Protein AF-0000000083367632 (afdb_homodimer)

Sequence (984 aa):
MDAAAAARRLRAFKRWMRAHGVVCSDALRLDATDPLGVHVRAVTPLREGDLVATIPRGACLTPRTTGAAGAIEAAELGGCLALAVAVMYERARGANSPWDAYLQLLPDRESVPLVWPADEAERLLAGTELDKIVKQDREFLCEDWKECIEPLISSGGLDVHPDDFSLDKYFAAKTLVSSRSFQIDNYHGFGMVPLADLFNHKTDGEHVHFTSASDDSDSDGEDHDEQSDASADEQSTIENPSNSPSGSRVDDEDLEMIVVRDANEGEEVYNTYGTMGNAALLHRYGFTELDNQYDIVNIDLAMVNKWCTSIFSSRHARARVLLWRNLGYSGCTSQDAEYFEISYDGEPQLELLILLYIISLKPDVYDKLICVARDLVGDEEHDSIRNVVKFVEVTSSTQNSELNGLDELHDVKKFLHSEDICSALLSLADARESLYGSNTLEEDEEKLQACCIVSERKLYHSLVLRVSERKILYRLRKYASSRSKTKKRKHPMDAAAAARRLRAFKRWMRAHGVVCSDALRLDATDPLGVHVRAVTPLREGDLVATIPRGACLTPRTTGAAGAIEAAELGGCLALAVAVMYERARGANSPWDAYLQLLPDRESVPLVWPADEAERLLAGTELDKIVKQDREFLCEDWKECIEPLISSGGLDVHPDDFSLDKYFAAKTLVSSRSFQIDNYHGFGMVPLADLFNHKTDGEHVHFTSASDDSDSDGEDHDEQSDASADEQSTIENPSNSPSGSRVDDEDLEMIVVRDANEGEEVYNTYGTMGNAALLHRYGFTELDNQYDIVNIDLAMVNKWCTSIFSSRHARARVLLWRNLGYSGCTSQDAEYFEISYDGEPQLELLILLYIISLKPDVYDKLICVARDLVGDEEHDSIRNVVKFVEVTSSTQNSELNGLDELHDVKKFLHSEDICSALLSLADARESLYGSNTLEEDEEKLQACCIVSERKLYHSLVLRVSERKILYRLRKYASSRSKTKKRKHP

Solvent-accessible surface area (backbone atoms only — not comparable to full-atom values): 54681 Å² total; per-residue (Å²): 122,56,51,67,57,36,49,52,35,50,52,45,26,54,53,46,30,58,75,52,58,37,44,68,38,83,45,47,41,82,39,47,71,48,86,89,41,62,42,33,24,22,67,40,69,43,45,61,69,39,75,46,33,38,35,38,68,85,58,28,51,18,39,74,66,33,94,52,23,68,52,36,56,74,67,60,50,41,69,70,62,27,32,23,50,31,50,32,52,42,58,65,45,36,84,76,24,96,52,29,45,57,57,64,60,45,72,80,49,51,74,19,59,73,75,42,58,68,70,56,39,53,64,57,28,45,54,41,87,49,40,64,52,44,57,52,49,47,52,50,50,52,52,40,39,62,68,58,48,50,53,45,57,73,67,55,68,70,81,66,62,64,76,53,66,28,73,67,45,46,54,23,28,42,33,42,44,62,51,35,45,39,80,66,47,75,86,60,34,50,27,40,39,75,72,66,54,46,38,45,71,31,78,98,55,40,21,36,45,82,42,53,67,80,72,66,69,77,75,72,74,73,85,76,74,76,77,81,73,79,83,82,73,82,79,75,77,78,71,77,71,80,76,65,77,77,62,83,64,76,70,85,61,43,32,35,34,32,25,71,34,66,40,54,60,66,36,71,46,20,21,61,88,61,92,60,20,38,62,54,35,25,60,43,59,36,42,60,60,85,87,50,75,54,26,62,42,76,47,42,48,67,56,52,50,52,54,39,44,73,76,42,50,65,60,55,43,52,53,35,53,48,51,42,42,61,69,70,51,72,64,49,76,52,97,91,43,48,26,35,50,23,35,49,76,15,46,66,35,65,64,52,48,50,46,45,48,54,62,66,46,52,46,69,50,44,51,41,47,54,58,50,42,63,64,46,63,73,48,84,77,81,47,67,64,58,52,47,52,55,48,49,58,72,59,45,83,71,83,75,72,69,69,87,77,55,68,65,63,64,55,48,52,57,64,52,56,38,69,69,38,22,51,49,49,42,52,50,40,51,59,58,52,54,47,62,50,88,73,50,72,67,56,48,50,50,50,48,72,70,46,48,61,85,86,35,43,71,60,36,42,33,38,52,46,46,48,53,42,53,50,20,44,50,33,27,43,48,56,38,53,53,56,71,56,63,61,61,66,65,62,121,120,56,52,68,56,36,50,52,34,50,53,45,25,55,54,47,29,57,75,51,59,38,44,69,39,83,45,48,42,82,40,47,72,47,84,89,42,61,42,32,25,22,68,38,70,44,49,59,70,40,74,45,32,38,34,37,67,83,60,27,50,18,40,74,67,32,93,52,22,67,53,36,56,74,67,62,49,41,68,70,62,26,33,23,50,29,49,32,52,39,58,64,46,35,85,76,24,95,50,30,45,58,57,66,60,45,71,80,49,49,74,18,58,71,74,42,59,66,70,57,40,53,65,56,29,43,52,41,88,50,39,63,51,43,58,52,49,48,52,50,50,53,50,40,39,63,70,58,48,49,52,46,58,73,68,54,67,69,80,67,61,65,76,52,67,28,70,67,45,45,52,23,27,41,34,41,45,61,52,36,45,41,80,65,48,74,85,59,34,51,24,40,41,76,73,66,55,46,37,45,69,30,78,98,56,40,21,36,44,82,43,52,66,81,72,66,67,75,74,72,74,74,82,78,72,76,77,80,74,71,83,84,74,83,77,74,77,78,71,76,69,80,77,66,78,76,63,83,64,76,67,83,59,43,33,35,34,31,24,71,32,66,40,52,60,67,37,72,46,19,20,62,87,60,93,62,22,37,61,53,35,25,59,43,59,37,43,61,61,86,87,50,73,54,26,62,41,74,47,42,48,66,55,52,49,51,53,39,44,74,76,41,50,64,58,54,41,53,54,34,52,48,50,42,42,62,69,70,50,70,65,48,76,53,98,92,42,48,26,37,50,24,36,49,77,14,48,67,35,65,62,54,47,51,47,46,48,55,62,67,46,52,46,69,51,44,53,40,47,54,60,50,42,65,64,45,64,73,49,85,76,82,46,69,64,59,53,47,52,54,46,48,56,71,60,44,83,70,82,76,70,68,69,86,77,57,69,66,62,64,54,49,52,56,63,53,57,37,70,68,38,22,52,49,49,42,51,50,41,52,58,58,53,54,49,61,49,86,74,50,71,67,58,48,49,50,50,46,71,69,46,48,60,84,87,36,44,68,61,36,42,34,37,51,43,47,49,54,43,53,50,20,44,51,32,28,43,49,55,40,52,54,56,70,56,62,65,61,66,66,59,118

Nearest PDB structures (foldseek):
  3rc0-assembly1_A  TM=8.011E-01  e=8.180E-23  Homo sapiens
  1ozv-assembly2_B  TM=7.680E-01  e=2.210E-17  Pisum sativum
  2h21-assembly1_A  TM=7.784E-01  e=7.207E-16  Pisum sativum
  2h2j-assembly1_A  TM=7.807E-01  e=1.702E-15  Pisum sativum
  1ozv-assembly4_A  TM=7.695E-01  e=3.653E-15  Pisum sativum

Organism: Setaria viridis (NCBI:txid4556)

Structure (mmCIF, N/CA/C/O backbone):
data_AF-0000000083367632-model_v1
#
loop_
_entity.id
_entity.type
_entity.pdbx_description
1 polymer 'N-lysine methyltransferase'
#
loop_
_atom_site.group_PDB
_atom_site.id
_atom_site.type_symbol
_atom_site.label_atom_id
_atom_site.label_alt_id
_atom_site.label_comp_id
_atom_site.label_asym_id
_atom_site.label_entity_id
_atom_site.label_seq_id
_atom_site.pdbx_PDB_ins_code
_atom_site.Cartn_x
_atom_site.Cartn_y
_atom_site.Cartn_z
_atom_site.occupancy
_atom_site.B_iso_or_equiv
_atom_site.auth_seq_id
_atom_site.auth_comp_id
_atom_site.auth_asym_id
_atom_site.auth_atom_id
_atom_site.pdbx_PDB_model_num
ATOM 1 N N . MET A 1 1 ? -9.906 -35.844 -28.109 1 54.31 1 MET A N 1
ATOM 2 C CA . MET A 1 1 ? -8.984 -36.938 -28.422 1 54.31 1 MET A CA 1
ATOM 3 C C . MET A 1 1 ? -9.719 -38.281 -28.531 1 54.31 1 MET A C 1
ATOM 5 O O . MET A 1 1 ? -10.648 -38.531 -27.766 1 54.31 1 MET A O 1
ATOM 9 N N . ASP A 1 2 ? -9.523 -38.875 -29.625 1 70.31 2 ASP A N 1
ATOM 10 C CA . ASP A 1 2 ? -10.047 -40.188 -29.906 1 70.31 2 ASP A CA 1
ATOM 11 C C . ASP A 1 2 ? -9.641 -41.188 -28.812 1 70.31 2 ASP A C 1
ATOM 13 O O . ASP A 1 2 ? -8.508 -41.156 -28.328 1 70.31 2 ASP A O 1
ATOM 17 N N . ALA A 1 3 ? -10.688 -41.781 -28.172 1 76.44 3 ALA A N 1
ATOM 18 C CA . ALA A 1 3 ? -10.516 -42.75 -27.094 1 76.44 3 ALA A CA 1
ATOM 19 C C . ALA A 1 3 ? -9.391 -43.75 -27.406 1 76.44 3 ALA A C 1
ATOM 21 O O . ALA A 1 3 ? -8.609 -44.094 -26.531 1 76.44 3 ALA A O 1
ATOM 22 N N . ALA A 1 4 ? -9.328 -44.125 -28.656 1 80 4 ALA A N 1
ATOM 23 C CA . ALA A 1 4 ? -8.297 -45.062 -29.047 1 80 4 ALA A CA 1
ATOM 24 C C . ALA A 1 4 ? -6.906 -44.438 -28.969 1 80 4 ALA A C 1
ATOM 26 O O . ALA A 1 4 ? -5.953 -45.094 -28.531 1 80 4 ALA A O 1
ATOM 27 N N . ALA A 1 5 ? -6.867 -43.281 -29.375 1 84.88 5 ALA A N 1
ATOM 28 C CA . ALA A 1 5 ? -5.594 -42.594 -29.312 1 84.88 5 ALA A CA 1
ATOM 29 C C . ALA A 1 5 ? -5.164 -42.344 -27.875 1 84.88 5 ALA A C 1
ATOM 31 O O . ALA A 1 5 ? -3.984 -42.469 -27.547 1 84.88 5 ALA A O 1
ATOM 32 N N . ALA A 1 6 ? -6.145 -42.031 -27.078 1 86.56 6 ALA A N 1
ATOM 33 C CA . ALA A 1 6 ? -5.855 -41.812 -25.672 1 86.56 6 ALA A CA 1
ATOM 34 C C . ALA A 1 6 ? -5.348 -43.094 -25 1 86.56 6 ALA A C 1
ATOM 36 O O . ALA A 1 6 ? -4.426 -43.031 -24.188 1 86.56 6 ALA A O 1
ATOM 37 N N . ALA A 1 7 ? -5.91 -44.156 -25.406 1 87.19 7 ALA A N 1
ATOM 38 C CA . ALA A 1 7 ? -5.5 -45.438 -24.844 1 87.19 7 ALA A CA 1
ATOM 39 C C . ALA A 1 7 ? -4.078 -45.781 -25.281 1 87.19 7 ALA A C 1
ATOM 41 O O . ALA A 1 7 ? -3.305 -46.344 -24.484 1 87.19 7 ALA A O 1
ATOM 42 N N . ARG A 1 8 ? -3.807 -45.5 -26.5 1 90.75 8 ARG A N 1
ATOM 43 C CA . ARG A 1 8 ? -2.465 -45.781 -27 1 90.75 8 ARG A CA 1
ATOM 44 C C . ARG A 1 8 ? -1.428 -44.906 -26.281 1 90.75 8 ARG A C 1
ATOM 46 O O . ARG A 1 8 ? -0.348 -45.406 -25.938 1 90.75 8 ARG A O 1
ATOM 53 N N . ARG A 1 9 ? -1.776 -43.719 -26.094 1 92.19 9 ARG A N 1
ATOM 54 C CA . ARG A 1 9 ? -0.869 -42.812 -25.406 1 92.19 9 ARG A CA 1
ATOM 55 C C . ARG A 1 9 ? -0.657 -43.25 -23.953 1 92.19 9 ARG A C 1
ATOM 57 O O . ARG A 1 9 ? 0.452 -43.125 -23.422 1 92.19 9 ARG A O 1
ATOM 64 N N . LEU A 1 10 ? -1.727 -43.688 -23.375 1 94.25 10 LEU A N 1
ATOM 65 C CA . LEU A 1 10 ? -1.637 -44.125 -21.984 1 94.25 10 LEU A CA 1
ATOM 66 C C . LEU A 1 10 ? -0.737 -45.375 -21.875 1 94.25 10 LEU A C 1
ATOM 68 O O . LEU A 1 10 ? 0.037 -45.469 -20.922 1 94.25 10 LEU A O 1
ATOM 72 N N . ARG A 1 11 ? -0.805 -46.25 -22.797 1 94.25 11 ARG A N 1
ATOM 73 C CA . ARG A 1 11 ? 0.054 -47.438 -22.812 1 94.25 11 ARG A CA 1
ATOM 74 C C . ARG A 1 11 ? 1.52 -47.031 -22.969 1 94.25 11 ARG A C 1
ATOM 76 O O . ARG A 1 11 ? 2.393 -47.594 -22.297 1 94.25 11 ARG A O 1
ATOM 83 N N . ALA A 1 12 ? 1.689 -46.156 -23.875 1 95.25 12 ALA A N 1
ATOM 84 C CA . ALA A 1 12 ? 3.049 -45.656 -24.078 1 95.25 12 ALA A CA 1
ATOM 85 C C . ALA A 1 12 ? 3.596 -45 -22.812 1 95.25 12 ALA A C 1
ATOM 87 O O . ALA A 1 12 ? 4.773 -45.188 -22.484 1 95.25 12 ALA A O 1
ATOM 88 N N . PHE A 1 13 ? 2.826 -44.344 -22.156 1 96.75 13 PHE A N 1
ATOM 89 C CA . PHE A 1 13 ? 3.221 -43.688 -20.922 1 96.75 13 PHE A CA 1
ATOM 90 C C . PHE A 1 13 ? 3.535 -44.719 -19.844 1 96.75 13 PHE A C 1
ATOM 92 O O . PHE A 1 13 ? 4.5 -44.531 -19.094 1 96.75 13 PHE A O 1
ATOM 99 N N . LYS A 1 14 ? 2.756 -45.688 -19.719 1 96 14 LYS A N 1
ATOM 100 C CA . LYS A 1 14 ? 3.004 -46.75 -18.734 1 96 14 LYS A CA 1
ATOM 101 C C . LYS A 1 14 ? 4.355 -47.406 -18.969 1 96 14 LYS A C 1
ATOM 103 O O . LYS A 1 14 ? 5.086 -47.688 -18.031 1 96 14 LYS A O 1
ATOM 108 N N . ARG A 1 15 ? 4.668 -47.625 -20.234 1 96.75 15 ARG A N 1
ATOM 109 C CA . ARG A 1 15 ? 5.977 -48.188 -20.562 1 96.75 15 ARG A CA 1
ATOM 110 C C . ARG A 1 15 ? 7.094 -47.219 -20.188 1 96.75 15 ARG A C 1
ATOM 112 O O . ARG A 1 15 ? 8.133 -47.656 -19.672 1 96.75 15 ARG A O 1
ATOM 119 N N . TRP A 1 16 ? 6.828 -46.031 -20.484 1 97.56 16 TRP A N 1
ATOM 120 C CA . TRP A 1 16 ? 7.781 -44.969 -20.125 1 97.56 16 TRP A CA 1
ATOM 121 C C . TRP A 1 16 ? 8.023 -44.938 -18.625 1 97.56 16 TRP A C 1
ATOM 123 O O . TRP A 1 16 ? 9.156 -44.812 -18.172 1 97.56 16 TRP A O 1
ATOM 133 N N . MET A 1 17 ? 6.973 -45.031 -17.828 1 97.81 17 MET A N 1
ATOM 134 C CA . MET A 1 17 ? 7.078 -45.031 -16.375 1 97.81 17 MET A CA 1
ATOM 135 C C . MET A 1 17 ? 7.984 -46.156 -15.891 1 97.81 17 MET A C 1
ATOM 137 O O . MET A 1 17 ? 8.875 -45.906 -15.07 1 97.81 17 MET A O 1
ATOM 141 N N . ARG A 1 18 ? 7.809 -47.281 -16.438 1 96.31 18 ARG A N 1
ATOM 142 C CA . ARG A 1 18 ? 8.617 -48.438 -16.062 1 96.31 18 ARG A CA 1
ATOM 143 C C . ARG A 1 18 ? 10.086 -48.219 -16.406 1 96.31 18 ARG A C 1
ATOM 145 O O . ARG A 1 18 ? 10.977 -48.531 -15.617 1 96.31 18 ARG A O 1
ATOM 152 N N . ALA A 1 19 ? 10.281 -47.656 -17.516 1 96.69 19 ALA A N 1
ATOM 153 C CA . ALA A 1 19 ? 11.641 -47.438 -17.984 1 96.69 19 ALA A CA 1
ATOM 154 C C . ALA A 1 19 ? 12.352 -46.375 -17.141 1 96.69 19 ALA A C 1
ATOM 156 O O . ALA A 1 19 ? 13.578 -46.375 -17.047 1 96.69 19 ALA A O 1
ATOM 157 N N . HIS A 1 20 ? 11.617 -45.531 -16.531 1 96.44 20 HIS A N 1
ATOM 158 C CA . HIS A 1 20 ? 12.227 -44.406 -15.805 1 96.44 20 HIS A CA 1
ATOM 159 C C . HIS A 1 20 ? 12.07 -44.594 -14.297 1 96.44 20 HIS A C 1
ATOM 161 O O . HIS A 1 20 ? 12.281 -43.656 -13.531 1 96.44 20 HIS A O 1
ATOM 167 N N . GLY A 1 21 ? 11.578 -45.688 -13.867 1 95.56 21 GLY A N 1
ATOM 168 C CA . GLY A 1 21 ? 11.555 -46.031 -12.453 1 95.56 21 GLY A CA 1
ATOM 169 C C . GLY A 1 21 ? 10.344 -45.5 -11.727 1 95.56 21 GLY A C 1
ATOM 170 O O . GLY A 1 21 ? 10.32 -45.438 -10.492 1 95.56 21 GLY A O 1
ATOM 171 N N . VAL A 1 22 ? 9.352 -45 -12.414 1 97 22 VAL A N 1
ATOM 172 C CA . VAL A 1 22 ? 8.117 -44.531 -11.805 1 97 22 VAL A CA 1
ATOM 173 C C . VAL A 1 22 ? 7.223 -45.719 -11.461 1 97 22 VAL A C 1
ATOM 175 O O . VAL A 1 22 ? 6.91 -46.531 -12.32 1 97 22 VAL A O 1
ATOM 178 N N . VAL A 1 23 ? 6.891 -45.781 -10.203 1 96.62 23 VAL A N 1
ATOM 179 C CA . VAL A 1 23 ? 6.082 -46.906 -9.75 1 96.62 23 VAL A CA 1
ATOM 180 C C . VAL A 1 23 ? 4.676 -46.438 -9.406 1 96.62 23 VAL A C 1
ATOM 182 O O . VAL A 1 23 ? 4.504 -45.531 -8.586 1 96.62 23 VAL A O 1
ATOM 185 N N . CYS A 1 24 ? 3.727 -47.031 -10.016 1 96.62 24 CYS A N 1
ATOM 186 C CA . CYS A 1 24 ? 2.312 -46.812 -9.75 1 96.62 24 CYS A CA 1
ATOM 187 C C . CYS A 1 24 ? 1.662 -48.062 -9.172 1 96.62 24 CYS A C 1
ATOM 189 O O . CYS A 1 24 ? 1.742 -49.125 -9.758 1 96.62 24 CYS A O 1
ATOM 191 N N . SER A 1 25 ? 1.057 -47.844 -8.062 1 96.5 25 SER A N 1
ATOM 192 C CA . SER A 1 25 ? 0.424 -49 -7.395 1 96.5 25 SER A CA 1
ATOM 193 C C . SER A 1 25 ? -0.621 -49.656 -8.289 1 96.5 25 SER A C 1
ATOM 195 O O . SER A 1 25 ? -1.354 -48.969 -9 1 96.5 25 SER A O 1
ATOM 197 N N . ASP A 1 26 ? -0.738 -50.969 -8.172 1 95.06 26 ASP A N 1
ATOM 198 C CA . ASP A 1 26 ? -1.753 -51.719 -8.906 1 95.06 26 ASP A CA 1
ATOM 199 C C . ASP A 1 26 ? -3.152 -51.406 -8.375 1 95.06 26 ASP A C 1
ATOM 201 O O . ASP A 1 26 ? -4.152 -51.75 -9.016 1 95.06 26 ASP A O 1
ATOM 205 N N . ALA A 1 27 ? -3.152 -50.75 -7.27 1 96.56 27 ALA A N 1
ATOM 206 C CA . ALA A 1 27 ? -4.426 -50.375 -6.664 1 96.56 27 ALA A CA 1
ATOM 207 C C . ALA A 1 27 ? -5.062 -49.219 -7.41 1 96.56 27 ALA A C 1
ATOM 209 O O . ALA A 1 27 ? -6.227 -48.875 -7.18 1 96.56 27 ALA A O 1
ATOM 210 N N . LEU A 1 28 ? -4.371 -48.656 -8.336 1 97.25 28 LEU A N 1
ATOM 211 C CA . LEU A 1 28 ? -4.859 -47.5 -9.102 1 97.25 28 LEU A CA 1
ATOM 212 C C . LEU A 1 28 ? -5.02 -47.875 -10.57 1 97.25 28 LEU A C 1
ATOM 214 O O . LEU A 1 28 ? -4.301 -48.719 -11.086 1 97.25 28 LEU A O 1
ATOM 218 N N . ARG A 1 29 ? -5.945 -47.281 -11.148 1 95.62 29 ARG A N 1
ATOM 219 C CA . ARG A 1 29 ? -6.137 -47.375 -12.594 1 95.62 29 ARG A CA 1
ATOM 220 C C . ARG A 1 29 ? -6.203 -46 -13.234 1 95.62 29 ARG A C 1
ATOM 222 O O . ARG A 1 29 ? -6.945 -45.125 -12.773 1 95.62 29 ARG A O 1
ATOM 229 N N . LEU A 1 30 ? -5.391 -45.781 -14.227 1 94.81 30 LEU A N 1
ATOM 230 C CA . LEU A 1 30 ? -5.453 -44.562 -15.031 1 94.81 30 LEU A CA 1
ATOM 231 C C . LEU A 1 30 ? -6.488 -44.688 -16.141 1 94.81 30 LEU A C 1
ATOM 233 O O . LEU A 1 30 ? -6.391 -45.594 -16.984 1 94.81 30 LEU A O 1
ATOM 237 N N . ASP A 1 31 ? -7.461 -43.844 -16.078 1 91.5 31 ASP A N 1
ATOM 238 C CA . ASP A 1 31 ? -8.57 -43.875 -17.031 1 91.5 31 ASP A CA 1
ATOM 239 C C . ASP A 1 31 ? -8.539 -42.688 -17.969 1 91.5 31 ASP A C 1
ATOM 241 O O . ASP A 1 31 ? -8.773 -41.562 -17.547 1 91.5 31 ASP A O 1
ATOM 245 N N . ALA A 1 32 ? -8.328 -42.906 -19.266 1 86.5 32 ALA A N 1
ATOM 246 C CA . ALA A 1 32 ? -8.242 -41.812 -20.25 1 86.5 32 ALA A CA 1
ATOM 247 C C . ALA A 1 32 ? -9.438 -41.844 -21.188 1 86.5 32 ALA A C 1
ATOM 249 O O . ALA A 1 32 ? -9.375 -41.312 -22.312 1 86.5 32 ALA A O 1
ATOM 250 N N . THR A 1 33 ? -10.523 -42.406 -20.797 1 82.38 33 THR A N 1
ATOM 251 C CA . THR A 1 33 ? -11.703 -42.562 -21.641 1 82.38 33 THR A CA 1
ATOM 252 C C . THR A 1 33 ? -12.547 -41.281 -21.641 1 82.38 33 THR A C 1
ATOM 254 O O . THR A 1 33 ? -13.297 -41.031 -22.578 1 82.38 33 THR A O 1
ATOM 257 N N . ASP A 1 34 ? -12.445 -40.594 -20.609 1 83.81 34 ASP A N 1
ATOM 258 C CA . ASP A 1 34 ? -13.219 -39.375 -20.469 1 83.81 34 ASP A CA 1
ATOM 259 C C . ASP A 1 34 ? -12.672 -38.281 -21.375 1 83.81 34 ASP A C 1
ATOM 261 O O . ASP A 1 34 ? -11.461 -38.031 -21.406 1 83.81 34 ASP A O 1
ATOM 265 N N . PRO A 1 35 ? -13.547 -37.656 -22.125 1 75.44 35 PRO A N 1
ATOM 266 C CA . PRO A 1 35 ? -13.109 -36.562 -23 1 75.44 35 PRO A CA 1
ATOM 267 C C . PRO A 1 35 ? -12.539 -35.406 -22.219 1 75.44 35 PRO A C 1
ATOM 269 O O . PRO A 1 35 ? -11.812 -34.562 -22.781 1 75.44 35 PRO A O 1
ATOM 272 N N . LEU A 1 36 ? -12.789 -35.344 -21 1 77.31 36 LEU A N 1
ATOM 273 C CA . LEU A 1 36 ? -12.352 -34.188 -20.203 1 77.31 36 LEU A CA 1
ATOM 274 C C . LEU A 1 36 ? -10.922 -34.406 -19.703 1 77.31 36 LEU A C 1
ATOM 276 O O . LEU A 1 36 ? -10.305 -33.469 -19.188 1 77.31 36 LEU A O 1
ATOM 280 N N . GLY A 1 37 ? -10.453 -35.625 -19.875 1 82.38 37 GLY A N 1
ATOM 281 C CA . GLY A 1 37 ? -9.07 -35.844 -19.484 1 82.38 37 GLY A CA 1
ATOM 282 C C . GLY A 1 37 ? -8.852 -37.188 -18.797 1 82.38 37 GLY A C 1
ATOM 283 O O . GLY A 1 37 ? -9.695 -38.062 -18.875 1 82.38 37 GLY A O 1
ATOM 284 N N . VAL A 1 38 ? -7.727 -37.25 -18.188 1 90 38 VAL A N 1
ATOM 285 C CA . VAL A 1 38 ? -7.336 -38.5 -17.531 1 90 38 VAL A CA 1
ATOM 286 C C . VAL A 1 38 ? -7.82 -38.5 -16.078 1 90 38 VAL A C 1
ATOM 288 O O . VAL A 1 38 ? -7.738 -37.469 -15.398 1 90 38 VAL A O 1
ATOM 291 N N . HIS A 1 39 ? -8.359 -39.562 -15.633 1 94.62 39 HIS A N 1
ATOM 292 C CA . HIS A 1 39 ? -8.812 -39.75 -14.258 1 94.62 39 HIS A CA 1
ATOM 293 C C . HIS A 1 39 ? -8.094 -40.906 -13.594 1 94.62 39 HIS A C 1
ATOM 295 O O . HIS A 1 39 ? -7.863 -41.938 -14.227 1 94.62 39 HIS A O 1
ATOM 301 N N . VAL A 1 40 ? -7.723 -40.75 -12.383 1 96.81 40 VAL A N 1
ATOM 302 C CA . VAL A 1 40 ? -7.117 -41.812 -11.586 1 96.81 40 VAL A CA 1
ATOM 303 C C . VAL A 1 40 ? -8.156 -42.406 -10.648 1 96.81 40 VAL A C 1
ATOM 305 O O . VAL A 1 40 ? -8.75 -41.688 -9.828 1 96.81 40 VAL A O 1
ATOM 308 N N . ARG A 1 41 ? -8.383 -43.656 -10.742 1 97.12 41 ARG A N 1
ATOM 309 C CA . ARG A 1 41 ? -9.43 -44.281 -9.961 1 97.12 41 ARG A CA 1
ATOM 310 C C . ARG A 1 41 ? -8.852 -45.438 -9.109 1 97.12 41 ARG A C 1
ATOM 312 O O . ARG A 1 41 ? -7.887 -46.094 -9.508 1 97.12 41 ARG A O 1
ATOM 319 N N . ALA A 1 42 ? -9.484 -45.656 -8.016 1 97.62 42 ALA A N 1
ATOM 320 C CA . ALA A 1 42 ? -9.102 -46.781 -7.152 1 97.62 42 ALA A CA 1
ATOM 321 C C . ALA A 1 42 ? -9.719 -48.094 -7.645 1 97.62 42 ALA A C 1
ATOM 323 O O . ALA A 1 42 ? -10.938 -48.188 -7.82 1 97.62 42 ALA A O 1
ATOM 324 N N . VAL A 1 43 ? -8.883 -49.094 -7.816 1 97.19 43 VAL A N 1
ATOM 325 C CA . VAL A 1 43 ? -9.352 -50.438 -8.203 1 97.19 43 VAL A CA 1
ATOM 326 C C . VAL A 1 43 ? -9.656 -51.25 -6.953 1 97.19 43 VAL A C 1
ATOM 328 O O . VAL A 1 43 ? -10.539 -52.094 -6.969 1 97.19 43 VAL A O 1
ATOM 331 N N . THR A 1 44 ? -8.875 -51.062 -5.914 1 96.62 44 THR A N 1
ATOM 332 C CA . THR A 1 44 ? -9.086 -51.594 -4.578 1 96.62 44 THR A CA 1
ATOM 333 C C . THR A 1 44 ? -9.18 -50.5 -3.545 1 96.62 44 THR A C 1
ATOM 335 O O . THR A 1 44 ? -8.727 -49.375 -3.795 1 96.62 44 THR A O 1
ATOM 338 N N . PRO A 1 45 ? -9.852 -50.812 -2.443 1 97.19 45 PRO A N 1
ATOM 339 C CA . PRO A 1 45 ? -9.906 -49.781 -1.42 1 97.19 45 PRO A CA 1
ATOM 340 C C . PRO A 1 45 ? -8.516 -49.312 -0.989 1 97.19 45 PRO A C 1
ATOM 342 O O . PRO A 1 45 ? -7.594 -50.094 -0.865 1 97.19 45 PRO A O 1
ATOM 345 N N . LEU A 1 46 ? -8.461 -48.031 -0.924 1 97.94 46 LEU A N 1
ATOM 346 C CA . LEU A 1 46 ? -7.234 -47.406 -0.432 1 97.94 46 LEU A CA 1
ATOM 347 C C . LEU A 1 46 ? -7.406 -46.938 1.006 1 97.94 46 LEU A C 1
ATOM 349 O O . LEU A 1 46 ? -8.469 -46.438 1.374 1 97.94 46 LEU A O 1
ATOM 353 N N . ARG A 1 47 ? -6.363 -47.062 1.769 1 97.44 47 ARG A N 1
ATOM 354 C CA . ARG A 1 47 ? -6.391 -46.656 3.17 1 97.44 47 ARG A CA 1
ATOM 355 C C . ARG A 1 47 ? -5.355 -45.594 3.443 1 97.44 47 ARG A C 1
ATOM 357 O O . ARG A 1 47 ? -4.316 -45.531 2.785 1 97.44 47 ARG A O 1
ATOM 364 N N . GLU A 1 48 ? -5.711 -44.781 4.441 1 96.56 48 GLU A N 1
ATOM 365 C CA . GLU A 1 48 ? -4.789 -43.719 4.859 1 96.56 48 GLU A CA 1
ATOM 366 C C . GLU A 1 48 ? -3.404 -44.281 5.16 1 96.56 48 GLU A C 1
ATOM 368 O O . GLU A 1 48 ? -3.281 -45.312 5.824 1 96.56 48 GLU A O 1
ATOM 373 N N . GLY A 1 49 ? -2.375 -43.625 4.594 1 94.88 49 GLY A N 1
ATOM 374 C CA . GLY A 1 49 ? -1.001 -44.062 4.812 1 94.88 49 GLY A CA 1
ATOM 375 C C . GLY A 1 49 ? -0.453 -44.906 3.68 1 94.88 49 GLY A C 1
ATOM 376 O O . GLY A 1 49 ? 0.76 -45.094 3.564 1 94.88 49 GLY A O 1
ATOM 377 N N . ASP A 1 50 ? -1.314 -45.438 2.812 1 96.12 50 ASP A N 1
ATOM 378 C CA . ASP A 1 50 ? -0.878 -46.25 1.687 1 96.12 50 ASP A CA 1
ATOM 379 C C . ASP A 1 50 ? 0.018 -45.469 0.741 1 96.12 50 ASP A C 1
ATOM 381 O O . ASP A 1 50 ? -0.26 -44.312 0.448 1 96.12 50 ASP A O 1
ATOM 385 N N . LEU A 1 51 ? 1.112 -46.031 0.418 1 96.06 51 LEU A N 1
ATOM 386 C CA . LEU A 1 51 ? 1.949 -45.469 -0.646 1 96.06 51 LEU A CA 1
ATOM 387 C C . LEU A 1 51 ? 1.442 -45.906 -2.016 1 96.06 51 LEU A C 1
ATOM 389 O O . LEU A 1 51 ? 1.476 -47.094 -2.342 1 96.06 51 LEU A O 1
ATOM 393 N N . VAL A 1 52 ? 1.063 -44.969 -2.854 1 96.88 52 VAL A N 1
ATOM 394 C CA . VAL A 1 52 ? 0.388 -45.375 -4.078 1 96.88 52 VAL A CA 1
ATOM 395 C C . VAL A 1 52 ? 1.269 -45.094 -5.285 1 96.88 52 VAL A C 1
ATOM 397 O O . VAL A 1 52 ? 1.023 -45.594 -6.383 1 96.88 52 VAL A O 1
ATOM 400 N N . ALA A 1 53 ? 2.27 -44.25 -5.105 1 96.62 53 ALA A N 1
ATOM 401 C CA . ALA A 1 53 ? 3.182 -43.969 -6.207 1 96.62 53 ALA A CA 1
ATOM 402 C C . ALA A 1 53 ? 4.539 -43.5 -5.688 1 96.62 53 ALA A C 1
ATOM 404 O O . ALA A 1 53 ? 4.621 -42.844 -4.641 1 96.62 53 ALA A O 1
ATOM 405 N N . THR A 1 54 ? 5.559 -43.812 -6.344 1 96.56 54 THR A N 1
ATOM 406 C CA . THR A 1 54 ? 6.91 -43.312 -6.129 1 96.56 54 THR A CA 1
ATOM 407 C C . THR A 1 54 ? 7.512 -42.812 -7.438 1 96.56 54 THR A C 1
ATOM 409 O O . THR A 1 54 ? 7.465 -43.5 -8.461 1 96.56 54 THR A O 1
ATOM 412 N N . ILE A 1 55 ? 8.062 -41.688 -7.445 1 97.19 55 ILE A N 1
ATOM 413 C CA . ILE A 1 55 ? 8.586 -41.031 -8.641 1 97.19 55 ILE A CA 1
ATOM 414 C C . ILE A 1 55 ? 10.008 -40.562 -8.391 1 97.19 55 ILE A C 1
ATOM 416 O O . ILE A 1 55 ? 10.234 -39.656 -7.57 1 97.19 55 ILE A O 1
ATOM 420 N N . PRO A 1 56 ? 10.953 -41.156 -9.117 1 95.75 56 PRO A N 1
ATOM 421 C CA . PRO A 1 56 ? 12.32 -40.656 -8.969 1 95.75 56 PRO A CA 1
ATOM 422 C C . PRO A 1 56 ? 12.469 -39.188 -9.43 1 95.75 56 PRO A C 1
ATOM 424 O O . PRO A 1 56 ? 11.844 -38.781 -10.406 1 95.75 56 PRO A O 1
ATOM 427 N N . ARG A 1 57 ? 13.281 -38.438 -8.82 1 93.75 57 ARG A N 1
ATOM 428 C CA . ARG A 1 57 ? 13.5 -37.031 -9.164 1 93.75 57 ARG A CA 1
ATOM 429 C C . ARG A 1 57 ? 14.031 -36.906 -10.586 1 93.75 57 ARG A C 1
ATOM 431 O O . ARG A 1 57 ? 13.727 -35.938 -11.273 1 93.75 57 ARG A O 1
ATOM 438 N N . GLY A 1 58 ? 14.789 -37.875 -10.969 1 93.06 58 GLY A N 1
ATOM 439 C CA . GLY A 1 58 ? 15.336 -37.844 -12.312 1 93.06 58 GLY A CA 1
ATOM 440 C C . GLY A 1 58 ? 14.273 -37.969 -13.391 1 93.06 58 GLY A C 1
ATOM 441 O O . GLY A 1 58 ? 14.516 -37.625 -14.547 1 93.06 58 GLY A O 1
ATOM 442 N N . ALA A 1 59 ? 13.125 -38.531 -13.039 1 96.56 59 ALA A N 1
ATOM 443 C CA . ALA A 1 59 ? 12.031 -38.688 -13.992 1 96.56 59 ALA A CA 1
ATOM 444 C C . ALA A 1 59 ? 11.25 -37.406 -14.164 1 96.56 59 ALA A C 1
ATOM 446 O O . ALA A 1 59 ? 10.453 -37.25 -15.102 1 96.56 59 ALA A O 1
ATOM 447 N N . CYS A 1 60 ? 11.461 -36.406 -13.328 1 97.62 60 CYS A N 1
ATOM 448 C CA . CYS A 1 60 ? 10.75 -35.156 -13.383 1 97.62 60 CYS A CA 1
ATOM 449 C C . CYS A 1 60 ? 11.352 -34.219 -14.438 1 97.62 60 CYS A C 1
ATOM 451 O O . CYS A 1 60 ? 12.562 -34.219 -14.648 1 97.62 60 CYS A O 1
ATOM 453 N N . LEU A 1 61 ? 10.531 -33.562 -15.125 1 98.19 61 LEU A N 1
ATOM 454 C CA . LEU A 1 61 ? 10.992 -32.531 -16.047 1 98.19 61 LEU A CA 1
ATOM 455 C C . LEU A 1 61 ? 11.172 -31.188 -15.328 1 98.19 61 LEU A C 1
ATOM 457 O O . LEU A 1 61 ? 10.195 -30.578 -14.891 1 98.19 61 LEU A O 1
ATOM 461 N N . THR A 1 62 ? 12.367 -30.734 -15.125 1 96.19 62 THR A N 1
ATOM 462 C CA . THR A 1 62 ? 12.727 -29.5 -14.438 1 96.19 62 THR A CA 1
ATOM 463 C C . THR A 1 62 ? 13.711 -28.688 -15.273 1 96.19 62 THR A C 1
ATOM 465 O O . THR A 1 62 ? 14.258 -29.188 -16.266 1 96.19 62 THR A O 1
ATOM 468 N N . PRO A 1 63 ? 13.898 -27.422 -14.953 1 94.19 63 PRO A N 1
ATOM 469 C CA . PRO A 1 63 ? 14.906 -26.641 -15.656 1 94.19 63 PRO A CA 1
ATOM 470 C C . PRO A 1 63 ? 16.312 -27.219 -15.531 1 94.19 63 PRO A C 1
ATOM 472 O O . PRO A 1 63 ? 17.203 -26.875 -16.312 1 94.19 63 PRO A O 1
ATOM 475 N N . ARG A 1 64 ? 16.484 -28.172 -14.602 1 92.62 64 ARG A N 1
ATOM 476 C CA . ARG A 1 64 ? 17.797 -28.766 -14.367 1 92.62 64 ARG A CA 1
ATOM 477 C C . ARG A 1 64 ? 17.953 -30.078 -15.133 1 92.62 64 ARG A C 1
ATOM 479 O O . ARG A 1 64 ? 19.062 -30.438 -15.531 1 92.62 64 ARG A O 1
ATOM 486 N N . THR A 1 65 ? 16.875 -30.766 -15.336 1 95.94 65 THR A N 1
ATOM 487 C CA . THR A 1 65 ? 16.953 -32.094 -15.938 1 95.94 65 THR A CA 1
ATOM 488 C C . THR A 1 65 ? 16.75 -32.031 -17.453 1 95.94 65 THR A C 1
ATOM 490 O O . THR A 1 65 ? 17.141 -32.938 -18.172 1 95.94 65 THR A O 1
ATOM 493 N N . THR A 1 66 ? 16.172 -30.984 -17.984 1 97.19 66 THR A N 1
ATOM 494 C CA . THR A 1 66 ? 15.883 -30.812 -19.391 1 97.19 66 THR A CA 1
ATOM 495 C C . THR A 1 66 ? 17.172 -30.703 -20.203 1 97.19 66 THR A C 1
ATOM 497 O O . THR A 1 66 ? 18.234 -30.375 -19.656 1 97.19 66 THR A O 1
ATOM 500 N N . GLY A 1 67 ? 17.109 -31.016 -21.438 1 95 67 GLY A N 1
ATOM 501 C CA . GLY A 1 67 ? 18.234 -30.828 -22.344 1 95 67 GLY A CA 1
ATOM 502 C C . GLY A 1 67 ? 18.594 -29.375 -22.547 1 95 67 GLY A C 1
ATOM 503 O O . GLY A 1 67 ? 19.703 -29.062 -23 1 95 67 GLY A O 1
ATOM 504 N N . ALA A 1 68 ? 17.719 -28.469 -22.188 1 94.5 68 ALA A N 1
ATOM 505 C CA . ALA A 1 68 ? 17.938 -27.047 -22.359 1 94.5 68 ALA A CA 1
ATOM 506 C C . ALA A 1 68 ? 18.531 -26.422 -21.109 1 94.5 68 ALA A C 1
ATOM 508 O O . ALA A 1 68 ? 18.594 -25.188 -20.984 1 94.5 68 ALA A O 1
ATOM 509 N N . ALA A 1 69 ? 18.906 -27.188 -20.141 1 93.88 69 ALA A N 1
ATOM 510 C CA . ALA A 1 69 ? 19.359 -26.719 -18.828 1 93.88 69 ALA A CA 1
ATOM 511 C C . ALA A 1 69 ? 20.469 -25.688 -18.984 1 93.88 69 ALA A C 1
ATOM 513 O O . ALA A 1 69 ? 20.453 -24.641 -18.312 1 93.88 69 ALA A O 1
ATOM 514 N N . GLY A 1 70 ? 21.484 -25.953 -19.812 1 91.5 70 GLY A N 1
ATOM 515 C CA . GLY A 1 70 ? 22.594 -25.047 -20.031 1 91.5 70 GLY A CA 1
ATOM 516 C C . GLY A 1 70 ? 22.172 -23.672 -20.531 1 91.5 70 GLY A C 1
ATOM 517 O O . GLY A 1 70 ? 22.641 -22.656 -20.047 1 91.5 70 GLY A O 1
ATOM 518 N N . ALA A 1 71 ? 21.297 -23.688 -21.531 1 91.38 71 ALA A N 1
ATOM 519 C CA . ALA A 1 71 ? 20.812 -22.438 -22.109 1 91.38 71 ALA A CA 1
ATOM 520 C C . ALA A 1 71 ? 20 -21.641 -21.094 1 91.38 71 ALA A C 1
ATOM 522 O O . ALA A 1 71 ? 20.078 -20.406 -21.047 1 91.38 71 ALA A O 1
ATOM 523 N N . ILE A 1 72 ? 19.172 -22.328 -20.297 1 91.81 72 ILE A N 1
ATOM 524 C CA . ILE A 1 72 ? 18.344 -21.703 -19.281 1 91.81 72 ILE A CA 1
ATOM 525 C C . ILE A 1 72 ? 19.234 -21.047 -18.219 1 91.81 72 ILE A C 1
ATOM 527 O O . ILE A 1 72 ? 18.969 -19.922 -17.797 1 91.81 72 ILE A O 1
ATOM 531 N N . GLU A 1 73 ? 20.219 -21.734 -17.875 1 87.81 73 GLU A N 1
ATOM 532 C CA . GLU A 1 73 ? 21.172 -21.203 -16.891 1 87.81 73 GLU A CA 1
ATOM 533 C C . GLU A 1 73 ? 21.922 -20 -17.438 1 87.81 73 GLU A C 1
ATOM 535 O O . GLU A 1 73 ? 22.109 -19 -16.734 1 87.81 73 GLU A O 1
ATOM 540 N N . ALA A 1 74 ? 22.391 -20.141 -18.656 1 87.19 74 ALA A N 1
ATOM 541 C CA . ALA A 1 74 ? 23.125 -19.062 -19.297 1 87.19 74 ALA A CA 1
ATOM 542 C C . ALA A 1 74 ? 22.281 -17.797 -19.391 1 87.19 74 ALA A C 1
ATOM 544 O O . ALA A 1 74 ? 22.797 -16.672 -19.281 1 87.19 74 ALA A O 1
ATOM 545 N N . ALA A 1 75 ? 21.016 -17.984 -19.625 1 86.69 75 ALA A N 1
ATOM 546 C CA . ALA A 1 75 ? 20.094 -16.859 -19.75 1 86.69 75 ALA A CA 1
ATOM 547 C C . ALA A 1 75 ? 19.609 -16.391 -18.375 1 86.69 75 ALA A C 1
ATOM 549 O O . ALA A 1 75 ? 18.812 -15.453 -18.297 1 86.69 75 ALA A O 1
ATOM 550 N N . GLU A 1 76 ? 19.953 -17.094 -17.312 1 83.44 76 GLU A N 1
ATOM 551 C CA . GLU A 1 76 ? 19.594 -16.766 -15.938 1 83.44 76 GLU A CA 1
ATOM 552 C C . GLU A 1 76 ? 18.094 -16.734 -15.742 1 83.44 76 GLU A C 1
ATOM 554 O O . GLU A 1 76 ? 17.547 -15.812 -15.125 1 83.44 76 GLU A O 1
ATOM 559 N N . LEU A 1 77 ? 17.438 -17.719 -16.422 1 87.38 77 LEU A N 1
ATOM 560 C CA . LEU A 1 77 ? 16 -17.844 -16.234 1 87.38 77 LEU A CA 1
ATOM 561 C C . LEU A 1 77 ? 15.688 -18.703 -15.008 1 87.38 77 LEU A C 1
ATOM 563 O O . LEU A 1 77 ? 16.406 -19.641 -14.703 1 87.38 77 LEU A O 1
ATOM 567 N N . GLY A 1 78 ? 14.656 -18.344 -14.273 1 83.06 78 GLY A N 1
ATOM 568 C CA . GLY A 1 78 ? 14.242 -19.109 -13.109 1 83.06 78 GLY A CA 1
ATOM 569 C C . GLY A 1 78 ? 12.734 -19.234 -12.977 1 83.06 78 GLY A C 1
ATOM 570 O O . GLY A 1 78 ? 11.992 -18.703 -13.805 1 83.06 78 GLY A O 1
ATOM 571 N N . GLY A 1 79 ? 12.391 -20.109 -12.07 1 84.44 79 GLY A N 1
ATOM 572 C CA . GLY A 1 79 ? 10.984 -20.219 -11.711 1 84.44 79 GLY A CA 1
ATOM 573 C C . GLY A 1 79 ? 10.141 -20.844 -12.805 1 84.44 79 GLY A C 1
ATOM 574 O O . GLY A 1 79 ? 10.594 -21.734 -13.523 1 84.44 79 GLY A O 1
ATOM 575 N N . CYS A 1 80 ? 8.93 -20.344 -12.938 1 89.06 80 CYS A N 1
ATOM 576 C CA . CYS A 1 80 ? 7.949 -20.906 -13.859 1 89.06 80 CYS A CA 1
ATOM 577 C C . CYS A 1 80 ? 8.328 -20.625 -15.305 1 89.06 80 CYS A C 1
ATOM 579 O O . CYS A 1 80 ? 8.039 -21.422 -16.203 1 89.06 80 CYS A O 1
ATOM 581 N N . LEU A 1 81 ? 9.016 -19.531 -15.508 1 92.12 81 LEU A N 1
ATOM 582 C CA . LEU A 1 81 ? 9.445 -19.188 -16.859 1 92.12 81 LEU A CA 1
ATOM 583 C C . LEU A 1 81 ? 10.477 -20.203 -17.359 1 92.12 81 LEU A C 1
ATOM 585 O O . LEU A 1 81 ? 10.398 -20.656 -18.516 1 92.12 81 LEU A O 1
ATOM 589 N N . ALA A 1 82 ? 11.43 -20.516 -16.531 1 93.06 82 ALA A N 1
ATOM 590 C CA . ALA A 1 82 ? 12.438 -21.516 -16.875 1 93.06 82 ALA A CA 1
ATOM 591 C C . ALA A 1 82 ? 11.789 -22.875 -17.188 1 93.06 82 ALA A C 1
ATOM 593 O O . ALA A 1 82 ? 12.172 -23.547 -18.141 1 93.06 82 ALA A O 1
ATOM 594 N N . LEU A 1 83 ? 10.844 -23.203 -16.375 1 96.12 83 LEU A N 1
ATOM 595 C CA . LEU A 1 83 ? 10.156 -24.469 -16.578 1 96.12 83 LEU A CA 1
ATOM 596 C C . LEU A 1 83 ? 9.359 -24.469 -17.875 1 96.12 83 LEU A C 1
ATOM 598 O O . LEU A 1 83 ? 9.281 -25.469 -18.562 1 96.12 83 LEU A O 1
ATOM 602 N N . ALA A 1 84 ? 8.727 -23.344 -18.156 1 97.19 84 ALA A N 1
ATOM 603 C CA . ALA A 1 84 ? 7.996 -23.234 -19.422 1 97.19 84 ALA A CA 1
ATOM 604 C C . ALA A 1 84 ? 8.93 -23.438 -20.609 1 97.19 84 ALA A C 1
ATOM 606 O O . ALA A 1 84 ? 8.57 -24.125 -21.578 1 97.19 84 ALA A O 1
ATOM 607 N N . VAL A 1 85 ? 10.086 -22.875 -20.562 1 96.06 85 VAL A N 1
ATOM 608 C CA . VAL A 1 85 ? 11.078 -23.047 -21.609 1 96.06 85 VAL A CA 1
ATOM 609 C C . VAL A 1 85 ? 11.477 -24.516 -21.719 1 96.06 85 VAL A C 1
ATOM 611 O O . VAL A 1 85 ? 11.609 -25.047 -22.812 1 96.06 85 VAL A O 1
ATOM 614 N N . ALA A 1 86 ? 11.672 -25.141 -20.562 1 97.5 86 ALA A N 1
ATOM 615 C CA . ALA A 1 86 ? 12.016 -26.562 -20.547 1 97.5 86 ALA A CA 1
ATOM 616 C C . ALA A 1 86 ? 10.938 -27.391 -21.234 1 97.5 86 ALA A C 1
ATOM 618 O O . ALA A 1 86 ? 11.25 -28.281 -22.031 1 97.5 86 ALA A O 1
ATOM 619 N N . VAL A 1 87 ? 9.703 -27.125 -20.891 1 98.19 87 VAL A N 1
ATOM 620 C CA . VAL A 1 87 ? 8.586 -27.859 -21.469 1 98.19 87 VAL A CA 1
ATOM 621 C C . VAL A 1 87 ? 8.531 -27.609 -22.984 1 98.19 87 VAL A C 1
ATOM 623 O O . VAL A 1 87 ? 8.367 -28.547 -23.766 1 98.19 87 VAL A O 1
ATOM 626 N N . MET A 1 88 ? 8.68 -26.359 -23.391 1 97.56 88 MET A N 1
ATOM 627 C CA . MET A 1 88 ? 8.68 -26.016 -24.812 1 97.56 88 MET A CA 1
ATOM 628 C C . MET A 1 88 ? 9.789 -26.75 -25.562 1 97.56 88 MET A C 1
ATOM 630 O O . MET A 1 88 ? 9.562 -27.312 -26.641 1 97.56 88 MET A O 1
ATOM 634 N N . TYR A 1 89 ? 10.969 -26.781 -24.984 1 97.19 89 TYR A N 1
ATOM 635 C CA . TYR A 1 89 ? 12.133 -27.406 -25.609 1 97.19 89 TYR A CA 1
ATOM 636 C C . TYR A 1 89 ? 11.93 -28.891 -25.797 1 97.19 89 TYR A C 1
ATOM 638 O O . TYR A 1 89 ? 12.156 -29.438 -26.875 1 97.19 89 TYR A O 1
ATOM 646 N N . GLU A 1 90 ? 11.484 -29.609 -24.734 1 97.75 90 GLU A N 1
ATOM 647 C CA . GLU A 1 90 ? 11.32 -31.062 -24.797 1 97.75 90 GLU A CA 1
ATOM 648 C C . GLU A 1 90 ? 10.172 -31.438 -25.719 1 97.75 90 GLU A C 1
ATOM 650 O O . GLU A 1 90 ? 10.219 -32.5 -26.375 1 97.75 90 GLU A O 1
ATOM 655 N N . ARG A 1 91 ? 9.117 -30.609 -25.75 1 96.88 91 ARG A N 1
ATOM 656 C CA . ARG A 1 91 ? 8.047 -30.844 -26.703 1 96.88 91 ARG A CA 1
ATOM 657 C C . ARG A 1 91 ? 8.547 -30.688 -28.141 1 96.88 91 ARG A C 1
ATOM 659 O O . ARG A 1 91 ? 8.156 -31.453 -29.016 1 96.88 91 ARG A O 1
ATOM 666 N N . ALA A 1 92 ? 9.32 -29.703 -28.359 1 95 92 ALA A N 1
ATOM 667 C CA . ALA A 1 92 ? 9.859 -29.438 -29.688 1 95 92 ALA A CA 1
ATOM 668 C C . ALA A 1 92 ? 10.75 -30.594 -30.156 1 95 92 ALA A C 1
ATOM 670 O O . ALA A 1 92 ? 10.82 -30.875 -31.359 1 95 92 ALA A O 1
ATOM 671 N N . ARG A 1 93 ? 11.391 -31.312 -29.266 1 95 93 ARG A N 1
ATOM 672 C CA . ARG A 1 93 ? 12.297 -32.406 -29.594 1 95 93 ARG A CA 1
ATOM 673 C C . ARG A 1 93 ? 11.523 -33.656 -30 1 95 93 ARG A C 1
ATOM 675 O O . ARG A 1 93 ? 12.086 -34.562 -30.594 1 95 93 ARG A O 1
ATOM 682 N N . GLY A 1 94 ? 10.266 -33.719 -29.641 1 93 94 GLY A N 1
ATOM 683 C CA . GLY A 1 94 ? 9.422 -34.844 -30.016 1 93 94 GLY A CA 1
ATOM 684 C C . GLY A 1 94 ? 9.961 -36.188 -29.531 1 93 94 GLY A C 1
ATOM 685 O O . GLY A 1 94 ? 10.266 -36.344 -28.359 1 93 94 GLY A O 1
ATOM 686 N N . ALA A 1 95 ? 10.211 -37.062 -30.438 1 93.62 95 ALA A N 1
ATOM 687 C CA . ALA A 1 95 ? 10.617 -38.406 -30.125 1 93.62 95 ALA A CA 1
ATOM 688 C C . ALA A 1 95 ? 12.023 -38.469 -29.531 1 93.62 95 ALA A C 1
ATOM 690 O O . ALA A 1 95 ? 12.391 -39.438 -28.859 1 93.62 95 ALA A O 1
ATOM 691 N N . ASN A 1 96 ? 12.766 -37.438 -29.719 1 94.38 96 ASN A N 1
ATOM 692 C CA . ASN A 1 96 ? 14.125 -37.375 -29.203 1 94.38 96 ASN A CA 1
ATOM 693 C C . ASN A 1 96 ? 14.148 -36.938 -27.734 1 94.38 96 ASN A C 1
ATOM 695 O O . ASN A 1 96 ? 15.195 -37.031 -27.078 1 94.38 96 ASN A O 1
ATOM 699 N N . SER A 1 97 ? 13.062 -36.562 -27.219 1 96.44 97 SER A N 1
ATOM 700 C CA . SER A 1 97 ? 12.984 -36.156 -25.812 1 96.44 97 SER A CA 1
ATOM 701 C C . SER A 1 97 ? 12.797 -37.375 -24.906 1 96.44 97 SER A C 1
ATOM 703 O O . SER A 1 97 ? 12 -38.281 -25.219 1 96.44 97 SER A O 1
ATOM 705 N N . PRO A 1 98 ? 13.531 -37.438 -23.812 1 96.81 98 PRO A N 1
ATOM 706 C CA . PRO A 1 98 ? 13.281 -38.5 -22.828 1 96.81 98 PRO A CA 1
ATOM 707 C C . PRO A 1 98 ? 11.875 -38.469 -22.25 1 96.81 98 PRO A C 1
ATOM 709 O O . PRO A 1 98 ? 11.422 -39.406 -21.625 1 96.81 98 PRO A O 1
ATOM 712 N N . TRP A 1 99 ? 11.172 -37.375 -22.469 1 98.12 99 TRP A N 1
ATOM 713 C CA . TRP A 1 99 ? 9.852 -37.219 -21.891 1 98.12 99 TRP A CA 1
ATOM 714 C C . TRP A 1 99 ? 8.766 -37.281 -22.953 1 98.12 99 TRP A C 1
ATOM 716 O O . TRP A 1 99 ? 7.633 -36.844 -22.719 1 98.12 99 TRP A O 1
ATOM 726 N N . ASP A 1 100 ? 9.023 -37.719 -24.094 1 97 100 ASP A N 1
ATOM 727 C CA . ASP A 1 100 ? 8.094 -37.656 -25.219 1 97 100 ASP A CA 1
ATOM 728 C C . ASP A 1 100 ? 6.773 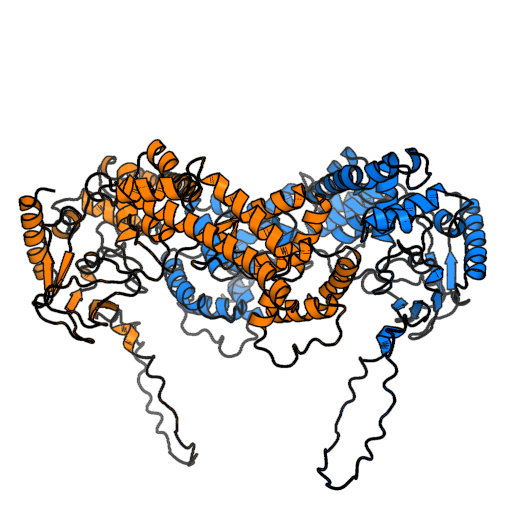-38.344 -24.875 1 97 100 ASP A C 1
ATOM 730 O O . ASP A 1 100 ? 5.699 -37.75 -25.047 1 97 100 ASP A O 1
ATOM 734 N N . ALA A 1 101 ? 6.836 -39.562 -24.344 1 96.44 101 ALA A N 1
ATOM 735 C CA . ALA A 1 101 ? 5.629 -40.312 -24.016 1 96.44 101 ALA A CA 1
ATOM 736 C C . ALA A 1 101 ? 4.805 -39.594 -22.953 1 96.44 101 ALA A C 1
ATOM 738 O O . ALA A 1 101 ? 3.572 -39.625 -23 1 96.44 101 ALA A O 1
ATOM 739 N N . TYR A 1 102 ? 5.453 -39 -22.031 1 97.25 102 TYR A N 1
ATOM 740 C CA . TYR A 1 102 ? 4.797 -38.25 -20.984 1 97.25 102 TYR A CA 1
ATOM 741 C C . TYR A 1 102 ? 4.125 -37 -21.547 1 97.25 102 TYR A C 1
ATOM 743 O O . TYR A 1 102 ? 2.943 -36.75 -21.297 1 97.25 102 TYR A O 1
ATOM 751 N N . LEU A 1 103 ? 4.855 -36.219 -22.344 1 97.06 103 LEU A N 1
ATOM 752 C CA . LEU A 1 103 ? 4.363 -34.969 -22.875 1 97.06 103 LEU A CA 1
ATOM 753 C C . LEU A 1 103 ? 3.234 -35.188 -23.875 1 97.06 103 LEU A C 1
ATOM 755 O O . LEU A 1 103 ? 2.342 -34.375 -24.016 1 97.06 103 LEU A O 1
ATOM 759 N N . GLN A 1 104 ? 3.225 -36.375 -24.516 1 93.88 104 GLN A N 1
ATOM 760 C CA . GLN A 1 104 ? 2.17 -36.688 -25.469 1 93.88 104 GLN A CA 1
ATOM 761 C C . GLN A 1 104 ? 0.865 -37.031 -24.75 1 93.88 104 GLN A C 1
ATOM 763 O O . GLN A 1 104 ? -0.213 -36.938 -25.344 1 93.88 104 GLN A O 1
ATOM 768 N N . LEU A 1 105 ? 1.014 -37.438 -23.531 1 93.31 105 LEU A N 1
ATOM 769 C CA . LEU A 1 105 ? -0.182 -37.75 -22.75 1 93.31 105 LEU A CA 1
ATOM 770 C C . LEU A 1 105 ? -0.884 -36.438 -22.328 1 93.31 105 LEU A C 1
ATOM 772 O O . LEU A 1 105 ? -2.102 -36.438 -22.141 1 93.31 105 LEU A O 1
ATOM 776 N N . LEU A 1 106 ? -0.129 -35.375 -22.172 1 93.56 106 LEU A N 1
ATOM 777 C CA . LEU A 1 106 ? -0.674 -34.094 -21.734 1 93.56 106 LEU A CA 1
ATOM 778 C C . LEU A 1 106 ? -1.354 -33.344 -22.875 1 93.56 106 LEU A C 1
ATOM 780 O O . LEU A 1 106 ? -0.989 -33.531 -24.047 1 93.56 106 LEU A O 1
ATOM 784 N N . PRO A 1 107 ? -2.352 -32.594 -22.547 1 92.19 107 PRO A N 1
ATOM 785 C CA . PRO A 1 107 ? -2.939 -31.766 -23.609 1 92.19 107 PRO A CA 1
ATOM 786 C C . PRO A 1 107 ? -1.969 -30.719 -24.141 1 92.19 107 PRO A C 1
ATOM 788 O O . PRO A 1 107 ? -0.952 -30.422 -23.516 1 92.19 107 PRO A O 1
ATOM 791 N N . ASP A 1 108 ? -2.234 -30.219 -25.281 1 92.56 108 ASP A N 1
ATOM 792 C CA . ASP A 1 108 ? -1.398 -29.172 -25.844 1 92.56 108 ASP A CA 1
ATOM 793 C C . ASP A 1 108 ? -1.379 -27.938 -24.938 1 92.56 108 ASP A C 1
ATOM 795 O O . ASP A 1 108 ? -0.333 -27.312 -24.766 1 92.56 108 ASP A O 1
ATOM 799 N N . ARG A 1 109 ? -2.506 -27.531 -24.5 1 94.69 109 ARG A N 1
ATOM 800 C CA . ARG A 1 109 ? -2.686 -26.438 -23.547 1 94.69 109 ARG A CA 1
ATOM 801 C C . ARG A 1 109 ? -3.891 -26.688 -22.641 1 94.69 109 ARG A C 1
ATOM 803 O O . ARG A 1 109 ? -4.812 -27.406 -23.016 1 94.69 109 ARG A O 1
ATOM 810 N N . GLU A 1 110 ? -3.797 -26.156 -21.469 1 94.69 110 GLU A N 1
ATOM 811 C CA . GLU A 1 110 ? -4.973 -26.156 -20.609 1 94.69 110 GLU A CA 1
ATOM 812 C C . GLU A 1 110 ? -5.945 -25.047 -21 1 94.69 110 GLU A C 1
ATOM 814 O O . GLU A 1 110 ? -5.527 -23.953 -21.391 1 94.69 110 GLU A O 1
ATOM 819 N N . SER A 1 111 ? -7.195 -25.312 -20.891 1 93.56 111 SER A N 1
ATOM 820 C CA . SER A 1 111 ? -8.203 -24.344 -21.297 1 93.56 111 SER A CA 1
ATOM 821 C C . SER A 1 111 ? -8.445 -23.312 -20.188 1 93.56 111 SER A C 1
ATOM 823 O O . SER A 1 111 ? -9.547 -23.219 -19.641 1 93.56 111 SER A O 1
ATOM 825 N N . VAL A 1 112 ? -7.488 -22.516 -19.938 1 96.69 112 VAL A N 1
ATOM 826 C CA . VAL A 1 112 ? -7.605 -21.422 -18.984 1 96.69 112 VAL A CA 1
ATOM 827 C C . VAL A 1 112 ? -7.91 -20.125 -19.719 1 96.69 112 VAL A C 1
ATOM 829 O O . VAL A 1 112 ? -7.605 -20 -20.906 1 96.69 112 VAL A O 1
ATOM 832 N N . PRO A 1 113 ? -8.445 -19.156 -19.078 1 96.88 113 PRO A N 1
ATOM 833 C CA . PRO A 1 113 ? -8.867 -17.922 -19.734 1 96.88 113 PRO A CA 1
ATOM 834 C C . PRO A 1 113 ? -7.715 -17.219 -20.438 1 96.88 113 PRO A C 1
ATOM 836 O O . PRO A 1 113 ? -7.938 -16.484 -21.406 1 96.88 113 PRO A O 1
ATOM 839 N N . LEU A 1 114 ? -6.578 -17.406 -20.016 1 94.75 114 LEU A N 1
ATOM 840 C CA . LEU A 1 114 ? -5.395 -16.781 -20.609 1 94.75 114 LEU A CA 1
ATOM 841 C C . LEU A 1 114 ? -5.285 -17.109 -22.094 1 94.75 114 LEU A C 1
ATOM 843 O O . LEU A 1 114 ? -4.793 -16.281 -22.875 1 94.75 114 LEU A O 1
ATOM 847 N N . VAL A 1 115 ? -5.711 -18.266 -22.531 1 95.81 115 VAL A N 1
ATOM 848 C CA . VAL A 1 115 ? -5.5 -18.703 -23.906 1 95.81 115 VAL A CA 1
ATOM 849 C C . VAL A 1 115 ? -6.828 -18.688 -24.672 1 95.81 115 VAL A C 1
ATOM 851 O O . VAL A 1 115 ? -6.906 -19.141 -25.812 1 95.81 115 VAL A O 1
ATOM 854 N N . TRP A 1 116 ? -7.934 -18.266 -24.016 1 95.81 116 TRP A N 1
ATOM 855 C CA . TRP A 1 116 ? -9.18 -18.062 -24.734 1 95.81 116 TRP A CA 1
ATOM 856 C C . TRP A 1 116 ? -9.039 -16.922 -25.75 1 95.81 116 TRP A C 1
ATOM 858 O O . TRP A 1 116 ? -8.211 -16.031 -25.578 1 95.81 116 TRP A O 1
ATOM 868 N N . PRO A 1 117 ? -9.789 -17.016 -26.812 1 93.88 117 PRO A N 1
ATOM 869 C CA . PRO A 1 117 ? -9.812 -15.805 -27.656 1 93.88 117 PRO A CA 1
ATOM 870 C C . PRO A 1 117 ? -10.164 -14.547 -26.859 1 93.88 117 PRO A C 1
ATOM 872 O O . PRO A 1 117 ? -11.047 -14.578 -26 1 93.88 117 PRO A O 1
ATOM 875 N N . ALA A 1 118 ? -9.508 -13.469 -27.141 1 91.5 118 ALA A N 1
ATOM 876 C CA . ALA A 1 118 ? -9.57 -12.25 -26.344 1 91.5 118 ALA A CA 1
ATOM 877 C C . ALA A 1 118 ? -11.008 -11.742 -26.219 1 91.5 118 ALA A C 1
ATOM 879 O O . ALA A 1 118 ? -11.453 -11.375 -25.141 1 91.5 118 ALA A O 1
ATOM 880 N N . ASP A 1 119 ? -11.719 -11.695 -27.297 1 94.31 119 ASP A N 1
ATOM 881 C CA . ASP A 1 119 ? -13.094 -11.195 -27.312 1 94.31 119 ASP A CA 1
ATOM 882 C C . ASP A 1 119 ? -14.008 -12.078 -26.453 1 94.31 119 ASP A C 1
ATOM 884 O O . ASP A 1 119 ? -14.883 -11.578 -25.766 1 94.31 119 ASP A O 1
ATOM 888 N N . GLU A 1 120 ? -13.789 -13.383 -26.547 1 95.25 120 GLU A N 1
ATOM 889 C CA . GLU A 1 120 ? -14.578 -14.328 -25.781 1 95.25 120 GLU A CA 1
ATOM 890 C C . GLU A 1 120 ? -14.289 -14.195 -24.281 1 95.25 120 GLU A C 1
ATOM 892 O O . GLU A 1 120 ? -15.211 -14.211 -23.469 1 95.25 120 GLU A O 1
ATOM 897 N N . ALA A 1 121 ? -13.039 -14.117 -23.969 1 96.06 121 ALA A N 1
ATOM 898 C CA . ALA A 1 121 ? -12.641 -13.961 -22.562 1 96.06 121 ALA A CA 1
ATOM 899 C C . ALA A 1 121 ? -13.234 -12.688 -21.969 1 96.06 121 ALA A C 1
ATOM 901 O O . ALA A 1 121 ? -13.734 -12.703 -20.844 1 96.06 121 ALA A O 1
ATOM 902 N N . GLU A 1 122 ? -13.188 -11.602 -22.719 1 95.25 122 GLU A N 1
ATOM 903 C CA . GLU A 1 122 ? -13.711 -10.32 -22.266 1 95.25 122 GLU A CA 1
ATOM 904 C C . GLU A 1 122 ? -15.211 -10.391 -22.016 1 95.25 122 GLU A C 1
ATOM 906 O O . GLU A 1 122 ? -15.703 -9.867 -21.016 1 95.25 122 GLU A O 1
ATOM 911 N N . ARG A 1 123 ? -15.898 -11.023 -22.875 1 95.69 123 ARG A N 1
ATOM 912 C CA . ARG A 1 123 ? -17.344 -11.141 -22.766 1 95.69 123 ARG A CA 1
ATOM 913 C C . ARG A 1 123 ? -17.75 -12.062 -21.625 1 95.69 123 ARG A C 1
ATOM 915 O O . ARG A 1 123 ? -18.625 -11.734 -20.812 1 95.69 123 ARG A O 1
ATOM 922 N N . LEU A 1 124 ? -17.109 -13.203 -21.5 1 96.81 124 LEU A N 1
ATOM 923 C CA . LEU A 1 124 ? -17.5 -14.242 -20.547 1 96.81 124 LEU A CA 1
ATOM 924 C C . LEU A 1 124 ? -17.094 -13.867 -19.125 1 96.81 124 LEU A C 1
ATOM 926 O O . LEU A 1 124 ? -17.75 -14.25 -18.156 1 96.81 124 LEU A O 1
ATOM 930 N N . LEU A 1 125 ? -16.031 -13.062 -19 1 98.06 125 LEU A N 1
ATOM 931 C CA . LEU A 1 125 ? -15.477 -12.797 -17.672 1 98.06 125 LEU A CA 1
ATOM 932 C C . LEU A 1 125 ? -15.812 -11.375 -17.219 1 98.06 125 LEU A C 1
ATOM 934 O O . LEU A 1 125 ? -15.375 -10.938 -16.156 1 98.06 125 LEU A O 1
ATOM 938 N N . ALA A 1 126 ? -16.609 -10.672 -17.938 1 97.06 126 ALA A N 1
ATOM 939 C CA . ALA A 1 126 ? -16.938 -9.281 -17.641 1 97.06 126 ALA A CA 1
ATOM 940 C C . ALA A 1 126 ? -17.5 -9.148 -16.219 1 97.06 126 ALA A C 1
ATOM 942 O O . ALA A 1 126 ? -18.438 -9.852 -15.844 1 97.06 126 ALA A O 1
ATOM 943 N N . GLY A 1 127 ? -16.844 -8.273 -15.492 1 96.38 127 GLY A N 1
ATOM 944 C CA . GLY A 1 127 ? -17.328 -7.969 -14.156 1 96.38 127 GLY A CA 1
ATOM 945 C C . GLY A 1 127 ? -16.828 -8.922 -13.102 1 96.38 127 GLY A C 1
ATOM 946 O O . GLY A 1 127 ? -16.922 -8.641 -11.906 1 96.38 127 GLY A O 1
ATOM 947 N N . THR A 1 128 ? -16.312 -10.109 -13.477 1 97.94 128 THR A N 1
ATOM 948 C CA . THR A 1 128 ? -15.836 -11.094 -12.508 1 97.94 128 THR A CA 1
ATOM 949 C C . THR A 1 128 ? -14.453 -10.711 -11.984 1 97.94 128 THR A C 1
ATOM 951 O O . THR A 1 128 ? -13.859 -9.734 -12.445 1 97.94 128 THR A O 1
ATOM 954 N N . GLU A 1 129 ? -14.016 -11.484 -11 1 96.31 129 GLU A N 1
ATOM 955 C CA . GLU A 1 129 ? -12.695 -11.266 -10.414 1 96.31 129 GLU A CA 1
ATOM 956 C C . GLU A 1 129 ? -11.594 -11.414 -11.461 1 96.31 129 GLU A C 1
ATOM 958 O O . GLU A 1 129 ? -10.484 -10.906 -11.289 1 96.31 129 GLU A O 1
ATOM 963 N N . LEU A 1 130 ? -11.852 -12.062 -12.562 1 97 130 LEU A N 1
ATOM 964 C CA . LEU A 1 130 ? -10.828 -12.383 -13.555 1 97 130 LEU A CA 1
ATOM 965 C C . LEU A 1 130 ? -10.844 -11.383 -14.703 1 97 130 LEU A C 1
ATOM 967 O O . LEU A 1 130 ? -9.977 -11.422 -15.578 1 97 130 LEU A O 1
ATOM 971 N N . ASP A 1 131 ? -11.805 -10.453 -14.75 1 95.38 131 ASP A N 1
ATOM 972 C CA . ASP A 1 131 ? -12 -9.508 -15.852 1 95.38 131 ASP A CA 1
ATOM 973 C C . ASP A 1 131 ? -10.711 -8.742 -16.141 1 95.38 131 ASP A C 1
ATOM 975 O O . ASP A 1 131 ? -10.172 -8.82 -17.25 1 95.38 131 ASP A O 1
ATOM 979 N N . LYS A 1 132 ? -10.156 -8.109 -15.148 1 91.12 132 LYS A N 1
ATOM 980 C CA . LYS A 1 132 ? -8.961 -7.289 -15.328 1 91.12 132 LYS A CA 1
ATOM 981 C C . LYS A 1 132 ? -7.695 -8.141 -15.234 1 91.12 132 LYS A C 1
ATOM 983 O O . LYS A 1 132 ? -6.723 -7.891 -15.953 1 91.12 132 LYS A O 1
ATOM 988 N N . ILE A 1 133 ? -7.707 -9.141 -14.461 1 91.94 133 ILE A N 1
ATOM 989 C CA . ILE A 1 133 ? -6.527 -9.945 -14.141 1 91.94 133 ILE A CA 1
ATOM 990 C C . ILE A 1 133 ? -6.039 -10.672 -15.391 1 91.94 133 ILE A C 1
ATOM 992 O O . ILE A 1 133 ? -4.836 -10.711 -15.664 1 91.94 133 ILE A O 1
ATOM 996 N N . VAL A 1 134 ? -6.922 -11.266 -16.094 1 94.69 134 VAL A N 1
ATOM 997 C CA . VAL A 1 134 ? -6.559 -12.047 -17.281 1 94.69 134 VAL A CA 1
ATOM 998 C C . VAL A 1 134 ? -5.914 -11.133 -18.328 1 94.69 134 VAL A C 1
ATOM 1000 O O . VAL A 1 134 ? -4.922 -11.508 -18.953 1 94.69 134 VAL A O 1
ATOM 1003 N N . LYS A 1 135 ? -6.496 -9.945 -18.531 1 92 135 LYS A N 1
ATOM 1004 C CA . LYS A 1 135 ? -5.953 -8.984 -19.484 1 92 135 LYS A CA 1
ATOM 1005 C C . LYS A 1 135 ? -4.543 -8.555 -19.078 1 92 135 LYS A C 1
ATOM 1007 O O . LYS A 1 135 ? -3.639 -8.523 -19.922 1 92 135 LYS A O 1
ATOM 1012 N N . GLN A 1 136 ? -4.379 -8.273 -17.875 1 89.94 136 GLN A N 1
ATOM 1013 C CA . GLN A 1 136 ? -3.076 -7.855 -17.375 1 89.94 136 GLN A CA 1
ATOM 1014 C C . GLN A 1 136 ? -2.055 -8.984 -17.484 1 89.94 136 GLN A C 1
ATOM 1016 O O . GLN A 1 136 ? -0.907 -8.758 -17.875 1 89.94 136 GLN A O 1
ATOM 1021 N N . ASP A 1 137 ? -2.441 -10.148 -17.141 1 90.94 137 ASP A N 1
ATOM 1022 C CA . ASP A 1 137 ? -1.546 -11.305 -17.219 1 90.94 137 ASP A CA 1
ATOM 1023 C C . ASP A 1 137 ? -1.098 -11.562 -18.656 1 90.94 137 ASP A C 1
ATOM 1025 O O . ASP A 1 137 ? 0.047 -11.945 -18.891 1 90.94 137 ASP A O 1
ATOM 1029 N N . ARG A 1 138 ? -2.039 -11.445 -19.531 1 93.19 138 ARG A N 1
ATOM 1030 C CA . ARG A 1 138 ? -1.692 -11.617 -20.938 1 93.19 138 ARG A CA 1
ATOM 1031 C C . ARG A 1 138 ? -0.6 -10.641 -21.359 1 93.19 138 ARG A C 1
ATOM 1033 O O . ARG A 1 138 ? 0.333 -11.016 -22.062 1 93.19 138 ARG A O 1
ATOM 1040 N N . GLU A 1 139 ? -0.736 -9.414 -20.938 1 91.81 139 GLU A N 1
ATOM 1041 C CA . GLU A 1 139 ? 0.267 -8.398 -21.25 1 91.81 139 GLU A CA 1
ATOM 1042 C C . GLU A 1 139 ? 1.621 -8.766 -20.641 1 91.81 139 GLU A C 1
ATOM 1044 O O . GLU A 1 139 ? 2.654 -8.641 -21.297 1 91.81 139 GLU A O 1
ATOM 1049 N N . PHE A 1 140 ? 1.597 -9.234 -19.5 1 89.5 140 PHE A N 1
ATOM 1050 C CA . PHE A 1 140 ? 2.822 -9.617 -18.812 1 89.5 140 PHE A CA 1
ATOM 1051 C C . PHE A 1 140 ? 3.5 -10.781 -19.516 1 89.5 140 PHE A C 1
ATOM 1053 O O . PHE A 1 140 ? 4.727 -10.812 -19.641 1 89.5 140 PHE A O 1
ATOM 1060 N N . LEU A 1 141 ? 2.766 -11.719 -19.859 1 92.81 141 LEU A N 1
ATOM 1061 C CA . LEU A 1 141 ? 3.322 -12.898 -20.516 1 92.81 141 LEU A CA 1
ATOM 1062 C C . LEU A 1 141 ? 3.914 -12.523 -21.875 1 92.81 141 LEU A C 1
ATOM 1064 O O . LEU A 1 141 ? 4.938 -13.078 -22.281 1 92.81 141 LEU A O 1
ATOM 1068 N N . CYS A 1 142 ? 3.203 -11.625 -22.578 1 94.44 142 CYS A N 1
ATOM 1069 C CA . CYS A 1 142 ? 3.748 -11.141 -23.844 1 94.44 142 CYS A CA 1
ATOM 1070 C C . CYS A 1 142 ? 5.098 -10.461 -23.625 1 94.44 142 CYS A C 1
ATOM 1072 O O . CYS A 1 142 ? 6.039 -10.688 -24.391 1 94.44 142 CYS A O 1
ATOM 1074 N N . GLU A 1 143 ? 5.168 -9.648 -22.609 1 92.06 143 GLU A N 1
ATOM 1075 C CA . GLU A 1 143 ? 6.414 -8.969 -22.281 1 92.06 143 GLU A CA 1
ATOM 1076 C C . GLU A 1 143 ? 7.508 -9.969 -21.906 1 92.06 143 GLU A C 1
ATOM 1078 O O . GLU A 1 143 ? 8.664 -9.82 -22.312 1 92.06 143 GLU A O 1
ATOM 1083 N N . ASP A 1 144 ? 7.137 -10.977 -21.156 1 91.81 144 ASP A N 1
ATOM 1084 C CA . ASP A 1 144 ? 8.078 -12.023 -20.766 1 91.81 144 ASP A CA 1
ATOM 1085 C C . ASP A 1 144 ? 8.648 -12.742 -21.984 1 91.81 144 ASP A C 1
ATOM 1087 O O . ASP A 1 144 ? 9.852 -13.016 -22.047 1 91.81 144 ASP A O 1
ATOM 1091 N N . TRP A 1 145 ? 7.77 -13.078 -22.875 1 95.12 145 TRP A N 1
ATOM 1092 C CA . TRP A 1 145 ? 8.211 -13.773 -24.078 1 95.12 145 TRP A CA 1
ATOM 1093 C C . TRP A 1 145 ? 9.203 -12.922 -24.875 1 95.12 145 TRP A C 1
ATOM 1095 O O . TRP A 1 145 ? 10.258 -13.406 -25.281 1 95.12 145 TRP A O 1
ATOM 1105 N N . LYS A 1 146 ? 8.875 -11.617 -25.047 1 93.69 146 LYS A N 1
ATOM 1106 C CA . LYS A 1 146 ? 9.711 -10.703 -25.828 1 93.69 146 LYS A CA 1
ATOM 1107 C C . LYS A 1 146 ? 11.07 -10.5 -25.156 1 93.69 146 LYS A C 1
ATOM 1109 O O . LYS A 1 146 ? 12.094 -10.461 -25.844 1 93.69 146 LYS A O 1
ATOM 1114 N N . GLU A 1 147 ? 11.055 -10.461 -23.875 1 91.19 147 GLU A N 1
ATOM 1115 C CA . GLU A 1 147 ? 12.266 -10.086 -23.156 1 91.19 147 GLU A CA 1
ATOM 1116 C C . GLU A 1 147 ? 13.141 -11.305 -22.859 1 91.19 147 GLU A C 1
ATOM 1118 O O . GLU A 1 147 ? 14.367 -11.195 -22.797 1 91.19 147 GLU A O 1
ATOM 1123 N N . CYS A 1 148 ? 12.516 -12.508 -22.75 1 89.81 148 CYS A N 1
ATOM 1124 C CA . CYS A 1 148 ? 13.281 -13.625 -22.188 1 89.81 148 CYS A CA 1
ATOM 1125 C C . CYS A 1 148 ? 13.359 -14.781 -23.172 1 89.81 148 CYS A C 1
ATOM 1127 O O . CYS A 1 148 ? 14.359 -15.5 -23.219 1 89.81 148 CYS A O 1
ATOM 1129 N N . ILE A 1 149 ? 12.375 -15.039 -23.922 1 92.44 149 ILE A N 1
ATOM 1130 C CA . ILE A 1 149 ? 12.312 -16.234 -24.75 1 92.44 149 ILE A CA 1
ATOM 1131 C C . ILE A 1 149 ? 12.805 -15.906 -26.156 1 92.44 149 ILE A C 1
ATOM 1133 O O . ILE A 1 149 ? 13.602 -16.656 -26.734 1 92.44 149 ILE A O 1
ATOM 1137 N N . GLU A 1 150 ? 12.367 -14.773 -26.703 1 91.56 150 GLU A N 1
ATOM 1138 C CA . GLU A 1 150 ? 12.766 -14.367 -28.031 1 91.56 150 GLU A CA 1
ATOM 1139 C C . GLU A 1 150 ? 14.289 -14.312 -28.172 1 91.56 150 GLU A C 1
ATOM 1141 O O . GLU A 1 150 ? 14.852 -14.789 -29.156 1 91.56 150 GLU A O 1
ATOM 1146 N N . PRO A 1 151 ? 14.961 -13.766 -27.188 1 89.81 151 PRO A N 1
ATOM 1147 C CA . PRO A 1 151 ? 16.422 -13.711 -27.281 1 89.81 151 PRO A CA 1
ATOM 1148 C C . PRO A 1 151 ? 17.078 -15.094 -27.312 1 89.81 151 PRO A C 1
ATOM 1150 O O . PRO A 1 151 ? 18.156 -15.266 -27.875 1 89.81 151 PRO A O 1
ATOM 1153 N N . LEU A 1 152 ? 16.5 -16.062 -26.672 1 89.31 152 LEU A N 1
ATOM 1154 C CA . LEU A 1 152 ? 17.016 -17.438 -26.672 1 89.31 152 LEU A CA 1
ATOM 1155 C C . LEU A 1 152 ? 17 -18.031 -28.062 1 89.31 152 LEU A C 1
ATOM 1157 O O . LEU A 1 152 ? 17.875 -18.812 -28.422 1 89.31 152 LEU A O 1
ATOM 1161 N N . ILE A 1 153 ? 15.984 -17.703 -28.781 1 86.69 153 ILE A N 1
ATOM 1162 C CA . ILE A 1 153 ? 15.844 -18.172 -30.156 1 86.69 153 ILE A CA 1
ATOM 1163 C C . ILE A 1 153 ? 16.922 -17.531 -31.031 1 86.69 153 ILE A C 1
ATOM 1165 O O . ILE A 1 153 ? 17.578 -18.219 -31.812 1 86.69 153 ILE A O 1
ATOM 1169 N N . SER A 1 154 ? 17.062 -16.234 -30.859 1 84.62 154 SER A N 1
ATOM 1170 C CA . SER A 1 154 ? 17.953 -15.461 -31.719 1 84.62 154 SER A CA 1
ATOM 1171 C C . SER A 1 154 ? 19.422 -15.836 -31.453 1 84.62 154 SER A C 1
ATOM 1173 O O . SER A 1 154 ? 20.25 -15.781 -32.344 1 84.62 154 SER A O 1
ATOM 1175 N N . SER A 1 155 ? 19.734 -16.203 -30.234 1 80.06 155 SER A N 1
ATOM 1176 C CA . SER A 1 155 ? 21.109 -16.516 -29.859 1 80.06 155 SER A CA 1
ATOM 1177 C C . SER A 1 155 ? 21.516 -17.875 -30.422 1 80.06 155 SER A C 1
ATOM 1179 O O . SER A 1 155 ? 22.719 -18.188 -30.484 1 80.06 155 SER A O 1
ATOM 1181 N N . GLY A 1 156 ? 20.594 -18.688 -30.906 1 73.19 156 GLY A N 1
ATOM 1182 C CA . GLY A 1 156 ? 20.891 -20.016 -31.422 1 73.19 156 GLY A CA 1
ATOM 1183 C C . GLY A 1 156 ? 21.234 -21.016 -30.328 1 73.19 156 GLY A C 1
ATOM 1184 O O . GLY A 1 156 ? 21.734 -22.109 -30.609 1 73.19 156 GLY A O 1
ATOM 1185 N N . GLY A 1 157 ? 21.141 -20.703 -29.172 1 68.56 157 GLY A N 1
ATOM 1186 C CA . GLY A 1 157 ? 21.547 -21.531 -28.047 1 68.56 157 GLY A CA 1
ATOM 1187 C C . GLY A 1 157 ? 20.734 -22.812 -27.922 1 68.56 157 GLY A C 1
ATOM 1188 O O . GLY A 1 157 ? 21.234 -23.812 -27.406 1 68.56 157 GLY A O 1
ATOM 1189 N N . LEU A 1 158 ? 19.516 -23.062 -28.328 1 82.19 158 LEU A N 1
ATOM 1190 C CA . LEU A 1 158 ? 18.641 -24.219 -28.109 1 82.19 158 LEU A CA 1
ATOM 1191 C C . LEU A 1 158 ? 18.469 -25.016 -29.391 1 82.19 158 LEU A C 1
ATOM 1193 O O . LEU A 1 158 ? 18.094 -26.188 -29.344 1 82.19 158 LEU A O 1
ATOM 1197 N N . ASP A 1 159 ? 19.109 -24.781 -30.406 1 81.06 159 ASP A N 1
ATOM 1198 C CA . ASP A 1 159 ? 18.969 -25.484 -31.688 1 81.06 159 ASP A CA 1
ATOM 1199 C C . ASP A 1 159 ? 17.531 -25.922 -31.938 1 81.06 159 ASP A C 1
ATOM 1201 O O . ASP A 1 159 ? 17.266 -27.094 -32.156 1 81.06 159 ASP A O 1
ATOM 1205 N N . VAL A 1 160 ? 16.562 -25.109 -31.766 1 86.38 160 VAL A N 1
ATOM 1206 C CA . VAL A 1 160 ? 15.148 -25.375 -31.984 1 86.38 160 VAL A CA 1
ATOM 1207 C C . VAL A 1 160 ? 14.609 -24.469 -33.094 1 86.38 160 VAL A C 1
ATOM 1209 O O . VAL A 1 160 ? 15.203 -23.422 -33.375 1 86.38 160 VAL A O 1
ATOM 1212 N N . HIS A 1 161 ? 13.586 -24.953 -33.75 1 88.81 161 HIS A N 1
ATOM 1213 C CA . HIS A 1 161 ? 12.914 -24.109 -34.75 1 88.81 161 HIS A CA 1
ATOM 1214 C C . HIS A 1 161 ? 12.18 -22.953 -34.094 1 88.81 161 HIS A C 1
ATOM 1216 O O . HIS A 1 161 ? 11.5 -23.141 -33.062 1 88.81 161 HIS A O 1
ATOM 1222 N N . PRO A 1 162 ? 12.305 -21.781 -34.625 1 88.56 162 PRO A N 1
ATOM 1223 C CA . PRO A 1 162 ? 11.664 -20.609 -34.031 1 88.56 162 PRO A CA 1
ATOM 1224 C C . PRO A 1 162 ? 10.164 -20.781 -33.812 1 88.56 162 PRO A C 1
ATOM 1226 O O . PRO A 1 162 ? 9.602 -20.25 -32.844 1 88.56 162 PRO A O 1
ATOM 1229 N N . ASP A 1 163 ? 9.531 -21.562 -34.625 1 91.31 163 ASP A N 1
ATOM 1230 C CA . ASP A 1 163 ? 8.094 -21.766 -34.5 1 91.31 163 ASP A CA 1
ATOM 1231 C C . ASP A 1 163 ? 7.738 -22.547 -33.25 1 91.31 163 ASP A C 1
ATOM 1233 O O . ASP A 1 163 ? 6.629 -22.422 -32.719 1 91.31 163 ASP A O 1
ATOM 1237 N N . ASP A 1 164 ? 8.648 -23.297 -32.75 1 93.12 164 ASP A N 1
ATOM 1238 C CA . ASP A 1 164 ? 8.414 -24.109 -31.547 1 93.12 164 ASP A CA 1
ATOM 1239 C C . ASP A 1 164 ? 8.539 -23.25 -30.297 1 93.12 164 ASP A C 1
ATOM 1241 O O . ASP A 1 164 ? 8.133 -23.672 -29.203 1 93.12 164 ASP A O 1
ATOM 1245 N N . PHE A 1 165 ? 9.062 -22.078 -30.516 1 94.69 165 PHE A N 1
ATOM 1246 C CA . PHE A 1 165 ? 9.203 -21.141 -29.406 1 94.69 165 PHE A CA 1
ATOM 1247 C C . PHE A 1 165 ? 8.43 -19.859 -29.656 1 94.69 165 PHE A C 1
ATOM 1249 O O . PHE A 1 165 ? 8.844 -18.781 -29.234 1 94.69 165 PHE A O 1
ATOM 1256 N N . SER A 1 166 ? 7.328 -20.031 -30.422 1 95.12 166 SER A N 1
ATOM 1257 C CA . SER A 1 166 ? 6.445 -18.891 -30.688 1 95.12 166 SER A CA 1
ATOM 1258 C C . SER A 1 166 ? 5.695 -18.484 -29.422 1 95.12 166 SER A C 1
ATOM 1260 O O . SER A 1 166 ? 5.688 -19.203 -28.422 1 95.12 166 SER A O 1
ATOM 1262 N N . LEU A 1 167 ? 5.117 -17.297 -29.516 1 95.38 167 LEU A N 1
ATOM 1263 C CA . LEU A 1 167 ? 4.332 -16.781 -28.406 1 95.38 167 LEU A CA 1
ATOM 1264 C C . LEU A 1 167 ? 3.193 -17.719 -28.062 1 95.38 167 LEU A C 1
ATOM 1266 O O . LEU A 1 167 ? 2.918 -17.953 -26.875 1 95.38 167 LEU A O 1
ATOM 1270 N N . ASP A 1 168 ? 2.594 -18.266 -29.047 1 95.5 168 ASP A N 1
ATOM 1271 C CA . ASP A 1 168 ? 1.48 -19.188 -28.828 1 95.5 168 ASP A CA 1
ATOM 1272 C C . ASP A 1 168 ? 1.938 -20.453 -28.094 1 95.5 168 ASP A C 1
ATOM 1274 O O . ASP A 1 168 ? 1.236 -20.953 -27.219 1 95.5 168 ASP A O 1
ATOM 1278 N N . LYS A 1 169 ? 3.053 -20.984 -28.469 1 96.5 169 LYS A N 1
ATOM 1279 C CA . LYS A 1 169 ? 3.596 -22.156 -27.812 1 96.5 169 LYS A CA 1
ATOM 1280 C C . LYS A 1 169 ? 3.99 -21.844 -26.375 1 96.5 169 LYS A C 1
ATOM 1282 O O . LYS A 1 169 ? 3.881 -22.703 -25.484 1 96.5 169 LYS A O 1
ATOM 1287 N N . TYR A 1 170 ? 4.43 -20.625 -26.203 1 96.69 170 TYR A N 1
ATOM 1288 C CA . TYR A 1 170 ? 4.766 -20.203 -24.844 1 96.69 170 TYR A CA 1
ATOM 1289 C C . TYR A 1 170 ? 3.525 -20.172 -23.953 1 96.69 170 TYR A C 1
ATOM 1291 O O . TYR A 1 170 ? 3.545 -20.656 -22.828 1 96.69 170 TYR A O 1
ATOM 1299 N N . PHE A 1 171 ? 2.469 -19.562 -24.469 1 96.81 171 PHE A N 1
ATOM 1300 C CA . PHE A 1 171 ? 1.214 -19.531 -23.734 1 96.81 171 PHE A CA 1
ATOM 1301 C C . PHE A 1 171 ? 0.772 -20.938 -23.359 1 96.81 171 PHE A C 1
ATOM 1303 O O . PHE A 1 171 ? 0.387 -21.203 -22.219 1 96.81 171 PHE A O 1
ATOM 1310 N N . ALA A 1 172 ? 0.882 -21.812 -24.328 1 96.94 172 ALA A N 1
ATOM 1311 C CA . ALA A 1 172 ? 0.489 -23.203 -24.109 1 96.94 172 ALA A CA 1
ATOM 1312 C C . ALA A 1 172 ? 1.31 -23.844 -23 1 96.94 172 ALA A C 1
ATOM 1314 O O . ALA A 1 172 ? 0.755 -24.453 -22.078 1 96.94 172 ALA A O 1
ATOM 1315 N N . ALA A 1 173 ? 2.576 -23.688 -23.078 1 97.88 173 ALA A N 1
ATOM 1316 C CA . ALA A 1 173 ? 3.465 -24.25 -22.062 1 97.88 173 ALA A CA 1
ATOM 1317 C C . ALA A 1 173 ? 3.174 -23.656 -20.688 1 97.88 173 ALA A C 1
ATOM 1319 O O . ALA A 1 173 ? 3.178 -24.375 -19.688 1 97.88 173 ALA A O 1
ATOM 1320 N N . LYS A 1 174 ? 2.932 -22.359 -20.688 1 96.94 174 LYS A N 1
ATOM 1321 C CA . LYS A 1 174 ? 2.664 -21.672 -19.422 1 96.94 174 LYS A CA 1
ATOM 1322 C C . LYS A 1 174 ? 1.414 -22.219 -18.75 1 96.94 174 LYS A C 1
ATOM 1324 O O . LYS A 1 174 ? 1.367 -22.344 -17.531 1 96.94 174 LYS A O 1
ATOM 1329 N N . THR A 1 175 ? 0.386 -22.516 -19.516 1 97.12 175 THR A N 1
ATOM 1330 C CA . THR A 1 175 ? -0.84 -23.047 -18.938 1 97.12 175 THR A CA 1
ATOM 1331 C C . THR A 1 175 ? -0.588 -24.422 -18.328 1 97.12 175 THR A C 1
ATOM 1333 O O . THR A 1 175 ? -1.141 -24.75 -17.281 1 97.12 175 THR A O 1
ATOM 1336 N N . LEU A 1 176 ? 0.259 -25.234 -18.938 1 97.31 176 LEU A N 1
ATOM 1337 C CA . LEU A 1 176 ? 0.601 -26.562 -18.391 1 97.31 176 LEU A CA 1
ATOM 1338 C C . LEU A 1 176 ? 1.381 -26.422 -17.094 1 97.31 176 LEU A C 1
ATOM 1340 O O . LEU A 1 176 ? 1.092 -27.125 -16.125 1 97.31 176 LEU A O 1
ATOM 1344 N N . VAL A 1 177 ? 2.311 -25.5 -17.156 1 96.94 177 VAL A N 1
ATOM 1345 C CA . VAL A 1 177 ? 3.15 -25.297 -15.977 1 96.94 177 VAL A CA 1
ATOM 1346 C C . VAL A 1 177 ? 2.297 -24.797 -14.812 1 96.94 177 VAL A C 1
ATOM 1348 O O . VAL A 1 177 ? 2.436 -25.281 -13.688 1 96.94 177 VAL A O 1
ATOM 1351 N N . SER A 1 178 ? 1.451 -23.891 -15.086 1 94.25 178 SER A N 1
ATOM 1352 C CA . SER A 1 178 ? 0.6 -23.328 -14.039 1 94.25 178 SER A CA 1
ATOM 1353 C C . SER A 1 178 ? -0.328 -24.391 -13.453 1 94.25 178 SER A C 1
ATOM 1355 O O . SER A 1 178 ? -0.581 -24.406 -12.25 1 94.25 178 SER A O 1
ATOM 1357 N N . SER A 1 179 ? -0.767 -25.266 -14.242 1 95 179 SER A N 1
ATOM 1358 C CA . SER A 1 179 ? -1.803 -26.203 -13.844 1 95 179 SER A CA 1
ATOM 1359 C C . SER A 1 179 ? -1.194 -27.484 -13.266 1 95 179 SER A C 1
ATOM 1361 O O . SER A 1 179 ? -1.802 -28.141 -12.414 1 95 179 SER A O 1
ATOM 1363 N N . ARG A 1 180 ? 0.053 -27.797 -13.742 1 95.25 180 ARG A N 1
ATOM 1364 C CA . ARG A 1 180 ? 0.453 -29.172 -13.5 1 95.25 180 ARG A CA 1
ATOM 1365 C C . ARG A 1 180 ? 1.796 -29.234 -12.773 1 95.25 180 ARG A C 1
ATOM 1367 O O . ARG A 1 180 ? 2.238 -30.312 -12.367 1 95.25 180 ARG A O 1
ATOM 1374 N N . SER A 1 181 ? 2.402 -28.172 -12.562 1 95.06 181 SER A N 1
ATOM 1375 C CA . SER A 1 181 ? 3.729 -28.203 -11.961 1 95.06 181 SER A CA 1
ATOM 1376 C C . SER A 1 181 ? 3.643 -28.359 -10.445 1 95.06 181 SER A C 1
ATOM 1378 O O . SER A 1 181 ? 2.623 -28.016 -9.836 1 95.06 181 SER A O 1
ATOM 1380 N N . PHE A 1 182 ? 4.68 -28.953 -9.852 1 92.25 182 PHE A N 1
ATOM 1381 C CA . PHE A 1 182 ? 4.832 -29.141 -8.414 1 92.25 182 PHE A CA 1
ATOM 1382 C C . PHE A 1 182 ? 6.145 -28.531 -7.926 1 92.25 182 PHE A C 1
ATOM 1384 O O . PHE A 1 182 ? 7.109 -28.438 -8.68 1 92.25 182 PHE A O 1
ATOM 1391 N N . GLN A 1 183 ? 6.07 -28.156 -6.699 1 87.38 183 GLN A N 1
ATOM 1392 C CA . GLN A 1 183 ? 7.344 -27.859 -6.043 1 87.38 183 GLN A CA 1
ATOM 1393 C C . GLN A 1 183 ? 8.039 -29.141 -5.598 1 87.38 183 GLN A C 1
ATOM 1395 O O . GLN A 1 183 ? 7.477 -29.922 -4.828 1 87.38 183 GLN A O 1
ATOM 1400 N N . ILE A 1 184 ? 9.117 -29.375 -6.012 1 88.75 184 ILE A N 1
ATOM 1401 C CA . ILE A 1 184 ? 9.805 -30.641 -5.789 1 88.75 184 ILE A CA 1
ATOM 1402 C C . ILE A 1 184 ? 10.742 -30.516 -4.586 1 88.75 184 ILE A C 1
ATOM 1404 O O . ILE A 1 184 ? 10.562 -31.188 -3.576 1 88.75 184 ILE A O 1
ATOM 1408 N N . ASP A 1 185 ? 11.766 -29.703 -4.605 1 82.44 185 ASP A N 1
ATOM 1409 C CA . ASP A 1 185 ? 12.727 -29.438 -3.533 1 82.44 185 ASP A CA 1
ATOM 1410 C C . ASP A 1 185 ? 13.531 -28.172 -3.814 1 82.44 185 ASP A C 1
ATOM 1412 O O . ASP A 1 185 ? 13.227 -27.438 -4.758 1 82.44 185 ASP A O 1
ATOM 1416 N N . ASN A 1 186 ? 14.5 -27.906 -2.963 1 74.31 186 ASN A N 1
ATOM 1417 C CA . ASN A 1 186 ? 15.273 -26.672 -3.062 1 74.31 186 ASN A CA 1
ATOM 1418 C C . ASN A 1 186 ? 16.203 -26.688 -4.273 1 74.31 186 ASN A C 1
ATOM 1420 O O . ASN A 1 186 ? 16.516 -25.641 -4.828 1 74.31 186 ASN A O 1
ATOM 1424 N N . TYR A 1 187 ? 16.594 -27.844 -4.691 1 79.75 187 TYR A N 1
ATOM 1425 C CA . TYR A 1 187 ? 17.516 -27.969 -5.816 1 79.75 187 TYR A CA 1
ATOM 1426 C C . TYR A 1 187 ? 16.766 -27.906 -7.145 1 79.75 187 TYR A C 1
ATOM 1428 O O . TYR A 1 187 ? 17.141 -27.141 -8.031 1 79.75 187 TYR A O 1
ATOM 1436 N N . HIS A 1 188 ? 15.695 -28.656 -7.301 1 84.88 188 HIS A N 1
ATOM 1437 C CA . HIS A 1 188 ? 14.953 -28.734 -8.555 1 84.88 188 HIS A CA 1
ATOM 1438 C C . HIS A 1 188 ? 13.938 -27.609 -8.672 1 84.88 188 HIS A C 1
ATOM 1440 O O . HIS A 1 188 ? 13.531 -27.234 -9.773 1 84.88 188 HIS A O 1
ATOM 1446 N N . GLY A 1 189 ? 13.562 -27.078 -7.512 1 82.69 189 GLY A N 1
ATOM 1447 C CA . GLY A 1 189 ? 12.516 -26.062 -7.547 1 82.69 189 GLY A CA 1
ATOM 1448 C C . GLY A 1 189 ? 11.172 -26.625 -7.992 1 82.69 189 GLY A C 1
ATOM 1449 O O . GLY A 1 189 ? 10.695 -27.625 -7.441 1 82.69 189 GLY A O 1
ATOM 1450 N N . PHE A 1 190 ? 10.641 -26.016 -9.094 1 87.75 190 PHE A N 1
ATOM 1451 C CA . PHE A 1 190 ? 9.375 -26.469 -9.648 1 87.75 190 PHE A CA 1
ATOM 1452 C C . PHE A 1 190 ? 9.609 -27.359 -10.867 1 87.75 190 PHE A C 1
ATOM 1454 O O . PHE A 1 190 ? 10.555 -27.141 -11.633 1 87.75 190 PHE A O 1
ATOM 1461 N N . GLY A 1 191 ? 8.758 -28.297 -11.008 1 94.81 191 GLY A N 1
ATOM 1462 C CA . GLY A 1 191 ? 8.883 -29.188 -12.148 1 94.81 191 GLY A CA 1
ATOM 1463 C C . GLY A 1 191 ? 7.598 -29.922 -12.477 1 94.81 191 GLY A C 1
ATOM 1464 O O . GLY A 1 191 ? 6.656 -29.922 -11.68 1 94.81 191 GLY A O 1
ATOM 1465 N N . MET A 1 192 ? 7.602 -30.438 -13.688 1 97.81 192 MET A N 1
ATOM 1466 C CA . MET A 1 192 ? 6.551 -31.391 -14.055 1 97.81 192 MET A CA 1
ATOM 1467 C C . MET A 1 192 ? 6.828 -32.781 -13.469 1 97.81 192 MET A C 1
ATOM 1469 O O . MET A 1 192 ? 7.891 -33.344 -13.711 1 97.81 192 MET A O 1
ATOM 1473 N N . VAL A 1 193 ? 5.887 -33.281 -12.719 1 97.38 193 VAL A N 1
ATOM 1474 C CA . VAL A 1 193 ? 6.07 -34.562 -12.055 1 97.38 193 VAL A CA 1
ATOM 1475 C C . VAL A 1 193 ? 5.145 -35.594 -12.672 1 97.38 193 VAL A C 1
ATOM 1477 O O . VAL A 1 193 ? 3.975 -35.688 -12.297 1 97.38 193 VAL A O 1
ATOM 1480 N N . PRO A 1 194 ? 5.707 -36.406 -13.539 1 97.62 194 PRO A N 1
ATOM 1481 C CA . PRO A 1 194 ? 4.867 -37.406 -14.219 1 97.62 194 PRO A CA 1
ATOM 1482 C C . PRO A 1 194 ? 4.074 -38.281 -13.25 1 97.62 194 PRO A C 1
ATOM 1484 O O . PRO A 1 194 ? 4.602 -38.688 -12.211 1 97.62 194 PRO A O 1
ATOM 1487 N N . LEU A 1 195 ? 2.793 -38.594 -13.594 1 96.75 195 LEU A N 1
ATOM 1488 C CA . LEU A 1 195 ? 1.853 -39.375 -12.82 1 96.75 195 LEU A CA 1
ATOM 1489 C C . LEU A 1 195 ? 1.201 -38.531 -11.727 1 96.75 195 LEU A C 1
ATOM 1491 O O . LEU A 1 195 ? -0.022 -38.562 -11.57 1 96.75 195 LEU A O 1
ATOM 1495 N N . ALA A 1 196 ? 2.018 -37.844 -10.961 1 96.44 196 ALA A N 1
ATOM 1496 C CA . ALA A 1 196 ? 1.469 -37 -9.891 1 96.44 196 ALA A CA 1
ATOM 1497 C C . ALA A 1 196 ? 0.514 -35.969 -10.438 1 96.44 196 ALA A C 1
ATOM 1499 O O . ALA A 1 196 ? -0.487 -35.625 -9.805 1 96.44 196 ALA A O 1
ATOM 1500 N N . ASP A 1 197 ? 0.821 -35.438 -11.594 1 95.88 197 ASP A N 1
ATOM 1501 C CA . ASP A 1 197 ? 0.055 -34.312 -12.164 1 95.88 197 ASP A CA 1
ATOM 1502 C C . ASP A 1 197 ? -1.218 -34.844 -12.836 1 95.88 197 ASP A C 1
ATOM 1504 O O . ASP A 1 197 ? -1.978 -34.062 -13.406 1 95.88 197 ASP A O 1
ATOM 1508 N N . LEU A 1 198 ? -1.439 -36.188 -12.789 1 95.38 198 LEU A N 1
ATOM 1509 C CA . LEU A 1 198 ? -2.639 -36.75 -13.391 1 95.38 198 LEU A CA 1
ATOM 1510 C C . LEU A 1 198 ? -3.781 -36.812 -12.383 1 95.38 198 LEU A C 1
ATOM 1512 O O . LEU A 1 198 ? -4.941 -37 -12.758 1 95.38 198 LEU A O 1
ATOM 1516 N N . PHE A 1 199 ? -3.422 -36.688 -11.117 1 96.12 199 PHE A N 1
ATOM 1517 C CA . PHE A 1 199 ? -4.461 -36.656 -10.094 1 96.12 199 PHE A CA 1
ATOM 1518 C C . PHE A 1 199 ? -5.207 -35.344 -10.117 1 96.12 199 PHE A C 1
ATOM 1520 O O . PHE A 1 199 ? -4.602 -34.281 -9.977 1 96.12 199 PHE A O 1
ATOM 1527 N N . ASN A 1 200 ? -6.461 -35.375 -10.289 1 94.75 200 ASN A N 1
ATOM 1528 C CA . ASN A 1 200 ? -7.266 -34.188 -10.359 1 94.75 200 ASN A CA 1
ATOM 1529 C C . ASN A 1 200 ? -7.504 -33.594 -8.969 1 94.75 200 ASN A C 1
ATOM 1531 O O . ASN A 1 200 ? -7.312 -34.25 -7.961 1 94.75 200 ASN A O 1
ATOM 1535 N N . HIS A 1 201 ? -7.871 -32.344 -9 1 93.81 201 HIS A N 1
ATOM 1536 C CA . HIS A 1 201 ? -8.062 -31.594 -7.77 1 93.81 201 HIS A CA 1
ATOM 1537 C C . HIS A 1 201 ? -9.492 -31.734 -7.254 1 93.81 201 HIS A C 1
ATOM 1539 O O . HIS A 1 201 ? -10.438 -31.797 -8.039 1 93.81 201 HIS A O 1
ATOM 1545 N N . LYS A 1 202 ? -9.633 -31.812 -6.023 1 93.62 202 LYS A N 1
ATOM 1546 C CA . LYS A 1 202 ? -10.906 -31.641 -5.324 1 93.62 202 LYS A CA 1
ATOM 1547 C C . LYS A 1 202 ? -10.719 -30.844 -4.035 1 93.62 202 LYS A C 1
ATOM 1549 O O . LYS A 1 202 ? -9.93 -31.234 -3.166 1 93.62 202 LYS A O 1
ATOM 1554 N N . THR A 1 203 ? -11.453 -29.766 -3.965 1 92.75 203 THR A N 1
ATOM 1555 C CA . THR A 1 203 ? -11.359 -28.922 -2.781 1 92.75 203 THR A CA 1
ATOM 1556 C C . THR A 1 203 ? -11.875 -29.656 -1.547 1 92.75 203 THR A C 1
ATOM 1558 O O . THR A 1 203 ? -13.016 -30.125 -1.53 1 92.75 203 THR A O 1
ATOM 1561 N N . ASP A 1 204 ? -11.078 -29.734 -0.522 1 90.81 204 ASP A N 1
ATOM 1562 C CA . ASP A 1 204 ? -11.414 -30.359 0.758 1 90.81 204 ASP A CA 1
ATOM 1563 C C . ASP A 1 204 ? -11.859 -31.797 0.571 1 90.81 204 ASP A C 1
ATOM 1565 O O . ASP A 1 204 ? -12.719 -32.281 1.311 1 90.81 204 ASP A O 1
ATOM 1569 N N . GLY A 1 205 ? -11.445 -32.438 -0.439 1 91.88 205 GLY A N 1
ATOM 1570 C CA . GLY A 1 205 ? -11.836 -33.812 -0.728 1 91.88 205 GLY A CA 1
ATOM 1571 C C . GLY A 1 205 ? -10.711 -34.656 -1.333 1 91.88 205 GLY A C 1
ATOM 1572 O O . GLY A 1 205 ? -10.969 -35.594 -2.08 1 91.88 205 GLY A O 1
ATOM 1573 N N . GLU A 1 206 ? -9.57 -34.25 -1.046 1 93.5 206 GLU A N 1
ATOM 1574 C CA . GLU A 1 206 ? -8.422 -34.969 -1.611 1 93.5 206 GLU A CA 1
ATOM 1575 C C . GLU A 1 206 ? -8.195 -36.312 -0.922 1 93.5 206 GLU A C 1
ATOM 1577 O O . GLU A 1 206 ? -8.562 -36.469 0.243 1 93.5 206 GLU A O 1
ATOM 1582 N N . HIS A 1 207 ? -7.629 -37.219 -1.655 1 96.69 207 HIS A N 1
ATOM 1583 C CA . HIS A 1 207 ? -7.344 -38.562 -1.159 1 96.69 207 HIS A CA 1
ATOM 1584 C C . HIS A 1 207 ? -5.844 -38.781 -1.008 1 96.69 207 HIS A C 1
ATOM 1586 O O . HIS A 1 207 ? -5.418 -39.656 -0.259 1 96.69 207 HIS A O 1
ATOM 1592 N N . VAL A 1 208 ? -5.031 -38 -1.75 1 96.06 208 VAL A N 1
ATOM 1593 C CA . VAL A 1 208 ? -3.59 -38.25 -1.744 1 96.06 208 VAL A CA 1
ATOM 1594 C C . VAL A 1 208 ? -2.852 -36.906 -1.586 1 96.06 208 VAL A C 1
ATOM 1596 O O . VAL A 1 208 ? -3.396 -35.844 -1.893 1 96.06 208 VAL A O 1
ATOM 1599 N N . HIS A 1 209 ? -1.678 -36.969 -1.084 1 94.44 209 HIS A N 1
ATOM 1600 C CA . HIS A 1 209 ? -0.772 -35.844 -1.005 1 94.44 209 HIS A CA 1
ATOM 1601 C C . HIS A 1 209 ? 0.583 -36.156 -1.623 1 94.44 209 HIS A C 1
ATOM 1603 O O . HIS A 1 209 ? 1.054 -37.312 -1.529 1 94.44 209 HIS A O 1
ATOM 1609 N N . PHE A 1 210 ? 1.141 -35.188 -2.244 1 91.25 210 PHE A N 1
ATOM 1610 C CA . PHE A 1 210 ? 2.494 -35.219 -2.783 1 91.25 210 PHE A CA 1
ATOM 1611 C C . PHE A 1 210 ? 3.52 -34.906 -1.7 1 91.25 210 PHE A C 1
ATOM 1613 O O . PHE A 1 210 ? 3.406 -33.875 -1.012 1 91.25 210 PHE A O 1
ATOM 1620 N N . THR A 1 211 ? 4.492 -35.688 -1.385 1 83.38 211 THR A N 1
ATOM 1621 C CA . THR A 1 211 ? 5.469 -35.469 -0.324 1 83.38 211 THR A CA 1
ATOM 1622 C C . THR A 1 211 ? 6.875 -35.844 -0.798 1 83.38 211 THR A C 1
ATOM 1624 O O . THR A 1 211 ? 7.039 -36.656 -1.696 1 83.38 211 THR A O 1
ATOM 1627 N N . SER A 1 212 ? 7.789 -34.906 -0.274 1 72.88 212 SER A N 1
ATOM 1628 C CA . SER A 1 212 ? 9.188 -35.312 -0.438 1 72.88 212 SER A CA 1
ATOM 1629 C C . SER A 1 212 ? 9.688 -36.094 0.778 1 72.88 212 SER A C 1
ATOM 1631 O O . SER A 1 212 ? 9.273 -35.812 1.907 1 72.88 212 SER A O 1
ATOM 1633 N N . ALA A 1 213 ? 10.094 -37.25 0.797 1 53.5 213 ALA A N 1
ATOM 1634 C CA . ALA A 1 213 ? 10.516 -38.125 1.903 1 53.5 213 ALA A CA 1
ATOM 1635 C C . ALA A 1 213 ? 11.32 -37.312 2.932 1 53.5 213 ALA A C 1
ATOM 1637 O O . ALA A 1 213 ? 11.312 -37.656 4.121 1 53.5 213 ALA A O 1
ATOM 1638 N N . SER A 1 214 ? 12.047 -36.312 2.67 1 48.22 214 SER A N 1
ATOM 1639 C CA . SER A 1 214 ? 12.867 -35.625 3.668 1 48.22 214 SER A CA 1
ATOM 1640 C C . SER A 1 214 ? 12.008 -34.812 4.633 1 48.22 214 SER A C 1
ATOM 1642 O O . SER A 1 214 ? 12.5 -34.312 5.648 1 48.22 214 SER A O 1
ATOM 1644 N N . ASP A 1 215 ? 10.898 -34.531 4.418 1 46 215 ASP A N 1
ATOM 1645 C CA . ASP A 1 215 ? 10.078 -33.625 5.23 1 46 215 ASP A CA 1
ATOM 1646 C C . ASP A 1 215 ? 9.547 -34.344 6.469 1 46 215 ASP A C 1
ATOM 1648 O O . ASP A 1 215 ? 8.812 -33.75 7.266 1 46 215 ASP A O 1
ATOM 1652 N N . ASP A 1 216 ? 9.727 -35.625 6.715 1 37.53 216 ASP A N 1
ATOM 1653 C CA . ASP A 1 216 ? 9.102 -36.344 7.828 1 37.53 216 ASP A CA 1
ATOM 1654 C C . ASP A 1 216 ? 9.766 -35.969 9.156 1 37.53 216 ASP A C 1
ATOM 1656 O O . ASP A 1 216 ? 9.445 -36.562 10.195 1 37.53 216 ASP A O 1
ATOM 1660 N N . SER A 1 217 ? 11.102 -35.531 9.266 1 34.66 217 SER A N 1
ATOM 1661 C CA . SER A 1 217 ? 11.633 -35.656 10.617 1 34.66 217 SER A CA 1
ATOM 1662 C C . SER A 1 217 ? 10.781 -34.875 11.609 1 34.66 217 SER A C 1
ATOM 1664 O O . SER A 1 217 ? 10.648 -35.25 12.773 1 34.66 217 SER A O 1
ATOM 1666 N N . ASP A 1 218 ? 10.664 -33.5 11.547 1 34.28 218 ASP A N 1
ATOM 1667 C CA . ASP A 1 218 ? 10.57 -32.75 12.797 1 34.28 218 ASP A CA 1
ATOM 1668 C C . ASP A 1 218 ? 9.133 -32.75 13.32 1 34.28 218 ASP A C 1
ATOM 1670 O O . ASP A 1 218 ? 8.797 -31.953 14.203 1 34.28 218 ASP A O 1
ATOM 1674 N N . SER A 1 219 ? 8.203 -33.344 12.695 1 31.64 219 SER A N 1
ATOM 1675 C CA . SER A 1 219 ? 6.973 -33 13.398 1 31.64 219 SER A CA 1
ATOM 1676 C C . SER A 1 219 ? 6.801 -33.844 14.656 1 31.64 219 SER A C 1
ATOM 1678 O O . SER A 1 219 ? 5.711 -33.906 15.227 1 31.64 219 SER A O 1
ATOM 1680 N N . ASP A 1 220 ? 7.68 -34.844 15.023 1 28.62 220 ASP A N 1
ATOM 1681 C CA . ASP A 1 220 ? 7.34 -35.562 16.25 1 28.62 220 ASP A CA 1
ATOM 1682 C C . ASP A 1 220 ? 7.566 -34.688 17.484 1 28.62 220 ASP A C 1
ATOM 1684 O O . ASP A 1 220 ? 8.703 -34.5 17.938 1 28.62 220 ASP A O 1
ATOM 1688 N N . GLY A 1 221 ? 7.012 -33.594 17.641 1 25.94 221 GLY A N 1
ATOM 1689 C CA . GLY A 1 221 ? 6.961 -32.969 18.953 1 25.94 221 GLY A CA 1
ATOM 1690 C C . GLY A 1 221 ? 6.633 -33.938 20.078 1 25.94 221 GLY A C 1
ATOM 1691 O O . GLY A 1 221 ? 5.527 -34.469 20.125 1 25.94 221 GLY A O 1
ATOM 1692 N N . GLU A 1 222 ? 7.664 -34.781 20.625 1 24.34 222 GLU A N 1
ATOM 1693 C CA . GLU A 1 222 ? 7.672 -35.469 21.906 1 24.34 222 GLU A CA 1
ATOM 1694 C C . GLU A 1 222 ? 7.078 -34.594 23.016 1 24.34 222 GLU A C 1
ATOM 1696 O O . GLU A 1 222 ? 7.316 -33.406 23.062 1 24.34 222 GLU A O 1
ATOM 1701 N N . ASP A 1 223 ? 6.043 -35.062 23.625 1 24.92 223 ASP A N 1
ATOM 1702 C CA . ASP A 1 223 ? 5.488 -34.75 24.938 1 24.92 223 ASP A CA 1
ATOM 1703 C C . ASP A 1 223 ? 6.547 -34.875 26.031 1 24.92 223 ASP A C 1
ATOM 1705 O O . ASP A 1 223 ? 6.965 -35.969 26.375 1 24.92 223 ASP A O 1
ATOM 1709 N N . HIS A 1 224 ? 7.773 -34.188 25.984 1 22.17 224 HIS A N 1
ATOM 1710 C CA . HIS A 1 224 ? 8.82 -34.219 27 1 22.17 224 HIS A CA 1
ATOM 1711 C C . HIS A 1 224 ? 8.266 -33.969 28.391 1 22.17 224 HIS A C 1
ATOM 1713 O O . HIS A 1 224 ? 7.934 -32.812 28.719 1 22.17 224 HIS A O 1
ATOM 1719 N N . ASP A 1 225 ? 7.535 -34.906 28.984 1 22.2 225 ASP A N 1
ATOM 1720 C CA . ASP A 1 225 ? 7.348 -34.906 30.438 1 22.2 225 ASP A CA 1
ATOM 1721 C C . ASP A 1 225 ? 8.688 -35.031 31.156 1 22.2 225 ASP A C 1
ATOM 1723 O O . ASP A 1 225 ? 8.727 -35.375 32.344 1 22.2 225 ASP A O 1
ATOM 1727 N N . GLU A 1 226 ? 9.875 -35.062 30.484 1 20.12 226 GLU A N 1
ATOM 1728 C CA . GLU A 1 226 ? 11.031 -35.531 31.266 1 20.12 226 GLU A CA 1
ATOM 1729 C C . GLU A 1 226 ? 11.297 -34.594 32.438 1 20.12 226 GLU A C 1
ATOM 1731 O O . GLU A 1 226 ? 11.289 -33.375 32.281 1 20.12 226 GLU A O 1
ATOM 1736 N N . GLN A 1 227 ? 11.023 -35.156 33.656 1 20.77 227 GLN A N 1
ATOM 1737 C CA . GLN A 1 227 ? 11.5 -34.844 35 1 20.77 227 GLN A CA 1
ATOM 1738 C C . GLN A 1 227 ? 13.016 -34.719 35.031 1 20.77 227 GLN A C 1
ATOM 1740 O O . GLN A 1 227 ? 13.719 -35.719 34.844 1 20.77 227 GLN A O 1
ATOM 1745 N N . SER A 1 228 ? 13.602 -33.625 34.531 1 19.25 228 SER A N 1
ATOM 1746 C CA . SER A 1 228 ? 15.031 -33.344 34.469 1 19.25 228 SER A CA 1
ATOM 1747 C C . SER A 1 228 ? 15.672 -33.406 35.844 1 19.25 228 SER A C 1
ATOM 1749 O O . SER A 1 228 ? 15.438 -32.531 36.688 1 19.25 228 SER A O 1
ATOM 1751 N N . ASP A 1 229 ? 15.68 -34.656 36.438 1 18.83 229 ASP A N 1
ATOM 1752 C CA . ASP A 1 229 ? 16.547 -34.844 37.594 1 18.83 229 ASP A CA 1
ATOM 1753 C C . ASP A 1 229 ? 18 -34.5 37.281 1 18.83 229 ASP A C 1
ATOM 1755 O O . ASP A 1 229 ? 18.5 -34.844 36.188 1 18.83 229 ASP A O 1
ATOM 1759 N N . ALA A 1 230 ? 18.656 -33.562 38.062 1 19.97 230 ALA A N 1
ATOM 1760 C CA . ALA A 1 230 ? 19.922 -32.812 38.031 1 19.97 230 ALA A CA 1
ATOM 1761 C C . ALA A 1 230 ? 21.109 -33.75 38.125 1 19.97 230 ALA A C 1
ATOM 1763 O O . ALA A 1 230 ? 22.25 -33.312 38.344 1 19.97 230 ALA A O 1
ATOM 1764 N N . SER A 1 231 ? 20.984 -35.094 38.062 1 18.09 231 SER A N 1
ATOM 1765 C CA . SER A 1 231 ? 22.188 -35.688 38.688 1 18.09 231 SER A CA 1
ATOM 1766 C C . SER A 1 231 ? 23.438 -35.344 37.875 1 18.09 231 SER A C 1
ATOM 1768 O O . SER A 1 231 ? 23.359 -35.094 36.656 1 18.09 231 SER A O 1
ATOM 1770 N N . ALA A 1 232 ? 24.656 -35.281 38.625 1 19.59 232 ALA A N 1
ATOM 1771 C CA . ALA A 1 232 ? 26 -34.719 38.719 1 19.59 232 ALA A CA 1
ATOM 1772 C C . ALA A 1 232 ? 26.906 -35.281 37.625 1 19.59 232 ALA A C 1
ATOM 1774 O O . ALA A 1 232 ? 27.688 -34.562 37 1 19.59 232 ALA A O 1
ATOM 1775 N N . ASP A 1 233 ? 27.141 -36.562 37.531 1 18.2 233 ASP A N 1
ATOM 1776 C CA . ASP A 1 233 ? 28.516 -37.031 37.5 1 18.2 233 ASP A CA 1
ATOM 1777 C C . ASP A 1 233 ? 29.031 -37.156 36.094 1 18.2 233 ASP A C 1
ATOM 1779 O O . ASP A 1 233 ? 30.219 -37.438 35.875 1 18.2 233 ASP A O 1
ATOM 1783 N N . GLU A 1 234 ? 28.172 -37.438 35.031 1 18.62 234 GLU A N 1
ATOM 1784 C CA . GLU A 1 234 ? 28.719 -38.406 34.094 1 18.62 234 GLU A CA 1
ATOM 1785 C C . GLU A 1 234 ? 29.812 -37.75 33.219 1 18.62 234 GLU A C 1
ATOM 1787 O O . GLU A 1 234 ? 29.656 -36.625 32.781 1 18.62 234 GLU A O 1
ATOM 1792 N N . GLN A 1 235 ? 31.109 -38.219 33.25 1 20.31 235 GLN A N 1
ATOM 1793 C CA . GLN A 1 235 ? 32.438 -38.031 32.719 1 20.31 235 GLN A CA 1
ATOM 1794 C C . GLN A 1 235 ? 32.438 -38.062 31.188 1 20.31 235 GLN A C 1
ATOM 1796 O O . GLN A 1 235 ? 32.25 -39.125 30.594 1 20.31 235 GLN A O 1
ATOM 1801 N N . SER A 1 236 ? 31.75 -37.031 30.562 1 19.2 236 SER A N 1
ATOM 1802 C CA . SER A 1 236 ? 31.375 -37.156 29.156 1 19.2 236 SER A CA 1
ATOM 1803 C C . SER A 1 236 ? 32.594 -37.188 28.25 1 19.2 236 SER A C 1
ATOM 1805 O O . SER A 1 236 ? 33.469 -36.312 28.312 1 19.2 236 SER A O 1
ATOM 1807 N N . THR A 1 237 ? 33.188 -38.406 28.062 1 20.77 237 THR A N 1
ATOM 1808 C CA . THR A 1 237 ? 34.312 -38.688 27.172 1 20.77 237 THR A CA 1
ATOM 1809 C C . THR A 1 237 ? 34.062 -38.094 25.797 1 20.77 237 THR A C 1
ATOM 1811 O O . THR A 1 237 ? 33.031 -38.344 25.172 1 20.77 237 THR A O 1
ATOM 1814 N N . ILE A 1 238 ? 34.656 -36.906 25.516 1 22.22 238 ILE A N 1
ATOM 1815 C CA . ILE A 1 238 ? 34.594 -36 24.375 1 22.22 238 ILE A CA 1
ATOM 1816 C C . ILE A 1 238 ? 35.094 -36.688 23.109 1 22.22 238 ILE A C 1
ATOM 1818 O O . ILE A 1 238 ? 36.312 -36.875 22.938 1 22.22 238 ILE A O 1
ATOM 1822 N N . GLU A 1 239 ? 34.594 -37.969 22.797 1 21.05 239 GLU A N 1
ATOM 1823 C CA . GLU A 1 239 ? 35.156 -38.5 21.562 1 21.05 239 GLU A CA 1
ATOM 1824 C C . GLU A 1 239 ? 35 -37.531 20.406 1 21.05 239 GLU A C 1
ATOM 1826 O O . GLU A 1 239 ? 34 -36.812 20.312 1 21.05 239 GLU A O 1
ATOM 1831 N N . ASN A 1 240 ? 36.125 -37.094 19.875 1 22.08 240 ASN A N 1
ATOM 1832 C CA . ASN A 1 240 ? 36.438 -36.188 18.781 1 22.08 240 ASN A CA 1
ATOM 1833 C C . ASN A 1 240 ? 35.688 -36.594 17.5 1 22.08 240 ASN A C 1
ATOM 1835 O O . ASN A 1 240 ? 36.094 -37.5 16.797 1 22.08 240 ASN A O 1
ATOM 1839 N N . PRO A 1 241 ? 34.344 -36.844 17.594 1 24.94 241 PRO A N 1
ATOM 1840 C CA . PRO A 1 241 ? 33.875 -37.438 16.344 1 24.94 241 PRO A CA 1
ATOM 1841 C C . PRO A 1 241 ? 34.25 -36.594 15.117 1 24.94 241 PRO A C 1
ATOM 1843 O O . PRO A 1 241 ? 34.344 -35.375 15.203 1 24.94 241 PRO A O 1
ATOM 1846 N N . SER A 1 242 ? 35.094 -37.094 14.273 1 24.16 242 SER A N 1
ATOM 1847 C CA . SER A 1 242 ? 35.5 -36.688 12.93 1 24.16 242 SER A CA 1
ATOM 1848 C C . SER A 1 242 ? 34.312 -36.188 12.125 1 24.16 242 SER A C 1
ATOM 1850 O O . SER A 1 242 ? 33.344 -36.906 11.93 1 24.16 242 SER A O 1
ATOM 1852 N N . ASN A 1 243 ? 33.938 -34.938 12.375 1 24.2 243 ASN A N 1
ATOM 1853 C CA . ASN A 1 243 ? 32.844 -34.125 11.844 1 24.2 243 ASN A CA 1
ATOM 1854 C C . ASN A 1 243 ? 32.844 -34.156 10.32 1 24.2 243 ASN A C 1
ATOM 1856 O O . ASN A 1 243 ? 33.594 -33.406 9.672 1 24.2 243 ASN A O 1
ATOM 1860 N N . SER A 1 244 ? 32.781 -35.344 9.711 1 26.78 244 SER A N 1
ATOM 1861 C CA . SER A 1 244 ? 32.594 -35.375 8.258 1 26.78 244 SER A CA 1
ATOM 1862 C C . SER A 1 244 ? 31.531 -34.406 7.816 1 26.78 244 SER A C 1
ATOM 1864 O O . SER A 1 244 ? 30.484 -34.281 8.461 1 26.78 244 SER A O 1
ATOM 1866 N N . PRO A 1 245 ? 31.938 -33.344 7.07 1 28.98 245 PRO A N 1
ATOM 1867 C CA . PRO A 1 245 ? 31.062 -32.312 6.52 1 28.98 245 PRO A CA 1
ATOM 1868 C C . PRO A 1 245 ? 29.75 -32.906 5.988 1 28.98 245 PRO A C 1
ATOM 1870 O O . PRO A 1 245 ? 29.75 -33.875 5.234 1 28.98 245 PRO A O 1
ATOM 1873 N N . SER A 1 246 ? 28.812 -33.125 6.82 1 30.2 246 SER A N 1
ATOM 1874 C CA . SER A 1 246 ? 27.5 -33.594 6.371 1 30.2 246 SER A CA 1
ATOM 1875 C C . SER A 1 246 ? 27.062 -32.875 5.105 1 30.2 246 SER A C 1
ATOM 1877 O O . SER A 1 246 ? 26.797 -31.656 5.129 1 30.2 246 SER A O 1
ATOM 1879 N N . GLY A 1 247 ? 27.703 -33 3.932 1 30.56 247 GLY A N 1
ATOM 1880 C CA . GLY A 1 247 ? 27.203 -32.656 2.607 1 30.56 247 GLY A CA 1
ATOM 1881 C C . GLY A 1 247 ? 25.703 -32.688 2.518 1 30.56 247 GLY A C 1
ATOM 1882 O O . GLY A 1 247 ? 25.047 -33.5 3.166 1 30.56 247 GLY A O 1
ATOM 1883 N N . SER A 1 248 ? 25.062 -31.547 2.553 1 34.5 248 SER A N 1
ATOM 1884 C CA . SER A 1 248 ? 23.641 -31.516 2.219 1 34.5 248 SER A CA 1
ATOM 1885 C C . SER A 1 248 ? 23.281 -32.656 1.265 1 34.5 248 SER A C 1
ATOM 1887 O O . SER A 1 248 ? 23.625 -32.625 0.082 1 34.5 248 SER A O 1
ATOM 1889 N N . ARG A 1 249 ? 23.375 -33.875 1.58 1 35.06 249 ARG A N 1
ATOM 1890 C CA . ARG A 1 249 ? 22.875 -35.031 0.875 1 35.06 249 ARG A CA 1
ATOM 1891 C C . ARG A 1 249 ? 21.562 -34.719 0.159 1 35.06 249 ARG A C 1
ATOM 1893 O O . ARG A 1 249 ? 20.578 -34.344 0.792 1 35.06 249 ARG A O 1
ATOM 1900 N N . VAL A 1 250 ? 21.531 -34.062 -0.998 1 44.66 250 VAL A N 1
ATOM 1901 C CA . VAL A 1 250 ? 20.406 -34.281 -1.911 1 44.66 250 VAL A CA 1
ATOM 1902 C C . VAL A 1 250 ? 19.734 -35.625 -1.589 1 44.66 250 VAL A C 1
ATOM 1904 O O . VAL A 1 250 ? 20.328 -36.688 -1.779 1 44.66 250 VAL A O 1
ATOM 1907 N N . ASP A 1 251 ? 19.266 -35.812 -0.527 1 47.66 251 ASP A N 1
ATOM 1908 C CA . ASP A 1 251 ? 18.594 -37.062 -0.124 1 47.66 251 ASP A CA 1
ATOM 1909 C C . ASP A 1 251 ? 17.828 -37.656 -1.292 1 47.66 251 ASP A C 1
ATOM 1911 O O . ASP A 1 251 ? 17 -37 -1.918 1 47.66 251 ASP A O 1
ATOM 1915 N N . ASP A 1 252 ? 18.438 -38.438 -2.158 1 59.28 252 ASP A N 1
ATOM 1916 C CA . ASP A 1 252 ? 18.109 -39.312 -3.287 1 59.28 252 ASP A CA 1
ATOM 1917 C C . ASP A 1 252 ? 16.766 -40 -3.092 1 59.28 252 ASP A C 1
ATOM 1919 O O . ASP A 1 252 ? 16.469 -40.969 -3.754 1 59.28 252 ASP A O 1
ATOM 1923 N N . GLU A 1 253 ? 16.047 -39.469 -2.189 1 76.44 253 GLU A N 1
ATOM 1924 C CA . GLU A 1 253 ? 14.797 -40.188 -1.976 1 76.44 253 GLU A CA 1
ATOM 1925 C C . GLU A 1 253 ? 13.75 -39.812 -3.021 1 76.44 253 GLU A C 1
ATOM 1927 O O . GLU A 1 253 ? 13.695 -38.656 -3.459 1 76.44 253 GLU A O 1
ATOM 1932 N N . ASP A 1 254 ? 13.078 -40.812 -3.48 1 88.25 254 ASP A N 1
ATOM 1933 C CA . ASP A 1 254 ? 12.023 -40.688 -4.48 1 88.25 254 ASP A CA 1
ATOM 1934 C C . ASP A 1 254 ? 10.875 -39.812 -3.953 1 88.25 254 ASP A C 1
ATOM 1936 O O . ASP A 1 254 ? 10.703 -39.688 -2.742 1 88.25 254 ASP A O 1
ATOM 1940 N N . LEU A 1 255 ? 10.188 -39.156 -4.828 1 94.5 255 LEU A N 1
ATOM 1941 C CA . LEU A 1 255 ? 8.938 -38.469 -4.527 1 94.5 255 LEU A CA 1
ATOM 1942 C C . LEU A 1 255 ? 7.805 -39.469 -4.332 1 94.5 255 LEU A C 1
ATOM 1944 O O . LEU A 1 255 ? 7.805 -40.531 -4.953 1 94.5 255 LEU A O 1
ATOM 1948 N N . GLU A 1 256 ? 6.934 -39.125 -3.414 1 95.38 256 GLU A N 1
ATOM 1949 C CA . GLU A 1 256 ? 5.926 -40.125 -3.047 1 95.38 256 GLU A CA 1
ATOM 1950 C C . GLU A 1 256 ? 4.527 -39.531 -3.074 1 95.38 256 GLU A C 1
ATOM 1952 O O . GLU A 1 256 ? 4.352 -38.344 -2.797 1 95.38 256 GLU A O 1
ATOM 1957 N N . MET A 1 257 ? 3.543 -40.344 -3.502 1 95.81 257 MET A N 1
ATOM 1958 C CA . MET A 1 257 ? 2.119 -40.062 -3.324 1 95.81 257 MET A CA 1
ATOM 1959 C C . MET A 1 257 ? 1.528 -40.938 -2.23 1 95.81 257 MET A C 1
ATOM 1961 O O . MET A 1 257 ? 1.525 -42.156 -2.35 1 95.81 257 MET A O 1
ATOM 1965 N N . ILE A 1 258 ? 1.003 -40.25 -1.205 1 96.69 258 ILE A N 1
ATOM 1966 C CA . ILE A 1 258 ? 0.525 -41 -0.039 1 96.69 258 ILE A CA 1
ATOM 1967 C C . ILE A 1 258 ? -0.963 -40.719 0.168 1 96.69 258 ILE A C 1
ATOM 1969 O O . ILE A 1 258 ? -1.417 -39.594 0.035 1 96.69 258 ILE A O 1
ATOM 1973 N N . VAL A 1 259 ? -1.683 -41.75 0.453 1 97.25 259 VAL A N 1
ATOM 1974 C CA . VAL A 1 259 ? -3.111 -41.625 0.714 1 97.25 259 VAL A CA 1
ATOM 1975 C C . VAL A 1 259 ? -3.33 -40.969 2.068 1 97.25 259 VAL A C 1
ATOM 1977 O O . VAL A 1 259 ? -2.775 -41.406 3.08 1 97.25 259 VAL A O 1
ATOM 1980 N N . VAL A 1 260 ? -4.105 -39.938 2.117 1 96.5 260 VAL A N 1
ATOM 1981 C CA . VAL A 1 260 ? -4.352 -39.219 3.354 1 96.5 260 VAL A CA 1
ATOM 1982 C C . VAL A 1 260 ? -5.812 -39.375 3.766 1 96.5 260 VAL A C 1
ATOM 1984 O O . VAL A 1 260 ? -6.195 -39 4.875 1 96.5 260 VAL A O 1
ATOM 1987 N N . ARG A 1 261 ? -6.617 -39.844 2.92 1 97.25 261 ARG A N 1
ATOM 1988 C CA . ARG A 1 261 ? -8.023 -40.125 3.156 1 97.25 261 ARG A CA 1
ATOM 1989 C C . ARG A 1 261 ? -8.453 -41.406 2.416 1 97.25 261 ARG A C 1
ATOM 1991 O O . ARG A 1 261 ? -8.094 -41.594 1.253 1 97.25 261 ARG A O 1
ATOM 1998 N N . ASP A 1 262 ? -9.211 -42.188 3.027 1 97.44 262 ASP A N 1
ATOM 1999 C CA . ASP A 1 262 ? -9.648 -43.469 2.436 1 97.44 262 ASP A CA 1
ATOM 2000 C C . ASP A 1 262 ? -10.438 -43.219 1.152 1 97.44 262 ASP A C 1
ATOM 2002 O O . ASP A 1 262 ? -11.156 -42.219 1.036 1 97.44 262 ASP A O 1
ATOM 2006 N N . ALA A 1 263 ? -10.219 -44.094 0.265 1 97.5 263 ALA A N 1
ATOM 2007 C CA . ALA A 1 263 ? -11.008 -44.094 -0.964 1 97.5 263 ALA A CA 1
ATOM 2008 C C . ALA A 1 263 ? -11.625 -45.469 -1.225 1 97.5 263 ALA A C 1
ATOM 2010 O O . ALA A 1 263 ? -10.961 -46.5 -1.047 1 97.5 263 ALA A O 1
ATOM 2011 N N . ASN A 1 264 ? -12.867 -45.5 -1.592 1 97.12 264 ASN A N 1
ATOM 2012 C CA . ASN A 1 264 ? -13.547 -46.75 -1.916 1 97.12 264 ASN A CA 1
ATOM 2013 C C . ASN A 1 264 ? -13.203 -47.219 -3.328 1 97.12 264 ASN A C 1
ATOM 2015 O O . ASN A 1 264 ? -12.742 -46.438 -4.152 1 97.12 264 ASN A O 1
ATOM 2019 N N . GLU A 1 265 ? -13.508 -48.469 -3.512 1 96.56 265 GLU A N 1
ATOM 2020 C CA . GLU A 1 265 ? -13.32 -49.031 -4.844 1 96.56 265 GLU A CA 1
ATOM 2021 C C . GLU A 1 265 ? -14.172 -48.312 -5.879 1 96.56 265 GLU A C 1
ATOM 2023 O O . GLU A 1 265 ? -15.352 -48.062 -5.641 1 96.56 265 GLU A O 1
ATOM 2028 N N . GLY A 1 266 ? -13.484 -47.969 -6.941 1 94.75 266 GLY A N 1
ATOM 2029 C CA . GLY A 1 266 ? -14.211 -47.312 -8.031 1 94.75 266 GLY A CA 1
ATOM 2030 C C . GLY A 1 266 ? -14.188 -45.812 -7.961 1 94.75 266 GLY A C 1
ATOM 2031 O O . GLY A 1 266 ? -14.438 -45.125 -8.961 1 94.75 266 GLY A O 1
ATOM 2032 N N . GLU A 1 267 ? -13.844 -45.25 -6.879 1 96.25 267 GLU A N 1
ATOM 2033 C CA . GLU A 1 267 ? -13.836 -43.812 -6.699 1 96.25 267 GLU A CA 1
ATOM 2034 C C . GLU A 1 267 ? -12.617 -43.188 -7.375 1 96.25 267 GLU A C 1
ATOM 2036 O O . GLU A 1 267 ? -11.562 -43.812 -7.473 1 96.25 267 GLU A O 1
ATOM 2041 N N . GLU A 1 268 ? -12.844 -42 -7.906 1 96.69 268 GLU A N 1
ATOM 2042 C CA . GLU A 1 268 ? -11.688 -41.25 -8.367 1 96.69 268 GLU A CA 1
ATOM 2043 C C . GLU A 1 268 ? -10.828 -40.781 -7.188 1 96.69 268 GLU A C 1
ATOM 2045 O O . GLU A 1 268 ? -11.352 -40.406 -6.141 1 96.69 268 GLU A O 1
ATOM 2050 N N . VAL A 1 269 ? -9.547 -40.906 -7.336 1 97.62 269 VAL A N 1
ATOM 2051 C CA . VAL A 1 269 ? -8.586 -40.5 -6.32 1 97.62 269 VAL A CA 1
ATOM 2052 C C . VAL A 1 269 ? -8.117 -39.062 -6.609 1 97.62 269 VAL A C 1
ATOM 2054 O O . VAL A 1 269 ? -7.457 -38.812 -7.621 1 97.62 269 VAL A O 1
ATOM 2057 N N . TYR A 1 270 ? -8.461 -38.219 -5.684 1 97.25 270 TYR A N 1
ATOM 2058 C CA . TYR A 1 270 ? -8.211 -36.781 -5.918 1 97.25 270 TYR A CA 1
ATOM 2059 C C . TYR A 1 270 ? -6.977 -36.312 -5.152 1 97.25 270 TYR A C 1
ATOM 2061 O O . TYR A 1 270 ? -6.691 -36.812 -4.059 1 97.25 270 TYR A O 1
ATOM 2069 N N . ASN A 1 271 ? -6.266 -35.375 -5.75 1 95.25 271 ASN A N 1
ATOM 2070 C CA . ASN A 1 271 ? -5.254 -34.531 -5.086 1 95.25 271 ASN A CA 1
ATOM 2071 C C . ASN A 1 271 ? -5.809 -33.188 -4.703 1 95.25 271 ASN A C 1
ATOM 2073 O O . ASN A 1 271 ? -6.992 -32.906 -4.914 1 95.25 271 ASN A O 1
ATOM 2077 N N . THR A 1 272 ? -5.031 -32.312 -4.027 1 92.25 272 THR A N 1
ATOM 2078 C CA . THR A 1 272 ? -5.434 -30.953 -3.717 1 92.25 272 THR A CA 1
ATOM 2079 C C . THR A 1 272 ? -4.387 -29.953 -4.203 1 92.25 272 THR A C 1
ATOM 2081 O O . THR A 1 272 ? -3.184 -30.219 -4.109 1 92.25 272 THR A O 1
ATOM 2084 N N . TYR A 1 273 ? -4.91 -28.969 -4.801 1 88.25 273 TYR A N 1
ATOM 2085 C CA . TYR A 1 273 ? -4.047 -27.859 -5.211 1 88.25 273 TYR A CA 1
ATOM 2086 C C . TYR A 1 273 ? -4.062 -26.734 -4.18 1 88.25 273 TYR A C 1
ATOM 2088 O O . TYR A 1 273 ? -3.57 -25.641 -4.438 1 88.25 273 TYR A O 1
ATOM 2096 N N . GLY A 1 274 ? -4.695 -26.969 -3.031 1 87.62 274 GLY A N 1
ATOM 2097 C CA . GLY A 1 274 ? -4.867 -25.984 -1.98 1 87.62 274 GLY A CA 1
ATOM 2098 C C . GLY A 1 274 ? -6.285 -25.453 -1.888 1 87.62 274 GLY A C 1
ATOM 2099 O O . GLY A 1 274 ? -7.172 -25.891 -2.617 1 87.62 274 GLY A O 1
ATOM 2100 N N . THR A 1 275 ? -6.441 -24.531 -0.944 1 90.94 275 THR A N 1
ATOM 2101 C CA . THR A 1 275 ? -7.742 -23.906 -0.758 1 90.94 275 THR A CA 1
ATOM 2102 C C . THR A 1 275 ? -7.836 -22.609 -1.561 1 90.94 275 THR A C 1
ATOM 2104 O O . THR A 1 275 ? -7.199 -21.609 -1.216 1 90.94 275 THR A O 1
ATOM 2107 N N . MET A 1 276 ? -8.516 -22.75 -2.662 1 93.38 276 MET A N 1
ATOM 2108 C CA . MET A 1 276 ? -8.633 -21.594 -3.555 1 93.38 276 MET A CA 1
ATOM 2109 C C . MET A 1 276 ? -10.078 -21.391 -3.986 1 93.38 276 MET A C 1
ATOM 2111 O O . MET A 1 276 ? -10.852 -22.344 -4.062 1 93.38 276 MET A O 1
ATOM 2115 N N . GLY A 1 277 ? -10.359 -20.188 -4.32 1 96.44 277 GLY A N 1
ATOM 2116 C CA . GLY A 1 277 ? -11.664 -19.875 -4.883 1 96.44 277 GLY A CA 1
ATOM 2117 C C . GLY A 1 277 ? -11.758 -20.172 -6.367 1 96.44 277 GLY A C 1
ATOM 2118 O O . GLY A 1 277 ? -10.75 -20.453 -7.016 1 96.44 277 GLY A O 1
ATOM 2119 N N . ASN A 1 278 ? -12.891 -20.078 -6.887 1 98 278 ASN A N 1
ATOM 2120 C CA . ASN A 1 278 ? -13.156 -20.406 -8.281 1 98 278 ASN A CA 1
ATOM 2121 C C . ASN A 1 278 ? -12.398 -19.469 -9.227 1 98 278 ASN A C 1
ATOM 2123 O O . ASN A 1 278 ? -11.992 -19.891 -10.312 1 98 278 ASN A O 1
ATOM 2127 N N . ALA A 1 279 ? -12.211 -18.219 -8.812 1 97.5 279 ALA A N 1
ATOM 2128 C CA . ALA A 1 279 ? -11.438 -17.312 -9.672 1 97.5 279 ALA A CA 1
ATOM 2129 C C . ALA A 1 279 ? -10.031 -17.859 -9.898 1 97.5 279 ALA A C 1
ATOM 2131 O O . ALA A 1 279 ? -9.555 -17.922 -11.031 1 97.5 279 ALA A O 1
ATOM 2132 N N . ALA A 1 280 ? -9.461 -18.328 -8.836 1 95.56 280 ALA A N 1
ATOM 2133 C CA . ALA A 1 280 ? -8.109 -18.891 -8.93 1 95.56 280 ALA A CA 1
ATOM 2134 C C . ALA A 1 280 ? -8.117 -20.219 -9.672 1 95.56 280 ALA A C 1
ATOM 2136 O O . ALA A 1 280 ? -7.25 -20.469 -10.508 1 95.56 280 ALA A O 1
ATOM 2137 N N . LEU A 1 281 ? -9.055 -21.016 -9.367 1 97.06 281 LEU A N 1
ATOM 2138 C CA . LEU A 1 281 ? -9.156 -22.328 -10.008 1 97.06 281 LEU A CA 1
ATOM 2139 C C . LEU A 1 281 ? -9.32 -22.188 -11.516 1 97.06 281 LEU A C 1
ATOM 2141 O O . LEU A 1 281 ? -8.648 -22.875 -12.289 1 97.06 281 LEU A O 1
ATOM 2145 N N . LEU A 1 282 ? -10.172 -21.312 -11.875 1 97.81 282 LEU A N 1
ATOM 2146 C CA . LEU A 1 282 ? -10.406 -21.125 -13.305 1 97.81 282 LEU A CA 1
ATOM 2147 C C . LEU A 1 282 ? -9.18 -20.5 -13.977 1 97.81 282 LEU A C 1
ATOM 2149 O O . LEU A 1 282 ? -8.797 -20.922 -15.07 1 97.81 282 LEU A O 1
ATOM 2153 N N . HIS A 1 283 ? -8.602 -19.578 -13.281 1 96.94 283 HIS A N 1
ATOM 2154 C CA . HIS A 1 283 ? -7.477 -18.828 -13.828 1 96.94 283 HIS A CA 1
ATOM 2155 C C . HIS A 1 283 ? -6.258 -19.734 -14.016 1 96.94 283 HIS A C 1
ATOM 2157 O O . HIS A 1 283 ? -5.551 -19.625 -15.016 1 96.94 283 HIS A O 1
ATOM 2163 N N . ARG A 1 284 ? -6 -20.625 -13.109 1 94.38 284 ARG A N 1
ATOM 2164 C CA . ARG A 1 284 ? -4.754 -21.375 -13.094 1 94.38 284 ARG A CA 1
ATOM 2165 C C . ARG A 1 284 ? -4.953 -22.781 -13.664 1 94.38 284 ARG A C 1
ATOM 2167 O O . ARG A 1 284 ? -4.035 -23.359 -14.25 1 94.38 284 ARG A O 1
ATOM 2174 N N . TYR A 1 285 ? -6.164 -23.297 -13.492 1 95.19 285 TYR A N 1
ATOM 2175 C CA . TYR A 1 285 ? -6.332 -24.719 -13.773 1 95.19 285 TYR A CA 1
ATOM 2176 C C . TYR A 1 285 ? -7.418 -24.938 -14.82 1 95.19 285 TYR A C 1
ATOM 2178 O O . TYR A 1 285 ? -7.527 -26.031 -15.391 1 95.19 285 TYR A O 1
ATOM 2186 N N . GLY A 1 286 ? -8.281 -23.984 -15.023 1 95 286 GLY A N 1
ATOM 2187 C CA . GLY A 1 286 ? -9.227 -24.047 -16.125 1 95 286 GLY A CA 1
ATOM 2188 C C . GLY A 1 286 ? -10.547 -24.688 -15.742 1 95 286 GLY A C 1
ATOM 2189 O O . GLY A 1 286 ? -11.312 -25.109 -16.609 1 95 286 GLY A O 1
ATOM 2190 N N . PHE A 1 287 ? -10.805 -24.766 -14.477 1 95.44 287 PHE A N 1
ATOM 2191 C CA . PHE A 1 287 ? -12.086 -25.312 -14.055 1 95.44 287 PHE A CA 1
ATOM 2192 C C . PHE A 1 287 ? -12.594 -24.594 -12.805 1 95.44 287 PHE A C 1
ATOM 2194 O O . PHE A 1 287 ? -11.898 -23.766 -12.234 1 95.44 287 PHE A O 1
ATOM 2201 N N . THR A 1 288 ? -13.852 -24.844 -12.469 1 97.12 288 THR A N 1
ATOM 2202 C CA . THR A 1 288 ? -14.484 -24.312 -11.266 1 97.12 288 THR A CA 1
ATOM 2203 C C . THR A 1 288 ? -15.234 -25.422 -10.523 1 97.12 288 THR A C 1
ATOM 2205 O O . THR A 1 288 ? -15.422 -26.516 -11.062 1 97.12 288 THR A O 1
ATOM 2208 N N . GLU A 1 289 ? -15.5 -25.234 -9.328 1 96.5 289 GLU A N 1
ATOM 2209 C CA . GLU A 1 289 ? -16.297 -26.125 -8.5 1 96.5 289 GLU A CA 1
ATOM 2210 C C . GLU A 1 289 ? -17.547 -25.438 -7.984 1 96.5 289 GLU A C 1
ATOM 2212 O O . GLU A 1 289 ? -17.484 -24.297 -7.5 1 96.5 289 GLU A O 1
ATOM 2217 N N . LEU A 1 290 ? -18.656 -26.109 -8.094 1 95.31 290 LEU A N 1
ATOM 2218 C CA . LEU A 1 290 ? -19.906 -25.562 -7.57 1 95.31 290 LEU A CA 1
ATOM 2219 C C . LEU A 1 290 ? -19.844 -25.438 -6.051 1 95.31 290 LEU A C 1
ATOM 2221 O O . LEU A 1 290 ? -19.297 -26.312 -5.379 1 95.31 290 LEU A O 1
ATOM 2225 N N . ASP A 1 291 ? -20.359 -24.391 -5.535 1 93.94 291 ASP A N 1
ATOM 2226 C CA . ASP A 1 291 ? -20.516 -24.141 -4.102 1 93.94 291 ASP A CA 1
ATOM 2227 C C . ASP A 1 291 ? -19.156 -24.188 -3.398 1 93.94 291 ASP A C 1
ATOM 2229 O O . ASP A 1 291 ? -19.016 -24.859 -2.369 1 93.94 291 ASP A O 1
ATOM 2233 N N . ASN A 1 292 ? -18.172 -23.656 -3.994 1 96.62 292 ASN A N 1
ATOM 2234 C CA . ASN A 1 292 ? -16.844 -23.562 -3.404 1 96.62 292 ASN A CA 1
ATOM 2235 C C . ASN A 1 292 ? -16.828 -22.562 -2.244 1 96.62 292 ASN A C 1
ATOM 2237 O O . ASN A 1 292 ? -16.953 -21.359 -2.449 1 96.62 292 ASN A O 1
ATOM 2241 N N . GLN A 1 293 ? -16.547 -23.031 -1.062 1 96.19 293 GLN A N 1
ATOM 2242 C CA . GLN A 1 293 ? -16.656 -22.234 0.152 1 96.19 293 GLN A CA 1
ATOM 2243 C C . GLN A 1 293 ? -15.516 -21.219 0.243 1 96.19 293 GLN A C 1
ATOM 2245 O O . GLN A 1 293 ? -15.555 -20.312 1.073 1 96.19 293 GLN A O 1
ATOM 2250 N N . TYR A 1 294 ? -14.586 -21.359 -0.613 1 96.19 294 TYR A N 1
ATOM 2251 C CA . TYR A 1 294 ? -13.422 -20.484 -0.564 1 96.19 294 TYR A CA 1
ATOM 2252 C C . TYR A 1 294 ? -13.562 -19.344 -1.566 1 96.19 294 TYR A C 1
ATOM 2254 O O . TYR A 1 294 ? -12.633 -18.547 -1.744 1 96.19 294 TYR A O 1
ATOM 2262 N N . ASP A 1 295 ? -14.688 -19.219 -2.184 1 97.62 295 ASP A N 1
ATOM 2263 C CA . ASP A 1 295 ? -14.938 -18.109 -3.09 1 97.62 295 ASP A CA 1
ATOM 2264 C C . ASP A 1 295 ? -14.977 -16.781 -2.332 1 97.62 295 ASP A C 1
ATOM 2266 O O . ASP A 1 295 ? -15.492 -16.719 -1.214 1 97.62 295 ASP A O 1
ATOM 2270 N N . ILE A 1 296 ? -14.422 -15.789 -2.982 1 97 296 ILE A N 1
ATOM 2271 C CA . ILE A 1 296 ? -14.461 -14.445 -2.428 1 97 296 ILE A CA 1
ATOM 2272 C C . ILE A 1 296 ? -14.812 -13.445 -3.527 1 97 296 ILE A C 1
ATOM 2274 O O . ILE A 1 296 ? -14.703 -13.75 -4.715 1 97 296 ILE A O 1
ATOM 2278 N N . VAL A 1 297 ? -15.289 -12.32 -3.111 1 97.88 297 VAL A N 1
ATOM 2279 C CA . VAL A 1 297 ? -15.484 -11.18 -4.004 1 97.88 297 VAL A CA 1
ATOM 2280 C C . VAL A 1 297 ? -14.766 -9.953 -3.443 1 97.88 297 VAL A C 1
ATOM 2282 O O . VAL A 1 297 ? -14.789 -9.719 -2.232 1 97.88 297 VAL A O 1
ATOM 2285 N N . ASN A 1 298 ? -14.18 -9.219 -4.348 1 96.69 298 ASN A N 1
ATOM 2286 C CA . ASN A 1 298 ? -13.406 -8.062 -3.918 1 96.69 298 ASN A CA 1
ATOM 2287 C C . ASN A 1 298 ? -14.203 -6.766 -4.078 1 96.69 298 ASN A C 1
ATOM 2289 O O . ASN A 1 298 ? -14.93 -6.598 -5.055 1 96.69 298 ASN A O 1
ATOM 2293 N N . ILE A 1 299 ? -14.039 -5.902 -3.145 1 97.88 299 ILE A N 1
ATOM 2294 C CA . ILE A 1 299 ? -14.469 -4.512 -3.262 1 97.88 299 ILE A CA 1
ATOM 2295 C C . ILE A 1 299 ? -13.242 -3.598 -3.283 1 97.88 299 ILE A C 1
ATOM 2297 O O . ILE A 1 299 ? -12.531 -3.48 -2.283 1 97.88 299 ILE A O 1
ATOM 2301 N N . ASP A 1 300 ? -13.086 -2.932 -4.336 1 95.69 300 ASP A N 1
ATOM 2302 C CA . ASP A 1 300 ? -11.906 -2.09 -4.504 1 95.69 300 ASP A CA 1
ATOM 2303 C C . ASP A 1 300 ? -12 -0.832 -3.645 1 95.69 300 ASP A C 1
ATOM 2305 O O . ASP A 1 300 ? -13.078 -0.251 -3.502 1 95.69 300 ASP A O 1
ATOM 2309 N N . LEU A 1 301 ? -10.891 -0.428 -3.152 1 95.38 301 LEU A N 1
ATOM 2310 C CA . LEU A 1 301 ? -10.836 0.84 -2.434 1 95.38 301 LEU A CA 1
ATOM 2311 C C . LEU A 1 301 ? -11.328 1.984 -3.314 1 95.38 301 LEU A C 1
ATOM 2313 O O . LEU A 1 301 ? -11.961 2.92 -2.826 1 95.38 301 LEU A O 1
ATOM 2317 N N . ALA A 1 302 ? -10.992 1.953 -4.574 1 93.88 302 ALA A N 1
ATOM 2318 C CA . ALA A 1 302 ? -11.453 2.965 -5.523 1 93.88 302 ALA A CA 1
ATOM 2319 C C . ALA A 1 302 ? -12.977 3.055 -5.531 1 93.88 302 ALA A C 1
ATOM 2321 O O . ALA A 1 302 ? -13.539 4.141 -5.672 1 93.88 302 ALA A O 1
ATOM 2322 N N . MET A 1 303 ? -13.609 1.91 -5.434 1 96.12 303 MET A N 1
ATOM 2323 C CA . MET A 1 303 ? -15.07 1.879 -5.383 1 96.12 303 MET A CA 1
ATOM 2324 C C . MET A 1 303 ? -15.586 2.521 -4.102 1 96.12 303 MET A C 1
ATOM 2326 O O . MET A 1 303 ? -16.578 3.244 -4.121 1 96.12 303 MET A O 1
ATOM 2330 N N . VAL A 1 304 ? -14.945 2.248 -3.002 1 97.19 304 VAL A N 1
ATOM 2331 C CA . VAL A 1 304 ? -15.305 2.85 -1.723 1 97.19 304 VAL A CA 1
ATOM 2332 C C . VAL A 1 304 ? -15.141 4.367 -1.799 1 97.19 304 VAL A C 1
ATOM 2334 O O . VAL A 1 304 ? -16 5.117 -1.345 1 97.19 304 VAL A O 1
ATOM 2337 N N . ASN A 1 305 ? -14.016 4.797 -2.361 1 94.88 305 ASN A N 1
ATOM 2338 C CA . ASN A 1 305 ? -13.758 6.227 -2.514 1 94.88 305 ASN A CA 1
ATOM 2339 C C . ASN A 1 305 ? -14.82 6.898 -3.381 1 94.88 305 ASN A C 1
ATOM 2341 O O . ASN A 1 305 ? -15.266 8.008 -3.078 1 94.88 305 ASN A O 1
ATOM 2345 N N . LYS A 1 306 ? -15.148 6.25 -4.48 1 95.12 306 LYS A N 1
ATOM 2346 C CA . LYS A 1 306 ? -16.188 6.781 -5.363 1 95.12 306 LYS A CA 1
ATOM 2347 C C . LYS A 1 306 ? -17.516 6.906 -4.637 1 95.12 306 LYS A C 1
ATOM 2349 O O . LYS A 1 306 ? -18.219 7.914 -4.777 1 95.12 306 LYS A O 1
ATOM 2354 N N . TRP A 1 307 ? -17.844 5.859 -3.898 1 95.69 307 TRP A N 1
ATOM 2355 C CA . TRP A 1 307 ? -19.047 5.906 -3.084 1 95.69 307 TRP A CA 1
ATOM 2356 C C . TRP A 1 307 ? -18.984 7.051 -2.076 1 95.69 307 TRP A C 1
ATOM 2358 O O . TRP A 1 307 ? -19.938 7.828 -1.948 1 95.69 307 TRP A O 1
ATOM 2368 N N . CYS A 1 308 ? -17.906 7.203 -1.389 1 94.44 308 CYS A N 1
ATOM 2369 C CA . CYS A 1 308 ? -17.719 8.234 -0.371 1 94.44 308 CYS A CA 1
ATOM 2370 C C . CYS A 1 308 ? -17.859 9.625 -0.973 1 94.44 308 CYS A C 1
ATOM 2372 O O . CYS A 1 308 ? -18.531 10.484 -0.404 1 94.44 308 CYS A O 1
ATOM 2374 N N . THR A 1 309 ? -17.297 9.82 -2.148 1 91.38 309 THR A N 1
ATOM 2375 C CA . THR A 1 309 ? -17.312 11.133 -2.779 1 91.38 309 THR A CA 1
ATOM 2376 C C . THR A 1 309 ? -18.688 11.445 -3.359 1 91.38 309 THR A C 1
ATOM 2378 O O . THR A 1 309 ? -18.984 12.594 -3.697 1 91.38 309 THR A O 1
ATOM 2381 N N . SER A 1 310 ? -19.5 10.406 -3.537 1 91.5 310 SER A N 1
ATOM 2382 C CA . SER A 1 310 ? -20.875 10.633 -4 1 91.5 310 SER A CA 1
ATOM 2383 C C . SER A 1 310 ? -21.766 11.141 -2.873 1 91.5 310 SER A C 1
ATOM 2385 O O . SER A 1 310 ? -22.781 11.773 -3.123 1 91.5 310 SER A O 1
ATOM 2387 N N . ILE A 1 311 ? -21.344 10.82 -1.634 1 89.31 311 ILE A N 1
ATOM 2388 C CA . ILE A 1 311 ? -22.156 11.188 -0.478 1 89.31 311 ILE A CA 1
ATOM 2389 C C . ILE A 1 311 ? -21.516 12.359 0.252 1 89.31 311 ILE A C 1
ATOM 2391 O O . ILE A 1 311 ? -22.219 13.234 0.772 1 89.31 311 ILE A O 1
ATOM 2395 N N . PHE A 1 312 ? -20.188 12.344 0.321 1 88.81 312 PHE A N 1
ATOM 2396 C CA . PHE A 1 312 ? -19.438 13.367 1.044 1 88.81 312 PHE A CA 1
ATOM 2397 C C . PHE A 1 312 ? -18.531 14.141 0.1 1 88.81 312 PHE A C 1
ATOM 2399 O O . PHE A 1 312 ? -18.469 13.852 -1.097 1 88.81 312 PHE A O 1
ATOM 2406 N N . SER A 1 313 ? -17.859 15.188 0.691 1 86.44 313 SER A N 1
ATOM 2407 C CA . SER A 1 313 ? -16.891 15.945 -0.088 1 86.44 313 SER A CA 1
ATOM 2408 C C . SER A 1 313 ? -15.625 15.133 -0.349 1 86.44 313 SER A C 1
ATOM 2410 O O . SER A 1 313 ? -15.352 14.148 0.349 1 86.44 313 SER A O 1
ATOM 2412 N N . SER A 1 314 ? -14.867 15.492 -1.372 1 87.44 314 SER A N 1
ATOM 2413 C CA . SER A 1 314 ? -13.586 14.852 -1.665 1 87.44 314 SER A CA 1
ATOM 2414 C C . SER A 1 314 ? -12.625 14.977 -0.492 1 87.44 314 SER A C 1
ATOM 2416 O O . SER A 1 314 ? -11.844 14.062 -0.221 1 87.44 314 SER A O 1
ATOM 2418 N N . ARG A 1 315 ? -12.695 16.094 0.192 1 85.94 315 ARG A N 1
ATOM 2419 C CA . ARG A 1 315 ? -11.852 16.297 1.365 1 85.94 315 ARG A CA 1
ATOM 2420 C C . ARG A 1 315 ? -12.18 15.289 2.459 1 85.94 315 ARG A C 1
ATOM 2422 O O . ARG A 1 315 ? -11.273 14.742 3.096 1 85.94 315 ARG A O 1
ATOM 2429 N N . HIS A 1 316 ? -13.43 15.188 2.605 1 88.69 316 HIS A N 1
ATOM 2430 C CA . HIS A 1 316 ? -13.883 14.227 3.604 1 88.69 316 HIS A CA 1
ATOM 2431 C C . HIS A 1 316 ? -13.328 12.836 3.32 1 88.69 316 HIS A C 1
ATOM 2433 O O . HIS A 1 316 ? -12.75 12.195 4.207 1 88.69 316 HIS A O 1
ATOM 2439 N N . ALA A 1 317 ? -13.438 12.414 2.104 1 90.56 317 ALA A N 1
ATOM 2440 C CA . ALA A 1 317 ? -12.969 11.094 1.697 1 90.56 317 ALA A CA 1
ATOM 2441 C C . ALA A 1 317 ? -11.461 10.953 1.901 1 90.56 317 ALA A C 1
ATOM 2443 O O . ALA A 1 317 ? -10.992 9.977 2.494 1 90.56 317 ALA A O 1
ATOM 2444 N N . ARG A 1 318 ? -10.766 11.898 1.47 1 88.44 318 ARG A N 1
ATOM 2445 C CA . ARG A 1 318 ? -9.312 11.875 1.576 1 88.44 318 ARG A CA 1
ATOM 2446 C C . ARG A 1 318 ? -8.867 11.836 3.035 1 88.44 318 ARG A C 1
ATOM 2448 O O . ARG A 1 318 ? -7.988 11.055 3.402 1 88.44 318 ARG A O 1
ATOM 2455 N N . ALA A 1 319 ? -9.422 12.656 3.891 1 88 319 ALA A N 1
ATOM 2456 C CA . ALA A 1 319 ? -9.055 12.766 5.301 1 88 319 ALA A CA 1
ATOM 2457 C C . ALA A 1 319 ? -9.336 11.461 6.043 1 88 319 ALA A C 1
ATOM 2459 O O . ALA A 1 319 ? -8.539 11.023 6.871 1 88 319 ALA A O 1
ATOM 2460 N N . ARG A 1 320 ? -10.453 10.93 5.688 1 91.94 320 ARG A N 1
ATOM 2461 C CA . ARG A 1 320 ? -10.867 9.719 6.391 1 91.94 320 ARG A CA 1
ATOM 2462 C C . ARG A 1 320 ? -10 8.531 5.992 1 91.94 320 ARG A C 1
ATOM 2464 O O . ARG A 1 320 ? -9.594 7.742 6.848 1 91.94 320 ARG A O 1
ATOM 2471 N N . VAL A 1 321 ? -9.719 8.383 4.699 1 91.19 321 VAL A N 1
ATOM 2472 C CA . VAL A 1 321 ? -8.844 7.312 4.234 1 91.19 321 VAL A CA 1
ATOM 2473 C C . VAL A 1 321 ? -7.445 7.496 4.824 1 91.19 321 VAL A C 1
ATOM 2475 O O . VAL A 1 321 ? -6.805 6.523 5.23 1 91.19 321 VAL A O 1
ATOM 2478 N N . LEU A 1 322 ? -6.996 8.711 4.887 1 87.44 322 LEU A N 1
ATOM 2479 C CA . LEU A 1 322 ? -5.688 8.992 5.457 1 87.44 322 LEU A CA 1
ATOM 2480 C C . LEU A 1 322 ? -5.633 8.578 6.926 1 87.44 322 LEU A C 1
ATOM 2482 O O . LEU A 1 322 ? -4.645 8 7.375 1 87.44 322 LEU A O 1
ATOM 2486 N N . LEU A 1 323 ? -6.629 8.977 7.676 1 87.5 323 LEU A N 1
ATOM 2487 C CA . LEU A 1 323 ? -6.68 8.57 9.078 1 87.5 323 LEU A CA 1
ATOM 2488 C C . LEU A 1 323 ? -6.656 7.055 9.203 1 87.5 323 LEU A C 1
ATOM 2490 O O . LEU A 1 323 ? -5.957 6.508 10.062 1 87.5 323 LEU A O 1
ATOM 2494 N N . TRP A 1 324 ? -7.449 6.41 8.336 1 90.12 324 TRP A N 1
ATOM 2495 C CA . TRP A 1 324 ? -7.496 4.949 8.289 1 90.12 324 TRP A CA 1
ATOM 2496 C C . TRP A 1 324 ? -6.102 4.367 8.078 1 90.12 324 TRP A C 1
ATOM 2498 O O . TRP A 1 324 ? -5.711 3.416 8.758 1 90.12 324 TRP A O 1
ATOM 2508 N N . ARG A 1 325 ? -5.359 4.934 7.25 1 85.62 325 ARG A N 1
ATOM 2509 C CA . ARG A 1 325 ? -3.992 4.504 6.977 1 85.62 325 ARG A CA 1
ATOM 2510 C C . ARG A 1 325 ? -3.076 4.809 8.156 1 85.62 325 ARG A C 1
ATOM 2512 O O . ARG A 1 325 ? -2.229 3.988 8.516 1 85.62 325 ARG A O 1
ATOM 2519 N N . ASN A 1 326 ? -3.227 5.969 8.727 1 80.69 326 ASN A N 1
ATOM 2520 C CA . ASN A 1 326 ? -2.396 6.391 9.852 1 80.69 326 ASN A CA 1
ATOM 2521 C C . ASN A 1 326 ? -2.588 5.48 11.062 1 80.69 326 ASN A C 1
ATOM 2523 O O . ASN A 1 326 ? -1.682 5.336 11.883 1 80.69 326 ASN A O 1
ATOM 2527 N N . LEU A 1 327 ? -3.752 4.992 11.109 1 80.94 327 LEU A N 1
ATOM 2528 C CA . LEU A 1 327 ? -4.051 4.09 12.211 1 80.94 327 LEU A CA 1
ATOM 2529 C C . LEU A 1 327 ? -3.484 2.697 11.945 1 80.94 327 LEU A C 1
ATOM 2531 O O . LEU A 1 327 ? -3.646 1.791 12.766 1 80.94 327 LEU A O 1
ATOM 2535 N N . GLY A 1 328 ? -2.902 2.459 10.742 1 77.81 328 GLY A N 1
ATOM 2536 C CA . GLY A 1 328 ? -2.189 1.229 10.438 1 77.81 328 GLY A CA 1
ATOM 2537 C C . GLY A 1 328 ? -3.012 0.246 9.625 1 77.81 328 GLY A C 1
ATOM 2538 O O . GLY A 1 328 ? -2.643 -0.922 9.492 1 77.81 328 GLY A O 1
ATOM 2539 N N . TYR A 1 329 ? -4.055 0.694 9.094 1 84.69 329 TYR A N 1
ATOM 2540 C CA . TYR A 1 329 ? -4.898 -0.227 8.344 1 84.69 329 TYR A CA 1
ATOM 2541 C C . TYR A 1 329 ? -4.602 -0.153 6.852 1 84.69 329 TYR A C 1
ATOM 2543 O O . TYR A 1 329 ? -4.113 0.868 6.359 1 84.69 329 TYR A O 1
ATOM 2551 N N . SER A 1 330 ? -4.832 -1.233 6.199 1 86 330 SER A N 1
ATOM 2552 C CA . SER A 1 330 ? -4.715 -1.331 4.75 1 86 330 SER A CA 1
ATOM 2553 C C . SER A 1 330 ? -5.531 -2.498 4.207 1 86 330 SER A C 1
ATOM 2555 O O . SER A 1 330 ? -5.879 -3.42 4.949 1 86 330 SER A O 1
ATOM 2557 N N . GLY A 1 331 ? -5.898 -2.344 2.975 1 87.12 331 GLY A N 1
ATOM 2558 C CA . GLY A 1 331 ? -6.543 -3.465 2.312 1 87.12 331 GLY A CA 1
ATOM 2559 C C . GLY A 1 331 ? -5.562 -4.473 1.743 1 87.12 331 GLY A C 1
ATOM 2560 O O . GLY A 1 331 ? -4.359 -4.391 2.006 1 87.12 331 GLY A O 1
ATOM 2561 N N . CYS A 1 332 ? -6.164 -5.422 1.104 1 86.5 332 CYS A N 1
ATOM 2562 C CA . CYS A 1 332 ? -5.344 -6.359 0.344 1 86.5 332 CYS A CA 1
ATOM 2563 C C . CYS A 1 332 ? -4.816 -5.711 -0.931 1 86.5 332 CYS A C 1
ATOM 2565 O O . CYS A 1 332 ? -5.445 -4.805 -1.48 1 86.5 332 CYS A O 1
ATOM 2567 N N . THR A 1 333 ? -3.578 -6.105 -1.22 1 78.81 333 THR A N 1
ATOM 2568 C CA . THR A 1 333 ? -2.986 -5.48 -2.398 1 78.81 333 THR A CA 1
ATOM 2569 C C . THR A 1 333 ? -2.723 -6.52 -3.482 1 78.81 333 THR A C 1
ATOM 2571 O O . THR A 1 333 ? -2.354 -7.66 -3.184 1 78.81 333 THR A O 1
ATOM 2574 N N . SER A 1 334 ? -3.15 -6.238 -4.598 1 71.69 334 SER A N 1
ATOM 2575 C CA . SER A 1 334 ? -2.814 -6.996 -5.801 1 71.69 334 SER A CA 1
ATOM 2576 C C . SER A 1 334 ? -2.375 -6.074 -6.934 1 71.69 334 SER A C 1
ATOM 2578 O O . SER A 1 334 ? -3.133 -5.199 -7.359 1 71.69 334 SER A O 1
ATOM 2580 N N . GLN A 1 335 ? -1.118 -6.336 -7.43 1 66.75 335 GLN A N 1
ATOM 2581 C CA . GLN A 1 335 ? -0.568 -5.539 -8.523 1 66.75 335 GLN A CA 1
ATOM 2582 C C . GLN A 1 335 ? -0.767 -4.047 -8.273 1 66.75 335 GLN A C 1
ATOM 2584 O O . GLN A 1 335 ? -0.172 -3.484 -7.352 1 66.75 335 GLN A O 1
ATOM 2589 N N . ASP A 1 336 ? -1.783 -3.426 -8.828 1 66.81 336 ASP A N 1
ATOM 2590 C CA . ASP A 1 336 ? -1.889 -1.973 -8.75 1 66.81 336 ASP A CA 1
ATOM 2591 C C . ASP A 1 336 ? -3.213 -1.553 -8.117 1 66.81 336 ASP A C 1
ATOM 2593 O O . ASP A 1 336 ? -3.719 -0.462 -8.383 1 66.81 336 ASP A O 1
ATOM 2597 N N . ALA A 1 337 ? -3.693 -2.59 -7.301 1 78.44 33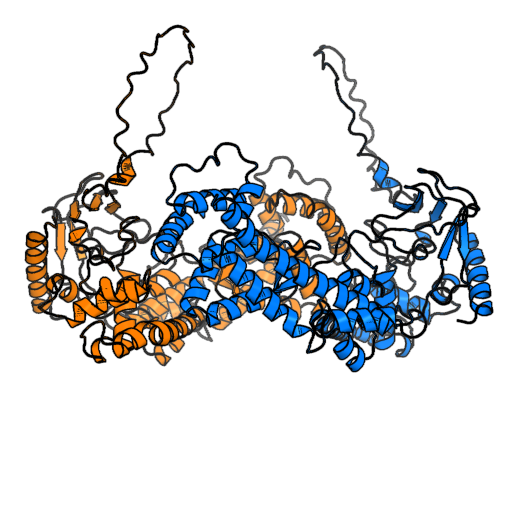7 ALA A N 1
ATOM 2598 C CA . ALA A 1 337 ? -4.977 -2.209 -6.719 1 78.44 337 ALA A CA 1
ATOM 2599 C C . ALA A 1 337 ? -5.066 -2.643 -5.258 1 78.44 337 ALA A C 1
ATOM 2601 O O . ALA A 1 337 ? -4.48 -3.654 -4.867 1 78.44 337 ALA A O 1
ATOM 2602 N N . GLU A 1 338 ? -5.711 -1.833 -4.504 1 88.69 338 GLU A N 1
ATOM 2603 C CA . GLU A 1 338 ? -6.055 -2.166 -3.125 1 88.69 338 GLU A CA 1
ATOM 2604 C C . GLU A 1 338 ? -7.535 -2.518 -2.996 1 88.69 338 GLU A C 1
ATOM 2606 O O . GLU A 1 338 ? -8.391 -1.858 -3.592 1 88.69 338 GLU A O 1
ATOM 2611 N N . TYR A 1 339 ? -7.809 -3.646 -2.342 1 94.31 339 TYR A N 1
ATOM 2612 C CA . TYR A 1 339 ? -9.188 -4.113 -2.299 1 94.31 339 TYR A CA 1
ATOM 2613 C C . TYR A 1 339 ? -9.508 -4.762 -0.956 1 94.31 339 TYR A C 1
ATOM 2615 O O . TYR A 1 339 ? -8.609 -4.949 -0.125 1 94.31 339 TYR A O 1
ATOM 2623 N N . PHE A 1 340 ? -10.797 -5.016 -0.752 1 96.75 340 PHE A N 1
ATOM 2624 C CA . PHE A 1 340 ? -11.312 -5.723 0.417 1 96.75 340 PHE A CA 1
ATOM 2625 C C . PHE A 1 340 ? -12.047 -6.992 0.004 1 96.75 340 PHE A C 1
ATOM 2627 O O . PHE A 1 340 ? -12.766 -7 -0.996 1 96.75 340 PHE A O 1
ATOM 2634 N N . GLU A 1 341 ? -11.906 -8.016 0.817 1 96.69 341 GLU A N 1
ATOM 2635 C CA . GLU A 1 341 ? -12.508 -9.297 0.47 1 96.69 341 GLU A CA 1
ATOM 2636 C C . GLU A 1 341 ? -13.852 -9.484 1.161 1 96.69 341 GLU A C 1
ATOM 2638 O O . GLU A 1 341 ? -14.016 -9.125 2.33 1 96.69 341 GLU A O 1
ATOM 2643 N N . ILE A 1 342 ? -14.781 -9.906 0.421 1 98.19 342 ILE A N 1
ATOM 2644 C CA . ILE A 1 342 ? -16.047 -10.414 0.944 1 98.19 342 ILE A CA 1
ATOM 2645 C C . ILE A 1 342 ? -16.031 -11.945 0.902 1 98.19 342 ILE A C 1
ATOM 26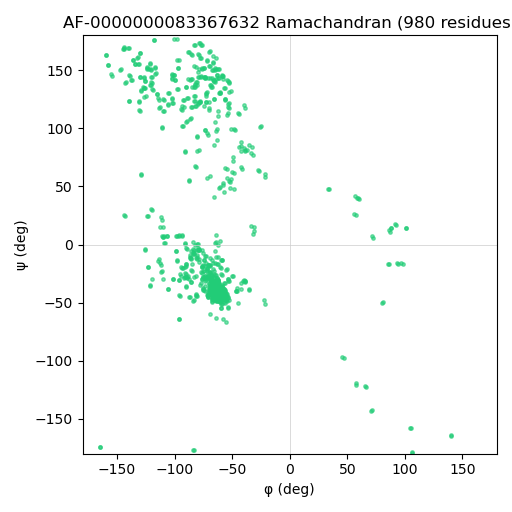47 O O . ILE A 1 342 ? -15.867 -12.539 -0.165 1 98.19 342 ILE A O 1
ATOM 2651 N N . SER A 1 343 ? -16.281 -12.539 2.018 1 97.12 343 SER A N 1
ATOM 2652 C CA . SER A 1 343 ? -16.188 -13.984 2.123 1 97.12 343 SER A CA 1
ATOM 2653 C C . SER A 1 343 ? -17.391 -14.672 1.487 1 97.12 343 SER A C 1
ATOM 2655 O O . SER A 1 343 ? -18.359 -14.016 1.108 1 97.12 343 SER A O 1
ATOM 2657 N N . TYR A 1 344 ? -17.266 -15.969 1.401 1 97.25 344 TYR A N 1
ATOM 2658 C CA . TYR A 1 344 ? -18.312 -16.812 0.842 1 97.25 344 TYR A CA 1
ATOM 2659 C C . TYR A 1 344 ? -19.641 -16.562 1.528 1 97.25 344 TYR A C 1
ATOM 2661 O O . TYR A 1 344 ? -20.688 -16.562 0.878 1 97.25 344 TYR A O 1
ATOM 2669 N N . ASP A 1 345 ? -19.656 -16.203 2.797 1 96.31 345 ASP A N 1
ATOM 2670 C CA . ASP A 1 345 ? -20.875 -16.016 3.578 1 96.31 345 ASP A CA 1
ATOM 2671 C C . ASP A 1 345 ? -21.359 -14.562 3.496 1 96.31 345 ASP A C 1
ATOM 2673 O O . ASP A 1 345 ? -22.328 -14.188 4.148 1 96.31 345 ASP A O 1
ATOM 2677 N N . GLY A 1 346 ? -20.656 -13.82 2.77 1 96.56 346 GLY A N 1
ATOM 2678 C CA . GLY A 1 346 ? -21.078 -12.445 2.596 1 96.56 346 GLY A CA 1
ATOM 2679 C C . GLY A 1 346 ? -20.531 -11.516 3.662 1 96.56 346 GLY A C 1
ATOM 2680 O O . GLY A 1 346 ? -21.016 -10.398 3.834 1 96.56 346 GLY A O 1
ATOM 2681 N N . GLU A 1 347 ? -19.609 -11.953 4.371 1 94.75 347 GLU A N 1
ATOM 2682 C CA . GLU A 1 347 ? -19.031 -11.141 5.438 1 94.75 347 GLU A CA 1
ATOM 2683 C C . GLU A 1 347 ? -17.875 -10.289 4.918 1 94.75 347 GLU A C 1
ATOM 2685 O O . GLU A 1 347 ? -16.922 -10.812 4.348 1 94.75 347 GLU A O 1
ATOM 2690 N N . PRO A 1 348 ? -17.984 -9.008 5.16 1 95.94 348 PRO A N 1
ATOM 2691 C CA . PRO A 1 348 ? -16.891 -8.141 4.699 1 95.94 348 PRO A CA 1
ATOM 2692 C C . PRO A 1 348 ? -15.648 -8.234 5.574 1 95.94 348 PRO A C 1
ATOM 2694 O O . PRO A 1 348 ? -15.75 -8.523 6.77 1 95.94 348 PRO A O 1
ATOM 2697 N N . GLN A 1 349 ? -14.57 -8 5.012 1 94.44 349 GLN A N 1
ATOM 2698 C CA . GLN A 1 349 ? -13.32 -7.906 5.758 1 94.44 349 GLN A CA 1
ATOM 2699 C C . GLN A 1 349 ? -13.391 -6.805 6.809 1 94.44 349 GLN A C 1
ATOM 2701 O O . GLN A 1 349 ? -13.969 -5.742 6.566 1 94.44 349 GLN A O 1
ATOM 2706 N N . LEU A 1 350 ? -12.781 -7.008 7.891 1 90.75 350 LEU A N 1
ATOM 2707 C CA . LEU A 1 350 ? -12.859 -6.094 9.023 1 90.75 350 LEU A CA 1
ATOM 2708 C C . LEU A 1 350 ? -12.352 -4.707 8.641 1 90.75 350 LEU A C 1
ATOM 2710 O O . LEU A 1 350 ? -12.938 -3.697 9.039 1 90.75 350 LEU A O 1
ATOM 2714 N N . GLU A 1 351 ? -11.289 -4.66 7.875 1 92.25 351 GLU A N 1
ATOM 2715 C CA . GLU A 1 351 ? -10.672 -3.395 7.488 1 92.25 351 GLU A CA 1
ATOM 2716 C C . GLU A 1 351 ? -11.656 -2.514 6.723 1 92.25 351 GLU A C 1
ATOM 2718 O O . GLU A 1 351 ? -11.625 -1.287 6.836 1 92.25 351 GLU A O 1
ATOM 2723 N N . LEU A 1 352 ? -12.469 -3.174 5.914 1 95.88 352 LEU A N 1
ATOM 2724 C CA . LEU A 1 352 ? -13.492 -2.43 5.191 1 95.88 352 LEU A CA 1
ATOM 2725 C C . LEU A 1 352 ? -14.5 -1.817 6.156 1 95.88 352 LEU A C 1
ATOM 2727 O O . LEU A 1 352 ? -14.875 -0.651 6.012 1 95.88 352 LEU A O 1
ATOM 2731 N N . LEU A 1 353 ? -14.922 -2.609 7.145 1 93.75 353 LEU A N 1
ATOM 2732 C CA . LEU A 1 353 ? -15.883 -2.137 8.133 1 93.75 353 LEU A CA 1
ATOM 2733 C C . LEU A 1 353 ? -15.32 -0.952 8.914 1 93.75 353 LEU A C 1
ATOM 2735 O O . LEU A 1 353 ? -16.031 0.028 9.156 1 93.75 353 LEU A O 1
ATOM 2739 N N . ILE A 1 354 ? -14.109 -1.033 9.273 1 91.56 354 ILE A N 1
ATOM 2740 C CA . ILE A 1 354 ? -13.461 0.031 10.023 1 91.56 354 ILE A CA 1
ATOM 2741 C C . ILE A 1 354 ? -13.391 1.298 9.18 1 91.56 354 ILE A C 1
ATOM 2743 O O . ILE A 1 354 ? -13.633 2.4 9.672 1 91.56 354 ILE A O 1
A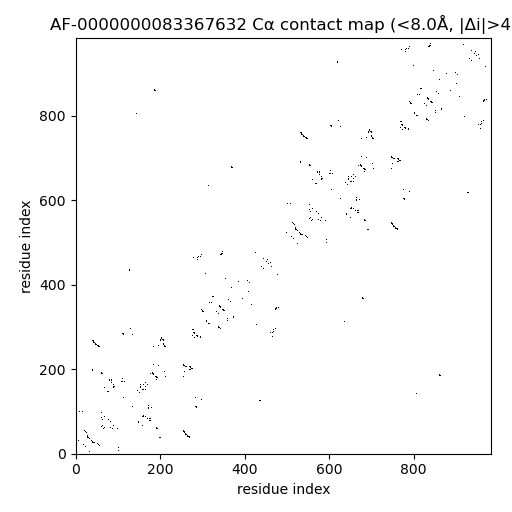TOM 2747 N N . LEU A 1 355 ? -12.984 1.144 7.934 1 94.81 355 LEU A N 1
ATOM 2748 C CA . LEU A 1 355 ? -12.922 2.289 7.035 1 94.81 355 LEU A CA 1
ATOM 2749 C C . LEU A 1 355 ? -14.289 2.965 6.922 1 94.81 355 LEU A C 1
ATOM 2751 O O . LEU A 1 355 ? -14.391 4.188 7.031 1 94.81 355 LEU A O 1
ATOM 2755 N N . LEU A 1 356 ? -15.32 2.152 6.715 1 95.56 356 LEU A N 1
ATOM 2756 C CA . LEU A 1 356 ? -16.672 2.699 6.59 1 95.56 356 LEU A CA 1
ATOM 2757 C C . LEU A 1 356 ? -17.094 3.385 7.887 1 95.56 356 LEU A C 1
ATOM 2759 O O . LEU A 1 356 ? -17.781 4.402 7.852 1 95.56 356 LEU A O 1
ATOM 2763 N N . TYR A 1 357 ? -16.734 2.84 8.984 1 91.25 357 TYR A N 1
ATOM 2764 C CA . TYR A 1 357 ? -17.016 3.451 10.273 1 91.25 357 TYR A CA 1
ATOM 2765 C C . TYR A 1 357 ? -16.359 4.828 10.383 1 91.25 357 TYR A C 1
ATOM 2767 O O . TYR A 1 357 ? -17.016 5.801 10.766 1 91.25 357 TYR A O 1
ATOM 2775 N N . ILE A 1 358 ? -15.086 4.906 10.031 1 91.31 358 ILE A N 1
ATOM 2776 C CA . ILE A 1 358 ? -14.344 6.164 10.102 1 91.31 358 ILE A CA 1
ATOM 2777 C C . ILE A 1 358 ? -14.977 7.188 9.164 1 91.31 358 ILE A C 1
ATOM 2779 O O . ILE A 1 358 ? -15.094 8.367 9.508 1 91.31 358 ILE A O 1
ATOM 2783 N N . ILE A 1 359 ? -15.359 6.727 8 1 93.94 359 ILE A N 1
ATOM 2784 C CA . ILE A 1 359 ? -15.977 7.602 7.008 1 93.94 359 ILE A CA 1
ATOM 2785 C C . ILE A 1 359 ? -17.297 8.148 7.555 1 93.94 359 ILE A C 1
ATOM 2787 O O . ILE A 1 359 ? -17.641 9.305 7.305 1 93.94 359 ILE A O 1
ATOM 2791 N N . SER A 1 360 ? -17.953 7.359 8.367 1 91 360 SER A N 1
ATOM 2792 C CA . SER A 1 360 ? -19.297 7.719 8.812 1 91 360 SER A CA 1
ATOM 2793 C C . SER A 1 360 ? -19.25 8.547 10.094 1 91 360 SER A C 1
ATOM 2795 O O . SER A 1 360 ? -20.281 9.031 10.562 1 91 360 SER A O 1
ATOM 2797 N N . LEU A 1 361 ? -18.125 8.781 10.664 1 87.5 361 LEU A N 1
ATOM 2798 C CA . LEU A 1 361 ? -18.016 9.508 11.922 1 87.5 361 LEU A CA 1
ATOM 2799 C C . LEU A 1 361 ? -18.375 10.977 11.727 1 87.5 361 LEU A C 1
ATOM 2801 O O . LEU A 1 361 ? -18.016 11.586 10.719 1 87.5 361 LEU A O 1
ATOM 2805 N N . LYS A 1 362 ? -19 11.438 12.719 1 82.88 362 LYS A N 1
ATOM 2806 C CA . LYS A 1 362 ? -19.25 12.875 12.758 1 82.88 362 LYS A CA 1
ATOM 2807 C C . LYS A 1 362 ? -17.953 13.648 12.977 1 82.88 362 LYS A C 1
ATOM 2809 O O . LYS A 1 362 ? -17 13.133 13.57 1 82.88 362 LYS A O 1
ATOM 2814 N N . PRO A 1 363 ? -17.891 14.859 12.531 1 80.19 363 PRO A N 1
ATOM 2815 C CA . PRO A 1 363 ? -16.672 15.656 12.578 1 80.19 363 PRO A CA 1
ATOM 2816 C C . PRO A 1 363 ? -16.109 15.781 13.992 1 80.19 363 PRO A C 1
ATOM 2818 O O . PRO A 1 363 ? -14.891 15.734 14.188 1 80.19 363 PRO A O 1
ATOM 2821 N N . ASP A 1 364 ? -16.969 15.992 14.984 1 74.94 364 ASP A N 1
ATOM 2822 C CA . ASP A 1 364 ? -16.5 16.156 16.359 1 74.94 364 ASP A CA 1
ATOM 2823 C C . ASP A 1 364 ? -15.797 14.906 16.859 1 74.94 364 ASP A C 1
ATOM 2825 O O . ASP A 1 364 ? -14.75 14.984 17.5 1 74.94 364 ASP A O 1
ATOM 2829 N N . VAL A 1 365 ? -16.422 13.789 16.547 1 78.25 365 VAL A N 1
ATOM 2830 C CA . VAL A 1 365 ? -15.844 12.508 16.969 1 78.25 365 VAL A CA 1
ATOM 2831 C C . VAL A 1 365 ? -14.57 12.234 16.172 1 78.25 365 VAL A C 1
ATOM 2833 O O . VAL A 1 365 ? -13.602 11.68 16.719 1 78.25 365 VAL A O 1
ATOM 2836 N N . TYR A 1 366 ? -14.586 12.57 14.969 1 84.88 366 TYR A N 1
ATOM 2837 C CA . TYR A 1 366 ? -13.422 12.414 14.109 1 84.88 366 TYR A CA 1
ATOM 2838 C C . TYR A 1 366 ? -12.227 13.172 14.664 1 84.88 366 TYR A C 1
ATOM 2840 O O . TYR A 1 366 ? -11.109 12.648 14.695 1 84.88 366 TYR A O 1
ATOM 2848 N N . ASP A 1 367 ? -12.453 14.391 15.055 1 76.94 367 ASP A N 1
ATOM 2849 C CA . ASP A 1 367 ? -11.391 15.219 15.602 1 76.94 367 ASP A CA 1
ATOM 2850 C C . ASP A 1 367 ? -10.797 14.586 16.859 1 76.94 367 ASP A C 1
ATOM 2852 O O . ASP A 1 367 ? -9.586 14.641 17.078 1 76.94 367 ASP A O 1
ATOM 2856 N N . LYS A 1 368 ? -11.648 14.039 17.641 1 74.12 368 LYS A N 1
ATOM 2857 C CA . LYS A 1 368 ? -11.188 13.336 18.828 1 74.12 368 LYS A CA 1
ATOM 2858 C C . LYS A 1 368 ? -10.32 12.133 18.469 1 74.12 368 LYS A C 1
ATOM 2860 O O . LYS A 1 368 ? -9.32 11.859 19.141 1 74.12 368 LYS A O 1
ATOM 2865 N N . LEU A 1 369 ? -10.781 11.469 17.453 1 78.75 369 LEU A N 1
ATOM 2866 C CA . LEU A 1 369 ? -10.055 10.281 17.016 1 78.75 369 LEU A CA 1
ATOM 2867 C C . LEU A 1 369 ? -8.672 10.656 16.484 1 78.75 369 LEU A C 1
ATOM 2869 O O . LEU A 1 369 ? -7.711 9.906 16.688 1 78.75 369 LEU A O 1
ATOM 2873 N N . ILE A 1 370 ? -8.539 11.727 15.797 1 77.38 370 ILE A N 1
ATOM 2874 C CA . ILE A 1 370 ? -7.258 12.195 15.289 1 77.38 370 ILE A CA 1
ATOM 2875 C C . ILE A 1 370 ? -6.289 12.406 16.453 1 77.38 370 ILE A C 1
ATOM 2877 O O . ILE A 1 370 ? -5.109 12.062 16.359 1 77.38 370 ILE A O 1
ATOM 2881 N N . CYS A 1 371 ? -6.801 12.945 17.5 1 69.75 371 CYS A N 1
ATOM 2882 C CA . CYS A 1 371 ? -5.98 13.195 18.688 1 69.75 371 CYS A CA 1
ATOM 2883 C C . CYS A 1 371 ? -5.473 11.891 19.281 1 69.75 371 CYS A C 1
ATOM 2885 O O . CYS A 1 371 ? -4.305 11.797 19.672 1 69.75 371 CYS A O 1
ATOM 2887 N N . VAL A 1 372 ? -6.312 10.945 19.25 1 66.94 372 VAL A N 1
ATOM 2888 C CA . VAL A 1 372 ? -5.973 9.648 19.812 1 66.94 372 VAL A CA 1
ATOM 2889 C C . VAL A 1 372 ? -4.988 8.93 18.891 1 66.94 372 VAL A C 1
ATOM 2891 O O . VAL A 1 372 ? -4.086 8.227 19.359 1 66.94 372 VAL A O 1
ATOM 2894 N N . ALA A 1 373 ? -5.203 9.039 17.625 1 72.69 373 ALA A N 1
ATOM 2895 C CA . ALA A 1 373 ? -4.352 8.375 16.641 1 72.69 373 ALA A CA 1
ATOM 2896 C C . ALA A 1 373 ? -2.904 8.836 16.766 1 72.69 373 ALA A C 1
ATOM 2898 O O . ALA A 1 373 ? -1.977 8.039 16.594 1 72.69 373 ALA A O 1
ATOM 2899 N N . ARG A 1 374 ? -2.641 9.992 17.031 1 65.5 374 ARG A N 1
ATOM 2900 C CA . ARG A 1 374 ? -1.297 10.531 17.203 1 65.5 374 ARG A CA 1
ATOM 2901 C C . ARG A 1 374 ? -0.585 9.891 18.391 1 65.5 374 ARG A C 1
ATOM 2903 O O . ARG A 1 374 ? 0.625 9.664 18.344 1 65.5 374 ARG A O 1
ATOM 2910 N N . ASP A 1 375 ? -1.433 9.602 19.328 1 63.28 375 ASP A N 1
ATOM 2911 C CA . ASP A 1 375 ? -0.873 8.977 20.516 1 63.28 375 ASP A CA 1
ATOM 2912 C C . ASP A 1 375 ? -0.555 7.508 20.266 1 63.28 375 ASP A C 1
ATOM 2914 O O . ASP A 1 375 ? 0.352 6.949 20.891 1 63.28 375 ASP A O 1
ATOM 2918 N N . LEU A 1 376 ? -1.305 6.926 19.391 1 61.5 376 LEU A N 1
ATOM 2919 C CA . LEU A 1 376 ? -1.176 5.5 19.109 1 61.5 376 LEU A CA 1
ATOM 2920 C C . LEU A 1 376 ? -0.02 5.23 18.156 1 61.5 376 LEU A C 1
ATOM 2922 O O . LEU A 1 376 ? 0.584 4.156 18.188 1 61.5 376 LEU A O 1
ATOM 2926 N N . VAL A 1 377 ? 0.167 5.965 17.094 1 57.19 377 VAL A N 1
ATOM 2927 C CA . VAL A 1 377 ? 1.196 5.73 16.078 1 57.19 377 VAL A CA 1
ATOM 2928 C C . VAL A 1 377 ? 2.551 5.543 16.766 1 57.19 377 VAL A C 1
ATOM 2930 O O . VAL A 1 377 ? 3.406 4.809 16.266 1 57.19 377 VAL A O 1
ATOM 2933 N N . GLY A 1 378 ? 2.775 6.09 17.906 1 50.09 378 GLY A N 1
ATOM 2934 C CA . GLY A 1 378 ? 4.035 5.879 18.609 1 50.09 378 GLY A CA 1
ATOM 2935 C C . GLY A 1 378 ? 4.172 4.48 19.188 1 50.09 378 GLY A C 1
ATOM 2936 O O . GLY A 1 378 ? 5.254 4.09 19.625 1 50.09 378 GLY A O 1
ATOM 2937 N N . ASP A 1 379 ? 3.072 3.807 19.359 1 49 379 ASP A N 1
ATOM 2938 C CA . ASP A 1 379 ? 3.154 2.52 20.047 1 49 379 ASP A CA 1
ATOM 2939 C C . ASP A 1 379 ? 3.396 1.384 19.062 1 49 379 ASP A C 1
ATOM 2941 O O . ASP A 1 379 ? 2.764 1.326 18 1 49 379 ASP A O 1
ATOM 2945 N N . GLU A 1 380 ? 4.465 0.866 18.969 1 49.06 380 GLU A N 1
ATOM 2946 C CA . GLU A 1 380 ? 5.086 -0.163 18.141 1 49.06 380 GLU A CA 1
ATOM 2947 C C . GLU A 1 380 ? 4.109 -1.305 17.859 1 49.06 380 GLU A C 1
ATOM 2949 O O . GLU A 1 380 ? 4.309 -2.08 16.922 1 49.06 380 GLU A O 1
ATOM 2954 N N . GLU A 1 381 ? 3.115 -1.645 18.859 1 48.41 381 GLU A N 1
ATOM 2955 C CA . GLU A 1 381 ? 2.385 -2.898 18.688 1 48.41 381 GLU A CA 1
ATOM 2956 C C . GLU A 1 381 ? 1.106 -2.693 17.891 1 48.41 381 GLU A C 1
ATOM 2958 O O . GLU A 1 381 ? 0.116 -2.174 18.406 1 48.41 381 GLU A O 1
ATOM 2963 N N . HIS A 1 382 ? 1.16 -2.605 16.609 1 50.78 382 HIS A N 1
ATOM 2964 C CA . HIS A 1 382 ? 0.059 -2.416 15.672 1 50.78 382 HIS A CA 1
ATOM 2965 C C . HIS A 1 382 ? -0.973 -3.531 15.805 1 50.78 382 HIS A C 1
ATOM 2967 O O . HIS A 1 382 ? -0.983 -4.469 15.008 1 50.78 382 HIS A O 1
ATOM 2973 N N . ASP A 1 383 ? -1.455 -3.779 16.969 1 58.34 383 ASP A N 1
ATOM 2974 C CA . ASP A 1 383 ? -2.598 -4.684 17.062 1 58.34 383 ASP A CA 1
ATOM 2975 C C . ASP A 1 383 ? -3.873 -4.004 16.562 1 58.34 383 ASP A C 1
ATOM 2977 O O . ASP A 1 383 ? -4.41 -3.119 17.234 1 58.34 383 ASP A O 1
ATOM 2981 N N . SER A 1 384 ? -4.254 -4.234 15.391 1 60.44 384 SER A N 1
ATOM 2982 C CA . SER A 1 384 ? -5.398 -3.664 14.688 1 60.44 384 SER A CA 1
ATOM 2983 C C . SER A 1 384 ? -6.648 -3.686 15.555 1 60.44 384 SER A C 1
ATOM 2985 O O . SER A 1 384 ? -7.391 -2.701 15.609 1 60.44 384 SER A O 1
ATOM 2987 N N . ILE A 1 385 ? -6.832 -4.738 16.281 1 60.81 385 ILE A N 1
ATOM 2988 C CA . ILE A 1 385 ? -8.055 -4.902 17.062 1 60.81 385 ILE A CA 1
ATOM 2989 C C . ILE A 1 385 ? -8.008 -4.004 18.297 1 60.81 385 ILE A C 1
ATOM 2991 O O . ILE A 1 385 ? -9.016 -3.395 18.672 1 60.81 385 ILE A O 1
ATOM 2995 N N . ARG A 1 386 ? -6.852 -3.945 18.812 1 63.5 386 ARG A N 1
ATOM 2996 C CA . ARG A 1 386 ? -6.723 -3.1 19.984 1 63.5 386 ARG A CA 1
ATOM 2997 C C . ARG A 1 386 ? -6.949 -1.632 19.641 1 63.5 386 ARG A C 1
ATOM 2999 O O . ARG A 1 386 ? -7.566 -0.895 20.422 1 63.5 386 ARG A O 1
ATOM 3006 N N . ASN A 1 387 ? -6.496 -1.302 18.531 1 69.69 387 ASN A N 1
ATOM 3007 C CA . ASN A 1 387 ? -6.691 0.075 18.094 1 69.69 387 ASN A CA 1
ATOM 3008 C C . ASN A 1 387 ? -8.164 0.39 17.875 1 69.69 387 ASN A C 1
ATOM 3010 O O . ASN A 1 387 ? -8.633 1.472 18.219 1 69.69 387 ASN A O 1
ATOM 3014 N N . VAL A 1 388 ? -8.859 -0.634 17.422 1 69.56 388 VAL A N 1
ATOM 3015 C CA . VAL A 1 388 ? -10.281 -0.432 17.156 1 69.56 388 VAL A CA 1
ATOM 3016 C C . VAL A 1 388 ? -11.031 -0.271 18.469 1 69.56 388 VAL A C 1
ATOM 3018 O O . VAL A 1 388 ? -11.93 0.569 18.578 1 69.56 388 VAL A O 1
ATOM 3021 N N . VAL A 1 389 ? -10.633 -1.104 19.344 1 66.44 389 VAL A N 1
ATOM 3022 C CA . VAL A 1 389 ? -11.305 -1.058 20.641 1 66.44 389 VAL A CA 1
ATOM 3023 C C . VAL A 1 389 ? -11.07 0.302 21.297 1 66.44 389 VAL A C 1
ATOM 3025 O O . VAL A 1 389 ? -12 0.907 21.828 1 66.44 389 VAL A O 1
ATOM 3028 N N . LYS A 1 390 ? -9.906 0.724 21.188 1 69.81 390 LYS A N 1
ATOM 3029 C CA . LYS A 1 390 ? -9.555 2.008 21.797 1 69.81 390 LYS A CA 1
ATOM 3030 C C . LYS A 1 390 ? -10.328 3.148 21.141 1 69.81 390 LYS A C 1
ATOM 3032 O O . LYS A 1 390 ? -10.797 4.062 21.828 1 69.81 390 LYS A O 1
ATOM 3037 N N . PHE A 1 391 ? -10.469 2.959 19.875 1 70.19 391 PHE A N 1
ATOM 3038 C CA . PHE A 1 391 ? -11.164 4.039 19.172 1 70.19 391 PHE A CA 1
ATOM 3039 C C . PHE A 1 391 ? -12.656 3.994 19.453 1 70.19 391 PHE A C 1
ATOM 3041 O O . PHE A 1 391 ? -13.297 5.035 19.625 1 70.19 391 PHE A O 1
ATOM 3048 N N . VAL A 1 392 ? -13.133 2.807 19.5 1 66.31 392 VAL A N 1
ATOM 3049 C CA . VAL A 1 392 ? -14.555 2.646 19.766 1 66.31 392 VAL A CA 1
ATOM 3050 C C . VAL A 1 392 ? -14.883 3.17 21.156 1 66.31 392 VAL A C 1
ATOM 3052 O O . VAL A 1 392 ? -15.938 3.771 21.375 1 66.31 392 VAL A O 1
ATOM 3055 N N . GLU A 1 393 ? -13.953 3.041 21.984 1 67.69 393 GLU A N 1
ATOM 3056 C CA . GLU A 1 393 ? -14.141 3.533 23.359 1 67.69 393 GLU A CA 1
ATOM 3057 C C . GLU A 1 393 ? -14.188 5.059 23.391 1 67.69 393 GLU A C 1
ATOM 3059 O O . GLU A 1 393 ? -14.977 5.648 24.125 1 67.69 393 GLU A O 1
ATOM 3064 N N . VAL A 1 394 ? -13.352 5.547 22.625 1 65.56 394 VAL A N 1
ATOM 3065 C CA . VAL A 1 394 ? -13.242 7.004 22.625 1 65.56 394 VAL A CA 1
ATOM 3066 C C . VAL A 1 394 ? -14.453 7.609 21.922 1 65.56 394 VAL A C 1
ATOM 3068 O O . VAL A 1 394 ? -14.898 8.703 22.266 1 65.56 394 VAL A O 1
ATOM 3071 N N . THR A 1 395 ? -14.938 6.91 21.031 1 63.81 395 THR A N 1
ATOM 3072 C CA . THR A 1 395 ? -15.969 7.496 20.188 1 63.81 395 THR A CA 1
ATOM 3073 C C . THR A 1 395 ? -17.359 7.148 20.688 1 63.81 395 THR A C 1
ATOM 3075 O O . THR A 1 395 ? -18.344 7.824 20.359 1 63.81 395 THR A O 1
ATOM 3078 N N . SER A 1 396 ? -17.484 6.023 21.406 1 59.12 396 SER A N 1
ATOM 3079 C CA . SER A 1 396 ? -18.797 5.629 21.906 1 59.12 396 SER A CA 1
ATOM 3080 C C . SER A 1 396 ? -19.156 6.398 23.172 1 59.12 396 SER A C 1
ATOM 3082 O O . SER A 1 396 ? -18.328 6.566 24.062 1 59.12 396 SER A O 1
ATOM 3084 N N . SER A 1 397 ? -19.859 7.559 23.203 1 50.34 397 SER A N 1
ATOM 3085 C CA . SER A 1 397 ? -20.406 8.258 24.359 1 50.34 397 SER A CA 1
ATOM 3086 C C . SER A 1 397 ? -20.891 7.266 25.422 1 50.34 397 SER A C 1
ATOM 3088 O O . SER A 1 397 ? -21.234 7.664 26.531 1 50.34 397 SER A O 1
ATOM 3090 N N . THR A 1 398 ? -21.516 6.105 25.219 1 42.78 398 THR A N 1
ATOM 3091 C CA . THR A 1 398 ? -22.156 5.246 26.203 1 42.78 398 THR A CA 1
ATOM 3092 C C . THR A 1 398 ? -21.094 4.57 27.078 1 42.78 398 THR A C 1
ATOM 3094 O O . THR A 1 398 ? -20.25 3.838 26.578 1 42.78 398 THR A O 1
ATOM 3097 N N . GLN A 1 399 ? -20.703 5.086 28.281 1 40.09 399 GLN A N 1
ATOM 3098 C CA . GLN A 1 399 ? -20 4.656 29.484 1 40.09 399 GLN A CA 1
ATOM 3099 C C . GLN A 1 399 ? -20.031 3.137 29.625 1 40.09 399 GLN A C 1
ATOM 3101 O O . GLN A 1 399 ? -19.266 2.562 30.406 1 40.09 399 GLN A O 1
ATOM 3106 N N . ASN A 1 400 ? -21.234 2.467 29.531 1 38.28 400 ASN A N 1
ATOM 3107 C CA . ASN A 1 400 ? -21.438 1.117 30.047 1 38.28 400 ASN A CA 1
ATOM 3108 C C . ASN A 1 400 ? -20.578 0.096 29.312 1 38.28 400 ASN A C 1
ATOM 3110 O O . ASN A 1 400 ? -20.922 -1.089 29.266 1 38.28 400 ASN A O 1
ATOM 3114 N N . SER A 1 401 ? -19.969 0.33 28.312 1 41.19 401 SER A N 1
ATOM 3115 C CA . SER A 1 401 ? -19.656 -0.831 27.484 1 41.19 401 SER A CA 1
ATOM 3116 C C . SER A 1 401 ? -18.703 -1.784 28.203 1 41.19 401 SER A C 1
ATOM 3118 O O . SER A 1 401 ? -17.641 -1.373 28.688 1 41.19 401 SER A O 1
ATOM 3120 N N . GLU A 1 402 ? -19.141 -2.846 28.672 1 41.38 402 GLU A N 1
ATOM 3121 C CA . GLU A 1 402 ? -18.828 -4.219 29.047 1 41.38 402 GLU A CA 1
ATOM 3122 C C . GLU A 1 402 ? -17.734 -4.797 28.156 1 41.38 402 GLU A C 1
ATOM 3124 O O . GLU A 1 402 ? -17.656 -6.016 27.969 1 41.38 402 GLU A O 1
ATOM 3129 N N . LEU A 1 403 ? -17.031 -4.129 27.375 1 44.34 403 LEU A N 1
ATOM 3130 C CA . LEU A 1 403 ? -16 -4.82 26.609 1 44.34 403 LEU A CA 1
ATOM 3131 C C . LEU A 1 403 ? -14.914 -5.383 27.516 1 44.34 403 LEU A C 1
ATOM 3133 O O . LEU A 1 403 ? -13.844 -5.762 27.047 1 44.34 403 LEU A O 1
ATOM 3137 N N . ASN A 1 404 ? -14.969 -5.254 28.781 1 45.56 404 ASN A N 1
ATOM 3138 C CA . ASN A 1 404 ? -13.938 -5.723 29.703 1 45.56 404 ASN A CA 1
ATOM 3139 C C . ASN A 1 404 ? -13.492 -7.141 29.375 1 45.56 404 ASN A C 1
ATOM 3141 O O . ASN A 1 404 ? -12.453 -7.598 29.844 1 45.56 404 ASN A O 1
ATOM 3145 N N . GLY A 1 405 ? -14.578 -8.125 28.953 1 42.22 405 GLY A N 1
ATOM 3146 C CA . GLY A 1 405 ? -14.375 -9.562 28.906 1 42.22 405 GLY A CA 1
ATOM 3147 C C . GLY A 1 405 ? -14.57 -10.141 27.516 1 42.22 405 GLY A C 1
ATOM 3148 O O . GLY A 1 405 ? -14.586 -11.367 27.344 1 42.22 405 GLY A O 1
ATOM 3149 N N . LEU A 1 406 ? -15.422 -9.594 26.594 1 41.47 406 LEU A N 1
ATOM 3150 C CA . LEU A 1 406 ? -15.961 -10.242 25.406 1 41.47 406 LEU A CA 1
ATOM 3151 C C . LEU A 1 406 ? -14.852 -10.547 24.406 1 41.47 406 LEU A C 1
ATOM 3153 O O . LEU A 1 406 ? -13.836 -9.852 24.375 1 41.47 406 LEU A O 1
ATOM 3157 N N . ASP A 1 407 ? -14.945 -11.656 23.812 1 53.12 407 ASP A N 1
ATOM 3158 C CA . ASP A 1 407 ? -14.195 -12.078 22.641 1 53.12 407 ASP A CA 1
ATOM 3159 C C . ASP A 1 407 ? -14.094 -10.945 21.625 1 53.12 407 ASP A C 1
ATOM 3161 O O . ASP A 1 407 ? -15.102 -10.516 21.062 1 53.12 407 ASP A O 1
ATOM 3165 N N . GLU A 1 408 ? -13.102 -10.031 21.656 1 60.44 408 GLU A N 1
ATOM 3166 C CA . GLU A 1 408 ? -12.688 -8.703 21.219 1 60.44 408 GLU A CA 1
ATOM 3167 C C . GLU A 1 408 ? -13.086 -8.461 19.766 1 60.44 408 GLU A C 1
ATOM 3169 O O . GLU A 1 408 ? -13.688 -7.434 19.453 1 60.44 408 GLU A O 1
ATOM 3174 N N . LEU A 1 409 ? -13.047 -9.57 19.062 1 65 409 LEU A N 1
ATOM 3175 C CA . LEU A 1 409 ? -13.266 -9.336 17.641 1 65 409 LEU A CA 1
ATOM 3176 C C . LEU A 1 409 ? -14.75 -9.336 17.312 1 65 409 LEU A C 1
ATOM 3178 O O . LEU A 1 409 ? -15.227 -8.492 16.547 1 65 409 LEU A O 1
ATOM 3182 N N . HIS A 1 410 ? -15.523 -10.328 17.859 1 69.69 410 HIS A N 1
ATOM 3183 C CA . HIS A 1 410 ? -16.953 -10.445 17.578 1 69.69 410 HIS A CA 1
ATOM 3184 C C . HIS A 1 410 ? -17.719 -9.211 18.062 1 69.69 410 HIS A C 1
ATOM 3186 O O . HIS A 1 410 ? -18.625 -8.734 17.375 1 69.69 410 HIS A O 1
ATOM 3192 N N . ASP A 1 411 ? -17.312 -8.727 19.109 1 71.44 411 ASP A N 1
ATOM 3193 C CA . ASP A 1 411 ? -17.969 -7.547 19.672 1 71.44 411 ASP A CA 1
ATOM 3194 C C . ASP A 1 411 ? -17.688 -6.309 18.828 1 71.44 411 ASP A C 1
ATOM 3196 O O . ASP A 1 411 ? -18.562 -5.461 18.641 1 71.44 411 ASP A O 1
ATOM 3200 N N . VAL A 1 412 ? -16.547 -6.344 18.312 1 75.38 412 VAL A N 1
ATOM 3201 C CA . VAL A 1 412 ? -16.156 -5.219 17.469 1 75.38 412 VAL A CA 1
ATOM 3202 C C . VAL A 1 412 ? -16.984 -5.23 16.188 1 75.38 412 VAL A C 1
ATOM 3204 O O . VAL A 1 412 ? -17.484 -4.188 15.75 1 75.38 412 VAL A O 1
ATOM 3207 N N . LYS A 1 413 ? -17.203 -6.434 15.688 1 76.75 413 LYS A N 1
ATOM 3208 C CA . LYS A 1 413 ? -17.969 -6.547 14.445 1 76.75 413 LYS A CA 1
ATOM 3209 C C . LYS A 1 413 ? -19.422 -6.172 14.656 1 76.75 413 LYS A C 1
ATOM 3211 O O . LYS A 1 413 ? -20.047 -5.539 13.797 1 76.75 413 LYS A O 1
ATOM 3216 N N . LYS A 1 414 ? -19.875 -6.547 15.812 1 77.19 414 LYS A N 1
ATOM 3217 C CA . LYS A 1 414 ? -21.25 -6.188 16.156 1 77.19 414 LYS A CA 1
ATOM 3218 C C . LYS A 1 414 ? -21.391 -4.676 16.297 1 77.19 414 LYS A C 1
ATOM 3220 O O . LYS A 1 414 ? -22.391 -4.102 15.852 1 77.19 414 LYS A O 1
ATOM 3225 N N . PHE A 1 415 ? -20.406 -4.199 16.859 1 78.75 415 PHE A N 1
ATOM 3226 C CA . PHE A 1 415 ? -20.406 -2.75 17.016 1 78.75 415 PHE A CA 1
ATOM 3227 C C . PHE A 1 415 ? -20.359 -2.059 15.664 1 78.75 415 PHE A C 1
ATOM 3229 O O . PHE A 1 415 ? -21.047 -1.052 15.461 1 78.75 415 PHE A O 1
ATOM 3236 N N . LEU A 1 416 ? -19.672 -2.627 14.758 1 84.38 416 LEU A N 1
ATOM 3237 C CA . LEU A 1 416 ? -19.484 -2.02 13.445 1 84.38 416 LEU A CA 1
ATOM 3238 C C . LEU A 1 416 ? -20.672 -2.311 12.531 1 84.38 416 LEU A C 1
ATOM 3240 O O . LEU A 1 416 ? -20.719 -1.835 11.391 1 84.38 416 LEU A O 1
ATOM 3244 N N . HIS A 1 417 ? -21.531 -3.061 13.008 1 85.12 417 HIS A N 1
ATOM 3245 C CA . HIS A 1 417 ? -22.734 -3.359 12.25 1 85.12 417 HIS A CA 1
ATOM 3246 C C . HIS A 1 417 ? -23.828 -2.312 12.508 1 85.12 417 HIS A C 1
ATOM 3248 O O . HIS A 1 417 ? -24.953 -2.656 12.859 1 85.12 417 HIS A O 1
ATOM 3254 N N . SER A 1 418 ? -23.516 -1.03 12.289 1 86.19 418 SER A N 1
ATOM 3255 C CA . SER A 1 418 ? -24.422 0.102 12.477 1 86.19 418 SER A CA 1
ATOM 3256 C C . SER A 1 418 ? -25.234 0.372 11.211 1 86.19 418 SER A C 1
ATOM 3258 O O . SER A 1 418 ? -24.922 -0.146 10.141 1 86.19 418 SER A O 1
ATOM 3260 N N . GLU A 1 419 ? -26.234 1.139 11.336 1 89.31 419 GLU A N 1
ATOM 3261 C CA . GLU A 1 419 ? -27.125 1.452 10.227 1 89.31 419 GLU A CA 1
ATOM 3262 C C . GLU A 1 419 ? -26.391 2.143 9.086 1 89.31 419 GLU A C 1
ATOM 3264 O O . GLU A 1 419 ? -26.594 1.825 7.918 1 89.31 419 GLU A O 1
ATOM 3269 N N . ASP A 1 420 ? -25.531 3.041 9.445 1 90.19 420 ASP A N 1
ATOM 3270 C CA . ASP A 1 420 ? -24.766 3.779 8.438 1 90.19 420 ASP A CA 1
ATOM 3271 C C . ASP A 1 420 ? -23.844 2.85 7.66 1 90.19 420 ASP A C 1
ATOM 3273 O O . ASP A 1 420 ? -23.75 2.945 6.434 1 90.19 420 ASP A O 1
ATOM 3277 N N . ILE A 1 421 ? -23.266 2 8.375 1 93.5 421 ILE A N 1
ATOM 3278 C CA . ILE A 1 421 ? -22.328 1.074 7.746 1 93.5 421 ILE A CA 1
ATOM 3279 C C . ILE A 1 421 ? -23.094 0.093 6.859 1 93.5 421 ILE A C 1
ATOM 3281 O O . ILE A 1 421 ? -22.656 -0.212 5.742 1 93.5 421 ILE A O 1
ATOM 3285 N N . CYS A 1 422 ? -24.203 -0.361 7.332 1 95 422 CYS A N 1
ATOM 3286 C CA . CYS A 1 422 ? -25.016 -1.298 6.562 1 95 422 CYS A CA 1
ATOM 3287 C C . CYS A 1 422 ? -25.531 -0.653 5.281 1 95 422 CYS A C 1
ATOM 3289 O O . CYS A 1 422 ? -25.531 -1.285 4.223 1 95 422 CYS A O 1
ATOM 3291 N N . SER A 1 423 ? -25.922 0.562 5.43 1 95.19 423 SER A N 1
ATOM 3292 C CA . SER A 1 423 ? -26.375 1.286 4.242 1 95.19 423 SER A CA 1
ATOM 3293 C C . SER A 1 423 ? -25.234 1.427 3.23 1 95.19 423 SER A C 1
ATOM 3295 O O . SER A 1 423 ? -25.453 1.303 2.023 1 95.19 423 SER A O 1
ATOM 3297 N N . ALA A 1 424 ? -24.062 1.725 3.711 1 96.56 424 ALA A N 1
ATOM 3298 C CA . ALA A 1 424 ? -22.891 1.828 2.846 1 96.56 424 ALA A CA 1
ATOM 3299 C C . ALA A 1 424 ? -22.594 0.498 2.156 1 96.56 424 ALA A C 1
ATOM 3301 O O . ALA A 1 424 ? -22.312 0.461 0.956 1 96.56 424 ALA A O 1
ATOM 3302 N N . LEU A 1 425 ? -22.672 -0.563 2.918 1 97.5 425 LEU A N 1
ATOM 3303 C CA . LEU A 1 425 ? -22.406 -1.893 2.373 1 97.5 425 LEU A CA 1
ATOM 3304 C C . LEU A 1 425 ? -23.406 -2.229 1.27 1 97.5 425 LEU A C 1
ATOM 3306 O O . LEU A 1 425 ? -23.047 -2.836 0.26 1 97.5 425 LEU A O 1
ATOM 3310 N N . LEU A 1 426 ? -24.672 -1.847 1.471 1 97.38 426 LEU A N 1
ATOM 3311 C CA . LEU A 1 426 ? -25.688 -2.086 0.457 1 97.38 426 LEU A CA 1
ATOM 3312 C C . LEU A 1 426 ? -25.375 -1.328 -0.827 1 97.38 426 LEU A C 1
ATOM 3314 O O . LEU A 1 426 ? -25.469 -1.888 -1.923 1 97.38 426 LEU A O 1
ATOM 3318 N N . SER A 1 427 ? -24.953 -0.099 -0.676 1 97.38 427 SER A N 1
ATOM 3319 C CA . SER A 1 427 ? -24.578 0.709 -1.836 1 97.38 427 SER A CA 1
ATOM 3320 C C . SER A 1 427 ? -23.391 0.12 -2.566 1 97.38 427 SER A C 1
ATOM 3322 O O . SER A 1 427 ? -23.344 0.102 -3.799 1 97.38 427 SER A O 1
ATOM 3324 N N . LEU A 1 428 ? -22.422 -0.322 -1.83 1 98.06 428 LEU A N 1
ATOM 3325 C CA . LEU A 1 428 ? -21.219 -0.913 -2.422 1 98.06 428 LEU A CA 1
ATOM 3326 C C . LEU A 1 428 ? -21.562 -2.223 -3.127 1 98.06 428 LEU A C 1
ATOM 3328 O O . LEU A 1 428 ? -21.016 -2.514 -4.195 1 98.06 428 LEU A O 1
ATOM 3332 N N . ALA A 1 429 ? -22.391 -3.039 -2.504 1 98.06 429 ALA A N 1
ATOM 3333 C CA . ALA A 1 429 ? -22.844 -4.277 -3.135 1 98.06 429 ALA A CA 1
ATOM 3334 C C . ALA A 1 429 ? -23.531 -3.994 -4.465 1 98.06 429 ALA A C 1
ATOM 3336 O O . ALA A 1 429 ? -23.312 -4.703 -5.449 1 98.06 429 ALA A O 1
ATOM 3337 N N . ASP A 1 430 ? -24.359 -2.947 -4.441 1 96.88 430 ASP A N 1
ATOM 3338 C CA . ASP A 1 430 ? -25.047 -2.561 -5.668 1 96.88 430 ASP A CA 1
ATOM 3339 C C . ASP A 1 430 ? -24.047 -2.109 -6.738 1 96.88 430 ASP A C 1
ATOM 3341 O O . ASP A 1 430 ? -24.203 -2.459 -7.914 1 96.88 430 ASP A O 1
ATOM 3345 N N . ALA A 1 431 ? -23.109 -1.297 -6.359 1 97.12 431 ALA A N 1
ATOM 3346 C CA . ALA A 1 431 ? -22.078 -0.831 -7.293 1 97.12 431 ALA A CA 1
ATOM 3347 C C . ALA A 1 431 ? -21.297 -2.002 -7.879 1 97.12 431 ALA A C 1
ATOM 3349 O O . ALA A 1 431 ? -21.047 -2.045 -9.086 1 97.12 431 ALA A O 1
ATOM 3350 N N . ARG A 1 432 ? -20.922 -2.951 -7.031 1 97.88 432 ARG A N 1
ATOM 3351 C CA . ARG A 1 432 ? -20.172 -4.117 -7.488 1 97.88 432 ARG A CA 1
ATOM 3352 C C . ARG A 1 432 ? -21.016 -4.996 -8.398 1 97.88 432 ARG A C 1
ATOM 3354 O O . ARG A 1 432 ? -20.531 -5.539 -9.383 1 97.88 432 ARG A O 1
ATOM 3361 N N . GLU A 1 433 ? -22.312 -5.156 -8.094 1 97.44 433 GLU A N 1
ATOM 3362 C CA . GLU A 1 433 ? -23.25 -5.941 -8.875 1 97.44 433 GLU A CA 1
ATOM 3363 C C . GLU A 1 433 ? -23.422 -5.367 -10.281 1 97.44 433 GLU A C 1
ATOM 3365 O O . GLU A 1 433 ? -23.609 -6.113 -11.25 1 97.44 433 GLU A O 1
ATOM 3370 N N . SER A 1 434 ? -23.297 -4.125 -10.398 1 96.62 434 SER A N 1
ATOM 3371 C CA . SER A 1 434 ? -23.516 -3.451 -11.672 1 96.62 434 SER A CA 1
ATOM 3372 C C . SER A 1 434 ? -22.422 -3.801 -12.68 1 96.62 434 SER A C 1
ATOM 3374 O O . SER A 1 434 ? -22.609 -3.627 -13.891 1 96.62 434 SER A O 1
ATOM 3376 N N . LEU A 1 435 ? -21.328 -4.293 -12.219 1 96.56 435 LEU A N 1
ATOM 3377 C CA . LEU A 1 435 ? -20.219 -4.625 -13.102 1 96.56 435 LEU A CA 1
ATOM 3378 C C . LEU A 1 435 ? -20.531 -5.855 -13.945 1 96.56 435 LEU A C 1
ATOM 3380 O O . LEU A 1 435 ? -19.906 -6.094 -14.977 1 96.56 435 LEU A O 1
ATOM 3384 N N . TYR A 1 436 ? -21.5 -6.715 -13.516 1 96.62 436 TYR A N 1
ATOM 3385 C CA . TYR A 1 436 ? -21.812 -7.957 -14.203 1 96.62 436 TYR A CA 1
ATOM 3386 C C . TYR A 1 436 ? -22.766 -7.707 -15.375 1 96.62 436 TYR A C 1
ATOM 3388 O O . TYR A 1 436 ? -23.016 -8.602 -16.172 1 96.62 436 TYR A O 1
ATOM 3396 N N . GLY A 1 437 ? -23.281 -6.531 -15.516 1 92.75 437 GLY A N 1
ATOM 3397 C CA . GLY A 1 437 ? -24.188 -6.234 -16.609 1 92.75 437 GLY A CA 1
ATOM 3398 C C . GLY A 1 437 ? -25.641 -6.145 -16.172 1 92.75 437 GLY A C 1
ATOM 3399 O O . GLY A 1 437 ? -25.922 -5.949 -14.984 1 92.75 437 GLY A O 1
ATOM 3400 N N . SER A 1 438 ? -26.516 -6.332 -17.141 1 91.5 438 SER A N 1
ATOM 3401 C CA . SER A 1 438 ? -27.922 -6.023 -16.891 1 91.5 438 SER A CA 1
ATOM 3402 C C . SER A 1 438 ? -28.719 -7.277 -16.531 1 91.5 438 SER A C 1
ATOM 3404 O O . SER A 1 438 ? -29.812 -7.191 -16 1 91.5 438 SER A O 1
ATOM 3406 N N . ASN A 1 439 ? -28.141 -8.461 -16.75 1 91.62 439 ASN A N 1
ATOM 3407 C CA . ASN A 1 439 ? -28.859 -9.695 -16.422 1 91.62 439 ASN A CA 1
ATOM 3408 C C . ASN A 1 439 ? -29.047 -9.859 -14.922 1 91.62 439 ASN A C 1
ATOM 3410 O O . ASN A 1 439 ? -28.188 -9.43 -14.141 1 91.62 439 ASN A O 1
ATOM 3414 N N . THR A 1 440 ? -30.094 -10.508 -14.57 1 93.94 440 THR A N 1
ATOM 3415 C CA . THR A 1 440 ? -30.328 -10.805 -13.164 1 93.94 440 THR A CA 1
ATOM 3416 C C . THR A 1 440 ? -29.594 -12.078 -12.75 1 93.94 440 THR A C 1
ATOM 3418 O O . THR A 1 440 ? -29.172 -12.859 -13.609 1 93.94 440 THR A O 1
ATOM 3421 N N . LEU A 1 441 ? -29.453 -12.242 -11.469 1 96 441 LEU A N 1
ATOM 3422 C CA . LEU A 1 441 ? -28.828 -13.445 -10.93 1 96 441 LEU A CA 1
ATOM 3423 C C . LEU A 1 441 ? -29.625 -14.688 -11.328 1 96 441 LEU A C 1
ATOM 3425 O O . LEU A 1 441 ? -29.031 -15.711 -11.688 1 96 441 LEU A O 1
ATOM 3429 N N . GLU A 1 442 ? -30.922 -14.609 -11.312 1 96 442 GLU A N 1
ATOM 3430 C CA . GLU A 1 442 ? -31.797 -15.734 -11.68 1 96 442 GLU A CA 1
ATOM 3431 C C . GLU A 1 442 ? -31.578 -16.125 -13.141 1 96 442 GLU A C 1
ATOM 3433 O O . GLU A 1 442 ? -31.547 -17.312 -13.469 1 96 442 GLU A O 1
ATOM 3438 N N . GLU A 1 443 ? -31.469 -15.148 -13.961 1 96 443 GLU A N 1
ATOM 3439 C CA . GLU A 1 443 ? -31.219 -15.414 -15.375 1 96 443 GLU A CA 1
ATOM 3440 C C . GLU A 1 443 ? -29.891 -16.125 -15.586 1 96 443 GLU A C 1
ATOM 3442 O O . GLU A 1 443 ? -29.797 -17.047 -16.406 1 96 443 GLU A O 1
ATOM 3447 N N . ASP A 1 444 ? -28.891 -15.758 -14.891 1 95.94 444 ASP A N 1
ATOM 3448 C CA . ASP A 1 444 ? -27.594 -16.391 -14.984 1 95.94 444 ASP A CA 1
ATOM 3449 C C . ASP A 1 444 ? -27.641 -17.828 -14.461 1 95.94 444 ASP A C 1
ATOM 3451 O O . ASP A 1 444 ? -26.984 -18.719 -15.008 1 95.94 444 ASP A O 1
ATOM 3455 N N . GLU A 1 445 ? -28.375 -18.031 -13.406 1 96.69 445 GLU A N 1
ATOM 3456 C CA . GLU A 1 445 ? -28.547 -19.375 -12.859 1 96.69 445 GLU A CA 1
ATOM 3457 C C . GLU A 1 445 ? -29.25 -20.297 -13.852 1 96.69 445 GLU A C 1
ATOM 3459 O O . GLU A 1 445 ? -28.891 -21.469 -13.984 1 96.69 445 GLU A O 1
ATOM 3464 N N . GLU A 1 446 ? -30.234 -19.719 -14.531 1 96.56 446 GLU A N 1
ATOM 3465 C CA . GLU A 1 446 ? -30.953 -20.484 -15.539 1 96.56 446 GLU A CA 1
ATOM 3466 C C . GLU A 1 446 ? -30.047 -20.859 -16.703 1 96.56 446 GLU A C 1
ATOM 3468 O O . GLU A 1 446 ? -30.094 -21.984 -17.203 1 96.56 446 GLU A O 1
ATOM 3473 N N . LYS A 1 447 ? -29.312 -19.922 -17.125 1 95.75 447 LYS A N 1
ATOM 3474 C CA . LYS A 1 447 ? -28.359 -20.188 -18.188 1 95.75 447 LYS A CA 1
ATOM 3475 C C . LYS A 1 447 ? -27.359 -21.266 -17.766 1 95.75 447 LYS A C 1
ATOM 3477 O O . LYS A 1 447 ? -26.984 -22.109 -18.578 1 95.75 447 LYS A O 1
ATOM 3482 N N . LEU A 1 448 ? -26.891 -21.219 -16.531 1 96.31 448 LEU A N 1
ATOM 3483 C CA . LEU A 1 448 ? -25.953 -22.219 -16.016 1 96.31 448 LEU A CA 1
ATOM 3484 C C . LEU A 1 448 ? -26.578 -23.609 -16.016 1 96.31 448 LEU A C 1
ATOM 3486 O O . LEU A 1 448 ? -25.922 -24.578 -16.375 1 96.31 448 LEU A O 1
ATOM 3490 N N . GLN A 1 449 ? -27.844 -23.719 -15.648 1 94.94 449 GLN A N 1
ATOM 3491 C CA . GLN A 1 449 ? -28.547 -25 -15.609 1 94.94 449 GLN A CA 1
ATOM 3492 C C . GLN A 1 449 ? -28.734 -25.562 -17.016 1 94.94 449 GLN A C 1
ATOM 3494 O O . GLN A 1 449 ? -28.703 -26.781 -17.203 1 94.94 449 GLN A O 1
ATOM 3499 N N . ALA A 1 450 ? -28.844 -24.703 -17.938 1 93.88 450 ALA A N 1
ATOM 3500 C CA . ALA A 1 450 ? -29.078 -25.109 -19.312 1 93.88 450 ALA A CA 1
ATOM 3501 C C . ALA A 1 450 ? -27.766 -25.422 -20.031 1 93.88 450 ALA A C 1
ATOM 3503 O O . ALA A 1 450 ? -27.766 -26.062 -21.078 1 93.88 450 ALA A O 1
ATOM 3504 N N . CYS A 1 451 ? -26.703 -25.047 -19.422 1 91.75 451 CYS A N 1
ATOM 3505 C CA . CYS A 1 451 ? -25.406 -25.141 -20.094 1 91.75 451 CYS A CA 1
ATOM 3506 C C . CYS A 1 451 ? -24.844 -26.562 -19.984 1 91.75 451 CYS A C 1
ATOM 3508 O O . CYS A 1 451 ? -24.953 -27.203 -18.938 1 91.75 451 CYS A O 1
ATOM 3510 N N . CYS A 1 452 ? -24.312 -27.016 -21.109 1 87.06 452 CYS A N 1
ATOM 3511 C CA . CYS A 1 452 ? -23.656 -28.312 -21.125 1 87.06 452 CYS A CA 1
ATOM 3512 C C . CYS A 1 452 ? -22.172 -28.172 -20.875 1 87.06 452 CYS A C 1
ATOM 3514 O O . CYS A 1 452 ? -21.453 -27.516 -21.625 1 87.06 452 CYS A O 1
ATOM 3516 N N . ILE A 1 453 ? -21.656 -28.844 -19.891 1 84.31 453 ILE A N 1
ATOM 3517 C CA . ILE A 1 453 ? -20.266 -28.719 -19.469 1 84.31 453 ILE A CA 1
ATOM 3518 C C . ILE A 1 453 ? -19.344 -29.266 -20.562 1 84.31 453 ILE A C 1
ATOM 3520 O O . ILE A 1 453 ? -18.219 -28.781 -20.734 1 84.31 453 ILE A O 1
ATOM 3524 N N . VAL A 1 454 ? -19.719 -30.203 -21.344 1 81.62 454 VAL A N 1
ATOM 3525 C CA . VAL A 1 454 ? -18.875 -30.891 -22.312 1 81.62 454 VAL A CA 1
ATOM 3526 C C . VAL A 1 454 ? -18.766 -30.047 -23.578 1 81.62 454 VAL A C 1
ATOM 3528 O O . VAL A 1 454 ? -17.656 -29.812 -24.078 1 81.62 454 VAL A O 1
ATOM 3531 N N . SER A 1 455 ? -19.891 -29.469 -24.062 1 86.5 455 SER A N 1
ATOM 3532 C CA . SER A 1 455 ? -19.891 -28.766 -25.328 1 86.5 455 SER A CA 1
ATOM 3533 C C . SER A 1 455 ? -19.578 -27.281 -25.141 1 86.5 455 SER A C 1
ATOM 3535 O O . SER A 1 455 ? -19.047 -26.625 -26.047 1 86.5 455 SER A O 1
ATOM 3537 N N . GLU A 1 456 ? -19.859 -26.797 -23.969 1 92.69 456 GLU A N 1
ATOM 3538 C CA . GLU A 1 456 ? -19.672 -25.375 -23.703 1 92.69 456 GLU A CA 1
ATOM 3539 C C . GLU A 1 456 ? -18.859 -25.156 -22.422 1 92.69 456 GLU A C 1
ATOM 3541 O O . GLU A 1 456 ? -19.266 -24.391 -21.547 1 92.69 456 GLU A O 1
ATOM 3546 N N . ARG A 1 457 ? -17.719 -25.641 -22.406 1 92.56 457 ARG A N 1
ATOM 3547 C CA . ARG A 1 457 ? -16.891 -25.688 -21.203 1 92.56 457 ARG A CA 1
ATOM 3548 C C . ARG A 1 457 ? -16.547 -24.281 -20.719 1 92.56 457 ARG A C 1
ATOM 3550 O O . ARG A 1 457 ? -16.672 -23.984 -19.531 1 92.56 457 ARG A O 1
ATOM 3557 N N . LYS A 1 458 ? -16.172 -23.344 -21.672 1 95.5 458 LYS A N 1
ATOM 3558 C CA . LYS A 1 458 ? -15.789 -21.984 -21.312 1 95.5 458 LYS A CA 1
ATOM 3559 C C . LYS A 1 458 ? -16.969 -21.219 -20.719 1 95.5 458 LYS A C 1
ATOM 3561 O O . LYS A 1 458 ? -16.828 -20.562 -19.688 1 95.5 458 LYS A O 1
ATOM 3566 N N . LEU A 1 459 ? -18.062 -21.375 -21.391 1 96.5 459 LEU A N 1
ATOM 3567 C CA . LEU A 1 459 ? -19.266 -20.719 -20.922 1 96.5 459 LEU A CA 1
ATOM 3568 C C . LEU A 1 459 ? -19.688 -21.25 -19.562 1 96.5 459 LEU A C 1
ATOM 3570 O O . LEU A 1 459 ? -20.047 -20.484 -18.656 1 96.5 459 LEU A O 1
ATOM 3574 N N . TYR A 1 460 ? -19.609 -22.562 -19.422 1 96.56 460 TYR A N 1
ATOM 3575 C CA . TYR A 1 460 ? -20.031 -23.203 -18.172 1 96.56 460 TYR A CA 1
ATOM 3576 C C . TYR A 1 460 ? -19.219 -22.672 -16.984 1 96.56 460 TYR A C 1
ATOM 3578 O O . TYR A 1 460 ? -19.797 -22.203 -16 1 96.56 460 TYR A O 1
ATOM 3586 N N . HIS A 1 461 ? -17.922 -22.75 -17.062 1 97.38 461 HIS A N 1
ATOM 3587 C CA . HIS A 1 461 ? -17.078 -22.375 -15.945 1 97.38 461 HIS A CA 1
ATOM 3588 C C . HIS A 1 461 ? -17.125 -20.875 -15.688 1 97.38 461 HIS A C 1
ATOM 3590 O O . HIS A 1 461 ? -17.031 -20.422 -14.539 1 97.38 461 HIS A O 1
ATOM 3596 N N . SER A 1 462 ? -17.328 -20.016 -16.766 1 97.88 462 SER A N 1
ATOM 3597 C CA . SER A 1 462 ? -17.516 -18.578 -16.562 1 97.88 462 SER A CA 1
ATOM 3598 C C . SER A 1 462 ? -18.797 -18.281 -15.82 1 97.88 462 SER A C 1
ATOM 3600 O O . SER A 1 462 ? -18.844 -17.375 -14.984 1 97.88 462 SER A O 1
ATOM 3602 N N . LEU A 1 463 ? -19.828 -19.078 -16.156 1 97.56 463 LEU A N 1
ATOM 3603 C CA . LEU A 1 463 ? -21.109 -18.891 -15.5 1 97.56 463 LEU A CA 1
ATOM 3604 C C . LEU A 1 463 ? -21.047 -19.328 -14.039 1 97.56 463 LEU A C 1
ATOM 3606 O O . LEU A 1 463 ? -21.641 -18.688 -13.164 1 97.56 463 LEU A O 1
ATOM 3610 N N . VAL A 1 464 ? -20.344 -20.422 -13.789 1 98.06 464 VAL A N 1
ATOM 3611 C CA . VAL A 1 464 ? -20.172 -20.875 -12.414 1 98.06 464 VAL A CA 1
ATOM 3612 C C . VAL A 1 464 ? -19.5 -19.766 -11.594 1 98.06 464 VAL A C 1
ATOM 3614 O O . VAL A 1 464 ? -19.938 -19.469 -10.477 1 98.06 464 VAL A O 1
ATOM 3617 N N . LEU A 1 465 ? -18.422 -19.172 -12.141 1 98.38 465 LEU A N 1
ATOM 3618 C CA . LEU A 1 465 ? -17.703 -18.094 -11.469 1 98.38 465 LEU A CA 1
ATOM 3619 C C . LEU A 1 465 ? -18.625 -16.891 -11.234 1 98.38 465 LEU A C 1
ATOM 3621 O O . LEU A 1 465 ? -18.734 -16.391 -10.117 1 98.38 465 LEU A O 1
ATOM 3625 N N . ARG A 1 466 ? -19.297 -16.5 -12.273 1 98 466 ARG A N 1
ATOM 3626 C CA . ARG A 1 466 ? -20.203 -15.352 -12.242 1 98 466 ARG A CA 1
ATOM 3627 C C . ARG A 1 466 ? -21.297 -15.547 -11.203 1 98 466 ARG A C 1
ATOM 3629 O O . ARG A 1 466 ? -21.531 -14.68 -10.359 1 98 466 ARG A O 1
ATOM 3636 N N . VAL A 1 467 ? -21.969 -16.672 -11.258 1 98.12 467 VAL A N 1
ATOM 3637 C CA . VAL A 1 467 ? -23.078 -16.953 -10.367 1 98.12 467 VAL A CA 1
ATOM 3638 C C . VAL A 1 467 ? -22.578 -17.031 -8.93 1 98.12 467 VAL A C 1
ATOM 3640 O O . VAL A 1 467 ? -23.234 -16.516 -8.016 1 98.12 467 VAL A O 1
ATOM 3643 N N . SER A 1 468 ? -21.469 -17.688 -8.719 1 98.31 468 SER A N 1
ATOM 3644 C CA . SER A 1 468 ? -20.922 -17.812 -7.371 1 98.31 468 SER A CA 1
ATOM 3645 C C . SER A 1 468 ? -20.609 -16.453 -6.773 1 98.31 468 SER A C 1
ATOM 3647 O O . SER A 1 468 ? -20.922 -16.188 -5.609 1 98.31 468 SER A O 1
ATOM 3649 N N . GLU A 1 469 ? -19.984 -15.57 -7.535 1 98.5 469 GLU A N 1
ATOM 3650 C CA . GLU A 1 469 ? -19.641 -14.234 -7.059 1 98.5 469 GLU A CA 1
ATOM 3651 C C . GLU A 1 469 ? -20.891 -13.422 -6.746 1 98.5 469 GLU A C 1
ATOM 3653 O O . GLU A 1 469 ? -20.969 -12.742 -5.719 1 98.5 469 GLU A O 1
ATOM 3658 N N . ARG A 1 470 ? -21.859 -13.477 -7.617 1 98.19 470 ARG A N 1
ATOM 3659 C CA . ARG A 1 470 ? -23.094 -12.711 -7.438 1 98.19 470 ARG A CA 1
ATOM 3660 C C . ARG A 1 470 ? -23.891 -13.227 -6.238 1 98.19 470 ARG A C 1
ATOM 3662 O O . ARG A 1 470 ? -24.562 -12.453 -5.559 1 98.19 470 ARG A O 1
ATOM 3669 N N . LYS A 1 471 ? -23.844 -14.523 -5.969 1 98.19 471 LYS A N 1
ATOM 3670 C CA . LYS A 1 471 ? -24.453 -15.078 -4.77 1 98.19 471 LYS A CA 1
ATOM 3671 C C . LYS A 1 471 ? -23.812 -14.523 -3.506 1 98.19 471 LYS A C 1
ATOM 3673 O O . LYS A 1 471 ? -24.484 -14.297 -2.498 1 98.19 471 LYS A O 1
ATOM 3678 N N . ILE A 1 472 ? -22.531 -14.312 -3.561 1 98.56 472 ILE A N 1
ATOM 3679 C CA . ILE A 1 472 ? -21.828 -13.727 -2.428 1 98.56 472 ILE A CA 1
ATOM 3680 C C . ILE A 1 472 ? -22.328 -12.305 -2.191 1 98.56 472 ILE A C 1
ATOM 3682 O O . ILE A 1 472 ? -22.547 -11.898 -1.049 1 98.56 472 ILE A O 1
ATOM 3686 N N . LEU A 1 473 ? -22.469 -11.555 -3.258 1 98.31 473 LEU A N 1
ATOM 3687 C CA . LEU A 1 473 ? -22.984 -10.195 -3.139 1 98.31 473 LEU A CA 1
ATOM 3688 C C . LEU A 1 473 ? -24.391 -10.195 -2.559 1 98.31 473 LEU A C 1
ATOM 3690 O O . LEU A 1 473 ? -24.75 -9.312 -1.781 1 98.31 473 LEU A O 1
ATOM 3694 N N . TYR A 1 474 ? -25.172 -11.188 -2.963 1 97.5 474 TYR A N 1
ATOM 3695 C CA . TYR A 1 474 ? -26.5 -11.352 -2.389 1 97.5 474 TYR A CA 1
ATOM 3696 C C . TYR A 1 474 ? -26.422 -11.594 -0.885 1 97.5 474 TYR A C 1
ATOM 3698 O O . TYR A 1 474 ? -27.188 -11.008 -0.114 1 97.5 474 TYR A O 1
ATOM 3706 N N . ARG A 1 475 ? -25.562 -12.422 -0.452 1 97.62 475 ARG A N 1
ATOM 3707 C CA . ARG A 1 475 ? -25.375 -12.703 0.967 1 97.62 475 ARG A CA 1
ATOM 3708 C C . ARG A 1 475 ? -24.844 -11.477 1.704 1 97.62 475 ARG A C 1
ATOM 3710 O O . ARG A 1 475 ? -25.156 -11.266 2.877 1 97.62 475 ARG A O 1
ATOM 3717 N N . LEU A 1 476 ? -23.984 -10.719 1.013 1 97.81 476 LEU A N 1
ATOM 3718 C CA . LEU A 1 476 ? -23.516 -9.469 1.598 1 97.81 476 LEU A CA 1
ATOM 3719 C C . LEU A 1 476 ? -24.688 -8.531 1.883 1 97.81 476 LEU A C 1
ATOM 3721 O O . LEU A 1 476 ? -24.734 -7.895 2.938 1 97.81 476 LEU A O 1
ATOM 3725 N N . ARG A 1 477 ? -25.625 -8.438 0.968 1 97.12 477 ARG A N 1
ATOM 3726 C CA . ARG A 1 477 ? -26.828 -7.621 1.17 1 97.12 477 ARG A CA 1
ATOM 3727 C C . ARG A 1 477 ? -27.641 -8.125 2.355 1 97.12 477 ARG A C 1
ATOM 3729 O O . ARG A 1 477 ? -28.172 -7.328 3.129 1 97.12 477 ARG A O 1
ATOM 3736 N N . LYS A 1 478 ? -27.703 -9.375 2.475 1 95.62 478 LYS A N 1
ATOM 3737 C CA . LYS A 1 478 ? -28.422 -9.961 3.607 1 95.62 478 LYS A CA 1
ATOM 3738 C C . LYS A 1 478 ? -27.719 -9.641 4.922 1 95.62 478 LYS A C 1
ATOM 3740 O O . LYS A 1 478 ? -28.375 -9.328 5.922 1 95.62 478 LYS A O 1
ATOM 3745 N N . TYR A 1 479 ? -26.469 -9.773 4.879 1 94.12 479 TYR A N 1
ATOM 3746 C CA . TYR A 1 479 ? -25.672 -9.398 6.043 1 94.12 479 TYR A CA 1
ATOM 3747 C C . TYR A 1 479 ? -25.938 -7.957 6.453 1 94.12 479 TYR A C 1
ATOM 3749 O O . TYR A 1 479 ? -26.141 -7.672 7.637 1 94.12 479 TYR A O 1
ATOM 3757 N N . ALA A 1 480 ? -25.922 -7.078 5.539 1 94.31 480 ALA A N 1
ATOM 3758 C CA . ALA A 1 480 ? -26.125 -5.656 5.793 1 94.31 480 ALA A CA 1
ATOM 3759 C C . ALA A 1 480 ? -27.531 -5.383 6.281 1 94.31 480 ALA A C 1
ATOM 3761 O O . ALA A 1 480 ? -27.766 -4.465 7.074 1 94.31 480 ALA A O 1
ATOM 3762 N N . SER A 1 481 ? -28.484 -6.191 5.891 1 90.88 481 SER A N 1
ATOM 3763 C CA . SER A 1 481 ? -29.891 -5.977 6.227 1 90.88 481 SER A CA 1
ATOM 3764 C C . SER A 1 481 ? -30.266 -6.668 7.535 1 90.88 481 SER A C 1
ATOM 3766 O O . SER A 1 481 ? -31.344 -6.434 8.086 1 90.88 481 SER A O 1
ATOM 3768 N N . SER A 1 482 ? -29.562 -7.605 8.039 1 81.19 482 SER A N 1
ATOM 3769 C CA . SER A 1 482 ? -29.906 -8.391 9.219 1 81.19 482 SER A CA 1
ATOM 3770 C C . SER A 1 482 ? -29.938 -7.523 10.469 1 81.19 482 SER A C 1
ATOM 3772 O O . SER A 1 482 ? -30.641 -7.84 11.438 1 81.19 482 SER A O 1
ATOM 3774 N N . ARG A 1 483 ? -29.203 -6.523 10.727 1 63.31 483 ARG A N 1
ATOM 3775 C CA . ARG A 1 483 ? -29.281 -5.711 11.938 1 63.31 483 ARG A CA 1
ATOM 3776 C C . ARG A 1 483 ? -30.609 -4.977 12.016 1 63.31 483 ARG A C 1
ATOM 3778 O O . ARG A 1 483 ? -31.125 -4.703 13.102 1 63.31 483 ARG A O 1
ATOM 3785 N N . SER A 1 484 ? -31.203 -4.434 10.992 1 53.22 484 SER A N 1
ATOM 3786 C CA . SER A 1 484 ? -32.469 -3.723 11.094 1 53.22 484 SER A CA 1
ATOM 3787 C C . SER A 1 484 ? -33.531 -4.59 11.742 1 53.22 484 SER A C 1
ATOM 3789 O O . SER A 1 484 ? -34.438 -4.078 12.422 1 53.22 484 SER A O 1
ATOM 3791 N N . LYS A 1 485 ? -33.469 -5.871 11.797 1 48.16 485 LYS A N 1
ATOM 3792 C CA . LYS A 1 485 ? -34.531 -6.691 12.398 1 48.16 485 LYS A CA 1
ATOM 3793 C C . LYS A 1 485 ? -34.281 -6.891 13.891 1 48.16 485 LYS A C 1
ATOM 3795 O O . LYS A 1 485 ? -35.188 -7.223 14.648 1 48.16 485 LYS A O 1
ATOM 3800 N N . THR A 1 486 ? -33.219 -6.891 14.367 1 42.41 486 THR A N 1
ATOM 3801 C CA . THR A 1 486 ? -33.031 -7.133 15.797 1 42.41 486 THR A CA 1
ATOM 3802 C C . THR A 1 486 ? -33.5 -5.934 16.609 1 42.41 486 THR A C 1
ATOM 3804 O O . THR A 1 486 ? -33.906 -6.09 17.766 1 42.41 486 THR A O 1
ATOM 3807 N N . LYS A 1 487 ? -33.531 -4.727 16.25 1 44.31 487 LYS A N 1
ATOM 3808 C CA . LYS A 1 487 ? -34.125 -3.633 17.031 1 44.31 487 LYS A CA 1
ATOM 3809 C C . LYS A 1 487 ? -35.656 -3.684 17.016 1 44.31 487 LYS A C 1
ATOM 3811 O O . LYS A 1 487 ? -36.281 -3.164 17.922 1 44.31 487 LYS A O 1
ATOM 3816 N N . LYS A 1 488 ? -36.375 -4.062 16 1 41.31 488 LYS A N 1
ATOM 3817 C CA . LYS A 1 488 ? -37.812 -4.117 16.078 1 41.31 488 LYS A CA 1
ATOM 3818 C C . LYS A 1 488 ? -38.281 -5.168 17.078 1 41.31 488 LYS A C 1
ATOM 3820 O O . LYS A 1 488 ? -39.438 -5.148 17.516 1 41.31 488 LYS A O 1
ATOM 3825 N N . ARG A 1 489 ? -37.594 -6.125 17.344 1 34.59 489 ARG A N 1
ATOM 3826 C CA . ARG A 1 489 ? -38.188 -7.07 18.297 1 34.59 489 ARG A CA 1
ATOM 3827 C C . ARG A 1 489 ? -38.062 -6.559 19.719 1 34.59 489 ARG A C 1
ATOM 3829 O O . ARG A 1 489 ? -38.531 -7.188 20.656 1 34.59 489 ARG A O 1
ATOM 3836 N N . LYS A 1 490 ? -37.25 -5.641 19.828 1 38.19 490 LYS A N 1
ATOM 3837 C CA . LYS A 1 490 ? -37.125 -5.309 21.234 1 38.19 490 LYS A CA 1
ATOM 3838 C C . LYS A 1 490 ? -38.219 -4.324 21.656 1 38.19 490 LYS A C 1
ATOM 3840 O O . LYS A 1 490 ? -38.219 -3.828 22.781 1 38.19 490 LYS A O 1
ATOM 3845 N N . HIS A 1 491 ? -38.844 -3.688 20.625 1 31 491 HIS A N 1
ATOM 3846 C CA . HIS A 1 491 ? -40 -2.98 21.188 1 31 491 HIS A CA 1
ATOM 3847 C C . HIS A 1 491 ? -41.156 -3.93 21.438 1 31 491 HIS A C 1
ATOM 3849 O O . HIS A 1 491 ? -41.719 -4.484 20.5 1 31 491 HIS A O 1
ATOM 3855 N N . PRO A 1 492 ? -41.156 -4.672 22.547 1 28.81 492 PRO A N 1
ATOM 3856 C CA . PRO A 1 492 ? -42.531 -5.043 22.922 1 28.81 492 PRO A CA 1
ATOM 3857 C C . PRO A 1 492 ? -43.406 -3.832 23.156 1 28.81 492 PRO A C 1
ATOM 3859 O O . PRO A 1 492 ? -42.938 -2.768 23.562 1 28.81 492 PRO A O 1
ATOM 3862 N N . MET B 1 1 ? 6.273 45.688 7.34 1 54.06 1 MET B N 1
ATOM 3863 C CA . MET B 1 1 ? 5.457 46.469 8.258 1 54.06 1 MET B CA 1
ATOM 3864 C C . MET B 1 1 ? 6.305 47.531 8.969 1 54.06 1 MET B C 1
ATOM 3866 O O . MET B 1 1 ? 7.449 47.25 9.336 1 54.06 1 MET B O 1
ATOM 3870 N N . ASP B 1 2 ? 5.891 48.688 8.852 1 70.25 2 ASP B N 1
ATOM 3871 C CA . ASP B 1 2 ? 6.477 49.844 9.523 1 70.25 2 ASP B CA 1
ATOM 3872 C C . ASP B 1 2 ? 6.59 49.594 11.023 1 70.25 2 ASP B C 1
ATOM 3874 O O . ASP B 1 2 ? 5.68 49.031 11.641 1 70.25 2 ASP B O 1
ATOM 3878 N N . ALA B 1 3 ? 7.84 49.688 11.523 1 76.06 3 ALA B N 1
ATOM 3879 C CA . ALA B 1 3 ? 8.172 49.438 12.93 1 76.06 3 ALA B CA 1
ATOM 3880 C C . ALA B 1 3 ? 7.168 50.156 13.836 1 76.06 3 ALA B C 1
ATOM 3882 O O . ALA B 1 3 ? 6.766 49.594 14.867 1 76.06 3 ALA B O 1
ATOM 3883 N N . ALA B 1 4 ? 6.777 51.312 13.43 1 79.69 4 ALA B N 1
ATOM 3884 C CA . ALA B 1 4 ? 5.828 52.094 14.242 1 79.69 4 ALA B CA 1
ATOM 3885 C C . ALA B 1 4 ? 4.453 51.406 14.242 1 79.69 4 ALA B C 1
ATOM 3887 O O . ALA B 1 4 ? 3.793 51.344 15.281 1 79.69 4 ALA B O 1
ATOM 3888 N N . ALA B 1 5 ? 4.125 50.969 13.164 1 84.88 5 ALA B N 1
ATOM 3889 C CA . ALA B 1 5 ? 2.836 50.281 13.062 1 84.88 5 ALA B CA 1
ATOM 3890 C C . ALA B 1 5 ? 2.844 49 13.852 1 84.88 5 ALA B C 1
ATOM 3892 O O . ALA B 1 5 ? 1.86 48.656 14.508 1 84.88 5 ALA B O 1
ATOM 3893 N N . ALA B 1 6 ? 3.965 48.344 13.773 1 86.44 6 ALA B N 1
ATOM 3894 C CA . ALA B 1 6 ? 4.102 47.094 14.516 1 86.44 6 ALA B CA 1
ATOM 3895 C C . ALA B 1 6 ? 4.027 47.344 16.016 1 86.44 6 ALA B C 1
ATOM 3897 O O . ALA B 1 6 ? 3.422 46.562 16.75 1 86.44 6 ALA B O 1
ATOM 3898 N N . ALA B 1 7 ? 4.586 48.406 16.406 1 87.19 7 ALA B N 1
ATOM 3899 C CA . ALA B 1 7 ? 4.566 48.75 17.828 1 87.19 7 ALA B CA 1
ATOM 3900 C C . ALA B 1 7 ? 3.15 49.094 18.281 1 87.19 7 ALA B C 1
ATOM 3902 O O . ALA B 1 7 ? 2.758 48.719 19.406 1 87.19 7 ALA B O 1
ATOM 3903 N N . ARG B 1 8 ? 2.463 49.781 17.453 1 90.69 8 ARG B N 1
ATOM 3904 C CA . ARG B 1 8 ? 1.086 50.125 17.781 1 90.69 8 ARG B CA 1
ATOM 3905 C C . ARG B 1 8 ? 0.213 48.875 17.891 1 90.69 8 ARG B C 1
ATOM 3907 O O . ARG B 1 8 ? -0.623 48.781 18.781 1 90.69 8 ARG B O 1
ATOM 3914 N N . ARG B 1 9 ? 0.428 48.031 17 1 92.12 9 ARG B N 1
ATOM 3915 C CA . ARG B 1 9 ? -0.344 46.781 16.984 1 92.12 9 ARG B CA 1
ATOM 3916 C C . ARG B 1 9 ? -0.025 45.938 18.219 1 92.12 9 ARG B C 1
ATOM 3918 O O . ARG B 1 9 ? -0.915 45.312 18.781 1 92.12 9 ARG B O 1
ATOM 3925 N N . LEU B 1 10 ? 1.227 45.938 18.562 1 94.25 10 LEU B N 1
ATOM 3926 C CA . LEU B 1 10 ? 1.646 45.188 19.734 1 94.25 10 LEU B CA 1
ATOM 3927 C C . LEU B 1 10 ? 1.021 45.75 21 1 94.25 10 LEU B C 1
ATOM 3929 O O . LEU B 1 10 ? 0.616 45 21.891 1 94.25 10 LEU B O 1
ATOM 3933 N N . ARG B 1 11 ? 0.922 47.031 21.109 1 94.31 11 ARG B N 1
ATOM 3934 C CA . ARG B 1 11 ? 0.292 47.688 22.266 1 94.31 11 ARG B CA 1
ATOM 3935 C C . ARG B 1 11 ? -1.191 47.312 22.344 1 94.31 11 ARG B C 1
ATOM 3937 O O . ARG B 1 11 ? -1.716 47.062 23.422 1 94.31 11 ARG B O 1
ATOM 3944 N N . ALA B 1 12 ? -1.765 47.406 21.188 1 95.25 12 ALA B N 1
ATOM 3945 C CA . ALA B 1 12 ? -3.178 47.031 21.125 1 95.25 12 ALA B CA 1
ATOM 3946 C C . ALA B 1 12 ? -3.389 45.594 21.547 1 95.25 12 ALA B C 1
ATOM 3948 O O . ALA B 1 12 ? -4.363 45.281 22.234 1 95.25 12 ALA B O 1
ATOM 3949 N N . PHE B 1 13 ? -2.562 44.781 21.188 1 96.75 13 PHE B N 1
ATOM 3950 C CA . PHE B 1 13 ? -2.643 43.375 21.531 1 96.75 13 PHE B CA 1
ATOM 3951 C C . PHE B 1 13 ? -2.443 43.156 23.031 1 96.75 13 PHE B C 1
ATOM 3953 O O . PHE B 1 13 ? -3.137 42.344 23.641 1 96.75 13 PHE B O 1
ATOM 3960 N N . LYS B 1 14 ? -1.522 43.844 23.594 1 96.06 14 LYS B N 1
ATOM 3961 C CA . LYS B 1 14 ? -1.29 43.719 25.031 1 96.06 14 LYS B CA 1
ATOM 3962 C C . LYS B 1 14 ? -2.531 44.125 25.828 1 96.06 14 LYS B C 1
ATOM 3964 O O . LYS B 1 14 ? -2.873 43.5 26.828 1 96.06 14 LYS B O 1
ATOM 3969 N N . ARG B 1 15 ? -3.191 45.188 25.359 1 96.75 15 ARG B N 1
ATOM 3970 C CA . ARG B 1 15 ? -4.441 45.594 26 1 96.75 15 ARG B CA 1
ATOM 3971 C C . ARG B 1 15 ? -5.516 44.531 25.844 1 96.75 15 ARG B C 1
ATOM 3973 O O . ARG B 1 15 ? -6.27 44.25 26.781 1 96.75 15 ARG B O 1
ATOM 3980 N N . TRP B 1 16 ? -5.531 44 24.688 1 97.56 16 TRP B N 1
ATOM 3981 C CA . TRP B 1 16 ? -6.477 42.938 24.406 1 97.56 16 TRP B CA 1
ATOM 3982 C C . TRP B 1 16 ? -6.23 41.75 25.328 1 97.56 16 TRP B C 1
ATOM 3984 O O . TRP B 1 16 ? -7.18 41.156 25.844 1 97.56 16 TRP B O 1
ATOM 3994 N N . MET B 1 17 ? -4.988 41.344 25.516 1 97.81 17 MET B N 1
ATOM 3995 C CA . MET B 1 17 ? -4.633 40.25 26.391 1 97.81 17 MET B CA 1
ATOM 3996 C C . MET B 1 17 ? -5.16 40.469 27.797 1 97.81 17 MET B C 1
ATOM 3998 O O . MET B 1 17 ? -5.766 39.562 28.391 1 97.81 17 MET B O 1
ATOM 4002 N N . ARG B 1 18 ? -4.988 41.625 28.266 1 96.31 18 ARG B N 1
ATOM 4003 C CA . ARG B 1 18 ? -5.457 41.969 29.609 1 96.31 18 ARG B CA 1
ATOM 4004 C C . ARG B 1 18 ? -6.977 41.875 29.703 1 96.31 18 ARG B C 1
ATOM 4006 O O . ARG B 1 18 ? -7.512 41.375 30.688 1 96.31 18 ARG B O 1
ATOM 4013 N N . ALA B 1 19 ? -7.586 42.312 28.719 1 96.75 19 ALA B N 1
ATOM 4014 C CA . ALA B 1 19 ? -9.047 42.344 28.703 1 96.75 19 ALA B CA 1
ATOM 4015 C C . ALA B 1 19 ? -9.609 40.906 28.625 1 96.75 19 ALA B C 1
ATOM 4017 O O . ALA B 1 19 ? -10.727 40.656 29.078 1 96.75 19 ALA B O 1
ATOM 4018 N N . HIS B 1 20 ? -8.852 40 28.125 1 96.44 20 HIS B N 1
ATOM 4019 C CA . HIS B 1 20 ? -9.367 38.656 27.906 1 96.44 20 HIS B CA 1
ATOM 4020 C C . HIS B 1 20 ? -8.719 37.656 28.859 1 96.44 20 HIS B C 1
ATOM 4022 O O . HIS B 1 20 ? -8.828 36.469 28.656 1 96.44 20 HIS B O 1
ATOM 4028 N N . GLY B 1 21 ? -7.957 38.125 29.781 1 95.5 21 GLY B N 1
ATOM 4029 C CA . GLY B 1 21 ? -7.441 37.312 30.859 1 95.5 21 GLY B CA 1
ATOM 4030 C C . GLY B 1 21 ? -6.16 36.594 30.484 1 95.5 21 GLY B C 1
ATOM 4031 O O . GLY B 1 21 ? -5.754 35.625 31.172 1 95.5 21 GLY B O 1
ATOM 4032 N N . VAL B 1 22 ? -5.516 36.938 29.391 1 97 22 VAL B N 1
ATOM 4033 C CA . VAL B 1 22 ? -4.234 36.344 29 1 97 22 VAL B CA 1
ATOM 4034 C C . VAL B 1 22 ? -3.109 36.969 29.812 1 97 22 VAL B C 1
ATOM 4036 O O . VAL B 1 22 ? -2.961 38.219 29.828 1 97 22 VAL B O 1
ATOM 4039 N N . VAL B 1 23 ? -2.387 36.125 30.5 1 96.62 23 VAL B N 1
ATOM 4040 C CA . VAL B 1 23 ? -1.317 36.656 31.344 1 96.62 23 VAL B CA 1
ATOM 4041 C C . VAL B 1 23 ? 0.039 36.281 30.75 1 96.62 23 VAL B C 1
ATOM 4043 O O . VAL B 1 23 ? 0.318 35.125 30.484 1 96.62 23 VAL B O 1
ATOM 4046 N N . CYS B 1 24 ? 0.822 37.25 30.531 1 96.62 24 CYS B N 1
ATOM 4047 C CA . CYS B 1 24 ? 2.199 37.125 30.078 1 96.62 24 CYS B CA 1
ATOM 4048 C C . CYS B 1 24 ? 3.18 37.594 31.141 1 96.62 24 CYS B C 1
ATOM 4050 O O . CYS B 1 24 ? 3.086 38.719 31.625 1 96.62 24 CYS B O 1
ATOM 4052 N N . SER B 1 25 ? 4.059 36.719 31.453 1 96.5 25 SER B N 1
ATOM 4053 C CA . SER B 1 25 ? 5.035 37.031 32.5 1 96.5 25 SER B CA 1
ATOM 4054 C C . SER B 1 25 ? 5.832 38.281 32.125 1 96.5 25 SER B C 1
ATOM 4056 O O . SER B 1 25 ? 6.191 38.5 30.969 1 96.5 25 SER B O 1
ATOM 4058 N N . ASP B 1 26 ? 6.176 39.094 33.156 1 95.12 26 ASP B N 1
ATOM 4059 C CA . ASP B 1 26 ? 7.012 40.25 33 1 95.12 26 ASP B CA 1
ATOM 4060 C C . ASP B 1 26 ? 8.445 39.875 32.625 1 95.12 26 ASP B C 1
ATOM 4062 O O . ASP B 1 26 ? 9.227 40.719 32.188 1 95.12 26 ASP B O 1
ATOM 4066 N N . ALA B 1 27 ? 8.695 38.625 32.781 1 96.56 27 ALA B N 1
ATOM 4067 C CA . ALA B 1 27 ? 10.023 38.125 32.438 1 96.56 27 ALA B CA 1
ATOM 4068 C C . ALA B 1 27 ? 10.203 38 30.922 1 96.56 27 ALA B C 1
ATOM 4070 O O . ALA B 1 27 ? 11.32 37.812 30.438 1 96.56 27 ALA B O 1
ATOM 4071 N N . LEU B 1 28 ? 9.18 38.25 30.188 1 97.25 28 LEU B N 1
ATOM 4072 C CA . LEU B 1 28 ? 9.227 38.156 28.719 1 97.25 28 LEU B CA 1
ATOM 4073 C C . LEU B 1 28 ? 8.969 39.5 28.094 1 97.25 28 LEU B C 1
ATOM 4075 O O . LEU B 1 28 ? 8.258 40.344 28.656 1 97.25 28 LEU B O 1
ATOM 4079 N N . ARG B 1 29 ? 9.57 39.719 27.031 1 95.69 29 ARG B N 1
ATOM 4080 C CA . ARG B 1 29 ? 9.312 40.875 26.203 1 95.69 29 ARG B CA 1
ATOM 4081 C C . ARG B 1 29 ? 8.961 40.469 24.766 1 95.69 29 ARG B C 1
ATOM 4083 O O . ARG B 1 29 ? 9.672 39.688 24.156 1 95.69 29 ARG B O 1
ATOM 4090 N N . LEU B 1 30 ? 7.852 40.969 24.266 1 94.88 30 LEU B N 1
ATOM 4091 C CA . LEU B 1 30 ? 7.48 40.781 22.875 1 94.88 30 LEU B CA 1
ATOM 4092 C C . LEU B 1 30 ? 8.125 41.844 22 1 94.88 30 LEU B C 1
ATOM 4094 O O . LEU B 1 30 ? 7.898 43.062 22.203 1 94.88 30 LEU B O 1
ATOM 4098 N N . ASP B 1 31 ? 8.938 41.406 21.109 1 91.62 31 ASP B N 1
ATOM 4099 C CA . ASP B 1 31 ? 9.688 42.312 20.234 1 91.62 31 ASP B CA 1
ATOM 4100 C C . ASP B 1 31 ? 9.172 42.25 18.797 1 91.62 31 ASP B C 1
ATOM 4102 O O . ASP B 1 31 ? 9.352 41.219 18.125 1 91.62 31 ASP B O 1
ATOM 4106 N N . ALA B 1 32 ? 8.602 43.312 18.266 1 86.56 32 ALA B N 1
ATOM 4107 C CA . ALA B 1 32 ? 8.039 43.344 16.922 1 86.56 32 ALA B CA 1
ATOM 4108 C C . ALA B 1 32 ? 8.875 44.25 16 1 86.56 32 ALA B C 1
ATOM 4110 O O . ALA B 1 32 ? 8.391 44.719 14.977 1 86.56 32 ALA B O 1
ATOM 4111 N N . THR B 1 33 ? 10.102 44.5 16.328 1 82.31 33 THR B N 1
ATOM 4112 C CA . THR B 1 33 ? 10.961 45.406 15.578 1 82.31 33 THR B CA 1
ATOM 4113 C C . THR B 1 33 ? 11.562 44.688 14.359 1 82.31 33 THR B C 1
ATOM 4115 O O . THR B 1 33 ? 11.938 45.344 13.383 1 82.31 33 THR B O 1
ATOM 4118 N N . ASP B 1 34 ? 11.672 43.469 14.484 1 83.94 34 ASP B N 1
ATOM 4119 C CA . ASP B 1 34 ? 12.258 42.688 13.398 1 83.94 34 ASP B CA 1
ATOM 4120 C C . ASP B 1 34 ? 11.297 42.594 12.219 1 83.94 34 ASP B C 1
ATOM 4122 O O . ASP B 1 34 ? 10.117 42.281 12.398 1 83.94 34 ASP B O 1
ATOM 4126 N N . PRO B 1 35 ? 11.797 42.875 11.055 1 75.38 35 PRO B N 1
ATOM 4127 C CA . PRO B 1 35 ? 10.953 42.75 9.867 1 75.38 35 PRO B CA 1
ATOM 4128 C C . PRO B 1 35 ? 10.477 41.344 9.609 1 75.38 35 PRO B C 1
ATOM 4130 O O . PRO B 1 35 ? 9.492 41.125 8.891 1 75.38 35 PRO B O 1
ATOM 4133 N N . LEU B 1 36 ? 11.086 40.406 10.203 1 77.31 36 LEU B N 1
ATOM 4134 C CA . LEU B 1 36 ? 10.758 39 9.953 1 77.31 36 LEU B CA 1
ATOM 4135 C C . LEU B 1 36 ? 9.602 38.562 10.836 1 77.31 36 LEU B C 1
ATOM 4137 O O . LEU B 1 36 ? 9.039 37.469 10.633 1 77.31 36 LEU B O 1
ATOM 4141 N N . GLY B 1 37 ? 9.281 39.406 11.805 1 82.38 37 GLY B N 1
ATOM 4142 C CA . GLY B 1 37 ? 8.141 39.062 12.633 1 82.38 37 GLY B CA 1
ATOM 4143 C C . GLY B 1 37 ? 8.352 39.375 14.102 1 82.38 37 GLY B C 1
ATOM 4144 O O . GLY B 1 37 ? 9.25 40.125 14.461 1 82.38 37 GLY B O 1
ATOM 4145 N N . VAL B 1 38 ? 7.5 38.781 14.859 1 90 38 VAL B N 1
ATOM 4146 C CA . VAL B 1 38 ? 7.531 39.031 16.297 1 90 38 VAL B CA 1
ATOM 4147 C C . VAL B 1 38 ? 8.438 38.031 16.984 1 90 38 VAL B C 1
ATOM 4149 O O . VAL B 1 38 ? 8.43 36.844 16.641 1 90 38 VAL B O 1
ATOM 4152 N N . HIS B 1 39 ? 9.25 38.469 17.875 1 94.75 39 HIS B N 1
ATOM 4153 C CA . HIS B 1 39 ? 10.133 37.594 18.672 1 94.75 39 HIS B CA 1
ATOM 4154 C C . HIS B 1 39 ? 9.844 37.75 20.156 1 94.75 39 HIS B C 1
ATOM 4156 O O . HIS B 1 39 ? 9.578 38.875 20.641 1 94.75 39 HIS B O 1
ATOM 4162 N N . VAL B 1 40 ? 9.852 36.688 20.844 1 96.81 40 VAL B N 1
ATOM 4163 C CA . VAL B 1 40 ? 9.695 36.688 22.297 1 96.81 40 VAL B CA 1
ATOM 4164 C C . VAL B 1 40 ? 11.062 36.5 22.969 1 96.81 40 VAL B C 1
ATOM 4166 O O . VAL B 1 40 ? 11.758 35.531 22.734 1 96.81 40 VAL B O 1
ATOM 4169 N N . ARG B 1 41 ? 11.422 37.406 23.766 1 97.19 41 ARG B N 1
ATOM 4170 C CA . ARG B 1 41 ? 12.742 37.406 24.391 1 97.19 41 ARG B CA 1
ATOM 4171 C C . ARG B 1 41 ? 12.641 37.406 25.906 1 97.19 41 ARG B C 1
ATOM 4173 O O . ARG B 1 41 ? 11.703 38 26.469 1 97.19 41 ARG B O 1
ATOM 4180 N N . ALA B 1 42 ? 13.617 36.844 26.531 1 97.62 42 ALA B N 1
ATOM 4181 C CA . ALA B 1 42 ? 13.695 36.844 27.984 1 97.62 42 ALA B CA 1
ATOM 4182 C C . ALA B 1 42 ? 14.312 38.156 28.484 1 97.62 42 ALA B C 1
ATOM 4184 O O . ALA B 1 42 ? 15.414 38.531 28.062 1 97.62 42 ALA B O 1
ATOM 4185 N N . VAL B 1 43 ? 13.633 38.812 29.406 1 97.19 43 VAL B N 1
ATOM 4186 C CA . VAL B 1 43 ? 14.148 40.031 30.031 1 97.19 43 VAL B CA 1
ATOM 4187 C C . VAL B 1 43 ? 14.953 39.656 31.281 1 97.19 43 VAL B C 1
ATOM 4189 O O . VAL B 1 43 ? 15.906 40.344 31.625 1 97.19 43 VAL B O 1
ATOM 4192 N N . THR B 1 44 ? 14.516 38.656 31.984 1 96.56 44 THR B N 1
ATOM 4193 C CA . THR B 1 44 ? 15.219 38.031 33.094 1 96.56 44 THR B CA 1
ATOM 4194 C C . THR B 1 44 ? 15.461 36.531 32.844 1 96.56 44 THR B C 1
ATOM 4196 O O . THR B 1 44 ? 14.797 35.938 31.984 1 96.56 44 THR B O 1
ATOM 4199 N N . PRO B 1 45 ? 16.484 36.031 33.531 1 97.12 45 PRO B N 1
ATOM 4200 C CA . PRO B 1 45 ? 16.703 34.594 33.312 1 97.12 45 PRO B CA 1
ATOM 4201 C C . PRO B 1 45 ? 15.461 33.75 33.656 1 97.12 45 PRO B C 1
ATOM 4203 O O . PRO B 1 45 ? 14.758 34.062 34.625 1 97.12 45 PRO B O 1
ATOM 4206 N N . LEU B 1 46 ? 15.234 32.875 32.75 1 97.94 46 LEU B N 1
ATOM 4207 C CA . LEU B 1 46 ? 14.148 31.938 32.938 1 97.94 46 LEU B CA 1
ATOM 4208 C C . LEU B 1 46 ? 14.695 30.578 33.375 1 97.94 46 LEU B C 1
ATOM 4210 O O . LEU B 1 46 ? 15.727 30.141 32.875 1 97.94 46 LEU B O 1
ATOM 4214 N N . ARG B 1 47 ? 13.969 29.938 34.25 1 97.44 47 ARG B N 1
ATOM 4215 C CA . ARG B 1 47 ? 14.375 28.641 34.75 1 97.44 47 ARG B CA 1
ATOM 4216 C C . ARG B 1 47 ? 13.328 27.578 34.438 1 97.44 47 ARG B C 1
ATOM 4218 O O . ARG B 1 47 ? 12.141 27.875 34.344 1 97.44 47 ARG B O 1
ATOM 4225 N N . GLU B 1 48 ? 13.859 26.375 34.281 1 96.56 48 GLU B N 1
ATOM 4226 C CA . GLU B 1 48 ? 12.969 25.234 34.031 1 96.56 48 GLU B CA 1
ATOM 4227 C C . GLU B 1 48 ? 11.844 25.172 35.062 1 96.56 48 GLU B C 1
ATOM 4229 O O . GLU B 1 48 ? 12.094 25.312 36.281 1 96.56 48 GLU B O 1
ATOM 4234 N N . GLY B 1 49 ? 10.617 25 34.562 1 94.94 49 GLY B N 1
ATOM 4235 C CA . GLY B 1 49 ? 9.461 24.922 35.438 1 94.94 49 GLY B CA 1
ATOM 4236 C C . GLY B 1 49 ? 8.719 26.234 35.594 1 94.94 49 GLY B C 1
ATOM 4237 O O . GLY B 1 49 ? 7.574 26.25 36.031 1 94.94 49 GLY B O 1
ATOM 4238 N N . ASP B 1 50 ? 9.336 27.359 35.219 1 96.12 50 ASP B N 1
ATOM 4239 C CA . ASP B 1 50 ? 8.695 28.672 35.312 1 96.12 50 ASP B CA 1
ATOM 4240 C C . ASP B 1 50 ? 7.438 28.734 34.469 1 96.12 50 ASP B C 1
ATOM 4242 O O . ASP B 1 50 ? 7.434 28.25 33.312 1 96.12 50 ASP B O 1
ATOM 4246 N N . LEU B 1 51 ? 6.387 29.172 35.031 1 96.12 51 LEU B N 1
ATOM 4247 C CA . LEU B 1 51 ? 5.188 29.5 34.25 1 96.12 51 LEU B CA 1
ATOM 4248 C C . LEU B 1 51 ? 5.297 30.875 33.625 1 96.12 51 LEU B C 1
ATOM 4250 O O . LEU B 1 51 ? 5.34 31.891 34.344 1 96.12 51 LEU B O 1
ATOM 4254 N N . VAL B 1 52 ? 5.246 30.953 32.312 1 96.88 52 VAL B N 1
ATOM 4255 C CA . VAL B 1 52 ? 5.559 32.25 31.719 1 96.88 52 VAL B CA 1
ATOM 4256 C C . VAL B 1 52 ? 4.309 32.844 31.062 1 96.88 52 VAL B C 1
ATOM 4258 O O . VAL B 1 52 ? 4.27 34.031 30.734 1 96.88 52 VAL B O 1
ATOM 4261 N N . ALA B 1 53 ? 3.301 32 30.844 1 96.56 53 ALA B N 1
ATOM 4262 C CA . ALA B 1 53 ? 2.055 32.5 30.266 1 96.56 53 ALA B CA 1
ATOM 4263 C C . ALA B 1 53 ? 0.876 31.625 30.656 1 96.56 53 ALA B C 1
ATOM 4265 O O . ALA B 1 53 ? 1.031 30.406 30.797 1 96.56 53 ALA B O 1
ATOM 4266 N N . THR B 1 54 ? -0.222 32.188 30.844 1 96.5 54 THR B N 1
ATOM 4267 C CA . THR B 1 54 ? -1.498 31.484 31.016 1 96.5 54 THR B CA 1
ATOM 4268 C C . THR B 1 54 ? -2.551 32.062 30.062 1 96.5 54 THR B C 1
ATOM 4270 O O . THR B 1 54 ? -2.725 33.281 29.969 1 96.5 54 THR B O 1
ATOM 4273 N N . ILE B 1 55 ? -3.242 31.266 29.406 1 97.19 55 ILE B N 1
ATOM 4274 C CA . ILE B 1 55 ? -4.207 31.672 28.391 1 97.19 55 ILE B CA 1
ATOM 4275 C C . ILE B 1 55 ? -5.535 30.953 28.625 1 97.19 55 ILE B C 1
ATOM 4277 O O . ILE B 1 55 ? -5.621 29.734 28.5 1 97.19 55 ILE B O 1
ATOM 4281 N N . PRO B 1 56 ? -6.555 31.734 28.938 1 95.69 56 PRO B N 1
ATOM 4282 C CA . PRO B 1 56 ? -7.867 31.109 29.078 1 95.69 56 PRO B CA 1
ATOM 4283 C C . PRO B 1 56 ? -8.367 30.484 27.766 1 95.69 56 PRO B C 1
ATOM 4285 O O . PRO B 1 56 ? -8.156 31.062 26.688 1 95.69 56 PRO B O 1
ATOM 4288 N N . ARG B 1 57 ? -9.055 29.438 27.797 1 93.75 57 ARG B N 1
ATOM 4289 C CA . ARG B 1 57 ? -9.57 28.75 26.625 1 93.75 57 ARG B CA 1
ATOM 4290 C C . ARG B 1 57 ? -10.539 29.641 25.859 1 93.75 57 ARG B C 1
ATOM 4292 O O . ARG B 1 57 ? -10.617 29.578 24.625 1 93.75 57 ARG B O 1
ATOM 4299 N N . GLY B 1 58 ? -11.227 30.453 26.594 1 93.12 58 GLY B N 1
ATOM 4300 C CA . GLY B 1 58 ? -12.164 31.359 25.969 1 93.12 58 GLY B CA 1
ATOM 4301 C C . GLY B 1 58 ? -11.492 32.406 25.109 1 93.12 58 GLY B C 1
ATOM 4302 O O . GLY B 1 58 ? -12.125 33.031 24.25 1 93.12 58 GLY B O 1
ATOM 4303 N N . ALA B 1 59 ? -10.227 32.656 25.359 1 96.56 59 ALA B N 1
ATOM 4304 C CA . ALA B 1 59 ? -9.477 33.656 24.594 1 96.56 59 ALA B CA 1
ATOM 4305 C C . ALA B 1 59 ? -8.984 33.062 23.266 1 96.56 59 ALA B C 1
ATOM 4307 O O . ALA B 1 59 ? -8.562 33.781 22.375 1 96.56 59 ALA B O 1
ATOM 4308 N N . CYS B 1 60 ? -9.07 31.766 23.094 1 97.62 60 CYS B N 1
ATOM 4309 C CA . CYS B 1 60 ? -8.609 31.094 21.891 1 97.62 60 CYS B CA 1
ATOM 4310 C C . CYS B 1 60 ? -9.648 31.203 20.766 1 97.62 60 CYS B C 1
ATOM 4312 O O . CYS B 1 60 ? -10.852 31.188 21.031 1 97.62 60 CYS B O 1
ATOM 4314 N N . LEU B 1 61 ? -9.195 31.406 19.609 1 98.19 61 LEU B N 1
ATOM 4315 C CA . LEU B 1 61 ? -10.07 31.375 18.453 1 98.19 61 LEU B CA 1
ATOM 4316 C C . LEU B 1 61 ? -10.219 29.953 17.922 1 98.19 61 LEU B C 1
ATOM 4318 O O . LEU B 1 61 ? -9.258 29.375 17.406 1 98.19 61 LEU B O 1
ATOM 4322 N N . THR B 1 62 ? -11.344 29.328 18.094 1 96.25 62 THR B N 1
ATOM 4323 C CA . THR B 1 62 ? -11.648 27.969 17.672 1 96.25 62 THR B CA 1
ATOM 4324 C C . THR B 1 62 ? -12.961 27.922 16.891 1 96.25 62 THR B C 1
ATOM 4326 O O . THR B 1 62 ? -13.703 28.906 16.859 1 96.25 62 THR B O 1
ATOM 4329 N N . PRO B 1 63 ? -13.211 26.828 16.188 1 94.25 63 PRO B N 1
ATOM 4330 C CA . PRO B 1 63 ? -14.5 26.703 15.508 1 94.25 63 PRO B CA 1
ATOM 4331 C C . PRO B 1 63 ? -15.688 26.781 16.469 1 94.25 63 PRO B C 1
ATOM 4333 O O . PRO B 1 63 ? -16.812 27.016 16.031 1 94.25 63 PRO B O 1
ATOM 4336 N N . ARG B 1 64 ? -15.422 26.672 17.766 1 92.69 64 ARG B N 1
ATOM 4337 C CA . ARG B 1 64 ? -16.484 26.688 18.766 1 92.69 64 ARG B CA 1
ATOM 4338 C C . ARG B 1 64 ? -16.672 28.078 19.344 1 92.69 64 ARG B C 1
ATOM 4340 O O . ARG B 1 64 ? -17.781 28.453 19.734 1 92.69 64 ARG B O 1
ATOM 4347 N N . THR B 1 65 ? -15.625 28.844 19.406 1 95.94 65 THR B N 1
ATOM 4348 C CA . THR B 1 65 ? -15.68 30.141 20.078 1 95.94 65 THR B CA 1
ATOM 4349 C C . THR B 1 65 ? -15.984 31.25 19.078 1 95.94 65 THR B C 1
ATOM 4351 O O . THR B 1 65 ? -16.438 32.344 19.469 1 95.94 65 THR B O 1
ATOM 4354 N N . THR B 1 66 ? -15.766 31.062 17.812 1 97.19 66 THR B N 1
ATOM 4355 C CA . THR B 1 66 ? -15.961 32.062 16.766 1 97.19 66 THR B CA 1
ATOM 4356 C C . THR B 1 66 ? -17.453 32.406 16.625 1 97.19 66 THR B C 1
ATOM 4358 O O . THR B 1 66 ? -18.312 31.625 17.031 1 97.19 66 THR B O 1
ATOM 4361 N N . GLY B 1 67 ? -17.719 33.531 16.109 1 95 67 GLY B N 1
ATOM 4362 C CA . GLY B 1 67 ? -19.094 33.938 15.805 1 95 67 GLY B CA 1
ATOM 4363 C C . GLY B 1 67 ? -19.719 33.094 14.711 1 95 67 GLY B C 1
ATOM 4364 O O . GLY B 1 67 ? -20.938 33.062 14.562 1 95 67 GLY B O 1
ATOM 4365 N N . ALA B 1 68 ? -18.922 32.375 13.969 1 94.5 68 ALA B N 1
ATOM 4366 C CA . ALA B 1 68 ? -19.391 31.547 12.859 1 94.5 68 ALA B CA 1
ATOM 4367 C C . ALA B 1 68 ? -19.641 30.109 13.312 1 94.5 68 ALA B C 1
ATOM 4369 O O . ALA B 1 68 ? -19.859 29.219 12.484 1 94.5 68 ALA B O 1
ATOM 4370 N N . ALA B 1 69 ? -19.578 29.828 14.57 1 93.88 69 ALA B N 1
ATOM 4371 C CA . ALA B 1 69 ? -19.656 28.469 15.117 1 93.88 69 ALA B CA 1
ATOM 4372 C C . ALA B 1 69 ? -20.906 27.75 14.617 1 93.88 69 ALA B C 1
ATOM 4374 O O . ALA B 1 69 ? -20.844 26.578 14.227 1 93.88 69 ALA B O 1
ATOM 4375 N N . GLY B 1 70 ? -22.094 28.406 14.648 1 91.56 70 GLY B N 1
ATOM 4376 C CA . GLY B 1 70 ? -23.328 27.812 14.195 1 91.56 70 GLY B CA 1
ATOM 4377 C C . GLY B 1 70 ? -23.297 27.375 12.742 1 91.56 70 GLY B C 1
ATOM 4378 O O . GLY B 1 70 ? -23.734 26.281 12.398 1 91.56 70 GLY B O 1
ATOM 4379 N N . ALA B 1 71 ? -22.781 28.266 11.883 1 91.38 71 ALA B N 1
ATOM 4380 C CA . ALA B 1 71 ? -22.703 27.969 10.453 1 91.38 71 ALA B CA 1
ATOM 4381 C C . ALA B 1 71 ? -21.734 26.812 10.195 1 91.38 71 ALA B C 1
ATOM 4383 O O . ALA B 1 71 ? -21.984 25.969 9.32 1 91.38 71 ALA B O 1
ATOM 4384 N N . ILE B 1 72 ? -20.609 26.766 10.914 1 91.81 72 ILE B N 1
ATOM 4385 C CA . ILE B 1 72 ? -19.609 25.719 10.789 1 91.81 72 ILE B CA 1
ATOM 4386 C C . ILE B 1 72 ? -20.203 24.375 11.195 1 91.81 72 ILE B C 1
ATOM 4388 O O . ILE B 1 72 ? -20.016 23.375 10.508 1 91.81 72 ILE B O 1
ATOM 4392 N N . GLU B 1 73 ? -20.922 24.406 12.227 1 87.88 73 GLU B N 1
ATOM 4393 C CA . GLU B 1 73 ? -21.578 23.203 12.711 1 87.88 73 GLU B CA 1
ATOM 4394 C C . GLU B 1 73 ? -22.641 22.719 11.719 1 87.88 73 GLU B C 1
ATOM 4396 O O . GLU B 1 73 ? -22.75 21.516 11.445 1 87.88 73 GLU B O 1
ATOM 4401 N N . ALA B 1 74 ? -23.438 23.656 11.25 1 87.19 74 ALA B N 1
ATOM 4402 C CA . ALA B 1 74 ? -24.5 23.312 10.305 1 87.19 74 ALA B CA 1
ATOM 4403 C C . ALA B 1 74 ? -23.922 22.719 9.031 1 87.19 74 ALA B C 1
ATOM 4405 O O . ALA B 1 74 ? -24.531 21.828 8.422 1 87.19 74 ALA B O 1
ATOM 4406 N N . ALA B 1 75 ? -22.781 23.188 8.656 1 86.69 75 ALA B N 1
ATOM 4407 C CA . ALA B 1 75 ? -22.125 22.688 7.445 1 86.69 75 ALA B CA 1
ATOM 4408 C C . ALA B 1 75 ? -21.297 21.438 7.734 1 86.69 75 ALA B C 1
ATOM 4410 O O . ALA B 1 75 ? -20.688 20.875 6.832 1 86.69 75 ALA B O 1
ATOM 4411 N N . GLU B 1 76 ? -21.188 21.047 8.977 1 83.38 76 GLU B N 1
ATOM 4412 C CA . GLU B 1 76 ? -20.469 19.859 9.43 1 83.38 76 GLU B CA 1
ATOM 4413 C C . GLU B 1 76 ? -19 19.922 9.039 1 83.38 76 GLU B C 1
ATOM 4415 O O . GLU B 1 76 ? -18.438 18.938 8.531 1 83.38 76 GLU B O 1
ATOM 4420 N N . LEU B 1 77 ? -18.453 21.125 9.164 1 87.38 77 LEU B N 1
ATOM 4421 C CA . LEU B 1 77 ? -17.031 21.297 8.922 1 87.38 77 LEU B CA 1
ATOM 4422 C C . LEU B 1 77 ? -16.219 20.969 10.172 1 87.38 77 LEU B C 1
ATOM 4424 O O . LEU B 1 77 ? -16.656 21.234 11.297 1 87.38 77 LEU B O 1
ATOM 4428 N N . GLY B 1 78 ? -15.078 20.359 10.016 1 82.88 78 GLY B N 1
ATOM 4429 C CA . GLY B 1 78 ? -14.211 20.047 11.141 1 82.88 78 GLY B CA 1
ATOM 4430 C C . GLY B 1 78 ? -12.742 20.25 10.828 1 82.88 78 GLY B C 1
ATOM 4431 O O . GLY B 1 78 ? -12.383 20.641 9.719 1 82.88 78 GLY B O 1
ATOM 4432 N N . GLY B 1 79 ? -12.008 20.188 11.898 1 84.19 79 GLY B N 1
ATOM 4433 C CA . GLY B 1 79 ? -10.555 20.188 11.75 1 84.19 79 GLY B CA 1
ATOM 4434 C C . GLY B 1 79 ? -10.008 21.531 11.312 1 84.19 79 GLY B C 1
ATOM 4435 O O . GLY B 1 79 ? -10.523 22.578 11.711 1 84.19 79 GLY B O 1
ATOM 4436 N N . CYS B 1 80 ? -9 21.5 10.469 1 89.06 80 CYS B N 1
ATOM 4437 C CA . CYS B 1 80 ? -8.289 22.688 10.055 1 89.06 80 CYS B CA 1
ATOM 4438 C C . CYS B 1 80 ? -9.141 23.531 9.117 1 89.06 80 CYS B C 1
ATOM 4440 O O . CYS B 1 80 ? -9.023 24.766 9.102 1 89.06 80 CYS B O 1
ATOM 4442 N N . LEU B 1 81 ? -10.016 22.875 8.398 1 92.12 81 LEU B N 1
ATOM 4443 C CA . LEU B 1 81 ? -10.898 23.609 7.5 1 92.12 81 LEU B CA 1
ATOM 4444 C C . LEU B 1 81 ? -11.867 24.484 8.289 1 92.12 81 LEU B C 1
ATOM 4446 O O . LEU B 1 81 ? -12.086 25.656 7.938 1 92.12 81 LEU B O 1
ATOM 4450 N N . ALA B 1 82 ? -12.438 23.938 9.32 1 93.12 82 ALA B N 1
ATOM 4451 C CA . ALA B 1 82 ? -13.336 24.688 10.18 1 93.12 82 ALA B CA 1
ATOM 4452 C C . ALA B 1 82 ? -12.625 25.891 10.805 1 93.12 82 ALA B C 1
ATOM 4454 O O . ALA B 1 82 ? -13.18 26.984 10.891 1 93.12 82 ALA B O 1
ATOM 4455 N N . LEU B 1 83 ? -11.43 25.625 11.227 1 96.12 83 LEU B N 1
ATOM 4456 C CA . LEU B 1 83 ? -10.656 26.688 11.852 1 96.12 83 LEU B CA 1
ATOM 4457 C C . LEU B 1 83 ? -10.32 27.781 10.828 1 96.12 83 LEU B C 1
ATOM 4459 O O . LEU B 1 83 ? -10.312 28.969 11.164 1 96.12 83 LEU B O 1
ATOM 4463 N N . ALA B 1 84 ? -9.992 27.375 9.625 1 97.19 84 ALA B N 1
ATOM 4464 C CA . ALA B 1 84 ? -9.719 28.344 8.578 1 97.19 84 ALA B CA 1
ATOM 4465 C C . ALA B 1 84 ? -10.93 29.234 8.328 1 97.19 84 ALA B C 1
ATOM 4467 O O . ALA B 1 84 ? -10.797 30.453 8.18 1 97.19 84 ALA B O 1
ATOM 4468 N N . VAL B 1 85 ? -12.094 28.656 8.32 1 96.06 85 VAL B N 1
ATOM 4469 C CA . VAL B 1 85 ? -13.328 29.422 8.141 1 96.06 85 VAL B CA 1
ATOM 4470 C C . VAL B 1 85 ? -13.516 30.375 9.305 1 96.06 85 VAL B C 1
ATOM 4472 O O . VAL B 1 85 ? -13.906 31.531 9.109 1 96.06 85 VAL B O 1
ATOM 4475 N N . ALA B 1 86 ? -13.234 29.906 10.5 1 97.5 86 ALA B N 1
ATOM 4476 C CA . ALA B 1 86 ? -13.336 30.75 11.688 1 97.5 86 ALA B CA 1
ATOM 4477 C C . ALA B 1 86 ? -12.422 31.953 11.578 1 97.5 86 ALA B C 1
ATOM 4479 O O . ALA B 1 86 ? -12.828 33.094 11.875 1 97.5 86 ALA B O 1
ATOM 4480 N N . VAL B 1 87 ? -11.203 31.719 11.18 1 98.19 87 VAL B N 1
ATOM 4481 C CA . VAL B 1 87 ? -10.227 32.781 11.039 1 98.19 87 VAL B CA 1
ATOM 4482 C C . VAL B 1 87 ? -10.688 33.781 9.961 1 98.19 87 VAL B C 1
ATOM 4484 O O . VAL B 1 87 ? -10.633 35 10.148 1 98.19 87 VAL B O 1
ATOM 4487 N N . MET B 1 88 ? -11.148 33.25 8.82 1 97.56 88 MET B N 1
ATOM 4488 C CA . MET B 1 88 ? -11.641 34.094 7.742 1 97.56 88 MET B CA 1
ATOM 4489 C C . MET B 1 88 ? -12.805 34.969 8.219 1 97.56 88 MET B C 1
ATOM 4491 O O . MET B 1 88 ? -12.852 36.156 7.93 1 97.56 88 MET B O 1
ATOM 4495 N N . TYR B 1 89 ? -13.727 34.375 8.945 1 97.19 89 TYR B N 1
ATOM 4496 C CA . TYR B 1 89 ? -14.922 35.062 9.414 1 97.19 89 TYR B CA 1
ATOM 4497 C C . TYR B 1 89 ? -14.562 36.188 10.367 1 97.19 89 TYR B C 1
ATOM 4499 O O . TYR B 1 89 ? -15.039 37.312 10.211 1 97.19 89 TYR B O 1
ATOM 4507 N N . GLU B 1 90 ? -13.711 35.938 11.375 1 97.75 90 GLU B N 1
ATOM 4508 C CA . GLU B 1 90 ? -13.352 36.938 12.367 1 97.75 90 GLU B CA 1
ATOM 4509 C C . GLU B 1 90 ? -12.508 38.062 11.758 1 97.75 90 GLU B C 1
ATOM 4511 O O . GLU B 1 90 ? -12.602 39.219 12.172 1 97.75 90 GLU B O 1
ATOM 4516 N N . ARG B 1 91 ? -11.664 37.688 10.781 1 96.88 91 ARG B N 1
ATOM 4517 C CA . ARG B 1 91 ? -10.922 38.719 10.07 1 96.88 91 ARG B CA 1
ATOM 4518 C C . ARG B 1 91 ? -11.859 39.625 9.273 1 96.88 91 ARG B C 1
ATOM 4520 O O . ARG B 1 91 ? -11.641 40.812 9.172 1 96.88 91 ARG B O 1
ATOM 4527 N N . ALA B 1 92 ? -12.805 39.031 8.664 1 94.94 92 ALA B N 1
ATOM 4528 C CA . ALA B 1 92 ? -13.773 39.781 7.859 1 94.94 92 ALA B CA 1
ATOM 4529 C C . ALA B 1 92 ? -14.586 40.75 8.727 1 94.94 92 ALA B C 1
ATOM 4531 O O . ALA B 1 92 ? -14.984 41.812 8.273 1 94.94 92 ALA B O 1
ATOM 4532 N N . ARG B 1 93 ? -14.789 40.438 9.984 1 95.06 93 ARG B N 1
ATOM 4533 C CA . ARG B 1 93 ? -15.57 41.25 10.898 1 95.06 93 ARG B CA 1
ATOM 4534 C C . ARG B 1 93 ? -14.781 42.469 11.359 1 95.06 93 ARG B C 1
ATOM 4536 O O . ARG B 1 93 ? -15.359 43.438 11.875 1 95.06 93 ARG B O 1
ATOM 4543 N N . GLY B 1 94 ? -13.484 42.438 11.227 1 93.06 94 GLY B N 1
ATOM 4544 C CA . GLY B 1 94 ? -12.641 43.562 11.586 1 93.06 94 GLY B CA 1
ATOM 4545 C C . GLY B 1 94 ? -12.797 44 13.039 1 93.06 94 GLY B C 1
ATOM 4546 O O . GLY B 1 94 ? -12.695 43.156 13.945 1 93.06 94 GLY B O 1
ATOM 4547 N N . ALA B 1 95 ? -13.195 45.188 13.234 1 93.62 95 ALA B N 1
ATOM 4548 C CA . ALA B 1 95 ? -13.281 45.781 14.562 1 93.62 95 ALA B CA 1
ATOM 4549 C C . ALA B 1 95 ? -14.398 45.156 15.383 1 93.62 95 ALA B C 1
ATOM 4551 O O . ALA B 1 95 ? -14.391 45.219 16.609 1 93.62 95 ALA B O 1
ATOM 4552 N N . ASN B 1 96 ? -15.305 44.5 14.734 1 94.38 96 ASN B N 1
ATOM 4553 C CA . ASN B 1 96 ? -16.422 43.875 15.43 1 94.38 96 ASN B CA 1
ATOM 4554 C C . ASN B 1 96 ? -16.047 42.5 15.977 1 94.38 96 ASN B C 1
ATOM 4556 O O . ASN B 1 96 ? -16.812 41.938 16.75 1 94.38 96 ASN B O 1
ATOM 4560 N N . SER B 1 97 ? -14.922 42.031 15.633 1 96.5 97 SER B N 1
ATOM 4561 C CA . SER B 1 97 ? -14.469 40.75 16.141 1 96.5 97 SER B CA 1
ATOM 4562 C C . SER B 1 97 ? -13.828 40.875 17.516 1 96.5 97 SER B C 1
ATOM 4564 O O . SER B 1 97 ? -13.039 41.812 17.75 1 96.5 97 SER B O 1
ATOM 4566 N N . PRO B 1 98 ? -14.148 40 18.422 1 96.81 98 PRO B N 1
ATOM 4567 C CA . PRO B 1 98 ? -13.453 40 19.703 1 96.81 98 PRO B CA 1
ATOM 4568 C C . PRO B 1 98 ? -11.953 39.719 19.562 1 96.81 98 PRO B C 1
ATOM 4570 O O . PRO B 1 98 ? -11.188 39.938 20.516 1 96.81 98 PRO B O 1
ATOM 4573 N N . TRP B 1 99 ? -11.531 39.312 18.406 1 98.12 99 TRP B N 1
ATOM 4574 C CA . TRP B 1 99 ? -10.125 38.938 18.219 1 98.12 99 TRP B CA 1
ATOM 4575 C C . TRP B 1 99 ? -9.445 39.938 17.281 1 98.12 99 TRP B C 1
ATOM 4577 O O . TRP B 1 99 ? -8.359 39.656 16.766 1 98.12 99 TRP B O 1
ATOM 4587 N N . ASP B 1 100 ? -9.977 41.031 17.031 1 97 100 ASP B N 1
ATOM 4588 C CA . ASP B 1 100 ? -9.461 42 16.047 1 97 100 ASP B CA 1
ATOM 4589 C C . ASP B 1 100 ? -8.016 42.375 16.359 1 97 100 ASP B C 1
ATOM 4591 O O . ASP B 1 100 ? -7.148 42.281 15.477 1 97 100 ASP B O 1
ATOM 4595 N N . ALA B 1 101 ? -7.723 42.75 17.594 1 96.44 101 ALA B N 1
ATOM 4596 C CA . ALA B 1 101 ? -6.375 43.188 17.984 1 96.44 101 ALA B CA 1
ATOM 4597 C C . ALA B 1 101 ? -5.375 42.031 17.797 1 96.44 101 ALA B C 1
ATOM 4599 O O . ALA B 1 101 ? -4.23 42.281 17.406 1 96.44 101 ALA B O 1
ATOM 4600 N N . TYR B 1 102 ? -5.789 40.875 18.094 1 97.25 102 TYR B N 1
ATOM 4601 C CA . TYR B 1 102 ? -4.953 39.688 17.922 1 97.25 102 TYR B CA 1
ATOM 4602 C C . TYR B 1 102 ? -4.688 39.406 16.438 1 97.25 102 TYR B C 1
ATOM 4604 O O . TYR B 1 102 ? -3.539 39.25 16.031 1 97.25 102 TYR B O 1
ATOM 4612 N N . LEU B 1 103 ? -5.738 39.406 15.633 1 97 103 LEU B N 1
ATOM 4613 C CA . LEU B 1 103 ? -5.637 39.062 14.219 1 97 103 LEU B CA 1
ATOM 4614 C C . LEU B 1 103 ? -4.855 40.125 13.461 1 97 103 LEU B C 1
ATOM 4616 O O . LEU B 1 103 ? -4.191 39.812 12.469 1 97 103 LEU B O 1
ATOM 4620 N N . GLN B 1 104 ? -4.875 41.375 13.961 1 93.88 104 GLN B N 1
ATOM 4621 C CA . GLN B 1 104 ? -4.137 42.438 13.32 1 93.88 104 GLN B CA 1
ATOM 4622 C C . GLN B 1 104 ? -2.637 42.312 13.57 1 93.88 104 GLN B C 1
ATOM 4624 O O . GLN B 1 104 ? -1.825 42.875 12.82 1 93.88 104 GLN B O 1
ATOM 4629 N N . LEU B 1 105 ? -2.33 41.625 14.641 1 93.38 105 LEU B N 1
ATOM 4630 C CA . LEU B 1 105 ? -0.918 41.406 14.938 1 93.38 105 LEU B CA 1
ATOM 4631 C C . LEU B 1 105 ? -0.323 40.375 13.992 1 93.38 105 LEU B C 1
ATOM 4633 O O . LEU B 1 105 ? 0.876 40.406 13.711 1 93.38 105 LEU B O 1
ATOM 4637 N N . LEU B 1 106 ? -1.149 39.438 13.508 1 93.56 106 LEU B N 1
ATOM 4638 C CA . LEU B 1 106 ? -0.69 38.375 12.633 1 93.56 106 LEU B CA 1
ATOM 4639 C C . LEU B 1 106 ? -0.524 38.875 11.203 1 93.56 106 LEU B C 1
ATOM 4641 O O . LEU B 1 106 ? -1.196 39.812 10.789 1 93.56 106 LEU B O 1
ATOM 4645 N N . PRO B 1 107 ? 0.396 38.25 10.508 1 92.19 107 PRO B N 1
ATOM 4646 C CA . PRO B 1 107 ? 0.49 38.625 9.094 1 92.19 107 PRO B CA 1
ATOM 4647 C C . PRO B 1 107 ? -0.748 38.219 8.297 1 92.19 107 PRO B C 1
ATOM 4649 O O . PRO B 1 107 ? -1.545 37.375 8.766 1 92.19 107 PRO B O 1
ATOM 4652 N N . ASP B 1 108 ? -0.926 38.781 7.191 1 92.56 108 ASP B N 1
ATOM 4653 C CA . ASP B 1 108 ? -2.047 38.406 6.332 1 92.56 108 ASP B CA 1
ATOM 4654 C C . ASP B 1 108 ? -1.968 36.938 5.938 1 92.56 108 ASP B C 1
ATOM 4656 O O . ASP B 1 108 ? -2.988 36.25 5.898 1 92.56 108 ASP B O 1
ATOM 4660 N N . ARG B 1 109 ? -0.84 36.5 5.543 1 94.69 109 ARG B N 1
ATOM 4661 C CA . ARG B 1 109 ? -0.537 35.125 5.211 1 94.69 109 ARG B CA 1
ATOM 4662 C C . ARG B 1 109 ? 0.913 34.781 5.539 1 94.69 109 ARG B C 1
ATOM 4664 O O . ARG B 1 109 ? 1.769 35.656 5.582 1 94.69 109 ARG B O 1
ATOM 4671 N N . GLU B 1 110 ? 1.116 33.531 5.855 1 94.62 110 GLU B N 1
ATOM 4672 C CA . GLU B 1 110 ? 2.49 33.062 5.984 1 94.62 110 GLU B CA 1
ATOM 4673 C C . GLU B 1 110 ? 3.111 32.781 4.621 1 94.62 110 GLU B C 1
ATOM 4675 O O . GLU B 1 110 ? 2.432 32.312 3.705 1 94.62 110 GLU B O 1
ATOM 4680 N N . SER B 1 111 ? 4.352 33.062 4.496 1 93.44 111 SER B N 1
ATOM 4681 C CA . SER B 1 111 ? 5.023 32.875 3.211 1 93.44 111 SER B CA 1
ATOM 4682 C C . SER B 1 111 ? 5.438 31.438 3 1 93.44 111 SER B C 1
ATOM 4684 O O . SER B 1 111 ? 6.629 31.125 2.908 1 93.44 111 SER B O 1
ATOM 4686 N N . VAL B 1 112 ? 4.5 30.594 2.871 1 96.62 112 VAL B N 1
ATOM 4687 C CA . VAL B 1 112 ? 4.746 29.188 2.564 1 96.62 112 VAL B CA 1
ATOM 4688 C C . VAL B 1 112 ? 4.602 28.953 1.062 1 96.62 112 VAL B C 1
ATOM 4690 O O . VAL B 1 112 ? 3.922 29.719 0.372 1 96.62 112 VAL B O 1
ATOM 4693 N N . PRO B 1 113 ? 5.16 27.922 0.556 1 96.81 113 PRO B N 1
ATOM 4694 C CA . PRO B 1 113 ? 5.164 27.688 -0.889 1 96.81 113 PRO B CA 1
ATOM 4695 C C . PRO B 1 113 ? 3.756 27.578 -1.473 1 96.81 113 PRO B C 1
ATOM 4697 O O . PRO B 1 113 ? 3.549 27.875 -2.65 1 96.81 113 PRO B O 1
ATOM 4700 N N . LEU B 1 114 ? 2.855 27.219 -0.73 1 94.69 114 LEU B N 1
ATOM 4701 C CA . LEU B 1 114 ? 1.472 27.078 -1.165 1 94.69 114 LEU B CA 1
ATOM 4702 C C . LEU B 1 114 ? 0.948 28.391 -1.749 1 94.69 114 LEU B C 1
ATOM 4704 O O . LEU B 1 114 ? 0.119 28.375 -2.662 1 94.69 114 LEU B O 1
ATOM 4708 N N . VAL B 1 115 ? 1.379 29.547 -1.266 1 95.75 115 VAL B N 1
ATOM 4709 C CA . VAL B 1 115 ? 0.815 30.828 -1.671 1 95.75 115 VAL B CA 1
ATOM 4710 C C . VAL B 1 115 ? 1.817 31.578 -2.541 1 95.75 115 VAL B C 1
ATOM 4712 O O . VAL B 1 115 ? 1.595 32.75 -2.893 1 95.75 115 VAL B O 1
ATOM 4715 N N . TRP B 1 116 ? 2.988 30.984 -2.818 1 95.81 116 TRP B N 1
ATOM 4716 C CA . TRP B 1 116 ? 3.893 31.578 -3.797 1 95.81 116 TRP B CA 1
ATOM 4717 C C . TRP B 1 116 ? 3.266 31.578 -5.188 1 95.81 116 TRP B C 1
ATOM 4719 O O . TRP B 1 116 ? 2.412 30.75 -5.492 1 95.81 116 TRP B O 1
ATOM 4729 N N . PRO B 1 117 ? 3.648 32.531 -5.98 1 93.75 117 PRO B N 1
ATOM 4730 C CA . PRO B 1 117 ? 3.23 32.406 -7.379 1 93.75 117 PRO B CA 1
ATOM 4731 C C . PRO B 1 117 ? 3.623 31.047 -7.973 1 93.75 117 PRO B C 1
ATOM 4733 O O . PRO B 1 117 ? 4.727 30.562 -7.727 1 93.75 117 PRO B O 1
ATOM 4736 N N . ALA B 1 118 ? 2.752 30.469 -8.742 1 91.44 118 ALA B N 1
ATOM 4737 C CA . ALA B 1 118 ? 2.885 29.078 -9.211 1 91.44 118 ALA B CA 1
ATOM 4738 C C . ALA B 1 118 ? 4.191 28.891 -9.969 1 91.44 118 ALA B C 1
ATOM 4740 O O . ALA B 1 118 ? 4.898 27.906 -9.758 1 91.44 118 ALA B O 1
ATOM 4741 N N . ASP B 1 119 ? 4.512 29.781 -10.852 1 94.25 119 ASP B N 1
ATOM 4742 C CA . ASP B 1 119 ? 5.719 29.672 -11.664 1 94.25 119 ASP B CA 1
ATOM 4743 C C . ASP B 1 119 ? 6.973 29.734 -10.797 1 94.25 119 ASP B C 1
ATOM 4745 O O . ASP B 1 119 ? 7.945 29.016 -11.047 1 94.25 119 ASP B O 1
ATOM 4749 N N . GLU B 1 120 ? 6.938 30.609 -9.797 1 95.19 120 GLU B N 1
ATOM 4750 C CA . GLU B 1 120 ? 8.062 30.75 -8.875 1 95.19 120 GLU B CA 1
ATOM 4751 C C . GLU B 1 120 ? 8.25 29.5 -8.023 1 95.19 120 GLU B C 1
ATOM 4753 O O . GLU B 1 120 ? 9.375 29.031 -7.828 1 95.19 120 GLU B O 1
ATOM 4758 N N . ALA B 1 121 ? 7.156 29.016 -7.516 1 95.88 121 ALA B N 1
ATOM 4759 C CA . ALA B 1 121 ? 7.207 27.812 -6.695 1 95.88 121 ALA B CA 1
ATOM 4760 C C . ALA B 1 121 ? 7.762 26.641 -7.488 1 95.88 121 ALA B C 1
ATOM 4762 O O . ALA B 1 121 ? 8.586 25.875 -6.984 1 95.88 121 ALA B O 1
ATOM 4763 N N . GLU B 1 122 ? 7.316 26.5 -8.727 1 95.31 122 GLU B N 1
ATOM 4764 C CA . GLU B 1 122 ? 7.762 25.406 -9.586 1 95.31 122 GLU B CA 1
ATOM 4765 C C . GLU B 1 122 ? 9.258 25.5 -9.852 1 95.31 122 GLU B C 1
ATOM 4767 O O . GLU B 1 122 ? 9.961 24.484 -9.828 1 95.31 122 GLU B O 1
ATOM 4772 N N . ARG B 1 123 ? 9.727 26.656 -10.102 1 95.69 123 ARG B N 1
ATOM 4773 C CA . ARG B 1 123 ? 11.133 26.859 -10.414 1 95.69 123 ARG B CA 1
ATOM 4774 C C . ARG B 1 123 ? 12.008 26.656 -9.172 1 95.69 123 ARG B C 1
ATOM 4776 O O . ARG B 1 123 ? 13.031 25.969 -9.234 1 95.69 123 ARG B O 1
ATOM 4783 N N . LEU B 1 124 ? 11.633 27.203 -8.047 1 96.81 124 LEU B N 1
ATOM 4784 C CA . LEU B 1 124 ? 12.445 27.219 -6.84 1 96.81 124 LEU B CA 1
ATOM 4785 C C . LEU B 1 124 ? 12.453 25.844 -6.168 1 96.81 124 LEU B C 1
ATOM 4787 O O . LEU B 1 124 ? 13.438 25.469 -5.531 1 96.81 124 LEU B O 1
ATOM 4791 N N . LEU B 1 125 ? 11.375 25.078 -6.367 1 98.06 125 LEU B N 1
ATOM 4792 C CA . LEU B 1 125 ? 11.234 23.828 -5.625 1 98.06 125 LEU B CA 1
ATOM 4793 C C . LEU B 1 125 ? 11.477 22.625 -6.531 1 98.06 125 LEU B C 1
ATOM 4795 O O . LEU B 1 125 ? 11.336 21.484 -6.105 1 98.06 125 LEU B O 1
ATOM 4799 N N . ALA B 1 126 ? 11.891 22.844 -7.723 1 97.06 126 ALA B N 1
ATOM 4800 C CA . ALA B 1 126 ? 12.086 21.766 -8.695 1 97.06 126 ALA B CA 1
ATOM 4801 C C . ALA B 1 126 ? 13.031 20.703 -8.156 1 97.06 126 ALA B C 1
ATOM 4803 O O . ALA B 1 126 ? 14.133 21.016 -7.699 1 97.06 126 ALA B O 1
ATOM 4804 N N . GLY B 1 127 ? 12.516 19.484 -8.18 1 96.44 127 GLY B N 1
ATOM 4805 C CA . GLY B 1 127 ? 13.352 18.359 -7.797 1 96.44 127 GLY B CA 1
ATOM 4806 C C . GLY B 1 127 ? 13.359 18.109 -6.301 1 96.44 127 GLY B C 1
ATOM 4807 O O . GLY B 1 127 ? 13.781 17.047 -5.848 1 96.44 127 GLY B O 1
ATOM 4808 N N . THR B 1 128 ? 12.938 19.062 -5.465 1 97.88 128 THR B N 1
ATOM 4809 C CA . THR B 1 128 ? 12.945 18.906 -4.016 1 97.88 128 THR B CA 1
ATOM 4810 C C . THR B 1 128 ? 11.766 18.047 -3.561 1 97.88 128 THR B C 1
ATOM 4812 O O . THR B 1 128 ? 10.914 17.688 -4.371 1 97.88 128 THR B O 1
ATOM 4815 N N . GLU B 1 129 ? 11.781 17.75 -2.281 1 96.25 129 GLU B N 1
ATOM 4816 C CA . GLU B 1 129 ? 10.695 16.984 -1.683 1 96.25 129 GLU B CA 1
ATOM 4817 C C . GLU B 1 129 ? 9.359 17.688 -1.834 1 96.25 129 GLU B C 1
ATOM 4819 O O . GLU B 1 129 ? 8.297 17.062 -1.756 1 96.25 129 GLU B O 1
ATOM 4824 N N . LEU B 1 130 ? 9.344 18.969 -2.074 1 96.94 130 LEU B N 1
ATOM 4825 C CA . LEU B 1 130 ? 8.117 19.766 -2.08 1 96.94 130 LEU B CA 1
ATOM 4826 C C . LEU B 1 130 ? 7.617 19.984 -3.504 1 96.94 130 LEU B C 1
ATOM 4828 O O . LEU B 1 130 ? 6.535 20.531 -3.707 1 96.94 130 LEU B O 1
ATOM 4832 N N . ASP B 1 131 ? 8.367 19.562 -4.535 1 95.31 131 ASP B N 1
ATOM 4833 C CA . ASP B 1 131 ? 8.055 19.812 -5.938 1 95.31 131 ASP B CA 1
ATOM 4834 C C . ASP B 1 131 ? 6.641 19.344 -6.277 1 95.31 131 ASP B C 1
ATOM 4836 O O . ASP B 1 131 ? 5.797 20.156 -6.688 1 95.31 131 ASP B O 1
ATOM 4840 N N . LYS B 1 132 ? 6.332 18.109 -5.984 1 91.06 132 LYS B N 1
ATOM 4841 C CA . LYS B 1 132 ? 5.031 17.531 -6.324 1 91.06 132 LYS B CA 1
ATOM 4842 C C . LYS B 1 132 ? 4.004 17.828 -5.238 1 91.06 132 LYS B C 1
ATOM 4844 O O . LYS B 1 132 ? 2.828 18.062 -5.531 1 91.06 132 LYS B O 1
ATOM 4849 N N . ILE B 1 133 ? 4.414 17.906 -4.047 1 91.94 133 ILE B N 1
ATOM 4850 C CA . ILE B 1 133 ? 3.531 18 -2.889 1 91.94 133 ILE B CA 1
ATOM 4851 C C . ILE B 1 133 ? 2.791 19.328 -2.914 1 91.94 133 ILE B C 1
ATOM 4853 O O . ILE B 1 133 ? 1.587 19.391 -2.65 1 91.94 133 ILE B O 1
ATOM 4857 N N . VAL B 1 134 ? 3.488 20.375 -3.16 1 94.69 134 VAL B N 1
ATOM 4858 C CA . VAL B 1 134 ? 2.896 21.703 -3.146 1 94.69 134 VAL B CA 1
ATOM 4859 C C . VAL B 1 134 ? 1.827 21.812 -4.23 1 94.69 134 VAL B C 1
ATOM 4861 O O . VAL B 1 134 ? 0.756 22.375 -4.004 1 94.69 134 VAL B O 1
ATOM 4864 N N . LYS B 1 135 ? 2.125 21.281 -5.422 1 91.94 135 LYS B N 1
ATOM 4865 C CA . LYS B 1 135 ? 1.171 21.297 -6.523 1 91.94 135 LYS B CA 1
ATOM 4866 C C . LYS B 1 135 ? -0.092 20.516 -6.172 1 91.94 135 LYS B C 1
ATOM 4868 O O . LYS B 1 135 ? -1.206 21 -6.406 1 91.94 135 LYS B O 1
ATOM 4873 N N . GLN B 1 136 ? 0.092 19.406 -5.633 1 90 136 GLN B N 1
ATOM 4874 C CA . GLN B 1 136 ? -1.035 18.562 -5.246 1 90 136 GLN B CA 1
ATOM 4875 C C . GLN B 1 136 ? -1.858 19.219 -4.141 1 90 136 GLN B C 1
ATOM 4877 O O . GLN B 1 136 ? -3.09 19.188 -4.176 1 90 136 GLN B O 1
ATOM 4882 N N . ASP B 1 137 ? -1.208 19.781 -3.193 1 90.94 137 ASP B N 1
ATOM 4883 C CA . ASP B 1 137 ? -1.898 20.438 -2.09 1 90.94 137 ASP B CA 1
ATOM 4884 C C . ASP B 1 137 ? -2.73 21.609 -2.59 1 90.94 137 ASP B C 1
ATOM 4886 O O . ASP B 1 137 ? -3.82 21.875 -2.076 1 90.94 137 ASP B O 1
ATOM 4890 N N . ARG B 1 138 ? -2.143 22.344 -3.482 1 93.12 138 ARG B N 1
ATOM 4891 C CA . ARG B 1 138 ? -2.885 23.453 -4.059 1 93.12 138 ARG B CA 1
ATOM 4892 C C . ARG B 1 138 ? -4.188 22.969 -4.695 1 93.12 138 ARG B C 1
ATOM 4894 O O . ARG B 1 138 ? -5.23 23.609 -4.539 1 93.12 138 ARG B O 1
ATOM 4901 N N . GLU B 1 139 ? -4.109 21.891 -5.41 1 91.81 139 GLU B N 1
ATOM 4902 C CA . GLU B 1 139 ? -5.301 21.312 -6.035 1 91.81 139 GLU B CA 1
ATOM 4903 C C . GLU B 1 139 ? -6.324 20.891 -4.988 1 91.81 139 GLU B C 1
ATOM 4905 O O . GLU B 1 139 ? -7.52 21.141 -5.137 1 91.81 139 GLU B O 1
ATOM 4910 N N . PHE B 1 140 ? -5.867 20.344 -3.979 1 89.5 140 PHE B N 1
ATOM 4911 C CA . PHE B 1 140 ? -6.746 19.891 -2.904 1 89.5 140 PHE B CA 1
ATOM 4912 C C . PHE B 1 140 ? -7.426 21.062 -2.227 1 89.5 140 PHE B C 1
ATOM 4914 O O . PHE B 1 140 ? -8.609 21 -1.887 1 89.5 140 PHE B O 1
ATOM 4921 N N . LEU B 1 141 ? -6.699 22.047 -1.954 1 92.88 141 LEU B N 1
ATOM 4922 C CA . LEU B 1 141 ? -7.254 23.219 -1.282 1 92.88 141 LEU B CA 1
ATOM 4923 C C . LEU B 1 141 ? -8.297 23.906 -2.162 1 92.88 141 LEU B C 1
ATOM 4925 O O . LEU B 1 141 ? -9.297 24.422 -1.659 1 92.88 141 LEU B O 1
ATOM 4929 N N . CYS B 1 142 ? -7.984 23.953 -3.477 1 94.38 142 CYS B N 1
ATOM 4930 C CA . CYS B 1 142 ? -8.969 24.5 -4.402 1 94.38 142 CYS B CA 1
ATOM 4931 C C . CYS B 1 142 ? -10.266 23.703 -4.355 1 94.38 142 CYS B C 1
ATOM 4933 O O . CYS B 1 142 ? -11.352 24.281 -4.336 1 94.38 142 CYS B O 1
ATOM 4935 N N . GLU B 1 143 ? -10.133 22.422 -4.336 1 92.12 143 GLU B N 1
ATOM 4936 C CA . GLU B 1 143 ? -11.297 21.531 -4.254 1 92.12 143 GLU B CA 1
ATOM 4937 C C . GLU B 1 143 ? -12.047 21.734 -2.943 1 92.12 143 GLU B C 1
ATOM 4939 O O . GLU B 1 143 ? -13.281 21.766 -2.926 1 92.12 143 GLU B O 1
ATOM 4944 N N . ASP B 1 144 ? -11.32 21.891 -1.875 1 91.88 144 ASP B N 1
ATOM 4945 C CA . ASP B 1 144 ? -11.914 22.125 -0.563 1 91.88 144 ASP B CA 1
ATOM 4946 C C . ASP B 1 144 ? -12.734 23.422 -0.555 1 91.88 144 ASP B C 1
ATOM 4948 O O . ASP B 1 144 ? -13.836 23.453 -0.003 1 91.88 144 ASP B O 1
ATOM 4952 N N . TRP B 1 145 ? -12.133 24.438 -1.101 1 95.12 145 TRP B N 1
ATOM 4953 C CA . TRP B 1 145 ? -12.82 25.719 -1.142 1 95.12 145 TRP B CA 1
ATOM 4954 C C . TRP B 1 145 ? -14.125 25.625 -1.929 1 95.12 145 TRP B C 1
ATOM 4956 O O . TRP B 1 145 ? -15.172 26.094 -1.474 1 95.12 145 TRP B O 1
ATOM 4966 N N . LYS B 1 146 ? -14.078 24.953 -3.107 1 93.75 146 LYS B N 1
ATOM 4967 C CA . LYS B 1 146 ? -15.234 24.812 -3.986 1 93.75 146 LYS B CA 1
ATOM 4968 C C . LYS B 1 146 ? -16.328 23.984 -3.33 1 93.75 146 LYS B C 1
ATOM 4970 O O . LYS B 1 146 ? -17.516 24.312 -3.428 1 93.75 146 LYS B O 1
ATOM 4975 N N . GLU B 1 147 ? -15.922 23 -2.6 1 91.25 147 GLU B N 1
ATOM 4976 C CA . GLU B 1 147 ? -16.891 22.031 -2.084 1 91.25 147 GLU B CA 1
ATOM 4977 C C . GLU B 1 147 ? -17.438 22.469 -0.726 1 91.25 147 GLU B C 1
ATOM 4979 O O . GLU B 1 147 ? -18.578 22.172 -0.384 1 91.25 147 GLU B O 1
ATOM 4984 N N . CYS B 1 148 ? -16.625 23.25 0.044 1 89.94 148 CYS B N 1
ATOM 4985 C CA . CYS B 1 148 ? -17 23.438 1.442 1 89.94 148 CYS B CA 1
ATOM 4986 C C . CYS B 1 148 ? -17.203 24.922 1.765 1 89.94 148 CYS B C 1
ATOM 4988 O O . CYS B 1 148 ? -18.047 25.266 2.594 1 89.94 148 CYS B O 1
ATOM 4990 N N . ILE B 1 149 ? -16.484 25.797 1.206 1 92.44 149 ILE B N 1
ATOM 4991 C CA . ILE B 1 149 ? -16.5 27.188 1.601 1 92.44 149 ILE B CA 1
ATOM 4992 C C . ILE B 1 149 ? -17.453 27.969 0.691 1 92.44 149 ILE B C 1
ATOM 4994 O O . ILE B 1 149 ? -18.266 28.766 1.167 1 92.44 149 ILE B O 1
ATOM 4998 N N . GLU B 1 150 ? -17.391 27.703 -0.6 1 91.56 150 GLU B N 1
ATOM 4999 C CA . GLU B 1 150 ? -18.234 28.406 -1.558 1 91.56 150 GLU B CA 1
ATOM 5000 C C . GLU B 1 150 ? -19.719 28.234 -1.2 1 91.56 150 GLU B C 1
ATOM 5002 O O . GLU B 1 150 ? -20.484 29.188 -1.241 1 91.56 150 GLU B O 1
ATOM 5007 N N . PRO B 1 151 ? -20.109 27.047 -0.819 1 89.75 151 PRO B N 1
ATOM 5008 C CA . PRO B 1 151 ? -21.531 26.875 -0.469 1 89.75 151 PRO B CA 1
ATOM 5009 C C . PRO B 1 151 ? -21.938 27.688 0.763 1 89.75 151 PRO B C 1
ATOM 5011 O O . PRO B 1 151 ? -23.094 28.062 0.899 1 89.75 151 PRO B O 1
ATOM 5014 N N . LEU B 1 152 ? -21.062 27.906 1.688 1 89.38 152 LEU B N 1
ATOM 5015 C CA . LEU B 1 152 ? -21.344 28.703 2.879 1 89.38 152 LEU B CA 1
ATOM 5016 C C . LEU B 1 152 ? -21.688 30.141 2.506 1 89.38 152 LEU B C 1
ATOM 5018 O O . LEU B 1 152 ? -22.5 30.781 3.17 1 89.38 152 LEU B O 1
ATOM 5022 N N . ILE B 1 153 ? -21 30.625 1.521 1 86.62 153 ILE B N 1
ATOM 5023 C CA . ILE B 1 153 ? -21.234 31.984 1.023 1 86.62 153 ILE B CA 1
ATOM 5024 C C . ILE B 1 153 ? -22.609 32.062 0.371 1 86.62 153 ILE B C 1
ATOM 5026 O O . ILE B 1 153 ? -23.375 33 0.63 1 86.62 153 ILE B O 1
ATOM 5030 N N . SER B 1 154 ? -22.859 31.078 -0.457 1 84.62 154 SER B N 1
ATOM 5031 C CA . SER B 1 154 ? -24.094 31.078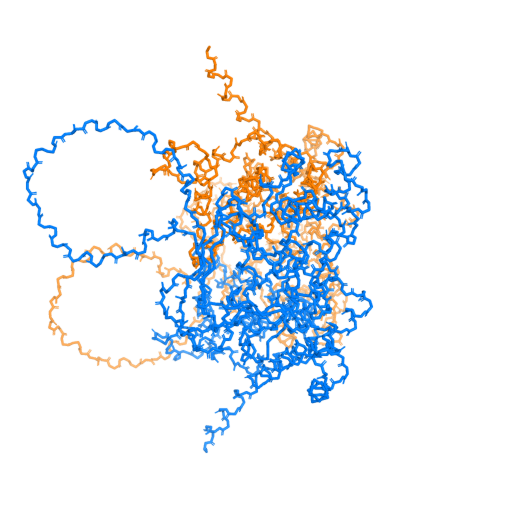 -1.25 1 84.62 154 SER B CA 1
ATOM 5032 C C . SER B 1 154 ? -25.328 30.906 -0.367 1 84.62 154 SER B C 1
ATOM 5034 O O . SER B 1 154 ? -26.391 31.438 -0.674 1 84.62 154 SER B O 1
ATOM 5036 N N . SER B 1 155 ? -25.172 30.188 0.717 1 80 155 SER B N 1
ATOM 5037 C CA . SER B 1 155 ? -26.297 29.906 1.597 1 80 155 SER B CA 1
ATOM 5038 C C . SER B 1 155 ? -26.672 31.141 2.422 1 80 155 SER B C 1
ATOM 5040 O O . SER B 1 155 ? -27.766 31.219 2.986 1 80 155 SER B O 1
ATOM 5042 N N . GLY B 1 156 ? -25.828 32.188 2.461 1 72.94 156 GLY B N 1
ATOM 5043 C CA . GLY B 1 156 ? -26.062 33.375 3.252 1 72.94 156 GLY B CA 1
ATOM 5044 C C . GLY B 1 156 ? -25.906 33.156 4.742 1 72.94 156 GLY B C 1
ATOM 5045 O O . GLY B 1 156 ? -26.312 33.969 5.551 1 72.94 156 GLY B O 1
ATOM 5046 N N . GLY B 1 157 ? -25.484 32.094 5.152 1 68.5 157 GLY B N 1
ATOM 5047 C CA . GLY B 1 157 ? -25.406 31.719 6.555 1 68.5 157 GLY B CA 1
ATOM 5048 C C . GLY B 1 157 ? -24.422 32.562 7.336 1 68.5 157 GLY B C 1
ATOM 5049 O O . GLY B 1 157 ? -24.562 32.75 8.547 1 68.5 157 GLY B O 1
ATOM 5050 N N . LEU B 1 158 ? -23.359 33.219 6.91 1 82.12 158 LEU B N 1
ATOM 5051 C CA . LEU B 1 158 ? -22.297 33.906 7.625 1 82.12 158 LEU B CA 1
ATOM 5052 C C . LEU B 1 158 ? -22.422 35.438 7.43 1 82.12 158 LEU B C 1
ATOM 5054 O O . LEU B 1 158 ? -21.875 36.219 8.211 1 82.12 158 LEU B O 1
ATOM 5058 N N . ASP B 1 159 ? -23.359 35.969 6.867 1 81.12 159 ASP B N 1
ATOM 5059 C CA . ASP B 1 159 ? -23.531 37.375 6.605 1 81.12 159 ASP B CA 1
ATOM 5060 C C . ASP B 1 159 ? -22.188 38.062 6.328 1 81.12 159 ASP B C 1
ATOM 5062 O O . ASP B 1 159 ? -21.828 39.031 7.008 1 81.12 159 ASP B O 1
ATOM 5066 N N . VAL B 1 160 ? -21.344 37.562 5.52 1 86.44 160 VAL B N 1
ATOM 5067 C CA . VAL B 1 160 ? -20.047 38.094 5.145 1 86.44 160 VAL B CA 1
ATOM 5068 C C . VAL B 1 160 ? -20.031 38.406 3.65 1 86.44 160 VAL B C 1
ATOM 5070 O O . VAL B 1 160 ? -20.828 37.875 2.889 1 86.44 160 VAL B O 1
ATOM 5073 N N . HIS B 1 161 ? -19.219 39.375 3.289 1 88.81 161 HIS B N 1
ATOM 5074 C CA . HIS B 1 161 ? -19.031 39.688 1.874 1 88.81 161 HIS B CA 1
ATOM 5075 C C . HIS B 1 161 ? -18.297 38.531 1.16 1 88.81 161 HIS B C 1
ATOM 5077 O O . HIS B 1 161 ? -17.328 38 1.682 1 88.81 161 HIS B O 1
ATOM 5083 N N . PRO B 1 162 ? -18.766 38.156 0.007 1 88.5 162 PRO B N 1
ATOM 5084 C CA . PRO B 1 162 ? -18.156 37.062 -0.735 1 88.5 162 PRO B CA 1
ATOM 5085 C C . PRO B 1 162 ? -16.656 37.25 -0.945 1 88.5 162 PRO B C 1
ATOM 5087 O O . PRO B 1 162 ? -15.898 36.25 -0.967 1 88.5 162 PRO B O 1
ATOM 5090 N N . ASP B 1 163 ? -16.188 38.438 -1.024 1 91.31 163 ASP B N 1
ATOM 5091 C CA . ASP B 1 163 ? -14.773 38.719 -1.261 1 91.31 163 ASP B CA 1
ATOM 5092 C C . ASP B 1 163 ? -13.93 38.312 -0.053 1 91.31 163 ASP B C 1
ATOM 5094 O O . ASP B 1 163 ? -12.742 38 -0.192 1 91.31 163 ASP B O 1
ATOM 5098 N N . ASP B 1 164 ? -14.523 38.312 1.083 1 93 164 ASP B N 1
ATOM 5099 C CA . ASP B 1 164 ? -13.805 37.938 2.309 1 93 164 ASP B CA 1
ATOM 5100 C C . ASP B 1 164 ? -13.656 36.438 2.443 1 93 164 ASP B C 1
ATOM 5102 O O . ASP B 1 164 ? -12.875 35.969 3.264 1 93 164 ASP B O 1
ATOM 5106 N N . PHE B 1 165 ? -14.398 35.781 1.596 1 94.62 165 PHE B N 1
ATOM 5107 C CA . PHE B 1 165 ? -14.32 34.312 1.597 1 94.62 165 PHE B CA 1
ATOM 5108 C C . PHE B 1 165 ? -13.867 33.812 0.236 1 94.62 165 PHE B C 1
ATOM 5110 O O . PHE B 1 165 ? -14.289 32.719 -0.196 1 94.62 165 PHE B O 1
ATOM 5117 N N . SER B 1 166 ? -13.047 34.656 -0.424 1 95.12 166 SER B N 1
ATOM 5118 C CA . SER B 1 166 ? -12.469 34.25 -1.702 1 95.12 166 SER B CA 1
ATOM 5119 C C . SER B 1 166 ? -11.43 33.125 -1.518 1 95.12 166 SER B C 1
ATOM 5121 O O . SER B 1 166 ? -11 32.875 -0.394 1 95.12 166 SER B O 1
ATOM 5123 N N . LEU B 1 167 ? -11.094 32.531 -2.641 1 95.31 167 LEU B N 1
ATOM 5124 C CA . LEU B 1 167 ? -10.086 31.484 -2.631 1 95.31 167 LEU B CA 1
ATOM 5125 C C . LEU B 1 167 ? -8.766 32 -2.07 1 95.31 167 LEU B C 1
ATOM 5127 O O . LEU B 1 167 ? -8.102 31.312 -1.296 1 95.31 167 LEU B O 1
ATOM 5131 N N . ASP B 1 168 ? -8.43 33.188 -2.426 1 95.44 168 ASP B N 1
ATOM 5132 C CA . ASP B 1 168 ? -7.188 33.781 -1.965 1 95.44 168 ASP B CA 1
ATOM 5133 C C . ASP B 1 168 ? -7.195 33.969 -0.45 1 95.44 168 ASP B C 1
ATOM 5135 O O . ASP B 1 168 ? -6.184 33.75 0.216 1 95.44 168 ASP B O 1
ATOM 5139 N N . LYS B 1 169 ? -8.281 34.438 0.076 1 96.5 169 LYS B N 1
ATOM 5140 C CA . LYS B 1 169 ? -8.406 34.625 1.519 1 96.5 169 LYS B CA 1
ATOM 5141 C C . LYS B 1 169 ? -8.367 33.281 2.25 1 96.5 169 LYS B C 1
ATOM 5143 O O . LYS B 1 169 ? -7.863 33.188 3.371 1 96.5 169 LYS B O 1
ATOM 5148 N N . TYR B 1 170 ? -8.914 32.281 1.562 1 96.69 170 TYR B N 1
ATOM 5149 C CA . TYR B 1 170 ? -8.859 30.953 2.146 1 96.69 170 TYR B CA 1
ATOM 5150 C C . TYR B 1 170 ? -7.422 30.453 2.24 1 96.69 170 TYR B C 1
ATOM 5152 O O . TYR B 1 170 ? -7.008 29.922 3.275 1 96.69 170 TYR B O 1
ATOM 5160 N N . PHE B 1 171 ? -6.691 30.594 1.146 1 96.75 171 PHE B N 1
ATOM 5161 C CA . PHE B 1 171 ? -5.285 30.219 1.165 1 96.75 171 PHE B CA 1
ATOM 5162 C C . PHE B 1 171 ? -4.547 30.906 2.297 1 96.75 171 PHE B C 1
ATOM 5164 O O . PHE B 1 171 ? -3.783 30.281 3.033 1 96.75 171 PHE B O 1
ATOM 5171 N N . ALA B 1 172 ? -4.816 32.188 2.428 1 96.88 172 ALA B N 1
ATOM 5172 C CA . ALA B 1 172 ? -4.172 32.969 3.471 1 96.88 172 ALA B CA 1
ATOM 5173 C C . ALA B 1 172 ? -4.496 32.438 4.859 1 96.88 172 ALA B C 1
ATOM 5175 O O . ALA B 1 172 ? -3.596 32.219 5.676 1 96.88 172 ALA B O 1
ATOM 5176 N N . ALA B 1 173 ? -5.73 32.188 5.09 1 97.88 173 ALA B N 1
ATOM 5177 C CA . ALA B 1 173 ? -6.16 31.672 6.387 1 97.88 173 ALA B CA 1
ATOM 5178 C C . ALA B 1 173 ? -5.543 30.297 6.652 1 97.88 173 ALA B C 1
ATOM 5180 O O . ALA B 1 173 ? -5.129 30.016 7.777 1 97.88 173 ALA B O 1
ATOM 5181 N N . LYS B 1 174 ? -5.512 29.5 5.598 1 96.94 174 LYS B N 1
ATOM 5182 C CA . LYS B 1 174 ? -4.969 28.141 5.727 1 96.94 174 LYS B CA 1
ATOM 5183 C C . LYS B 1 174 ? -3.502 28.188 6.145 1 96.94 174 LYS B C 1
ATOM 5185 O O . LYS B 1 174 ? -3.055 27.344 6.93 1 96.94 174 LYS B O 1
ATOM 5190 N N . THR B 1 175 ? -2.732 29.094 5.594 1 97.12 175 THR B N 1
ATOM 5191 C CA . THR B 1 175 ? -1.321 29.188 5.949 1 97.12 175 THR B CA 1
ATOM 5192 C C . THR B 1 175 ? -1.159 29.578 7.414 1 97.12 175 THR B C 1
ATOM 5194 O O . THR B 1 175 ? -0.259 29.094 8.094 1 97.12 175 THR B O 1
ATOM 5197 N N . LEU B 1 176 ? -2.023 30.438 7.938 1 97.25 176 LEU B N 1
ATOM 5198 C CA . LEU B 1 176 ? -1.979 30.828 9.336 1 97.25 176 LEU B CA 1
ATOM 5199 C C . LEU B 1 176 ? -2.316 29.656 10.25 1 97.25 176 LEU B C 1
ATOM 5201 O O . LEU B 1 176 ? -1.634 29.422 11.25 1 97.25 176 LEU B O 1
ATOM 5205 N N . VAL B 1 177 ? -3.342 28.953 9.812 1 96.94 177 VAL B N 1
ATOM 5206 C CA . VAL B 1 177 ? -3.789 27.812 10.602 1 96.94 177 VAL B CA 1
ATOM 5207 C C . VAL B 1 177 ? -2.695 26.75 10.633 1 96.94 177 VAL B C 1
ATOM 5209 O O . VAL B 1 177 ? -2.4 26.188 11.695 1 96.94 177 VAL B O 1
ATOM 5212 N N . SER B 1 178 ? -2.129 26.5 9.539 1 94.25 178 SER B N 1
ATOM 5213 C CA . SER B 1 178 ? -1.088 25.484 9.453 1 94.25 178 SER B CA 1
ATOM 5214 C C . SER B 1 178 ? 0.127 25.859 10.289 1 94.25 178 SER B C 1
ATOM 5216 O O . SER B 1 178 ? 0.746 25 10.922 1 94.25 178 SER B O 1
ATOM 5218 N N . SER B 1 179 ? 0.426 27.078 10.352 1 94.94 179 SER B N 1
ATOM 5219 C CA . SER B 1 179 ? 1.666 27.547 10.961 1 94.94 179 SER B CA 1
ATOM 5220 C C . SER B 1 179 ? 1.472 27.844 12.445 1 94.94 179 SER B C 1
ATOM 5222 O O . SER B 1 179 ? 2.41 27.719 13.234 1 94.94 179 SER B O 1
ATOM 5224 N N . ARG B 1 180 ? 0.195 28.219 12.797 1 95.25 180 ARG B N 1
ATOM 5225 C CA . ARG B 1 180 ? 0.107 28.875 14.102 1 95.25 180 ARG B CA 1
ATOM 5226 C C . ARG B 1 180 ? -0.911 28.172 14.992 1 95.25 180 ARG B C 1
ATOM 5228 O O . ARG B 1 180 ? -1.032 28.484 16.172 1 95.25 180 ARG B O 1
ATOM 5235 N N . SER B 1 181 ? -1.575 27.219 14.516 1 95 181 SER B N 1
ATOM 5236 C CA . SER B 1 181 ? -2.623 26.609 15.32 1 95 181 SER B CA 1
ATOM 5237 C C . SER B 1 181 ? -2.043 25.578 16.281 1 95 181 SER B C 1
ATOM 5239 O O . SER B 1 181 ? -0.948 25.062 16.062 1 95 181 SER B O 1
ATOM 5241 N N . PHE B 1 182 ? -2.744 25.359 17.406 1 92.31 182 PHE B N 1
ATOM 5242 C CA . PHE B 1 182 ? -2.406 24.375 18.422 1 92.31 182 PHE B CA 1
ATOM 5243 C C . PHE B 1 182 ? -3.574 23.422 18.656 1 92.31 182 PHE B C 1
ATOM 5245 O O . PHE B 1 182 ? -4.734 23.797 18.453 1 92.31 182 PHE B O 1
ATOM 5252 N N . GLN B 1 183 ? -3.184 22.281 19.062 1 87.31 183 GLN B N 1
ATOM 5253 C CA . GLN B 1 183 ? -4.211 21.406 19.625 1 87.31 183 GLN B CA 1
ATOM 5254 C C . GLN B 1 183 ? -4.531 21.797 21.062 1 87.31 183 GLN B C 1
ATOM 5256 O O . GLN B 1 183 ? -3.646 21.812 21.922 1 87.31 183 GLN B O 1
ATOM 5261 N N . ILE B 1 184 ? -5.641 22.094 21.328 1 88.62 184 ILE B N 1
ATOM 5262 C CA . ILE B 1 184 ? -6.023 22.641 22.625 1 88.62 184 ILE B CA 1
ATOM 5263 C C . ILE B 1 184 ? -6.547 21.516 23.531 1 88.62 184 ILE B C 1
ATOM 5265 O O . ILE B 1 184 ? -5.957 21.234 24.578 1 88.62 184 ILE B O 1
ATOM 5269 N N . ASP B 1 185 ? -7.629 20.859 23.234 1 82.25 185 ASP B N 1
ATOM 5270 C CA . ASP B 1 185 ? -8.227 19.75 23.969 1 82.25 185 ASP B CA 1
ATOM 5271 C C . ASP B 1 185 ? -9.266 19.016 23.109 1 82.25 185 ASP B C 1
ATOM 5273 O O . ASP B 1 185 ? -9.391 19.297 21.906 1 82.25 185 ASP B O 1
ATOM 5277 N N . ASN B 1 186 ? -9.945 18.078 23.719 1 74.25 186 ASN B N 1
ATOM 5278 C CA . ASN B 1 186 ? -10.891 17.234 22.984 1 74.25 186 ASN B CA 1
ATOM 5279 C C . ASN B 1 186 ? -12.141 18.016 22.578 1 74.25 186 ASN B C 1
ATOM 5281 O O . ASN B 1 186 ? -12.773 17.703 21.562 1 74.25 186 ASN B O 1
ATOM 5285 N N . TYR B 1 187 ? -12.461 19.016 23.328 1 79.62 187 TYR B N 1
ATOM 5286 C CA . TYR B 1 187 ? -13.656 19.797 23.047 1 79.62 187 TYR B CA 1
ATOM 5287 C C . TYR B 1 187 ? -13.391 20.859 21.984 1 79.62 187 TYR B C 1
ATOM 5289 O O . TYR B 1 187 ? -14.133 20.984 21.016 1 79.62 187 TYR B O 1
ATOM 5297 N N . HIS B 1 188 ? -12.32 21.625 22.109 1 84.81 188 HIS B N 1
ATOM 5298 C CA . HIS B 1 188 ? -12.016 22.719 21.203 1 84.81 188 HIS B CA 1
ATOM 5299 C C . HIS B 1 188 ? -11.266 22.234 19.984 1 84.81 188 HIS B C 1
ATOM 5301 O O . HIS B 1 188 ? -11.289 22.875 18.922 1 84.81 188 HIS B O 1
ATOM 5307 N N . GLY B 1 189 ? -10.625 21.078 20.125 1 82.62 189 GLY B N 1
ATOM 5308 C CA . GLY B 1 189 ? -9.805 20.609 19.031 1 82.62 189 GLY B CA 1
ATOM 5309 C C . GLY B 1 189 ? -8.602 21.5 18.766 1 82.62 189 GLY B C 1
ATOM 5310 O O . GLY B 1 189 ? -7.828 21.797 19.672 1 82.62 189 GLY B O 1
ATOM 5311 N N . PHE B 1 190 ? -8.539 22.016 17.5 1 87.69 190 PHE B N 1
ATOM 5312 C CA . PHE B 1 190 ? -7.457 22.922 17.125 1 87.69 190 PHE B CA 1
ATOM 5313 C C . PHE B 1 190 ? -7.926 24.359 17.156 1 87.69 190 PHE B C 1
ATOM 5315 O O . PHE B 1 190 ? -9.086 24.656 16.859 1 87.69 190 PHE B O 1
ATOM 5322 N N . GLY B 1 191 ? -7.027 25.203 17.516 1 94.75 191 GLY B N 1
ATOM 5323 C CA . GLY B 1 191 ? -7.367 26.609 17.562 1 94.75 191 GLY B CA 1
ATOM 5324 C C . GLY B 1 191 ? -6.156 27.531 17.516 1 94.75 191 GLY B C 1
ATOM 5325 O O . GLY B 1 191 ? -5.023 27.062 17.656 1 94.75 191 GLY B O 1
ATOM 5326 N N . MET B 1 192 ? -6.457 28.766 17.203 1 97.81 192 MET B N 1
ATOM 5327 C CA . MET B 1 192 ? -5.449 29.812 17.359 1 97.81 192 MET B CA 1
ATOM 5328 C C . MET B 1 192 ? -5.316 30.219 18.812 1 97.81 192 MET B C 1
ATOM 5330 O O . MET B 1 192 ? -6.297 30.625 19.438 1 97.81 192 MET B O 1
ATOM 5334 N N . VAL B 1 193 ? -4.125 30.109 19.328 1 97.38 193 VAL B N 1
ATOM 5335 C CA . VAL B 1 193 ? -3.893 30.406 20.734 1 97.38 193 VAL B CA 1
ATOM 5336 C C . VAL B 1 193 ? -3.062 31.688 20.859 1 97.38 193 VAL B C 1
ATOM 5338 O O . VAL B 1 193 ? -1.831 31.641 20.812 1 97.38 193 VAL B O 1
ATOM 5341 N N . PRO B 1 194 ? -3.746 32.781 21.156 1 97.62 194 PRO B N 1
ATOM 5342 C CA . PRO B 1 194 ? -3.025 34.062 21.234 1 97.62 194 PRO B CA 1
ATOM 5343 C C . PRO B 1 194 ? -1.848 34 22.203 1 97.62 194 PRO B C 1
ATOM 5345 O O . PRO B 1 194 ? -1.954 33.406 23.281 1 97.62 194 PRO B O 1
ATOM 5348 N N . LEU B 1 195 ? -0.706 34.656 21.844 1 96.81 195 LEU B N 1
ATOM 5349 C CA . LEU B 1 195 ? 0.539 34.719 22.594 1 96.81 195 LEU B CA 1
ATOM 5350 C C . LEU B 1 195 ? 1.368 33.469 22.391 1 96.81 195 LEU B C 1
ATOM 5352 O O . LEU B 1 195 ? 2.566 33.531 22.125 1 96.81 195 LEU B O 1
ATOM 5356 N N . ALA B 1 196 ? 0.736 32.312 22.562 1 96.44 196 ALA B N 1
ATOM 5357 C CA . ALA B 1 196 ? 1.464 31.062 22.391 1 96.44 196 ALA B CA 1
ATOM 5358 C C . ALA B 1 196 ? 2.027 30.938 20.984 1 96.44 196 ALA B C 1
ATOM 5360 O O . ALA B 1 196 ? 3.117 30.391 20.797 1 96.44 196 ALA B O 1
ATOM 5361 N N . ASP B 1 197 ? 1.295 31.406 20.016 1 95.94 197 ASP B N 1
ATOM 5362 C CA . ASP B 1 197 ? 1.669 31.234 18.609 1 95.94 197 ASP B CA 1
ATOM 5363 C C . ASP B 1 197 ? 2.732 32.25 18.203 1 95.94 197 ASP B C 1
ATOM 5365 O O . ASP B 1 197 ? 3.15 32.281 17.047 1 95.94 197 ASP B O 1
ATOM 5369 N N . LEU B 1 198 ? 3.158 33.125 19.172 1 95.44 198 LEU B N 1
ATOM 5370 C CA . LEU B 1 198 ? 4.18 34.125 18.859 1 95.44 198 LEU B CA 1
ATOM 5371 C C . LEU B 1 198 ? 5.574 33.562 19.141 1 95.44 198 LEU B C 1
ATOM 5373 O O . LEU B 1 198 ? 6.57 34.156 18.703 1 95.44 198 LEU B O 1
ATOM 5377 N N . PHE B 1 199 ? 5.617 32.469 19.906 1 96.12 199 PHE B N 1
ATOM 5378 C CA . PHE B 1 199 ? 6.906 31.844 20.156 1 96.12 199 PHE B CA 1
ATOM 5379 C C . PHE B 1 199 ? 7.398 31.125 18.906 1 96.12 199 PHE B C 1
ATOM 5381 O O . PHE B 1 199 ? 6.723 30.234 18.391 1 96.12 199 PHE B O 1
ATOM 5388 N N . ASN B 1 200 ? 8.523 31.469 18.453 1 94.75 200 ASN B N 1
ATOM 5389 C CA . ASN B 1 200 ? 9.078 30.859 17.25 1 94.75 200 ASN B CA 1
ATOM 5390 C C . ASN B 1 200 ? 9.656 29.469 17.531 1 94.75 200 ASN B C 1
ATOM 5392 O O . ASN B 1 200 ? 9.898 29.125 18.688 1 94.75 200 ASN B O 1
ATOM 5396 N N . HIS B 1 201 ? 9.789 28.75 16.484 1 93.75 201 HIS B N 1
ATOM 5397 C CA . HIS B 1 201 ? 10.25 27.375 16.562 1 93.75 201 HIS B CA 1
ATOM 5398 C C . HIS B 1 201 ? 11.773 27.297 16.531 1 93.75 201 HIS B C 1
ATOM 5400 O O . HIS B 1 201 ? 12.422 28.078 15.812 1 93.75 201 HIS B O 1
ATOM 5406 N N . LYS B 1 202 ? 12.312 26.453 17.25 1 93.56 202 LYS B N 1
ATOM 5407 C CA . LYS B 1 202 ? 13.703 26 17.125 1 93.56 202 LYS B CA 1
ATOM 5408 C C . LYS B 1 202 ? 13.812 24.5 17.344 1 93.56 202 LYS B C 1
ATOM 5410 O O . LYS B 1 202 ? 13.422 23.984 18.391 1 93.56 202 LYS B O 1
ATOM 5415 N N . THR B 1 203 ? 14.367 23.844 16.328 1 92.75 203 THR B N 1
ATOM 5416 C CA . THR B 1 203 ? 14.523 22.406 16.422 1 92.75 203 THR B CA 1
ATOM 5417 C C . THR B 1 203 ? 15.5 22.031 17.516 1 92.75 203 THR B C 1
ATOM 5419 O O . THR B 1 203 ? 16.641 22.484 17.531 1 92.75 203 THR B O 1
ATOM 5422 N N . ASP B 1 204 ? 15.086 21.203 18.438 1 90.88 204 ASP B N 1
ATOM 5423 C CA . ASP B 1 204 ? 15.898 20.688 19.531 1 90.88 204 ASP B CA 1
ATOM 5424 C C . ASP B 1 204 ? 16.469 21.828 20.375 1 90.88 204 ASP B C 1
ATOM 5426 O O . ASP B 1 204 ? 17.578 21.703 20.906 1 90.88 204 ASP B O 1
ATOM 5430 N N . GLY B 1 205 ? 15.859 22.938 20.406 1 91.94 205 GLY B N 1
ATOM 5431 C CA . GLY B 1 205 ? 16.344 24.094 21.141 1 91.94 205 GLY B CA 1
ATOM 5432 C C . GLY B 1 205 ? 15.227 24.906 21.766 1 91.94 205 GLY B C 1
ATOM 5433 O O . GLY B 1 205 ? 15.367 26.109 21.969 1 91.94 205 GLY B O 1
ATOM 5434 N N . GLU B 1 206 ? 14.18 24.281 22 1 93.5 206 GLU B N 1
ATOM 5435 C CA . GLU B 1 206 ? 13.031 24.984 22.562 1 93.5 206 GLU B CA 1
ATOM 5436 C C . GLU B 1 206 ? 13.242 25.297 24.047 1 93.5 206 GLU B C 1
ATOM 5438 O O . GLU B 1 206 ? 13.977 24.594 24.734 1 93.5 206 GLU B O 1
ATOM 5443 N N . HIS B 1 207 ? 12.609 26.344 24.484 1 96.62 207 HIS B N 1
ATOM 5444 C CA . HIS B 1 207 ? 12.695 26.797 25.859 1 96.62 207 HIS B CA 1
ATOM 5445 C C . HIS B 1 207 ? 11.375 26.609 26.594 1 96.62 207 HIS B C 1
ATOM 5447 O O . HIS B 1 207 ? 11.336 26.547 27.828 1 96.62 207 HIS B O 1
ATOM 5453 N N . VAL B 1 208 ? 10.266 26.547 25.828 1 96.06 208 VAL B N 1
ATOM 5454 C CA . VAL B 1 208 ? 8.953 26.469 26.469 1 96.06 208 VAL B CA 1
ATOM 5455 C C . VAL B 1 208 ? 8.1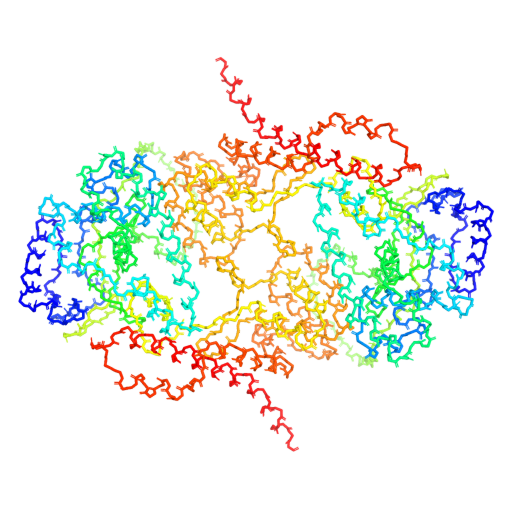09 25.391 25.797 1 96.06 208 VAL B C 1
ATOM 5457 O O . VAL B 1 208 ? 8.359 25.016 24.641 1 96.06 208 VAL B O 1
ATOM 5460 N N . HIS B 1 209 ? 7.176 24.875 26.5 1 94.44 209 HIS B N 1
ATOM 5461 C CA . HIS B 1 209 ? 6.18 23.953 25.984 1 94.44 209 HIS B CA 1
ATOM 5462 C C . HIS B 1 209 ? 4.766 24.422 26.297 1 94.44 209 HIS B C 1
ATOM 5464 O O . HIS B 1 209 ? 4.52 25.016 27.344 1 94.44 209 HIS B O 1
ATOM 5470 N N . PHE B 1 210 ? 3.893 24.172 25.359 1 91.12 210 PHE B N 1
ATOM 5471 C CA . PHE B 1 210 ? 2.461 24.406 25.5 1 91.12 210 PHE B CA 1
ATOM 5472 C C . PHE B 1 210 ? 1.792 23.234 26.219 1 91.12 210 PHE B C 1
ATOM 5474 O O . PHE B 1 210 ? 1.958 22.078 25.828 1 91.12 210 PHE B O 1
ATOM 5481 N N . THR B 1 211 ? 1.098 23.375 27.297 1 83.44 211 THR B N 1
ATOM 5482 C CA . THR B 1 211 ? 0.483 22.297 28.062 1 83.44 211 THR B CA 1
ATOM 5483 C C . THR B 1 211 ? -0.929 22.688 28.5 1 83.44 211 THR B C 1
ATOM 5485 O O . THR B 1 211 ? -1.242 23.859 28.641 1 83.44 211 THR B O 1
ATOM 5488 N N . SER B 1 212 ? -1.753 21.562 28.406 1 72.88 212 SER B N 1
ATOM 5489 C CA . SER B 1 212 ? -3.053 21.75 29.047 1 72.88 212 SER B CA 1
ATOM 5490 C C . SER B 1 212 ? -3.031 21.25 30.484 1 72.88 212 SER B C 1
ATOM 5492 O O . SER B 1 212 ? -2.336 20.297 30.812 1 72.88 212 SER B O 1
ATOM 5494 N N . ALA B 1 213 ? -3.242 21.938 31.5 1 53.41 213 ALA B N 1
ATOM 5495 C CA . ALA B 1 213 ? -3.176 21.594 32.906 1 53.41 213 ALA B CA 1
ATOM 5496 C C . ALA B 1 213 ? -3.73 20.188 33.156 1 53.41 213 ALA B C 1
ATOM 5498 O O . ALA B 1 213 ? -3.312 19.516 34.094 1 53.41 213 ALA B O 1
ATOM 5499 N N . SER B 1 214 ? -4.656 19.656 32.469 1 48.34 214 SER B N 1
ATOM 5500 C CA . SER B 1 214 ? -5.223 18.344 32.781 1 48.34 214 SER B CA 1
ATOM 5501 C C . SER B 1 214 ? -4.242 17.219 32.469 1 48.34 214 SER B C 1
ATOM 5503 O O . SER B 1 214 ? -4.465 16.062 32.844 1 48.34 214 SER B O 1
ATOM 5505 N N . ASP B 1 215 ? -3.316 17.359 31.766 1 46.12 215 ASP B N 1
ATOM 5506 C CA . ASP B 1 215 ? -2.43 16.297 31.297 1 46.12 215 ASP B CA 1
ATOM 5507 C C . ASP B 1 215 ? -1.435 15.898 32.375 1 46.12 215 ASP B C 1
ATOM 5509 O O . ASP B 1 215 ? -0.581 15.031 32.156 1 46.12 215 ASP B O 1
ATOM 5513 N N . ASP B 1 216 ? -1.339 16.516 33.562 1 37.59 216 ASP B N 1
ATOM 5514 C CA . ASP B 1 216 ? -0.302 16.219 34.531 1 37.59 216 ASP B CA 1
ATOM 5515 C C . ASP B 1 216 ? -0.549 14.867 35.219 1 37.59 216 ASP B C 1
ATOM 5517 O O . ASP B 1 216 ? 0.173 14.484 36.125 1 37.59 216 ASP B O 1
ATOM 5521 N N . SER B 1 217 ? -1.823 14.32 35.375 1 34.84 217 SER B N 1
ATOM 5522 C CA . SER B 1 217 ? -1.874 13.273 36.375 1 34.84 217 SER B CA 1
ATOM 5523 C C . SER B 1 217 ? -0.879 12.156 36.094 1 34.84 217 SER B C 1
ATOM 5525 O O . SER B 1 217 ? -0.29 11.578 37 1 34.84 217 SER B O 1
ATOM 5527 N N . ASP B 1 218 ? -1.027 11.344 35 1 34.19 218 ASP B N 1
ATOM 5528 C CA . ASP B 1 218 ? -0.671 9.938 35.125 1 34.19 218 ASP B CA 1
ATOM 5529 C C . ASP B 1 218 ? 0.823 9.727 34.906 1 34.19 218 ASP B C 1
ATOM 5531 O O . ASP B 1 218 ? 1.268 8.594 34.688 1 34.19 218 ASP B O 1
ATOM 5535 N N . SER B 1 219 ? 1.598 10.711 34.688 1 31.61 219 SER B N 1
ATOM 5536 C CA . SER B 1 219 ? 2.906 10.133 34.406 1 31.61 219 SER B CA 1
ATOM 5537 C C . SER B 1 219 ? 3.629 9.75 35.688 1 31.61 219 SER B C 1
ATOM 5539 O O . SER B 1 219 ? 4.836 9.492 35.656 1 31.61 219 SER B O 1
ATOM 5541 N N . ASP B 1 220 ? 3.158 10 36.938 1 28.7 220 ASP B N 1
ATOM 5542 C CA . ASP B 1 220 ? 4 9.555 38.062 1 28.7 220 ASP B CA 1
ATOM 5543 C C . ASP B 1 220 ? 4.02 8.031 38.156 1 28.7 220 ASP B C 1
ATOM 5545 O O . ASP B 1 220 ? 3.074 7.426 38.656 1 28.7 220 ASP B O 1
ATOM 5549 N N . GLY B 1 221 ? 4.402 7.328 37.25 1 26.56 221 GLY B N 1
ATOM 5550 C CA . GLY B 1 221 ? 4.73 5.934 37.469 1 26.56 221 GLY B CA 1
ATOM 5551 C C . GLY B 1 221 ? 5.555 5.723 38.75 1 26.56 221 GLY B C 1
ATOM 5552 O O . GLY B 1 221 ? 6.688 6.199 38.844 1 26.56 221 GLY B O 1
ATOM 5553 N N . GLU B 1 222 ? 4.895 5.605 40.031 1 24.97 222 GLU B N 1
ATOM 5554 C CA . GLU B 1 222 ? 5.379 5.066 41.312 1 24.97 222 GLU B CA 1
ATOM 5555 C C . GLU B 1 222 ? 6.246 3.83 41.094 1 24.97 222 GLU B C 1
ATOM 5557 O O . GLU B 1 222 ? 5.934 2.99 40.219 1 24.97 222 GLU B O 1
ATOM 5562 N N . ASP B 1 223 ? 7.469 3.893 41.469 1 25.08 223 ASP B N 1
ATOM 5563 C CA . ASP B 1 223 ? 8.398 2.816 41.812 1 25.08 223 ASP B CA 1
ATOM 5564 C C . ASP B 1 223 ? 7.785 1.85 42.812 1 25.08 223 ASP B C 1
ATOM 5566 O O . ASP B 1 223 ? 7.527 2.223 43.969 1 25.08 223 ASP B O 1
ATOM 5570 N N . HIS B 1 224 ? 6.656 1.088 42.531 1 23.02 224 HIS B N 1
ATOM 5571 C CA . HIS B 1 224 ? 6 0.088 43.344 1 23.02 224 HIS B CA 1
ATOM 5572 C C . HIS B 1 224 ? 7.008 -0.906 43.906 1 23.02 224 HIS B C 1
ATOM 5574 O O . HIS B 1 224 ? 7.398 -1.857 43.25 1 23.02 224 HIS B O 1
ATOM 5580 N N . ASP B 1 225 ? 7.98 -0.468 44.719 1 22.61 225 ASP B N 1
ATOM 5581 C CA . ASP B 1 225 ? 8.656 -1.486 45.531 1 22.61 225 ASP B CA 1
ATOM 5582 C C . ASP B 1 225 ? 7.684 -2.172 46.5 1 22.61 225 ASP B C 1
ATOM 5584 O O . ASP B 1 225 ? 8.102 -2.83 47.438 1 22.61 225 ASP B O 1
ATOM 5588 N N . GLU B 1 226 ? 6.348 -1.792 46.531 1 20.84 226 GLU B N 1
ATOM 5589 C CA . GLU B 1 226 ? 5.617 -2.24 47.719 1 20.84 226 GLU B CA 1
ATOM 5590 C C . GLU B 1 226 ? 5.574 -3.764 47.812 1 20.84 226 GLU B C 1
ATOM 5592 O O . GLU B 1 226 ? 5.359 -4.438 46.781 1 20.84 226 GLU B O 1
ATOM 5597 N N . GLN B 1 227 ? 6.246 -4.285 48.906 1 20.88 227 GLN B N 1
ATOM 5598 C CA . GLN B 1 227 ? 6.219 -5.59 49.562 1 20.88 227 GLN B CA 1
ATOM 5599 C C . GLN B 1 227 ? 4.789 -6.008 49.875 1 20.88 227 GLN B C 1
ATOM 5601 O O . GLN B 1 227 ? 4.062 -5.273 50.562 1 20.88 227 GLN B O 1
ATOM 5606 N N . SER B 1 228 ? 4.117 -6.875 49.062 1 19.09 228 SER B N 1
ATOM 5607 C CA . SER B 1 228 ? 2.789 -7.477 49.125 1 19.09 228 SER B CA 1
ATOM 5608 C C . SER B 1 228 ? 2.613 -8.258 50.438 1 19.09 228 SER B C 1
ATOM 5610 O O . SER B 1 228 ? 2.623 -9.492 50.438 1 19.09 228 SER B O 1
ATOM 5612 N N . ASP B 1 229 ? 3.004 -7.73 51.656 1 19.52 229 ASP B N 1
ATOM 5613 C CA . ASP B 1 229 ? 2.545 -8.57 52.781 1 19.52 229 ASP B CA 1
ATOM 5614 C C . ASP B 1 229 ? 1.021 -8.586 52.844 1 19.52 229 ASP B C 1
ATOM 5616 O O . ASP B 1 229 ? 0.394 -7.535 53 1 19.52 229 ASP B O 1
ATOM 5620 N N . ALA B 1 230 ? 0.313 -9.578 52.312 1 20.22 230 ALA B N 1
ATOM 5621 C CA . ALA B 1 230 ? -1.119 -9.688 52.031 1 20.22 230 ALA B CA 1
ATOM 5622 C C . ALA B 1 230 ? -1.921 -9.695 53.344 1 20.22 230 ALA B C 1
ATOM 5624 O O . ALA B 1 230 ? -3.043 -10.203 53.375 1 20.22 230 ALA B O 1
ATOM 5625 N N . SER B 1 231 ? -1.633 -8.914 54.375 1 17.98 231 SER B N 1
ATOM 5626 C CA . SER B 1 231 ? -2.512 -9.211 55.5 1 17.98 231 SER B CA 1
ATOM 5627 C C . SER B 1 231 ? -3.977 -9.031 55.125 1 17.98 231 SER B C 1
ATOM 5629 O O . SER B 1 231 ? -4.301 -8.227 54.25 1 17.98 231 SER B O 1
ATOM 5631 N N . ALA B 1 232 ? -4.91 -9.977 55.688 1 19.14 232 ALA B N 1
ATOM 5632 C CA . ALA B 1 232 ? -6.246 -10.547 55.5 1 19.14 232 ALA B CA 1
ATOM 5633 C C . ALA B 1 232 ? -7.32 -9.469 55.656 1 19.14 232 ALA B C 1
ATOM 5635 O O . ALA B 1 232 ? -8.273 -9.422 54.875 1 19.14 232 ALA B O 1
ATOM 5636 N N . ASP B 1 233 ? -7.512 -8.828 56.781 1 18.23 233 ASP B N 1
ATOM 5637 C CA . ASP B 1 233 ? -8.812 -8.852 57.438 1 18.23 233 ASP B CA 1
ATOM 5638 C C . ASP B 1 233 ? -9.656 -7.648 57 1 18.23 233 ASP B C 1
ATOM 5640 O O . ASP B 1 233 ? -10.805 -7.504 57.438 1 18.23 233 ASP B O 1
ATOM 5644 N N . GLU B 1 234 ? -9.07 -6.547 56.469 1 18.48 234 GLU B N 1
ATOM 5645 C CA . GLU B 1 234 ? -9.734 -5.32 56.906 1 18.48 234 GLU B CA 1
ATOM 5646 C C . GLU B 1 234 ? -11.117 -5.188 56.281 1 18.48 234 GLU B C 1
ATOM 5648 O O . GLU B 1 234 ? -11.305 -5.527 55.125 1 18.48 234 GLU B O 1
ATOM 5653 N N . GLN B 1 235 ? -12.273 -5.051 57.062 1 19.8 235 GLN B N 1
ATOM 5654 C CA . GLN B 1 235 ? -13.727 -4.902 57.094 1 19.8 235 GLN B CA 1
ATOM 5655 C C . GLN B 1 235 ? -14.172 -3.701 56.25 1 19.8 235 GLN B C 1
ATOM 5657 O O . GLN B 1 235 ? -13.992 -2.553 56.656 1 19.8 235 GLN B O 1
ATOM 5662 N N . SER B 1 236 ? -13.797 -3.721 54.938 1 19.47 236 SER B N 1
ATOM 5663 C CA . SER B 1 236 ? -13.891 -2.461 54.188 1 19.47 236 SER B CA 1
ATOM 5664 C C . SER B 1 236 ? -15.328 -1.98 54.094 1 19.47 236 SER B C 1
ATOM 5666 O O . SER B 1 236 ? -16.219 -2.736 53.688 1 19.47 236 SER B O 1
ATOM 5668 N N . THR B 1 237 ? -15.781 -1.173 55.062 1 20.73 237 THR B N 1
ATOM 5669 C CA . THR B 1 237 ? -17.062 -0.489 55.156 1 20.73 237 THR B CA 1
ATOM 5670 C C . THR B 1 237 ? -17.391 0.225 53.844 1 20.73 237 THR B C 1
ATOM 5672 O O . THR B 1 237 ? -16.578 0.993 53.312 1 20.73 237 THR B O 1
ATOM 5675 N N . ILE B 1 238 ? -18.234 -0.414 53 1 22.09 238 ILE B N 1
ATOM 5676 C CA . ILE B 1 238 ? -18.719 -0.119 51.656 1 22.09 238 ILE B CA 1
ATOM 5677 C C . ILE B 1 238 ? -19.469 1.215 51.656 1 22.09 238 ILE B C 1
ATOM 5679 O O . ILE B 1 238 ? -20.609 1.299 52.125 1 22.09 238 ILE B O 1
ATOM 5683 N N . GLU B 1 239 ? -18.875 2.334 52.25 1 21 239 GLU B N 1
ATOM 5684 C CA . GLU B 1 239 ? -19.703 3.533 52.156 1 21 239 GLU B CA 1
ATOM 5685 C C . GLU B 1 239 ? -20.109 3.799 50.719 1 21 239 GLU B C 1
ATOM 5687 O O . GLU B 1 239 ? -19.344 3.557 49.781 1 21 239 GLU B O 1
ATOM 5692 N N . ASN B 1 240 ? -21.391 3.787 50.438 1 22.08 240 ASN B N 1
ATOM 5693 C CA . ASN B 1 240 ? -22.203 4.023 49.281 1 22.08 240 ASN B CA 1
ATOM 5694 C C . ASN B 1 240 ? -21.828 5.328 48.562 1 22.08 240 ASN B C 1
ATOM 5696 O O . ASN B 1 240 ? -22.25 6.406 49 1 22.08 240 ASN B O 1
ATOM 5700 N N . PRO B 1 241 ? -20.516 5.555 48.312 1 25.14 241 PRO B N 1
ATOM 5701 C CA . PRO B 1 241 ? -20.344 6.949 47.906 1 25.14 241 PRO B CA 1
ATOM 5702 C C . PRO B 1 241 ? -21.25 7.324 46.719 1 25.14 241 PRO B C 1
ATOM 5704 O O . PRO B 1 241 ? -21.578 6.477 45.906 1 25.14 241 PRO B O 1
ATOM 5707 N N . SER B 1 242 ? -22.234 8.156 46.938 1 24.3 242 SER B N 1
ATOM 5708 C CA . SER B 1 242 ? -23.125 8.875 46.031 1 24.3 242 SER B CA 1
ATOM 5709 C C . SER B 1 242 ? -22.375 9.328 44.781 1 24.3 242 SER B C 1
ATOM 5711 O O . SER B 1 242 ? -21.391 10.055 44.875 1 24.3 242 SER B O 1
ATOM 5713 N N . ASN B 1 243 ? -22.234 8.391 43.844 1 24.34 243 ASN B N 1
ATOM 5714 C CA . ASN B 1 243 ? -21.562 8.43 42.562 1 24.34 243 ASN B CA 1
ATOM 5715 C C . ASN B 1 243 ? -22.016 9.617 41.719 1 24.34 243 ASN B C 1
ATOM 5717 O O . ASN B 1 243 ? -23.078 9.562 41.062 1 24.34 243 ASN B O 1
ATOM 5721 N N . SER B 1 244 ? -21.938 10.836 42.281 1 26.72 244 SER B N 1
ATOM 5722 C CA . SER B 1 244 ? -22.219 11.984 41.438 1 26.72 244 SER B CA 1
ATOM 5723 C C . SER B 1 244 ? -21.531 11.844 40.062 1 26.72 244 SER B C 1
ATOM 5725 O O . SER B 1 244 ? -20.359 11.453 40 1 26.72 244 SER B O 1
ATOM 5727 N N . PRO B 1 245 ? -22.328 11.672 39 1 28.97 245 PRO B N 1
ATOM 5728 C CA . PRO B 1 245 ? -21.859 11.562 37.625 1 28.97 245 PRO B CA 1
ATOM 5729 C C . PRO B 1 245 ? -20.703 12.5 37.312 1 28.97 245 PRO B C 1
ATOM 5731 O O . PRO B 1 245 ? -20.766 13.695 37.625 1 28.97 245 PRO B O 1
ATOM 5734 N N . SER B 1 246 ? -19.547 12.125 37.656 1 30.08 246 SER B N 1
ATOM 5735 C CA . SER B 1 246 ? -18.391 12.953 37.344 1 30.08 246 SER B CA 1
ATOM 5736 C C . SER B 1 246 ? -18.484 13.516 35.906 1 30.08 246 SER B C 1
ATOM 5738 O O . SER B 1 246 ? -18.422 12.766 34.938 1 30.08 246 SER B O 1
ATOM 5740 N N . GLY B 1 247 ? -19.422 14.398 35.562 1 30.44 247 GLY B N 1
ATOM 5741 C CA . GLY B 1 247 ? -19.406 15.258 34.375 1 30.44 247 GLY B CA 1
ATOM 5742 C C . GLY B 1 247 ? -18.016 15.531 33.875 1 30.44 247 GLY B C 1
ATOM 5743 O O . GLY B 1 247 ? -17.062 15.648 34.656 1 30.44 247 GLY B O 1
ATOM 5744 N N . SER B 1 248 ? -17.594 14.844 32.844 1 34.56 248 SER B N 1
ATOM 5745 C CA . SER B 1 248 ? -16.359 15.258 32.188 1 34.56 248 SER B CA 1
ATOM 5746 C C . SER B 1 248 ? -16.094 16.75 32.375 1 34.56 248 SER B C 1
ATOM 5748 O O . SER B 1 248 ? -16.781 17.594 31.797 1 34.56 248 SER B O 1
ATOM 5750 N N . ARG B 1 249 ? -15.898 17.266 33.5 1 35.12 249 ARG B N 1
ATOM 5751 C CA . ARG B 1 249 ? -15.445 18.609 33.844 1 35.12 249 ARG B CA 1
ATOM 5752 C C . ARG B 1 249 ? -14.492 19.156 32.781 1 35.12 249 ARG B C 1
ATOM 5754 O O . ARG B 1 249 ? -13.445 18.562 32.531 1 35.12 249 ARG B O 1
ATOM 5761 N N . VAL B 1 250 ? -14.93 19.609 31.625 1 44.69 250 VAL B N 1
ATOM 5762 C CA . VAL B 1 250 ? -14.141 20.625 30.922 1 44.69 250 VAL B CA 1
ATOM 5763 C C . VAL B 1 250 ? -13.219 21.344 31.906 1 44.69 250 VAL B C 1
ATOM 5765 O O . VAL B 1 250 ? -13.68 22.062 32.781 1 44.69 250 VAL B O 1
ATOM 5768 N N . ASP B 1 251 ? -12.43 20.719 32.531 1 47.66 251 ASP B N 1
ATOM 5769 C CA . ASP B 1 251 ? -11.492 21.297 33.469 1 47.66 251 ASP B CA 1
ATOM 5770 C C . ASP B 1 251 ? -11.047 22.688 33.031 1 47.66 251 ASP B C 1
ATOM 5772 O O . ASP B 1 251 ? -10.578 22.859 31.906 1 47.66 251 ASP B O 1
ATOM 5776 N N . ASP B 1 252 ? -11.773 23.719 33.312 1 59.28 252 ASP B N 1
ATOM 5777 C CA . ASP B 1 252 ? -11.695 25.172 33.25 1 59.28 252 ASP B CA 1
ATOM 5778 C C . ASP B 1 252 ? -10.266 25.656 33.438 1 59.28 252 ASP B C 1
ATOM 5780 O O . ASP B 1 252 ? -10.039 26.844 33.688 1 59.28 252 ASP B O 1
ATOM 5784 N N . GLU B 1 253 ? -9.398 24.734 33.312 1 76.62 253 GLU B N 1
ATOM 5785 C CA . GLU B 1 253 ? -8.039 25.219 33.594 1 76.62 253 GLU B CA 1
ATOM 5786 C C . GLU B 1 253 ? -7.453 25.906 32.344 1 76.62 253 GLU B C 1
ATOM 5788 O O . GLU B 1 253 ? -7.719 25.5 31.219 1 76.62 253 GLU B O 1
ATOM 5793 N N . ASP B 1 254 ? -6.82 26.984 32.625 1 88.19 254 ASP B N 1
ATOM 5794 C CA . ASP B 1 254 ? -6.164 27.797 31.594 1 88.19 254 ASP B CA 1
ATOM 5795 C C . ASP B 1 254 ? -5.051 27.031 30.891 1 88.19 254 ASP B C 1
ATOM 5797 O O . ASP B 1 254 ? -4.531 26.047 31.438 1 88.19 254 ASP B O 1
ATOM 5801 N N . LEU B 1 255 ? -4.801 27.344 29.672 1 94.5 255 LEU B N 1
ATOM 5802 C CA . LEU B 1 255 ? -3.631 26.875 28.938 1 94.5 255 LEU B CA 1
ATOM 5803 C C . LEU B 1 255 ? -2.359 27.531 29.453 1 94.5 255 LEU B C 1
ATOM 5805 O O . LEU B 1 255 ? -2.393 28.688 29.891 1 94.5 255 LEU B O 1
ATOM 5809 N N . GLU B 1 256 ? -1.305 26.766 29.469 1 95.38 256 GLU B N 1
ATOM 5810 C CA . GLU B 1 256 ? -0.095 27.281 30.109 1 95.38 256 GLU B CA 1
ATOM 5811 C C . GLU B 1 256 ? 1.119 27.109 29.188 1 95.38 256 GLU B C 1
ATOM 5813 O O . GLU B 1 256 ? 1.192 26.156 28.406 1 95.38 256 GLU B O 1
ATOM 5818 N N . MET B 1 257 ? 2.025 28.094 29.234 1 95.81 257 MET B N 1
ATOM 5819 C CA . MET B 1 257 ? 3.377 27.984 28.688 1 95.81 257 MET B CA 1
ATOM 5820 C C . MET B 1 257 ? 4.402 27.828 29.812 1 95.81 257 MET B C 1
ATOM 5822 O O . MET B 1 257 ? 4.555 28.703 30.656 1 95.81 257 MET B O 1
ATOM 5826 N N . ILE B 1 258 ? 5.117 26.703 29.719 1 96.69 258 ILE B N 1
ATOM 5827 C CA . ILE B 1 258 ? 6.039 26.375 30.812 1 96.69 258 ILE B CA 1
ATOM 5828 C C . ILE B 1 258 ? 7.461 26.25 30.25 1 96.69 258 ILE B C 1
ATOM 5830 O O . ILE B 1 258 ? 7.672 25.688 29.188 1 96.69 258 ILE B O 1
ATOM 5834 N N . VAL B 1 259 ? 8.375 26.812 30.984 1 97.25 259 VAL B N 1
ATOM 5835 C CA . VAL B 1 259 ? 9.781 26.75 30.578 1 97.25 259 VAL B CA 1
ATOM 5836 C C . VAL B 1 259 ? 10.305 25.328 30.797 1 97.25 259 VAL B C 1
ATOM 5838 O O . VAL B 1 259 ? 10.172 24.766 31.891 1 97.25 259 VAL B O 1
ATOM 5841 N N . VAL B 1 260 ? 10.906 24.75 29.828 1 96.5 260 VAL B N 1
ATOM 5842 C CA . VAL B 1 260 ? 11.414 23.391 29.922 1 96.5 260 VAL B CA 1
ATOM 5843 C C . VAL B 1 260 ? 12.938 23.406 29.828 1 96.5 260 VAL B C 1
ATOM 5845 O O . VAL B 1 260 ? 13.594 22.375 30.062 1 96.5 260 VAL B O 1
ATOM 5848 N N . ARG B 1 261 ? 13.492 24.453 29.422 1 97.31 261 ARG B N 1
ATOM 5849 C CA . ARG B 1 261 ? 14.93 24.672 29.344 1 97.31 261 ARG B CA 1
ATOM 5850 C C . ARG B 1 261 ? 15.281 26.109 29.734 1 97.31 261 ARG B C 1
ATOM 5852 O O . ARG B 1 261 ? 14.609 27.062 29.312 1 97.31 261 ARG B O 1
ATOM 5859 N N . ASP B 1 262 ? 16.312 26.281 30.438 1 97.5 262 ASP B N 1
ATOM 5860 C CA . ASP B 1 262 ? 16.719 27.609 30.906 1 97.5 262 ASP B CA 1
ATOM 5861 C C . ASP B 1 262 ? 17.031 28.531 29.734 1 97.5 262 ASP B C 1
ATOM 5863 O O . ASP B 1 262 ? 17.516 28.094 28.688 1 97.5 262 ASP B O 1
ATOM 5867 N N . ALA B 1 263 ? 16.672 29.734 29.922 1 97.5 263 ALA B N 1
ATOM 5868 C CA . ALA B 1 263 ? 17.031 30.766 28.969 1 97.5 263 ALA B CA 1
ATOM 5869 C C . ALA B 1 263 ? 17.734 31.938 29.641 1 97.5 263 ALA B C 1
ATOM 5871 O O . ALA B 1 263 ? 17.328 32.375 30.734 1 97.5 263 ALA B O 1
ATOM 5872 N N . ASN B 1 264 ? 18.797 32.406 29.062 1 97.06 264 ASN B N 1
ATOM 5873 C CA . ASN B 1 264 ? 19.516 33.562 29.594 1 97.06 264 ASN B CA 1
ATOM 5874 C C . ASN B 1 264 ? 18.812 34.875 29.234 1 97.06 264 ASN B C 1
ATOM 5876 O O . ASN B 1 264 ? 18.016 34.906 28.312 1 97.06 264 ASN B O 1
ATOM 5880 N N . GLU B 1 265 ? 19.234 35.875 29.984 1 96.56 265 GLU B N 1
ATOM 5881 C CA . GLU B 1 265 ? 18.719 37.219 29.688 1 96.56 265 GLU B CA 1
ATOM 5882 C C . GLU B 1 265 ? 19.078 37.656 28.281 1 96.56 265 GLU B C 1
ATOM 5884 O O . GLU B 1 265 ? 20.219 37.469 27.844 1 96.56 265 GLU B O 1
ATOM 5889 N N . GLY B 1 266 ? 18.047 38.125 27.609 1 94.69 266 GLY B N 1
ATOM 5890 C CA . GLY B 1 266 ? 18.297 38.625 26.281 1 94.69 266 GLY B CA 1
ATOM 5891 C C . GLY B 1 266 ? 18.062 37.594 25.188 1 94.69 266 GLY B C 1
ATOM 5892 O O . GLY B 1 266 ? 17.891 37.969 24.016 1 94.69 266 GLY B O 1
ATOM 5893 N N . GLU B 1 267 ? 18 36.375 25.516 1 96.25 267 GLU B N 1
ATOM 5894 C CA . GLU B 1 267 ? 17.828 35.312 24.531 1 96.25 267 GLU B CA 1
ATOM 5895 C C . GLU B 1 267 ? 16.375 35.219 24.047 1 96.25 267 GLU B C 1
ATOM 5897 O O . GLU B 1 267 ? 15.453 35.531 24.797 1 96.25 267 GLU B O 1
ATOM 5902 N N . GLU B 1 268 ? 16.25 34.906 22.797 1 96.69 268 GLU B N 1
ATOM 5903 C CA . GLU B 1 268 ? 14.914 34.594 22.328 1 96.69 268 GLU B CA 1
ATOM 5904 C C . GLU B 1 268 ? 14.406 33.281 22.938 1 96.69 268 GLU B C 1
ATOM 5906 O O . GLU B 1 268 ? 15.172 32.312 23.078 1 96.69 268 GLU B O 1
ATOM 5911 N N . VAL B 1 269 ? 13.18 33.281 23.344 1 97.62 269 VAL B N 1
ATOM 5912 C CA . VAL B 1 269 ? 12.539 32.094 23.922 1 97.62 269 VAL B CA 1
ATOM 5913 C C . VAL B 1 269 ? 11.789 31.344 22.828 1 97.62 269 VAL B C 1
ATOM 5915 O O . VAL B 1 269 ? 10.82 31.844 22.266 1 97.62 269 VAL B O 1
ATOM 5918 N N . TYR B 1 270 ? 12.273 30.141 22.625 1 97.25 270 TYR B N 1
ATOM 5919 C CA . TYR B 1 270 ? 11.758 29.359 21.5 1 97.25 270 TYR B CA 1
ATOM 5920 C C . TYR B 1 270 ? 10.773 28.297 21.984 1 97.25 270 TYR B C 1
ATOM 5922 O O . TYR B 1 270 ? 10.922 27.75 23.078 1 97.25 270 TYR B O 1
ATOM 5930 N N . ASN B 1 271 ? 9.773 28.031 21.125 1 95.31 271 ASN B N 1
ATOM 5931 C CA . ASN B 1 271 ? 8.914 26.859 21.219 1 95.31 271 ASN B CA 1
ATOM 5932 C C . ASN B 1 271 ? 9.352 25.766 20.234 1 95.31 271 ASN B C 1
ATOM 5934 O O . ASN B 1 271 ? 10.359 25.922 19.547 1 95.31 271 ASN B O 1
ATOM 5938 N N . THR B 1 272 ? 8.695 24.594 20.234 1 92.38 272 THR B N 1
ATOM 5939 C CA . THR B 1 272 ? 8.969 23.531 19.266 1 92.38 272 THR B CA 1
ATOM 5940 C C . THR B 1 272 ? 7.684 23.109 18.562 1 92.38 272 THR B C 1
ATOM 5942 O O . THR B 1 272 ? 6.625 23.031 19.188 1 92.38 272 THR B O 1
ATOM 5945 N N . TYR B 1 273 ? 7.852 23 17.312 1 88.44 273 TYR B N 1
ATOM 5946 C CA . TYR B 1 273 ? 6.75 22.453 16.516 1 88.44 273 TYR B CA 1
ATOM 5947 C C . TYR B 1 273 ? 6.93 20.969 16.266 1 88.44 273 TYR B C 1
ATOM 5949 O O . TYR B 1 273 ? 6.215 20.375 15.453 1 88.44 273 TYR B O 1
ATOM 5957 N N . GLY B 1 274 ? 7.914 20.344 16.906 1 87.69 274 GLY B N 1
ATOM 5958 C CA . GLY B 1 274 ? 8.258 18.953 16.719 1 87.69 274 GLY B CA 1
ATOM 5959 C C . GLY B 1 274 ? 9.531 18.75 15.93 1 87.69 274 GLY B C 1
ATOM 5960 O O . GLY B 1 274 ? 10.195 19.719 15.555 1 87.69 274 GLY B O 1
ATOM 5961 N N . THR B 1 275 ? 9.844 17.469 15.75 1 91 275 THR B N 1
ATOM 5962 C CA . THR B 1 275 ? 11.031 17.125 14.969 1 91 275 THR B CA 1
ATOM 5963 C C . THR B 1 275 ? 10.672 16.906 13.508 1 91 275 THR B C 1
ATOM 5965 O O . THR B 1 275 ? 10.047 15.898 13.156 1 91 275 THR B O 1
ATOM 5968 N N . MET B 1 276 ? 10.969 17.922 12.75 1 93.38 276 MET B N 1
ATOM 5969 C CA . MET B 1 276 ? 10.617 17.875 11.336 1 93.38 276 MET B CA 1
ATOM 5970 C C . MET B 1 276 ? 11.805 18.266 10.469 1 93.38 276 MET B C 1
ATOM 5972 O O . MET B 1 276 ? 12.648 19.062 10.891 1 93.38 276 MET B O 1
ATOM 5976 N N . GLY B 1 277 ? 11.781 17.797 9.281 1 96.44 277 GLY B N 1
ATOM 5977 C CA . GLY B 1 277 ? 12.781 18.219 8.312 1 96.44 277 GLY B CA 1
ATOM 5978 C C . GLY B 1 277 ? 12.438 19.531 7.637 1 96.44 277 GLY B C 1
ATOM 5979 O O . GLY B 1 277 ? 11.336 20.062 7.801 1 96.44 277 GLY B O 1
ATOM 5980 N N . ASN B 1 278 ? 13.328 20.031 6.91 1 97.94 278 ASN B N 1
ATOM 5981 C CA . ASN B 1 278 ? 13.18 21.328 6.262 1 97.94 278 ASN B CA 1
ATOM 5982 C C . ASN B 1 278 ? 12.031 21.328 5.258 1 97.94 278 ASN B C 1
ATOM 5984 O O . ASN B 1 278 ? 11.375 22.359 5.066 1 97.94 278 ASN B O 1
ATOM 5988 N N . ALA B 1 279 ? 11.797 20.172 4.605 1 97.5 279 ALA B N 1
ATOM 5989 C CA . ALA B 1 279 ? 10.664 20.125 3.686 1 97.5 279 ALA B CA 1
ATOM 5990 C C . ALA B 1 279 ? 9.352 20.438 4.406 1 97.5 279 ALA B C 1
ATOM 5992 O O . ALA B 1 279 ? 8.555 21.25 3.941 1 97.5 279 ALA B O 1
ATOM 5993 N N . ALA B 1 280 ? 9.227 19.859 5.551 1 95.56 280 ALA B N 1
ATOM 5994 C CA . ALA B 1 280 ? 8.023 20.078 6.344 1 95.56 280 ALA B CA 1
ATOM 5995 C C . ALA B 1 280 ? 7.992 21.5 6.906 1 95.56 280 ALA B C 1
ATOM 5997 O O . ALA B 1 280 ? 6.949 22.156 6.891 1 95.56 280 ALA B O 1
ATOM 5998 N N . LEU B 1 281 ? 9.078 21.938 7.391 1 97 281 LEU B N 1
ATOM 5999 C CA . LEU B 1 281 ? 9.18 23.266 7.961 1 97 281 LEU B CA 1
ATOM 6000 C C . LEU B 1 281 ? 8.828 24.328 6.922 1 97 281 LEU B C 1
ATOM 6002 O O . LEU B 1 281 ? 8.062 25.25 7.203 1 97 281 LEU B O 1
ATOM 6006 N N . LEU B 1 282 ? 9.383 24.172 5.801 1 97.81 282 LEU B N 1
ATOM 6007 C CA . LEU B 1 282 ? 9.125 25.141 4.746 1 97.81 282 LEU B CA 1
ATOM 6008 C C . LEU B 1 282 ? 7.672 25.078 4.281 1 97.81 282 LEU B C 1
ATOM 6010 O O . LEU B 1 282 ? 7.027 26.109 4.078 1 97.81 282 LEU B O 1
ATOM 6014 N N . HIS B 1 283 ? 7.203 23.859 4.188 1 96.88 283 HIS B N 1
ATOM 6015 C CA . HIS B 1 283 ? 5.863 23.625 3.66 1 96.88 283 HIS B CA 1
ATOM 6016 C C . HIS B 1 283 ? 4.797 24.156 4.609 1 96.88 283 HIS B C 1
ATOM 6018 O O . HIS B 1 283 ? 3.797 24.719 4.168 1 96.88 283 HIS B O 1
ATOM 6024 N N . ARG B 1 284 ? 4.984 24.016 5.883 1 94.31 284 ARG B N 1
ATOM 6025 C CA . ARG B 1 284 ? 3.936 24.312 6.855 1 94.31 284 ARG B CA 1
ATOM 6026 C C . ARG B 1 284 ? 4.152 25.672 7.512 1 94.31 284 ARG B C 1
ATOM 6028 O O . ARG B 1 284 ? 3.189 26.344 7.887 1 94.31 284 ARG B O 1
ATOM 6035 N N . TYR B 1 285 ? 5.418 26.047 7.617 1 95.19 285 TYR B N 1
ATOM 6036 C CA . TYR B 1 285 ? 5.699 27.203 8.461 1 95.19 285 TYR B CA 1
ATOM 6037 C C . TYR B 1 285 ? 6.422 28.297 7.676 1 95.19 285 TYR B C 1
ATOM 6039 O O . TYR B 1 285 ? 6.5 29.438 8.125 1 95.19 285 TYR B O 1
ATOM 6047 N N . GLY B 1 286 ? 7.02 27.953 6.559 1 94.94 286 GLY B N 1
ATOM 6048 C CA . GLY B 1 286 ? 7.566 28.969 5.668 1 94.94 286 GLY B CA 1
ATOM 6049 C C . GLY B 1 286 ? 9.023 29.281 5.953 1 94.94 286 GLY B C 1
ATOM 6050 O O . GLY B 1 286 ? 9.531 30.328 5.523 1 94.94 286 GLY B O 1
ATOM 6051 N N . PHE B 1 287 ? 9.68 28.422 6.676 1 95.31 287 PHE B N 1
ATOM 6052 C CA . PHE B 1 287 ? 11.094 28.656 6.926 1 95.31 287 PHE B CA 1
ATOM 6053 C C . PHE B 1 287 ? 11.859 27.328 6.953 1 95.31 287 PHE B C 1
ATOM 6055 O O . PHE B 1 287 ? 11.258 26.266 6.871 1 95.31 287 PHE B O 1
ATOM 6062 N N . THR B 1 288 ? 13.172 27.422 6.934 1 97.12 288 THR B N 1
ATOM 6063 C CA . THR B 1 288 ? 14.07 26.281 7.043 1 97.12 288 THR B CA 1
ATOM 6064 C C . THR B 1 288 ? 15.164 26.547 8.07 1 97.12 288 THR B C 1
ATOM 6066 O O . THR B 1 288 ? 15.336 27.688 8.516 1 97.12 288 THR B O 1
ATOM 6069 N N . GLU B 1 289 ? 15.773 25.562 8.531 1 96.44 289 GLU B N 1
ATOM 6070 C CA . GLU B 1 289 ? 16.922 25.641 9.43 1 96.44 289 GLU B CA 1
ATOM 6071 C C . GLU B 1 289 ? 18.156 24.984 8.805 1 96.44 289 GLU B C 1
ATOM 6073 O O . GLU B 1 289 ? 18.078 23.891 8.258 1 96.44 289 GLU B O 1
ATOM 6078 N N . LEU B 1 290 ? 19.25 25.672 8.906 1 95.31 290 LEU B N 1
ATOM 6079 C CA . LEU B 1 290 ? 20.5 25.109 8.406 1 95.31 290 LEU B CA 1
ATOM 6080 C C . LEU B 1 290 ? 20.906 23.891 9.211 1 95.31 290 LEU B C 1
ATOM 6082 O O . LEU B 1 290 ? 20.734 23.859 10.438 1 95.31 290 LEU B O 1
ATOM 6086 N N . ASP B 1 291 ? 21.406 22.906 8.562 1 93.94 291 ASP B N 1
ATOM 6087 C CA . ASP B 1 291 ? 21.953 21.688 9.156 1 93.94 291 ASP B CA 1
ATOM 6088 C C . ASP B 1 291 ? 20.922 21 10.039 1 93.94 291 ASP B C 1
ATOM 6090 O O . ASP B 1 291 ? 21.203 20.641 11.18 1 93.94 291 ASP B O 1
ATOM 6094 N N . ASN B 1 292 ? 19.734 20.953 9.594 1 96.62 292 ASN B N 1
ATOM 6095 C CA . ASN B 1 292 ? 18.656 20.25 10.281 1 96.62 292 ASN B CA 1
ATOM 6096 C C . ASN B 1 292 ? 18.844 18.734 10.219 1 96.62 292 ASN B C 1
ATOM 6098 O O . ASN B 1 292 ? 18.719 18.141 9.156 1 96.62 292 ASN B O 1
ATOM 6102 N N . GLN B 1 293 ? 19.047 18.109 11.344 1 96.19 293 GLN B N 1
ATOM 6103 C CA . GLN B 1 293 ? 19.406 16.703 11.422 1 96.19 293 GLN B CA 1
ATOM 6104 C C . GLN B 1 293 ? 18.203 15.812 11.078 1 96.19 293 GLN B C 1
ATOM 6106 O O . GLN B 1 293 ? 18.359 14.609 10.859 1 96.19 293 GLN B O 1
ATOM 6111 N N . TYR B 1 294 ? 17.094 16.406 10.984 1 96.19 294 TYR B N 1
ATOM 6112 C CA . TYR B 1 294 ? 15.891 15.633 10.719 1 96.19 294 TYR B CA 1
ATOM 6113 C C . TYR B 1 294 ? 15.523 15.672 9.242 1 96.19 294 TYR B C 1
ATOM 6115 O O . TYR B 1 294 ? 14.477 15.156 8.836 1 96.19 294 TYR B O 1
ATOM 6123 N N . ASP B 1 295 ? 16.359 16.234 8.438 1 97.62 295 ASP B N 1
ATOM 6124 C CA . ASP B 1 295 ? 16.141 16.234 6.992 1 97.62 295 ASP B CA 1
ATOM 6125 C C . ASP B 1 295 ? 16.219 14.812 6.43 1 97.62 295 ASP B C 1
ATOM 6127 O O . ASP B 1 295 ? 17.047 14.008 6.867 1 97.62 295 ASP B O 1
ATOM 6131 N N . ILE B 1 296 ? 15.352 14.578 5.488 1 97 296 ILE B N 1
ATOM 6132 C CA . ILE B 1 296 ? 15.359 13.297 4.785 1 97 296 ILE B CA 1
ATOM 6133 C C . ILE B 1 296 ? 15.188 13.531 3.287 1 97 296 ILE B C 1
ATOM 6135 O O . ILE B 1 296 ? 14.75 14.609 2.865 1 97 296 ILE B O 1
ATOM 6139 N N . VAL B 1 297 ? 15.602 12.57 2.539 1 97.81 297 VAL B N 1
ATOM 6140 C CA . VAL B 1 297 ? 15.328 12.539 1.105 1 97.81 297 VAL B CA 1
ATOM 6141 C C . VAL B 1 297 ? 14.656 11.219 0.736 1 97.81 297 VAL B C 1
ATOM 6143 O O . VAL B 1 297 ? 15.016 10.156 1.254 1 97.81 297 VAL B O 1
ATOM 6146 N N . ASN B 1 298 ? 13.703 11.328 -0.151 1 96.69 298 ASN B N 1
ATOM 6147 C CA . ASN B 1 298 ? 12.938 10.141 -0.526 1 96.69 298 ASN B CA 1
ATOM 6148 C C . ASN B 1 298 ? 13.43 9.547 -1.843 1 96.69 298 ASN B C 1
ATOM 6150 O O . ASN B 1 298 ? 13.781 10.289 -2.768 1 96.69 298 ASN B O 1
ATOM 6154 N N . ILE B 1 299 ? 13.453 8.281 -1.902 1 97.81 299 ILE B N 1
ATOM 6155 C CA . ILE B 1 299 ? 13.602 7.535 -3.148 1 97.81 299 ILE B CA 1
ATOM 6156 C C . ILE B 1 299 ? 12.312 6.777 -3.457 1 97.81 299 ILE B C 1
ATOM 6158 O O . ILE B 1 299 ? 11.945 5.848 -2.738 1 97.81 299 ILE B O 1
ATOM 6162 N N . ASP B 1 300 ? 11.734 7.105 -4.523 1 95.62 300 ASP B N 1
ATOM 6163 C CA . ASP B 1 300 ? 10.453 6.512 -4.879 1 95.62 300 ASP B CA 1
ATOM 6164 C C . ASP B 1 300 ? 10.625 5.074 -5.355 1 95.62 300 ASP B C 1
ATOM 6166 O O . ASP B 1 300 ? 11.586 4.754 -6.051 1 95.62 300 ASP B O 1
ATOM 6170 N N . LEU B 1 301 ? 9.68 4.273 -5.02 1 95.44 301 LEU B N 1
ATOM 6171 C CA . LEU B 1 301 ? 9.664 2.91 -5.535 1 95.44 301 LEU B CA 1
ATOM 6172 C C . LEU B 1 301 ? 9.672 2.906 -7.059 1 95.44 301 LEU B C 1
ATOM 6174 O O . LEU B 1 301 ? 10.281 2.033 -7.684 1 95.44 301 LEU B O 1
ATOM 6178 N N . ALA B 1 302 ? 8.969 3.82 -7.672 1 93.88 302 ALA B N 1
ATOM 6179 C CA . ALA B 1 302 ? 8.945 3.947 -9.125 1 93.88 302 ALA B CA 1
ATOM 6180 C C . ALA B 1 302 ? 10.359 4.125 -9.68 1 93.88 302 ALA B C 1
ATOM 6182 O O . ALA B 1 302 ? 10.68 3.613 -10.758 1 93.88 302 ALA B O 1
ATOM 6183 N N . MET B 1 303 ? 11.141 4.895 -8.969 1 96.19 303 MET B N 1
ATOM 6184 C CA . MET B 1 303 ? 12.523 5.094 -9.375 1 96.19 303 MET B CA 1
ATOM 6185 C C . MET B 1 303 ? 13.32 3.795 -9.273 1 96.19 303 MET B C 1
ATOM 6187 O O . MET B 1 303 ? 14.141 3.496 -10.141 1 96.19 303 MET B O 1
ATOM 6191 N N . VAL B 1 304 ? 13.109 3.053 -8.227 1 97.19 304 VAL B N 1
ATOM 6192 C CA . VAL B 1 304 ? 13.766 1.76 -8.047 1 97.19 304 VAL B CA 1
ATOM 6193 C C . VAL B 1 304 ? 13.359 0.814 -9.172 1 97.19 304 VAL B C 1
ATOM 6195 O O . VAL B 1 304 ? 14.195 0.12 -9.75 1 97.19 304 VAL B O 1
ATOM 6198 N N . ASN B 1 305 ? 12.07 0.782 -9.469 1 94.88 305 ASN B N 1
ATOM 6199 C CA . ASN B 1 305 ? 11.562 -0.063 -10.547 1 94.88 305 ASN B CA 1
ATOM 6200 C C . ASN B 1 305 ? 12.18 0.315 -11.891 1 94.88 305 ASN B C 1
ATOM 6202 O O . ASN B 1 305 ? 12.531 -0.56 -12.688 1 94.88 305 ASN B O 1
ATOM 6206 N N . LYS B 1 306 ? 12.234 1.61 -12.148 1 95.12 306 LYS B N 1
ATOM 6207 C CA . LYS B 1 306 ? 12.844 2.086 -13.383 1 95.12 306 LYS B CA 1
ATOM 6208 C C . LYS B 1 306 ? 14.305 1.66 -13.477 1 95.12 306 LYS B C 1
ATOM 6210 O O . LYS B 1 306 ? 14.766 1.221 -14.531 1 95.12 306 LYS B O 1
ATOM 6215 N N . TRP B 1 307 ? 15 1.837 -12.367 1 95.75 307 TRP B N 1
ATOM 6216 C CA . TRP B 1 307 ? 16.391 1.379 -12.312 1 95.75 307 TRP B CA 1
ATOM 6217 C C . TRP B 1 307 ? 16.469 -0.122 -12.562 1 95.75 307 TRP B C 1
ATOM 6219 O O . TRP B 1 307 ? 17.281 -0.576 -13.375 1 95.75 307 TRP B O 1
ATOM 6229 N N . CYS B 1 308 ? 15.656 -0.911 -11.93 1 94.44 308 CYS B N 1
ATOM 6230 C CA . CYS B 1 308 ? 15.656 -2.363 -12.055 1 94.44 308 CYS B CA 1
ATOM 6231 C C . CYS B 1 308 ? 15.383 -2.789 -13.492 1 94.44 308 CYS B C 1
ATOM 6233 O O . CYS B 1 308 ? 16.062 -3.67 -14.023 1 94.44 308 CYS B O 1
ATOM 6235 N N . THR B 1 309 ? 14.461 -2.113 -14.156 1 91.38 309 THR B N 1
ATOM 6236 C CA . THR B 1 309 ? 14.07 -2.484 -15.508 1 91.38 309 THR B CA 1
ATOM 6237 C C . THR B 1 309 ? 15.133 -2.043 -16.516 1 91.38 309 THR B C 1
ATOM 6239 O O . THR B 1 309 ? 15.133 -2.49 -17.672 1 91.38 309 THR B O 1
ATOM 6242 N N . SER B 1 310 ? 15.992 -1.103 -16.094 1 91.56 310 SER B N 1
ATOM 6243 C CA . SER B 1 310 ? 17.094 -0.694 -16.953 1 91.56 310 SER B CA 1
ATOM 6244 C C . SER B 1 310 ? 18.203 -1.737 -16.969 1 91.56 310 SER B C 1
ATOM 6246 O O . SER B 1 310 ? 19 -1.801 -17.906 1 91.56 310 SER B O 1
ATOM 6248 N N . ILE B 1 311 ? 18.25 -2.527 -15.883 1 89.31 311 ILE B N 1
ATOM 6249 C CA . ILE B 1 311 ? 19.328 -3.504 -15.742 1 89.31 311 ILE B CA 1
ATOM 6250 C C . ILE B 1 311 ? 18.781 -4.906 -16 1 89.31 311 ILE B C 1
ATOM 6252 O O . ILE B 1 311 ? 19.484 -5.75 -16.578 1 89.31 311 ILE B O 1
ATOM 6256 N N . PHE B 1 312 ? 17.578 -5.152 -15.531 1 88.81 312 PHE B N 1
ATOM 6257 C CA . PHE B 1 312 ? 16.953 -6.465 -15.641 1 88.81 312 PHE B CA 1
ATOM 6258 C C . PHE B 1 312 ? 15.68 -6.391 -16.484 1 88.81 312 PHE B C 1
ATOM 6260 O O . PHE B 1 312 ? 15.297 -5.316 -16.953 1 88.81 312 PHE B O 1
ATOM 6267 N N . SER B 1 313 ? 15.078 -7.605 -16.703 1 86.38 313 SER B N 1
ATOM 6268 C CA . SER B 1 313 ? 13.805 -7.66 -17.422 1 86.38 313 SER B CA 1
ATOM 6269 C C . SER B 1 313 ? 12.664 -7.129 -16.562 1 86.38 313 SER B C 1
ATOM 6271 O O . SER B 1 313 ? 12.781 -7.059 -15.328 1 86.38 313 SER B O 1
ATOM 6273 N N . SER B 1 314 ? 11.578 -6.703 -17.188 1 87.38 314 SER B N 1
ATOM 6274 C CA . SER B 1 314 ? 10.383 -6.262 -16.469 1 87.38 314 SER B CA 1
ATOM 6275 C C . SER B 1 314 ? 9.836 -7.371 -15.586 1 87.38 314 SER B C 1
ATOM 6277 O O . SER B 1 314 ? 9.328 -7.105 -14.492 1 87.38 314 SER B O 1
ATOM 6279 N N . ARG B 1 315 ? 9.945 -8.594 -16.047 1 86 315 ARG B N 1
ATOM 6280 C CA . ARG B 1 315 ? 9.492 -9.734 -15.258 1 86 315 ARG B CA 1
ATOM 6281 C C . ARG B 1 315 ? 10.297 -9.859 -13.961 1 86 315 ARG B C 1
ATOM 6283 O O . ARG B 1 315 ? 9.727 -10.125 -12.898 1 86 315 ARG B O 1
ATOM 6290 N N . HIS B 1 316 ? 11.531 -9.727 -14.195 1 88.69 316 HIS B N 1
ATOM 6291 C CA . HIS B 1 316 ? 12.414 -9.789 -13.031 1 88.69 316 HIS B CA 1
ATOM 6292 C C . HIS B 1 316 ? 12.008 -8.766 -11.977 1 88.69 316 HIS B C 1
ATOM 6294 O O . HIS B 1 316 ? 11.844 -9.109 -10.805 1 88.69 316 HIS B O 1
ATOM 6300 N N . ALA B 1 317 ? 11.789 -7.562 -12.414 1 90.56 317 ALA B N 1
ATOM 6301 C CA . ALA B 1 317 ? 11.422 -6.477 -11.508 1 90.56 317 ALA B CA 1
ATOM 6302 C C . ALA B 1 317 ? 10.094 -6.766 -10.812 1 90.56 317 ALA B C 1
ATOM 6304 O O . ALA B 1 317 ? 9.992 -6.656 -9.586 1 90.56 317 ALA B O 1
ATOM 6305 N N . ARG B 1 318 ? 9.172 -7.152 -11.555 1 88.44 318 ARG B N 1
ATOM 6306 C CA . ARG B 1 318 ? 7.844 -7.43 -11.016 1 88.44 318 ARG B CA 1
ATOM 6307 C C . ARG B 1 318 ? 7.895 -8.57 -10 1 88.44 318 ARG B C 1
ATOM 6309 O O . ARG B 1 318 ? 7.305 -8.469 -8.922 1 88.44 318 ARG B O 1
ATOM 6316 N N . ALA B 1 319 ? 8.555 -9.656 -10.289 1 88.12 319 ALA B N 1
ATOM 6317 C CA . ALA B 1 319 ? 8.641 -10.836 -9.438 1 88.12 319 ALA B CA 1
ATOM 6318 C C . ALA B 1 319 ? 9.344 -10.516 -8.117 1 88.12 319 ALA B C 1
ATOM 6320 O O . ALA B 1 319 ? 8.922 -10.977 -7.059 1 88.12 319 ALA B O 1
ATOM 6321 N N . ARG B 1 320 ? 10.352 -9.742 -8.273 1 92.06 320 ARG B N 1
ATOM 6322 C CA . ARG B 1 320 ? 11.148 -9.43 -7.094 1 92.06 320 ARG B CA 1
ATOM 6323 C C . ARG B 1 320 ? 10.383 -8.5 -6.156 1 92.06 320 ARG B C 1
ATOM 6325 O O . ARG B 1 320 ? 10.398 -8.688 -4.938 1 92.06 320 ARG B O 1
ATOM 6332 N N . VAL B 1 321 ? 9.734 -7.469 -6.707 1 91.31 321 VAL B N 1
ATOM 6333 C CA . VAL B 1 321 ? 8.93 -6.562 -5.898 1 91.31 321 VAL B CA 1
ATOM 6334 C C . VAL B 1 321 ? 7.777 -7.332 -5.25 1 91.31 321 VAL B C 1
ATOM 6336 O O . VAL B 1 321 ? 7.453 -7.109 -4.082 1 91.31 321 VAL B O 1
ATOM 6339 N N . LEU B 1 322 ? 7.199 -8.227 -5.984 1 87.62 322 LEU B N 1
ATOM 6340 C CA . LEU B 1 322 ? 6.109 -9.031 -5.449 1 87.62 322 LEU B CA 1
ATOM 6341 C C . LEU B 1 322 ? 6.586 -9.883 -4.273 1 87.62 322 LEU B C 1
ATOM 6343 O O . LEU B 1 322 ? 5.891 -9.992 -3.26 1 87.62 322 LEU B O 1
ATOM 6347 N N . LEU B 1 323 ? 7.695 -10.547 -4.453 1 87.62 323 LEU B N 1
ATOM 6348 C CA . LEU B 1 323 ? 8.242 -11.336 -3.352 1 87.62 323 LEU B CA 1
ATOM 6349 C C . LEU B 1 323 ? 8.492 -10.453 -2.129 1 87.62 323 LEU B C 1
ATOM 6351 O O . LEU B 1 323 ? 8.195 -10.852 -1.002 1 87.62 323 LEU B O 1
ATOM 6355 N N . TRP B 1 324 ? 9.062 -9.281 -2.4 1 90.19 324 TRP B N 1
ATOM 6356 C CA . TRP B 1 324 ? 9.305 -8.297 -1.352 1 90.19 324 TRP B CA 1
ATOM 6357 C C . TRP B 1 324 ? 8.023 -7.973 -0.595 1 90.19 324 TRP B C 1
ATOM 6359 O O . TRP B 1 324 ? 8.016 -7.926 0.637 1 90.19 324 TRP B O 1
ATOM 6369 N N . ARG B 1 325 ? 6.984 -7.82 -1.267 1 85.75 325 ARG B N 1
ATOM 6370 C CA . ARG B 1 325 ? 5.684 -7.547 -0.67 1 85.75 325 ARG B CA 1
ATOM 6371 C C . ARG B 1 325 ? 5.152 -8.766 0.08 1 85.75 325 ARG B C 1
ATOM 6373 O O . ARG B 1 325 ? 4.598 -8.633 1.172 1 85.75 325 ARG B O 1
ATOM 6380 N N . ASN B 1 326 ? 5.297 -9.914 -0.501 1 80.81 326 ASN B N 1
ATOM 6381 C CA . ASN B 1 326 ? 4.809 -11.156 0.097 1 80.81 326 ASN B CA 1
ATOM 6382 C C . ASN B 1 326 ? 5.508 -11.453 1.421 1 80.81 326 ASN B C 1
ATOM 6384 O O . ASN B 1 326 ? 4.945 -12.117 2.289 1 80.81 326 ASN B O 1
ATOM 6388 N N . LEU B 1 327 ? 6.68 -11 1.441 1 81.06 327 LEU B N 1
ATOM 6389 C CA . LEU B 1 327 ? 7.445 -11.203 2.666 1 81.06 327 LEU B CA 1
ATOM 6390 C C . LEU B 1 327 ? 7.039 -10.195 3.734 1 81.06 327 LEU B C 1
ATOM 6392 O O . LEU B 1 327 ? 7.586 -10.203 4.84 1 81.06 327 LEU B O 1
ATOM 6396 N N . GLY B 1 328 ? 6.145 -9.219 3.402 1 77.94 328 GLY B N 1
ATOM 6397 C CA . GLY B 1 328 ? 5.566 -8.305 4.379 1 77.94 328 GLY B CA 1
ATOM 6398 C C . GLY B 1 328 ? 6.223 -6.941 4.383 1 77.94 328 GLY B C 1
ATOM 6399 O O . GLY B 1 328 ? 6.012 -6.148 5.301 1 77.94 328 GLY B O 1
ATOM 6400 N N . TYR B 1 329 ? 6.969 -6.672 3.402 1 84.75 329 TYR B N 1
ATOM 6401 C CA . TYR B 1 329 ? 7.66 -5.387 3.391 1 84.75 329 TYR B CA 1
ATOM 6402 C C . TYR B 1 329 ? 6.895 -4.363 2.562 1 84.75 329 TYR B C 1
ATOM 6404 O O . TYR B 1 329 ? 6.133 -4.723 1.663 1 84.75 329 TYR B O 1
ATOM 6412 N N . SER B 1 330 ? 7.066 -3.145 2.92 1 86 330 SER B N 1
ATOM 6413 C CA . SER B 1 330 ? 6.512 -2.01 2.193 1 86 330 SER B CA 1
ATOM 6414 C C . SER B 1 330 ? 7.277 -0.728 2.494 1 86 330 SER B C 1
ATOM 6416 O O . SER B 1 330 ? 7.977 -0.641 3.506 1 86 330 SER B O 1
ATOM 6418 N N . GLY B 1 331 ? 7.203 0.16 1.551 1 87.25 331 GLY B N 1
ATOM 6419 C CA . GLY B 1 331 ? 7.773 1.475 1.801 1 87.25 331 GLY B CA 1
ATOM 6420 C C . GLY B 1 331 ? 6.824 2.404 2.535 1 87.25 331 GLY B C 1
ATOM 6421 O O . GLY B 1 331 ? 5.762 1.981 2.996 1 87.25 331 GLY B O 1
ATOM 6422 N N . CYS B 1 332 ? 7.328 3.586 2.693 1 86.62 332 CYS B N 1
ATOM 6423 C CA . CYS B 1 332 ? 6.465 4.637 3.215 1 86.62 332 CYS B CA 1
ATOM 6424 C C . CYS B 1 332 ? 5.469 5.102 2.158 1 86.62 332 CYS B C 1
ATOM 6426 O O . CYS B 1 332 ? 5.754 5.031 0.961 1 86.62 332 CYS B O 1
ATOM 6428 N N . THR B 1 333 ? 4.281 5.387 2.67 1 78.94 333 THR B N 1
ATOM 6429 C CA . THR B 1 333 ? 3.262 5.785 1.707 1 78.94 333 THR B CA 1
ATOM 6430 C C . THR B 1 333 ? 2.828 7.23 1.939 1 78.94 333 THR B C 1
ATOM 6432 O O . THR B 1 333 ? 2.756 7.684 3.082 1 78.94 333 THR B O 1
ATOM 6435 N N . SER B 1 334 ? 2.836 7.945 0.934 1 71.56 334 SER B N 1
ATOM 6436 C CA . SER B 1 334 ? 2.26 9.289 0.911 1 71.56 334 SER B CA 1
ATOM 6437 C C . SER B 1 334 ? 1.348 9.477 -0.295 1 71.56 334 SER B C 1
ATOM 6439 O O . SER B 1 334 ? 1.786 9.344 -1.439 1 71.56 334 SER B O 1
ATOM 6441 N N . GLN B 1 335 ? 0.052 9.852 0.008 1 66.88 335 GLN B N 1
ATOM 6442 C CA . GLN B 1 335 ? -0.934 10.078 -1.043 1 66.88 335 GLN B CA 1
ATOM 6443 C C . GLN B 1 335 ? -0.896 8.961 -2.084 1 66.88 335 GLN B C 1
ATOM 6445 O O . GLN B 1 335 ? -1.247 7.82 -1.787 1 66.88 335 GLN B O 1
ATOM 6450 N N . ASP B 1 336 ? -0.21 9.109 -3.193 1 67 336 ASP B N 1
ATOM 6451 C CA . ASP B 1 336 ? -0.307 8.133 -4.27 1 67 336 ASP B CA 1
ATOM 6452 C C . ASP B 1 336 ? 1.068 7.578 -4.633 1 67 336 ASP B C 1
ATOM 6454 O O . ASP B 1 336 ? 1.291 7.152 -5.77 1 67 336 ASP B O 1
ATOM 6458 N N . ALA B 1 337 ? 1.935 7.703 -3.539 1 78.38 337 ALA B N 1
ATOM 6459 C CA . ALA B 1 337 ? 3.264 7.211 -3.893 1 78.38 337 ALA B CA 1
ATOM 6460 C C . ALA B 1 337 ? 3.875 6.41 -2.748 1 78.38 337 ALA B C 1
ATOM 6462 O O . ALA B 1 337 ? 3.598 6.68 -1.577 1 78.38 337 ALA B O 1
ATOM 6463 N N . GLU B 1 338 ? 4.605 5.43 -3.121 1 88.69 338 GLU B N 1
ATOM 6464 C CA . GLU B 1 338 ? 5.418 4.66 -2.182 1 88.69 338 GLU B CA 1
ATOM 6465 C C . GLU B 1 338 ? 6.895 5.008 -2.312 1 88.69 338 GLU B C 1
ATOM 6467 O O . GLU B 1 338 ? 7.406 5.16 -3.424 1 88.69 338 GLU B O 1
ATOM 6472 N N . TYR B 1 339 ? 7.527 5.289 -1.167 1 94.31 339 TYR B N 1
ATOM 6473 C CA . TYR B 1 339 ? 8.906 5.762 -1.229 1 94.31 339 TYR B CA 1
ATOM 6474 C C . TYR B 1 339 ? 9.727 5.219 -0.062 1 94.31 339 TYR B C 1
ATOM 6476 O O . TYR B 1 339 ? 9.18 4.578 0.841 1 94.31 339 TYR B O 1
ATOM 6484 N N . PHE B 1 340 ? 11.039 5.43 -0.158 1 96.75 340 PHE B N 1
ATOM 6485 C CA . PHE B 1 340 ? 12 5.082 0.886 1 96.75 340 PHE B CA 1
ATOM 6486 C C . PHE B 1 340 ? 12.75 6.316 1.367 1 96.75 340 PHE B C 1
ATOM 6488 O O . PHE B 1 340 ? 13.109 7.18 0.565 1 96.75 340 PHE B O 1
ATOM 6495 N N . GLU B 1 341 ? 13.031 6.336 2.65 1 96.62 341 GLU B N 1
ATOM 6496 C CA . GLU B 1 341 ? 13.672 7.516 3.223 1 96.62 341 GLU B CA 1
ATOM 6497 C C . GLU B 1 341 ? 15.18 7.316 3.338 1 96.62 341 GLU B C 1
ATOM 6499 O O . GLU B 1 341 ? 15.648 6.234 3.693 1 96.62 341 GLU B O 1
ATOM 6504 N N . ILE B 1 342 ? 15.883 8.281 2.93 1 98.19 342 ILE B N 1
ATOM 6505 C CA . ILE B 1 342 ? 17.312 8.406 3.223 1 98.19 342 ILE B CA 1
ATOM 6506 C C . ILE B 1 342 ? 17.516 9.422 4.348 1 98.19 342 ILE B C 1
ATOM 6508 O O . ILE B 1 342 ? 17.109 10.578 4.23 1 98.19 342 ILE B O 1
ATOM 6512 N N . SER B 1 343 ? 18.188 9 5.355 1 97.12 343 SER B N 1
ATOM 6513 C CA . SER B 1 343 ? 18.344 9.844 6.539 1 97.12 343 SER B CA 1
ATOM 6514 C C . SER B 1 343 ? 19.375 10.938 6.305 1 97.12 343 SER B C 1
ATOM 6516 O O . SER B 1 343 ? 20.062 10.938 5.281 1 97.12 343 SER B O 1
ATOM 6518 N N . TYR B 1 344 ? 19.422 11.82 7.266 1 97.19 344 TYR B N 1
ATOM 6519 C CA . TYR B 1 344 ? 20.359 12.945 7.246 1 97.19 344 TYR B CA 1
ATOM 6520 C C . TYR B 1 344 ? 21.797 12.461 7.027 1 97.19 344 TYR B C 1
ATOM 6522 O O . TYR B 1 344 ? 22.562 13.102 6.309 1 97.19 344 TYR B O 1
ATOM 6530 N N . ASP B 1 345 ? 22.141 11.281 7.484 1 96.25 345 ASP B N 1
ATOM 6531 C CA . ASP B 1 345 ? 23.5 10.75 7.406 1 96.25 345 ASP B CA 1
ATOM 6532 C C . ASP B 1 345 ? 23.719 9.953 6.121 1 96.25 345 ASP B C 1
ATOM 6534 O O . ASP B 1 345 ? 24.781 9.375 5.906 1 96.25 345 ASP B O 1
ATOM 6538 N N . GLY B 1 346 ? 22.703 9.922 5.379 1 96.5 346 GLY B N 1
ATOM 6539 C CA . GLY B 1 346 ? 22.828 9.227 4.109 1 96.5 346 GLY B CA 1
ATOM 6540 C C . GLY B 1 346 ? 22.516 7.742 4.207 1 96.5 346 GLY B C 1
ATOM 6541 O O . GLY B 1 346 ? 22.859 6.969 3.312 1 96.5 346 GLY B O 1
ATOM 6542 N N . GLU B 1 347 ? 21.953 7.352 5.238 1 94.81 347 GLU B N 1
ATOM 6543 C CA . GLU B 1 347 ? 21.625 5.941 5.426 1 94.81 347 GLU B CA 1
ATOM 6544 C C . GLU B 1 347 ? 20.25 5.609 4.848 1 94.81 347 GLU B C 1
ATOM 6546 O O . GLU B 1 347 ? 19.25 6.234 5.215 1 94.81 347 GLU B O 1
ATOM 6551 N N . PRO B 1 348 ? 20.234 4.617 4 1 95.94 348 PRO B N 1
ATOM 6552 C CA . PRO B 1 348 ? 18.938 4.242 3.424 1 95.94 348 PRO B CA 1
ATOM 6553 C C . PRO B 1 348 ? 18.062 3.457 4.398 1 95.94 348 PRO B C 1
ATOM 6555 O O . PRO B 1 348 ? 18.578 2.764 5.277 1 95.94 348 PRO B O 1
ATOM 6558 N N . GLN B 1 349 ? 16.844 3.582 4.234 1 94.44 349 GLN B N 1
ATOM 6559 C CA . GLN B 1 349 ? 15.898 2.773 4.992 1 94.44 349 GLN B CA 1
ATOM 6560 C C . GLN B 1 349 ? 16.125 1.284 4.75 1 94.44 349 GLN B C 1
ATOM 6562 O O . GLN B 1 349 ? 16.438 0.871 3.631 1 94.44 349 GLN B O 1
ATOM 6567 N N . LEU B 1 350 ? 15.93 0.508 5.719 1 90.69 350 LEU B N 1
ATOM 6568 C CA . LEU B 1 350 ? 16.219 -0.921 5.672 1 90.69 350 LEU B CA 1
ATOM 6569 C C . LEU B 1 350 ? 15.414 -1.602 4.566 1 90.69 350 LEU B C 1
ATOM 6571 O O . LEU B 1 350 ? 15.938 -2.463 3.855 1 90.69 350 LEU B O 1
ATOM 6575 N N . GLU B 1 351 ? 14.172 -1.221 4.422 1 92.25 351 GLU B N 1
ATOM 6576 C CA . GLU B 1 351 ? 13.281 -1.835 3.441 1 92.25 351 GLU B CA 1
ATOM 6577 C C . GLU B 1 351 ? 13.828 -1.681 2.025 1 92.25 351 GLU B C 1
ATOM 6579 O O . GLU B 1 351 ? 13.641 -2.561 1.183 1 92.25 351 GLU B O 1
ATOM 6584 N N . LEU B 1 352 ? 14.43 -0.523 1.8 1 95.88 352 LEU B N 1
ATOM 6585 C CA . LEU B 1 352 ? 15.047 -0.306 0.496 1 95.88 352 LEU B CA 1
ATOM 6586 C C . LEU B 1 352 ? 16.203 -1.272 0.277 1 95.88 352 LEU B C 1
ATOM 6588 O O . LEU B 1 352 ? 16.344 -1.857 -0.801 1 95.88 352 LEU B O 1
ATOM 6592 N N . LEU B 1 353 ? 17.031 -1.444 1.318 1 93.81 353 LEU B N 1
ATOM 6593 C CA . LEU B 1 353 ? 18.172 -2.35 1.232 1 93.81 353 LEU B CA 1
ATOM 6594 C C . LEU B 1 353 ? 17.719 -3.779 0.974 1 93.81 353 LEU B C 1
ATOM 6596 O O . LEU B 1 353 ? 18.312 -4.488 0.158 1 93.81 353 LEU B O 1
ATOM 6600 N N . ILE B 1 354 ? 16.719 -4.172 1.626 1 91.56 354 ILE B N 1
ATOM 6601 C CA . ILE B 1 354 ? 16.188 -5.523 1.47 1 91.56 354 ILE B CA 1
ATOM 6602 C C . ILE B 1 354 ? 15.656 -5.711 0.049 1 91.56 354 ILE B C 1
ATOM 6604 O O . ILE B 1 354 ? 15.883 -6.754 -0.57 1 91.56 354 ILE B O 1
ATOM 6608 N N . LEU B 1 355 ? 14.906 -4.746 -0.435 1 94.81 355 LEU B N 1
ATOM 6609 C CA . LEU B 1 355 ? 14.391 -4.816 -1.799 1 94.81 355 LEU B CA 1
ATOM 6610 C C . LEU B 1 355 ? 15.531 -4.961 -2.803 1 94.81 355 LEU B C 1
ATOM 6612 O O . LEU B 1 355 ? 15.477 -5.816 -3.691 1 94.81 355 LEU B O 1
ATOM 6616 N N . LEU B 1 356 ? 16.562 -4.125 -2.641 1 95.56 356 LEU B N 1
ATOM 6617 C CA . LEU B 1 356 ? 17.703 -4.188 -3.547 1 95.56 356 LEU B CA 1
ATOM 6618 C C . LEU B 1 356 ? 18.406 -5.535 -3.443 1 95.56 356 LEU B C 1
ATOM 6620 O O . LEU B 1 356 ? 18.891 -6.066 -4.445 1 95.56 356 LEU B O 1
ATOM 6624 N N . TYR B 1 357 ? 18.484 -6.062 -2.277 1 91.25 357 TYR B N 1
ATOM 6625 C CA . TYR B 1 357 ? 19.062 -7.387 -2.07 1 91.25 357 TYR B CA 1
ATOM 6626 C C . TYR B 1 357 ? 18.297 -8.445 -2.84 1 91.25 357 TYR B C 1
ATOM 6628 O O . TYR B 1 357 ? 18.875 -9.266 -3.553 1 91.25 357 TYR B O 1
ATOM 6636 N N . ILE B 1 358 ? 16.969 -8.43 -2.695 1 91.38 358 ILE B N 1
ATOM 6637 C CA . ILE B 1 358 ? 16.109 -9.398 -3.361 1 91.38 358 ILE B CA 1
ATOM 6638 C C . ILE B 1 358 ? 16.25 -9.266 -4.875 1 91.38 358 ILE B C 1
ATOM 6640 O O . ILE B 1 358 ? 16.297 -10.266 -5.594 1 91.38 358 ILE B O 1
ATOM 6644 N N . ILE B 1 359 ? 16.312 -8.031 -5.328 1 94 359 ILE B N 1
ATOM 6645 C CA . ILE B 1 359 ? 16.453 -7.758 -6.754 1 94 359 ILE B CA 1
ATOM 6646 C C . ILE B 1 359 ? 17.781 -8.328 -7.266 1 94 359 ILE B C 1
ATOM 6648 O O . ILE B 1 359 ? 17.844 -8.828 -8.391 1 94 359 ILE B O 1
ATOM 6652 N N . SER B 1 360 ? 18.766 -8.328 -6.41 1 91.12 360 SER B N 1
ATOM 6653 C CA . SER B 1 360 ? 20.109 -8.695 -6.84 1 91.12 360 SER B CA 1
ATOM 6654 C C . SER B 1 360 ? 20.344 -10.195 -6.703 1 91.12 360 SER B C 1
ATOM 6656 O O . SER B 1 360 ? 21.391 -10.703 -7.121 1 91.12 360 SER B O 1
ATOM 6658 N N . LEU B 1 361 ? 19.438 -10.938 -6.191 1 87.56 361 LEU B N 1
ATOM 6659 C CA . LEU B 1 361 ? 19.609 -12.367 -5.973 1 87.56 361 LEU B CA 1
ATOM 6660 C C . LEU B 1 361 ? 19.688 -13.109 -7.301 1 87.56 361 LEU B C 1
ATOM 6662 O O . LEU B 1 361 ? 18.938 -12.797 -8.234 1 87.56 361 LEU B O 1
ATOM 6666 N N . LYS B 1 362 ? 20.5 -14.055 -7.262 1 82.94 362 LYS B N 1
ATOM 6667 C CA . LYS B 1 362 ? 20.547 -14.969 -8.398 1 82.94 362 LYS B CA 1
ATOM 6668 C C . LYS B 1 362 ? 19.281 -15.828 -8.445 1 82.94 362 LYS B C 1
ATOM 6670 O O . LYS B 1 362 ? 18.656 -16.078 -7.418 1 82.94 362 LYS B O 1
ATOM 6675 N N . PRO B 1 363 ? 18.906 -16.297 -9.602 1 80.38 363 PRO B N 1
ATOM 6676 C CA . PRO B 1 363 ? 17.656 -17.031 -9.781 1 80.38 363 PRO B CA 1
ATOM 6677 C C . PRO B 1 363 ? 17.562 -18.25 -8.875 1 80.38 363 PRO B C 1
ATOM 6679 O O . PRO B 1 363 ? 16.484 -18.547 -8.344 1 80.38 363 PRO B O 1
ATOM 6682 N N . ASP B 1 364 ? 18.641 -19 -8.719 1 75.19 364 ASP B N 1
ATOM 6683 C CA . ASP B 1 364 ? 18.609 -20.203 -7.898 1 75.19 364 ASP B CA 1
ATOM 6684 C C . ASP B 1 364 ? 18.297 -19.875 -6.441 1 75.19 364 ASP B C 1
ATOM 6686 O O . ASP B 1 364 ? 17.5 -20.562 -5.801 1 75.19 364 ASP B O 1
ATOM 6690 N N . VAL B 1 365 ? 18.953 -18.828 -5.977 1 78.44 365 VAL B N 1
ATOM 6691 C CA . VAL B 1 365 ? 18.734 -18.406 -4.594 1 78.44 365 VAL B CA 1
ATOM 6692 C C . VAL B 1 365 ? 17.344 -17.828 -4.441 1 78.44 365 VAL B C 1
ATOM 6694 O O . VAL B 1 365 ? 16.688 -18.016 -3.41 1 78.44 365 VAL B O 1
ATOM 6697 N N . TYR B 1 366 ? 16.922 -17.141 -5.41 1 84.94 366 TYR B N 1
ATOM 6698 C CA . TYR B 1 366 ? 15.586 -16.562 -5.426 1 84.94 366 TYR B CA 1
ATOM 6699 C C . TYR B 1 366 ? 14.523 -17.641 -5.297 1 84.94 366 TYR B C 1
ATOM 6701 O O . TYR B 1 366 ? 13.57 -17.5 -4.531 1 84.94 366 TYR B O 1
ATOM 6709 N N . ASP B 1 367 ? 14.68 -18.688 -6.047 1 77.06 367 ASP B N 1
ATOM 6710 C CA . ASP B 1 367 ? 13.719 -19.797 -6.012 1 77.06 367 ASP B CA 1
ATOM 6711 C C . ASP B 1 367 ? 13.664 -20.422 -4.621 1 77.06 367 ASP B C 1
ATOM 6713 O O . ASP B 1 367 ? 12.586 -20.797 -4.152 1 77.06 367 ASP B O 1
ATOM 6717 N N . LYS B 1 368 ? 14.789 -20.516 -4.031 1 74.44 368 LYS B N 1
ATOM 6718 C CA . LYS B 1 368 ? 14.844 -21.031 -2.666 1 74.44 368 LYS B CA 1
ATOM 6719 C C . LYS B 1 368 ? 14.094 -20.125 -1.703 1 74.44 368 LYS B C 1
ATOM 6721 O O . LYS B 1 368 ? 13.406 -20.594 -0.796 1 74.44 368 LYS B O 1
ATOM 6726 N N . LEU B 1 369 ? 14.305 -18.859 -1.938 1 79 369 LEU B N 1
ATOM 6727 C CA . LEU B 1 369 ? 13.664 -17.875 -1.073 1 79 369 LEU B CA 1
ATOM 6728 C C . LEU B 1 369 ? 12.148 -17.938 -1.221 1 79 369 LEU B C 1
ATOM 6730 O O . LEU B 1 369 ? 11.414 -17.75 -0.245 1 79 369 LEU B O 1
ATOM 6734 N N . ILE B 1 370 ? 11.641 -18.109 -2.387 1 77.62 370 ILE B N 1
ATOM 6735 C CA . ILE B 1 370 ? 10.211 -18.234 -2.633 1 77.62 370 ILE B CA 1
ATOM 6736 C C . ILE B 1 370 ? 9.641 -19.391 -1.813 1 77.62 370 ILE B C 1
ATOM 6738 O O . ILE B 1 370 ? 8.555 -19.266 -1.236 1 77.62 370 ILE B O 1
ATOM 6742 N N . CYS B 1 371 ? 10.367 -20.438 -1.763 1 70 371 CYS B N 1
ATOM 6743 C CA . CYS B 1 371 ? 9.93 -21.609 -1.013 1 70 371 CYS B CA 1
ATOM 6744 C C . CYS B 1 371 ? 9.844 -21.312 0.478 1 70 371 CYS B C 1
ATOM 6746 O O . CYS B 1 371 ? 8.883 -21.703 1.144 1 70 371 CYS B O 1
ATOM 6748 N N . VAL B 1 372 ? 10.758 -20.547 0.894 1 67.25 372 VAL B N 1
ATOM 6749 C CA . VAL B 1 372 ? 10.805 -20.188 2.309 1 67.25 372 VAL B CA 1
ATOM 6750 C C . VAL B 1 372 ? 9.711 -19.188 2.629 1 67.25 372 VAL B C 1
ATOM 6752 O O . VAL B 1 372 ? 9.117 -19.219 3.709 1 67.25 372 VAL B O 1
ATOM 6755 N N . ALA B 1 373 ? 9.484 -18.266 1.737 1 73.06 373 ALA B N 1
ATOM 6756 C CA . ALA B 1 373 ? 8.477 -17.234 1.937 1 73.06 373 ALA B CA 1
ATOM 6757 C C . ALA B 1 373 ? 7.094 -17.844 2.121 1 73.06 373 ALA B C 1
ATOM 6759 O O . ALA B 1 373 ? 6.289 -17.328 2.91 1 73.06 373 ALA B O 1
ATOM 6760 N N . ARG B 1 374 ? 6.766 -18.828 1.499 1 65.88 374 ARG B N 1
ATOM 6761 C CA . ARG B 1 374 ? 5.477 -19.5 1.609 1 65.88 374 ARG B CA 1
ATOM 6762 C C . ARG B 1 374 ? 5.281 -20.078 3.006 1 65.88 374 ARG B C 1
ATOM 6764 O O . ARG B 1 374 ? 4.168 -20.078 3.533 1 65.88 374 ARG B O 1
ATOM 6771 N N . ASP B 1 375 ? 6.406 -20.469 3.502 1 63.59 375 ASP B N 1
ATOM 6772 C CA . ASP B 1 375 ? 6.355 -21.047 4.844 1 63.59 375 ASP B CA 1
ATOM 6773 C C . ASP B 1 375 ? 6.199 -19.953 5.902 1 63.59 375 ASP B C 1
ATOM 6775 O O . ASP B 1 375 ? 5.625 -20.188 6.965 1 63.59 375 ASP B O 1
ATOM 6779 N N . LEU B 1 376 ? 6.719 -18.812 5.586 1 61.62 376 LEU B N 1
ATOM 6780 C CA . LEU B 1 376 ? 6.723 -17.703 6.539 1 61.62 376 LEU B CA 1
ATOM 6781 C C . LEU B 1 376 ? 5.375 -16.984 6.551 1 61.62 376 LEU B C 1
ATOM 6783 O O . LEU B 1 376 ? 4.98 -16.422 7.566 1 61.62 376 LEU B O 1
ATOM 6787 N N . VAL B 1 377 ? 4.75 -16.688 5.438 1 57.28 377 VAL B N 1
ATOM 6788 C CA . VAL B 1 377 ? 3.498 -15.953 5.352 1 57.28 377 VAL B CA 1
ATOM 6789 C C . VAL B 1 377 ? 2.473 -16.547 6.309 1 57.28 377 VAL B C 1
ATOM 6791 O O . VAL B 1 377 ? 1.616 -15.844 6.84 1 57.28 377 VAL B O 1
ATOM 6794 N N . GLY B 1 378 ? 2.559 -17.797 6.629 1 50.47 378 GLY B N 1
ATOM 6795 C CA . GLY B 1 378 ? 1.634 -18.391 7.586 1 50.47 378 GLY B CA 1
ATOM 6796 C C . GLY B 1 378 ? 1.889 -17.938 9.016 1 50.47 378 GLY B C 1
ATOM 6797 O O . GLY B 1 378 ? 1.066 -18.172 9.898 1 50.47 378 GLY B O 1
ATOM 6798 N N . ASP B 1 379 ? 3.074 -17.469 9.281 1 49.25 379 ASP B N 1
ATOM 6799 C CA . ASP B 1 379 ? 3.4 -17.156 10.664 1 49.25 379 ASP B CA 1
ATOM 6800 C C . ASP B 1 379 ? 3.029 -15.727 11.016 1 49.25 379 ASP B C 1
ATOM 6802 O O . ASP B 1 379 ? 3.295 -14.805 10.242 1 49.25 379 ASP B O 1
ATOM 6806 N N . GLU B 1 380 ? 2.08 -15.492 11.703 1 49.03 380 GLU B N 1
ATOM 6807 C CA . GLU B 1 380 ? 1.391 -14.297 12.188 1 49.03 380 GLU B CA 1
ATOM 6808 C C . GLU B 1 380 ? 2.383 -13.203 12.562 1 49.03 380 GLU B C 1
ATOM 6810 O O . GLU B 1 380 ? 2.014 -12.031 12.656 1 49.03 380 GLU B O 1
ATOM 6815 N N . GLU B 1 381 ? 3.691 -13.578 13.07 1 48.53 381 GLU B N 1
ATOM 6816 C CA . GLU B 1 381 ? 4.508 -12.539 13.695 1 48.53 381 GLU B CA 1
ATOM 6817 C C . GLU B 1 381 ? 5.41 -11.859 12.672 1 48.53 381 GLU B C 1
ATOM 6819 O O . GLU B 1 381 ? 6.418 -12.43 12.25 1 48.53 381 GLU B O 1
ATOM 6824 N N . HIS B 1 382 ? 4.941 -10.945 11.898 1 50.88 382 HIS B N 1
ATOM 6825 C CA . HIS B 1 382 ? 5.633 -10.18 10.875 1 50.88 382 HIS B CA 1
ATOM 6826 C C . HIS B 1 382 ? 6.812 -9.414 11.461 1 50.88 382 HIS B C 1
ATOM 6828 O O . HIS B 1 382 ? 6.711 -8.211 11.727 1 50.88 382 HIS B O 1
ATOM 6834 N N . ASP B 1 383 ? 7.68 -10.055 12.18 1 58.22 383 ASP B N 1
ATOM 6835 C CA . ASP B 1 383 ? 8.914 -9.367 12.547 1 58.22 383 ASP B CA 1
ATOM 6836 C C . ASP B 1 383 ? 9.852 -9.25 11.344 1 58.22 383 ASP B C 1
ATOM 6838 O O . ASP B 1 383 ? 10.438 -10.25 10.906 1 58.22 383 ASP B O 1
ATOM 6842 N N . SER B 1 384 ? 9.875 -8.18 10.711 1 60.44 384 SER B N 1
ATOM 6843 C CA . SER B 1 384 ? 10.641 -7.852 9.516 1 60.44 384 SER B CA 1
ATOM 6844 C C . SER B 1 384 ? 12.094 -8.305 9.641 1 60.44 384 SER B C 1
ATOM 6846 O O . SER B 1 384 ? 12.648 -8.883 8.703 1 60.44 384 SER B O 1
ATOM 6848 N N . ILE B 1 385 ? 12.648 -8.141 10.797 1 60.72 385 ILE B N 1
ATOM 6849 C CA . ILE B 1 385 ? 14.07 -8.43 10.984 1 60.72 385 ILE B CA 1
ATOM 6850 C C . ILE B 1 385 ? 14.281 -9.938 11.039 1 60.72 385 ILE B C 1
ATOM 6852 O O . ILE B 1 385 ? 15.258 -10.453 10.484 1 60.72 385 ILE B O 1
ATOM 6856 N N . ARG B 1 386 ? 13.359 -10.547 11.648 1 63.66 386 ARG B N 1
ATOM 6857 C CA . ARG B 1 386 ? 13.492 -11.992 11.75 1 63.66 386 ARG B CA 1
ATOM 6858 C C . ARG B 1 386 ? 13.367 -12.648 10.375 1 63.66 386 ARG B C 1
ATOM 6860 O O . ARG B 1 386 ? 14.078 -13.609 10.078 1 63.66 386 ARG B O 1
ATOM 6867 N N . ASN B 1 387 ? 12.547 -12.094 9.633 1 69.88 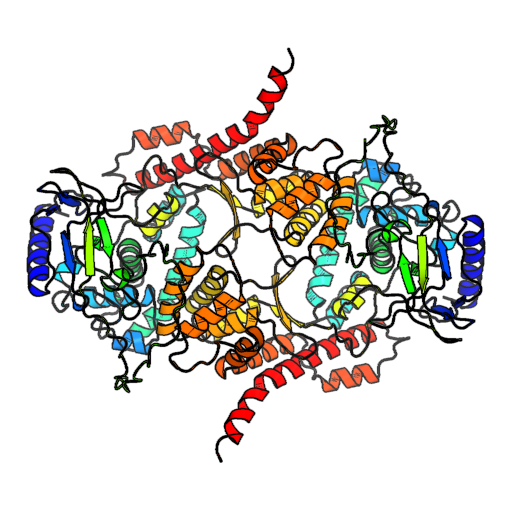387 ASN B N 1
ATOM 6868 C CA . ASN B 1 387 ? 12.383 -12.617 8.289 1 69.88 387 ASN B CA 1
ATOM 6869 C C . ASN B 1 387 ? 13.648 -12.43 7.449 1 69.88 387 ASN B C 1
ATOM 6871 O O . ASN B 1 387 ? 14.039 -13.32 6.695 1 69.88 387 ASN B O 1
ATOM 6875 N N . VAL B 1 388 ? 14.305 -11.328 7.738 1 69.5 388 VAL B N 1
ATOM 6876 C CA . VAL B 1 388 ? 15.523 -11.047 6.984 1 69.5 388 VAL B CA 1
ATOM 6877 C C . VAL B 1 388 ? 16.625 -12.023 7.387 1 69.5 388 VAL B C 1
ATOM 6879 O O . VAL B 1 388 ? 17.375 -12.516 6.535 1 69.5 388 VAL B O 1
ATOM 6882 N N . VAL B 1 389 ? 16.641 -12.219 8.641 1 66.19 389 VAL B N 1
ATOM 6883 C CA . VAL B 1 389 ? 17.672 -13.117 9.148 1 66.19 389 VAL B CA 1
ATOM 6884 C C . VAL B 1 389 ? 17.453 -14.516 8.578 1 66.19 389 VAL B C 1
ATOM 6886 O O . VAL B 1 389 ? 18.406 -15.172 8.141 1 66.19 389 VAL B O 1
ATOM 6889 N N . LYS B 1 390 ? 16.266 -14.883 8.57 1 70 390 LYS B N 1
ATOM 6890 C CA . LYS B 1 390 ? 15.938 -16.219 8.07 1 70 390 LYS B CA 1
ATOM 6891 C C . LYS B 1 390 ? 16.281 -16.344 6.594 1 70 390 LYS B C 1
ATOM 6893 O O . LYS B 1 390 ? 16.797 -17.391 6.168 1 70 390 LYS B O 1
ATOM 6898 N N . PHE B 1 391 ? 16.031 -15.258 5.945 1 70.31 391 PHE B N 1
ATOM 6899 C CA . PHE B 1 391 ? 16.297 -15.383 4.516 1 70.31 391 PHE B CA 1
ATOM 6900 C C . PHE B 1 391 ? 17.781 -15.289 4.223 1 70.31 391 PHE B C 1
ATOM 6902 O O . PHE B 1 391 ? 18.297 -15.992 3.35 1 70.31 391 PHE B O 1
ATOM 6909 N N . VAL B 1 392 ? 18.422 -14.477 4.988 1 66.56 392 VAL B N 1
ATOM 6910 C CA . VAL B 1 392 ? 19.859 -14.352 4.812 1 66.56 392 VAL B CA 1
ATOM 6911 C C . VAL B 1 392 ? 20.531 -15.688 5.129 1 66.56 392 VAL B C 1
ATOM 6913 O O . VAL B 1 392 ? 21.5 -16.078 4.465 1 66.56 392 VAL B O 1
ATOM 6916 N N . GLU B 1 393 ? 19.953 -16.359 6.016 1 67.81 393 GLU B N 1
ATOM 6917 C CA . GLU B 1 393 ? 20.484 -17.672 6.379 1 67.81 393 GLU B CA 1
ATOM 6918 C C . GLU B 1 393 ? 20.312 -18.672 5.242 1 67.81 393 GLU B C 1
ATOM 6920 O O . GLU B 1 393 ? 21.203 -19.484 4.98 1 67.81 393 GLU B O 1
ATOM 6925 N N . VAL B 1 394 ? 19.219 -18.516 4.699 1 65.69 394 VAL B N 1
ATOM 6926 C CA . VAL B 1 394 ? 18.891 -19.469 3.637 1 65.69 394 VAL B CA 1
ATOM 6927 C C . VAL B 1 394 ? 19.719 -19.156 2.391 1 65.69 394 VAL B C 1
ATOM 6929 O O . VAL B 1 394 ? 20.078 -20.062 1.635 1 65.69 394 VAL B O 1
ATOM 6932 N N . THR B 1 395 ? 19.984 -17.969 2.262 1 64 395 THR B N 1
ATOM 6933 C CA . THR B 1 395 ? 20.594 -17.547 1.002 1 64 395 THR B CA 1
ATOM 6934 C C . THR B 1 395 ? 22.109 -17.516 1.118 1 64 395 THR B C 1
ATOM 6936 O O . THR B 1 395 ? 22.828 -17.547 0.109 1 64 395 THR B O 1
ATOM 6939 N N . SER B 1 396 ? 22.625 -17.312 2.338 1 59.5 396 SER B N 1
ATOM 6940 C CA . SER B 1 396 ? 24.078 -17.234 2.512 1 59.5 396 SER B CA 1
ATOM 6941 C C . SER B 1 396 ? 24.703 -18.625 2.551 1 59.5 396 SER B C 1
ATOM 6943 O O . SER B 1 396 ? 24.156 -19.547 3.18 1 59.5 396 SER B O 1
ATOM 6945 N N . SER B 1 397 ? 25.203 -19.281 1.484 1 50.66 397 SER B N 1
ATOM 6946 C CA . SER B 1 397 ? 25.984 -20.531 1.47 1 50.66 397 SER B CA 1
ATOM 6947 C C . SER B 1 397 ? 26.906 -20.625 2.682 1 50.66 397 SER B C 1
ATOM 6949 O O . SER B 1 397 ? 27.5 -21.672 2.93 1 50.66 397 SER B O 1
ATOM 6951 N N . THR B 1 398 ? 27.594 -19.609 3.25 1 43.44 398 THR B N 1
ATOM 6952 C CA . THR B 1 398 ? 28.625 -19.719 4.281 1 43.44 398 THR B CA 1
ATOM 6953 C C . THR B 1 398 ? 28 -20.094 5.625 1 43.44 398 THR B C 1
ATOM 6955 O O . THR B 1 398 ? 27.141 -19.391 6.137 1 43.44 398 THR B O 1
ATOM 6958 N N . GLN B 1 399 ? 27.938 -21.375 6.07 1 40.44 399 GLN B N 1
ATOM 6959 C CA . GLN B 1 399 ? 27.719 -22.109 7.312 1 40.44 399 GLN B CA 1
ATOM 6960 C C . GLN B 1 399 ? 28.031 -21.25 8.531 1 40.44 399 GLN B C 1
ATOM 6962 O O . GLN B 1 399 ? 27.688 -21.594 9.656 1 40.44 399 GLN B O 1
ATOM 6967 N N . ASN B 1 400 ? 29.203 -20.531 8.57 1 38.84 400 ASN B N 1
ATOM 6968 C CA . ASN B 1 400 ? 29.75 -20.016 9.82 1 38.84 400 ASN B CA 1
ATOM 6969 C C . ASN B 1 400 ? 28.828 -18.969 10.438 1 38.84 400 ASN B C 1
ATOM 6971 O O . ASN B 1 400 ? 29.281 -18.109 11.203 1 38.84 400 ASN B O 1
ATOM 6975 N N . SER B 1 401 ? 27.844 -18.547 9.914 1 41.69 401 SER B N 1
ATOM 6976 C CA . SER B 1 401 ? 27.344 -17.25 10.383 1 41.69 401 SER B CA 1
ATOM 6977 C C . SER B 1 401 ? 26.922 -17.328 11.852 1 41.69 401 SER B C 1
ATOM 6979 O O . SER B 1 401 ? 26.062 -18.125 12.219 1 41.69 401 SER B O 1
ATOM 6981 N N . GLU B 1 402 ? 27.688 -16.922 12.719 1 41.5 402 GLU B N 1
ATOM 6982 C CA . GLU B 1 402 ? 27.734 -16.328 14.047 1 41.5 402 GLU B CA 1
ATOM 6983 C C . GLU B 1 402 ? 26.531 -15.422 14.289 1 41.5 402 GLU B C 1
ATOM 6985 O O . GLU B 1 402 ? 26.578 -14.531 15.141 1 41.5 402 GLU B O 1
ATOM 6990 N N . LEU B 1 403 ? 25.547 -15.359 13.516 1 44.66 403 LEU B N 1
ATOM 6991 C CA . LEU B 1 403 ? 24.438 -14.477 13.875 1 44.66 403 LEU B CA 1
ATOM 6992 C C . LEU B 1 403 ? 23.766 -14.953 15.156 1 44.66 403 LEU B C 1
ATOM 6994 O O . LEU B 1 403 ? 22.656 -14.516 15.477 1 44.66 403 LEU B O 1
ATOM 6998 N N . ASN B 1 404 ? 24.188 -15.961 15.812 1 44.88 404 ASN B N 1
ATOM 6999 C CA . ASN B 1 404 ? 23.531 -16.453 17.016 1 44.88 404 ASN B CA 1
ATOM 7000 C C . ASN B 1 404 ? 23.156 -15.32 17.969 1 44.88 404 ASN B C 1
ATOM 7002 O O . ASN B 1 404 ? 22.234 -15.461 18.766 1 44.88 404 ASN B O 1
ATOM 7006 N N . GLY B 1 405 ? 24.281 -14.32 18.312 1 41.69 405 GLY B N 1
ATOM 7007 C CA . GLY B 1 405 ? 24.234 -13.383 19.422 1 41.69 405 GLY B CA 1
ATOM 7008 C C . GLY B 1 405 ? 24.094 -11.938 18.969 1 41.69 405 GLY B C 1
ATOM 7009 O O . GLY B 1 405 ? 24.203 -11.016 19.781 1 41.69 405 GLY B O 1
ATOM 7010 N N . LEU B 1 406 ? 24.578 -11.508 17.797 1 41.09 406 LEU B N 1
ATOM 7011 C CA . LEU B 1 406 ? 24.844 -10.117 17.453 1 41.09 406 LEU B CA 1
ATOM 7012 C C . LEU B 1 406 ? 23.547 -9.312 17.438 1 41.09 406 LEU B C 1
ATOM 7014 O O . LEU B 1 406 ? 22.469 -9.867 17.203 1 41.09 406 LEU B O 1
ATOM 7018 N N . ASP B 1 407 ? 23.609 -8.117 17.875 1 53.03 407 ASP B N 1
ATOM 7019 C CA . ASP B 1 407 ? 22.625 -7.047 17.734 1 53.03 407 ASP B CA 1
ATOM 7020 C C . ASP B 1 407 ? 22.047 -7.02 16.328 1 53.03 407 ASP B C 1
ATOM 7022 O O . ASP B 1 407 ? 22.766 -6.738 15.359 1 53.03 407 ASP B O 1
ATOM 7026 N N . GLU B 1 408 ? 21 -7.797 15.953 1 60.41 408 GLU B N 1
ATOM 7027 C CA . GLU B 1 408 ? 20.281 -8.383 14.828 1 60.41 408 GLU B CA 1
ATOM 7028 C C . GLU B 1 408 ? 20.172 -7.395 13.672 1 60.41 408 GLU B C 1
ATOM 7030 O O . GLU B 1 408 ? 20.469 -7.734 12.523 1 60.41 408 GLU B O 1
ATOM 7035 N N . LEU B 1 409 ? 20.109 -6.152 14.086 1 65.12 409 LEU B N 1
ATOM 7036 C CA . LEU B 1 409 ? 19.828 -5.203 13.016 1 65.12 409 LEU B CA 1
ATOM 7037 C C . LEU B 1 409 ? 21.125 -4.742 12.344 1 65.12 409 LEU B C 1
ATOM 7039 O O . LEU B 1 409 ? 21.188 -4.641 11.117 1 65.12 409 LEU B O 1
ATOM 7043 N N . HIS B 1 410 ? 22.172 -4.391 13.148 1 69.56 410 HIS B N 1
ATOM 7044 C CA . HIS B 1 410 ? 23.438 -3.896 12.625 1 69.56 410 HIS B CA 1
ATOM 7045 C C . HIS B 1 410 ? 24.109 -4.934 11.727 1 69.56 410 HIS B C 1
ATOM 7047 O O . HIS B 1 410 ? 24.672 -4.594 10.68 1 69.56 410 HIS B O 1
ATOM 7053 N N . ASP B 1 411 ? 24 -6.102 12.094 1 71.44 411 ASP B N 1
ATOM 7054 C CA . ASP B 1 411 ? 24.609 -7.184 11.328 1 71.44 411 ASP B CA 1
ATOM 7055 C C . ASP B 1 411 ? 23.891 -7.387 10 1 71.44 411 ASP B C 1
ATOM 7057 O O . ASP B 1 411 ? 24.516 -7.664 8.977 1 71.44 411 ASP B O 1
ATOM 7061 N N . VAL B 1 412 ? 22.656 -7.156 10.094 1 75.44 412 VAL B N 1
ATOM 7062 C CA . VAL B 1 412 ? 21.844 -7.305 8.883 1 75.44 412 VAL B CA 1
ATOM 7063 C C . VAL B 1 412 ? 22.219 -6.211 7.879 1 75.44 412 VAL B C 1
ATOM 7065 O O . VAL B 1 412 ? 22.391 -6.484 6.688 1 75.44 412 VAL B O 1
ATOM 7068 N N . LYS B 1 413 ? 22.469 -5.031 8.422 1 76.62 413 LYS B N 1
ATOM 7069 C CA . LYS B 1 413 ? 22.797 -3.914 7.547 1 76.62 413 LYS B CA 1
ATOM 7070 C C . LYS B 1 413 ? 24.172 -4.102 6.922 1 76.62 413 LYS B C 1
ATOM 7072 O O . LYS B 1 413 ? 24.391 -3.77 5.754 1 76.62 413 LYS B O 1
ATOM 7077 N N . LYS B 1 414 ? 25.016 -4.66 7.727 1 77.19 414 LYS B N 1
ATOM 7078 C CA . LYS B 1 414 ? 26.344 -4.941 7.215 1 77.19 414 LYS B CA 1
ATOM 7079 C C . LYS B 1 414 ? 26.297 -6 6.113 1 77.19 414 LYS B C 1
ATOM 7081 O O . LYS B 1 414 ? 27.016 -5.891 5.109 1 77.19 414 LYS B O 1
ATOM 7086 N N . PHE B 1 415 ? 25.484 -6.891 6.41 1 78.81 415 PHE B N 1
ATOM 7087 C CA . PHE B 1 415 ? 25.312 -7.945 5.418 1 78.81 415 PHE B CA 1
ATOM 7088 C C . PHE B 1 415 ? 24.734 -7.379 4.121 1 78.81 415 PHE B C 1
ATOM 7090 O O . PHE B 1 415 ? 25.156 -7.773 3.031 1 78.81 415 PHE B O 1
ATOM 7097 N N . LEU B 1 416 ? 23.906 -6.434 4.234 1 84.31 416 LEU B N 1
ATOM 7098 C CA . LEU B 1 416 ? 23.219 -5.867 3.08 1 84.31 416 LEU B CA 1
ATOM 7099 C C . LEU B 1 416 ? 24.078 -4.816 2.395 1 84.31 416 LEU B C 1
ATOM 7101 O O . LEU B 1 416 ? 23.688 -4.25 1.373 1 84.31 416 LEU B O 1
ATOM 7105 N N . HIS B 1 417 ? 25.156 -4.566 2.961 1 85.06 417 HIS B N 1
ATOM 7106 C CA . HIS B 1 417 ? 26.094 -3.625 2.363 1 85.06 417 HIS B CA 1
ATOM 7107 C C . HIS B 1 417 ? 27.031 -4.328 1.382 1 85.06 417 HIS B C 1
ATOM 7109 O O . HIS B 1 417 ? 28.25 -4.199 1.479 1 85.06 417 HIS B O 1
ATOM 7115 N N . SER B 1 418 ? 26.469 -5.043 0.396 1 86.25 418 SER B N 1
ATOM 7116 C CA . SER B 1 418 ? 27.203 -5.777 -0.633 1 86.25 418 SER B CA 1
ATOM 7117 C C . SER B 1 418 ? 27.531 -4.883 -1.824 1 86.25 418 SER B C 1
ATOM 7119 O O . SER B 1 418 ? 26.969 -3.791 -1.957 1 86.25 418 SER B O 1
ATOM 7121 N N . GLU B 1 419 ? 28.391 -5.309 -2.645 1 89.38 419 GLU B N 1
ATOM 7122 C CA . GLU B 1 419 ? 28.828 -4.543 -3.807 1 89.38 419 GLU B CA 1
ATOM 7123 C C . GLU B 1 419 ? 27.672 -4.246 -4.746 1 89.38 419 GLU B C 1
ATOM 7125 O O . GLU B 1 419 ? 27.547 -3.131 -5.258 1 89.38 419 GLU B O 1
ATOM 7130 N N . ASP B 1 420 ? 26.844 -5.223 -4.945 1 90.25 420 ASP B N 1
ATOM 7131 C CA . ASP B 1 420 ? 25.703 -5.051 -5.844 1 90.25 420 ASP B CA 1
ATOM 7132 C C . ASP B 1 420 ? 24.734 -4.004 -5.305 1 90.25 420 ASP B C 1
ATOM 7134 O O . ASP B 1 420 ? 24.234 -3.162 -6.059 1 90.25 420 ASP B O 1
ATOM 7138 N N . ILE B 1 421 ? 24.531 -4.086 -4.066 1 93.5 421 ILE B N 1
ATOM 7139 C CA . ILE B 1 421 ? 23.609 -3.158 -3.439 1 93.5 421 ILE B CA 1
ATOM 7140 C C . ILE B 1 421 ? 24.188 -1.747 -3.459 1 93.5 421 ILE B C 1
ATOM 7142 O O . ILE B 1 421 ? 23.469 -0.779 -3.738 1 93.5 421 ILE B O 1
ATOM 7146 N N . CYS B 1 422 ? 25.453 -1.642 -3.197 1 95 422 CYS B N 1
ATOM 7147 C CA . CYS B 1 422 ? 26.109 -0.341 -3.197 1 95 422 CYS B CA 1
ATOM 7148 C C . CYS B 1 422 ? 26.078 0.284 -4.586 1 95 422 CYS B C 1
ATOM 7150 O O . CYS B 1 422 ? 25.844 1.485 -4.727 1 95 422 CYS B O 1
ATOM 7152 N N . SER B 1 423 ? 26.312 -0.548 -5.535 1 95.25 423 SER B N 1
ATOM 7153 C CA . SER B 1 423 ? 26.25 -0.057 -6.906 1 95.25 423 SER B CA 1
ATOM 7154 C C . SER B 1 423 ? 24.844 0.444 -7.242 1 95.25 423 SER B C 1
ATOM 7156 O O . SER B 1 423 ? 24.688 1.463 -7.922 1 95.25 423 SER B O 1
ATOM 7158 N N . ALA B 1 424 ? 23.844 -0.284 -6.809 1 96.56 424 ALA B N 1
ATOM 7159 C CA . ALA B 1 424 ? 22.469 0.125 -7.016 1 96.56 424 ALA B CA 1
ATOM 7160 C C . ALA B 1 424 ? 22.172 1.454 -6.328 1 96.56 424 ALA B C 1
ATOM 7162 O O . ALA B 1 424 ? 21.531 2.338 -6.91 1 96.56 424 ALA B O 1
ATOM 7163 N N . LEU B 1 425 ? 22.641 1.576 -5.117 1 97.5 425 LEU B N 1
ATOM 7164 C CA . LEU B 1 425 ? 22.422 2.803 -4.355 1 97.5 425 LEU B CA 1
ATOM 7165 C C . LEU B 1 425 ? 23.062 3.996 -5.059 1 97.5 425 LEU B C 1
ATOM 7167 O O . LEU B 1 425 ? 22.5 5.09 -5.07 1 97.5 425 LEU B O 1
ATOM 7171 N N . LEU B 1 426 ? 24.25 3.793 -5.629 1 97.38 426 LEU B N 1
ATOM 7172 C CA . LEU B 1 426 ? 24.922 4.863 -6.359 1 97.38 426 LEU B CA 1
ATOM 7173 C C . LEU B 1 426 ? 24.109 5.289 -7.57 1 97.38 426 LEU B C 1
ATOM 7175 O O . LEU B 1 426 ? 23.922 6.484 -7.816 1 97.38 426 LEU B O 1
ATOM 7179 N N . SER B 1 427 ? 23.562 4.316 -8.273 1 97.31 427 SER B N 1
ATOM 7180 C CA . SER B 1 427 ? 22.734 4.613 -9.438 1 97.31 427 SER B CA 1
ATOM 7181 C C . SER B 1 427 ? 21.469 5.359 -9.039 1 97.31 427 SER B C 1
ATOM 7183 O O . SER B 1 427 ? 21.047 6.289 -9.727 1 97.31 427 SER B O 1
ATOM 7185 N N . LEU B 1 428 ? 20.875 4.949 -7.98 1 98.06 428 LEU B N 1
ATOM 7186 C CA . LEU B 1 428 ? 19.656 5.594 -7.5 1 98.06 428 LEU B CA 1
ATOM 7187 C C . LEU B 1 428 ? 19.938 7.016 -7.031 1 98.06 428 LEU B C 1
ATOM 7189 O O . LEU B 1 428 ? 19.141 7.922 -7.262 1 98.06 428 LEU B O 1
ATOM 7193 N N . ALA B 1 429 ? 21.047 7.199 -6.328 1 98 429 ALA B N 1
ATOM 7194 C CA . ALA B 1 429 ? 21.453 8.539 -5.91 1 98 429 ALA B CA 1
ATOM 7195 C C . ALA B 1 429 ? 21.625 9.453 -7.113 1 98 429 ALA B C 1
ATOM 7197 O O . ALA B 1 429 ? 21.219 10.617 -7.082 1 98 429 ALA B O 1
ATOM 7198 N N . ASP B 1 430 ? 22.25 8.891 -8.148 1 96.88 430 ASP B N 1
ATOM 7199 C CA . ASP B 1 430 ? 22.438 9.664 -9.367 1 96.88 430 ASP B CA 1
ATOM 7200 C C . ASP B 1 430 ? 21.109 10.023 -10.008 1 96.88 430 ASP B C 1
ATOM 7202 O O . ASP B 1 430 ? 20.922 11.156 -10.477 1 96.88 430 ASP B O 1
ATOM 7206 N N . ALA B 1 431 ? 20.219 9.078 -10.102 1 97.12 431 ALA B N 1
ATOM 7207 C CA . ALA B 1 431 ? 18.891 9.328 -10.664 1 97.12 431 ALA B CA 1
ATOM 7208 C C . ALA B 1 431 ? 18.141 10.398 -9.875 1 97.12 431 ALA B C 1
ATOM 7210 O O . ALA B 1 431 ? 17.531 11.289 -10.461 1 97.12 431 ALA B O 1
ATOM 7211 N N . ARG B 1 432 ? 18.203 10.32 -8.555 1 97.88 432 ARG B N 1
ATOM 7212 C CA . ARG B 1 432 ? 17.531 11.297 -7.703 1 97.88 432 ARG B CA 1
ATOM 7213 C C . ARG B 1 432 ? 18.172 12.672 -7.84 1 97.88 432 ARG B C 1
ATOM 7215 O O . ARG B 1 432 ? 17.484 13.688 -7.848 1 97.88 432 ARG B O 1
ATOM 7222 N N . GLU B 1 433 ? 19.516 12.742 -7.953 1 97.44 433 GLU B N 1
ATOM 7223 C CA . GLU B 1 433 ? 20.266 13.977 -8.117 1 97.44 433 GLU B CA 1
ATOM 7224 C C . GLU B 1 433 ? 19.891 14.688 -9.422 1 97.44 433 GLU B C 1
ATOM 7226 O O . GLU B 1 433 ? 19.859 15.914 -9.477 1 97.44 433 GLU B O 1
ATOM 7231 N N . SER B 1 434 ? 19.531 13.953 -10.375 1 96.62 434 SER B N 1
ATOM 7232 C CA . SER B 1 434 ? 19.25 14.508 -11.688 1 96.62 434 SER B CA 1
ATOM 7233 C C . SER B 1 434 ? 17.953 15.328 -11.672 1 96.62 434 SER B C 1
ATOM 7235 O O . SER B 1 434 ? 17.734 16.156 -12.555 1 96.62 434 SER B O 1
ATOM 7237 N N . LEU B 1 435 ? 17.156 15.141 -10.688 1 96.56 435 LEU B N 1
ATOM 7238 C CA . LEU B 1 435 ? 15.883 15.852 -10.594 1 96.56 435 LEU B CA 1
ATOM 7239 C C . LEU B 1 435 ? 16.109 17.312 -10.266 1 96.56 435 LEU B C 1
ATOM 7241 O O . LEU B 1 435 ? 15.219 18.156 -10.484 1 96.56 435 LEU B O 1
ATOM 7245 N N . TYR B 1 436 ? 17.266 17.688 -9.664 1 96.56 436 TYR B N 1
ATOM 7246 C CA . TYR B 1 436 ? 17.547 19.062 -9.234 1 96.56 436 TYR B CA 1
ATOM 7247 C C . TYR B 1 436 ? 18.016 19.922 -10.406 1 96.56 436 TYR B C 1
ATOM 7249 O O . TYR B 1 436 ? 18.141 21.141 -10.281 1 96.56 436 TYR B O 1
ATOM 7257 N N . GLY B 1 437 ? 18.281 19.328 -11.523 1 92.75 437 GLY B N 1
ATOM 7258 C CA . GLY B 1 437 ? 18.734 20.094 -12.672 1 92.75 437 GLY B CA 1
ATOM 7259 C C . GLY B 1 437 ? 20.219 19.922 -12.938 1 92.75 437 GLY B C 1
ATOM 7260 O O . GLY B 1 437 ? 20.828 18.953 -12.484 1 92.75 437 GLY B O 1
ATOM 7261 N N . SER B 1 438 ? 20.766 20.906 -13.641 1 91.69 438 SER B N 1
ATOM 7262 C CA . SER B 1 438 ? 22.109 20.734 -14.172 1 91.69 438 SER B CA 1
ATOM 7263 C C . SER B 1 438 ? 23.156 21.391 -13.273 1 91.69 438 SER B C 1
ATOM 7265 O O . SER B 1 438 ? 24.344 21.094 -13.375 1 91.69 438 SER B O 1
ATOM 7267 N N . ASN B 1 439 ? 22.734 22.234 -12.344 1 91.69 439 ASN B N 1
ATOM 7268 C CA . ASN B 1 439 ? 23.688 22.891 -11.453 1 91.69 439 ASN B CA 1
ATOM 7269 C C . ASN B 1 439 ? 24.359 21.891 -10.516 1 91.69 439 ASN B C 1
ATOM 7271 O O . ASN B 1 439 ? 23.75 20.891 -10.117 1 91.69 439 ASN B O 1
ATOM 7275 N N . THR B 1 440 ? 25.547 22.203 -10.148 1 93.94 440 THR B N 1
ATOM 7276 C CA . THR B 1 440 ? 26.25 21.375 -9.188 1 93.94 440 THR B CA 1
ATOM 7277 C C . THR B 1 440 ? 25.891 21.781 -7.758 1 93.94 440 THR B C 1
ATOM 7279 O O . THR B 1 440 ? 25.344 22.859 -7.535 1 93.94 440 THR B O 1
ATOM 7282 N N . LEU B 1 441 ? 26.203 20.906 -6.855 1 95.94 441 LEU B N 1
ATOM 7283 C CA . LEU B 1 441 ? 25.984 21.172 -5.441 1 95.94 441 LEU B CA 1
ATOM 7284 C C . LEU B 1 441 ? 26.766 22.406 -4.996 1 95.94 441 LEU B C 1
ATOM 7286 O O . LEU B 1 441 ? 26.266 23.234 -4.246 1 95.94 441 LEU B O 1
ATOM 7290 N N . GLU B 1 442 ? 27.984 22.547 -5.453 1 95.88 442 GLU B N 1
ATOM 7291 C CA . GLU B 1 442 ? 28.844 23.672 -5.102 1 95.88 442 GLU B CA 1
ATOM 7292 C C . GLU B 1 442 ? 28.25 24.984 -5.59 1 95.88 442 GLU B C 1
ATOM 7294 O O . GLU B 1 442 ? 28.297 26 -4.883 1 95.88 442 GLU B O 1
ATOM 7299 N N . GLU B 1 443 ? 27.734 24.953 -6.758 1 96 443 GLU B N 1
ATOM 7300 C CA . GLU B 1 443 ? 27.094 26.141 -7.301 1 96 443 GLU B CA 1
ATOM 7301 C C . GLU B 1 443 ? 25.891 26.562 -6.465 1 96 443 GLU B C 1
ATOM 7303 O O . GLU B 1 443 ? 25.672 27.75 -6.219 1 96 443 GLU B O 1
ATOM 7308 N N . ASP B 1 444 ? 25.125 25.641 -6.027 1 95.94 444 ASP B N 1
ATOM 7309 C CA . ASP B 1 444 ? 23.969 25.938 -5.188 1 95.94 444 ASP B CA 1
ATOM 7310 C C . ASP B 1 444 ? 24.391 26.469 -3.824 1 95.94 444 ASP B C 1
ATOM 7312 O O . ASP B 1 444 ? 23.75 27.359 -3.266 1 95.94 444 ASP B O 1
ATOM 7316 N N . GLU B 1 445 ? 25.453 25.922 -3.299 1 96.69 445 GLU B N 1
ATOM 7317 C CA . GLU B 1 445 ? 25.984 26.391 -2.029 1 96.69 445 GLU B CA 1
ATOM 7318 C C . GLU B 1 445 ? 26.469 27.844 -2.146 1 96.69 445 GLU B C 1
ATOM 7320 O O . GLU B 1 445 ? 26.281 28.641 -1.229 1 96.69 445 GLU B O 1
ATOM 7325 N N . GLU B 1 446 ? 27.094 28.125 -3.268 1 96.56 446 GLU B N 1
ATOM 7326 C CA . GLU B 1 446 ? 27.562 29.484 -3.504 1 96.56 446 GLU B CA 1
ATOM 7327 C C . GLU B 1 446 ? 26.391 30.469 -3.609 1 96.56 446 GLU B C 1
ATOM 7329 O O . GLU B 1 446 ? 26.453 31.562 -3.066 1 96.56 446 GLU B O 1
ATOM 7334 N N . LYS B 1 447 ? 25.422 30.047 -4.332 1 95.75 447 LYS B N 1
ATOM 7335 C CA . LYS B 1 447 ? 24.234 30.875 -4.441 1 95.75 447 LYS B CA 1
ATOM 7336 C C . LYS B 1 447 ? 23.594 31.109 -3.074 1 95.75 447 LYS B C 1
ATOM 7338 O O . LYS B 1 447 ? 23.109 32.219 -2.789 1 95.75 447 LYS B O 1
ATOM 7343 N N . LEU B 1 448 ? 23.547 30.094 -2.242 1 96.31 448 LEU B N 1
ATOM 7344 C CA . LEU B 1 448 ? 22.984 30.203 -0.901 1 96.31 448 LEU B CA 1
ATOM 7345 C C . LEU B 1 448 ? 23.781 31.188 -0.05 1 96.31 448 LEU B C 1
ATOM 7347 O O . LEU B 1 448 ? 23.203 31.984 0.687 1 96.31 448 LEU B O 1
ATOM 7351 N N . GLN B 1 449 ? 25.094 31.172 -0.181 1 94.88 449 GLN B N 1
ATOM 7352 C CA . GLN B 1 449 ? 25.953 32.062 0.58 1 94.88 449 GLN B CA 1
ATOM 7353 C C . GLN B 1 449 ? 25.766 33.531 0.133 1 94.88 449 GLN B C 1
ATOM 7355 O O . GLN B 1 449 ? 25.875 34.438 0.943 1 94.88 449 GLN B O 1
ATOM 7360 N N . ALA B 1 450 ? 25.453 33.688 -1.078 1 93.75 450 ALA B N 1
ATOM 7361 C CA . ALA B 1 450 ? 25.312 35.031 -1.647 1 93.75 450 ALA B CA 1
ATOM 7362 C C . ALA B 1 450 ? 23.906 35.562 -1.425 1 93.75 450 ALA B C 1
ATOM 7364 O O . ALA B 1 450 ? 23.672 36.75 -1.543 1 93.75 450 ALA B O 1
ATOM 7365 N N . CYS B 1 451 ? 23.031 34.688 -1.003 1 91.69 451 CYS B N 1
ATOM 7366 C CA . CYS B 1 451 ? 21.625 35.062 -0.904 1 91.69 451 CYS B CA 1
ATOM 7367 C C . CYS B 1 451 ? 21.344 35.812 0.393 1 91.69 451 CYS B C 1
ATOM 7369 O O . CYS B 1 451 ? 21.859 35.438 1.45 1 91.69 451 CYS B O 1
ATOM 7371 N N . CYS B 1 452 ? 20.578 36.875 0.237 1 86.75 452 CYS B N 1
ATOM 7372 C CA . CYS B 1 452 ? 20.156 37.625 1.413 1 86.75 452 CYS B CA 1
ATOM 7373 C C . CYS B 1 452 ? 18.812 37.125 1.935 1 86.75 452 CYS B C 1
ATOM 7375 O O . CYS B 1 452 ? 17.812 37.156 1.226 1 86.75 452 CYS B O 1
ATOM 7377 N N . ILE B 1 453 ? 18.75 36.75 3.168 1 84.12 453 ILE B N 1
ATOM 7378 C CA . ILE B 1 453 ? 17.562 36.125 3.756 1 84.12 453 ILE B CA 1
ATOM 7379 C C . ILE B 1 453 ? 16.438 37.156 3.83 1 84.12 453 ILE B C 1
ATOM 7381 O O . ILE B 1 453 ? 15.258 36.812 3.713 1 84.12 453 ILE B O 1
ATOM 7385 N N . VAL B 1 454 ? 16.703 38.406 3.955 1 81.44 454 VAL B N 1
ATOM 7386 C CA . VAL B 1 454 ? 15.703 39.438 4.176 1 81.44 454 VAL B CA 1
ATOM 7387 C C . VAL B 1 454 ? 15.055 39.844 2.848 1 81.44 454 VAL B C 1
ATOM 7389 O O . VAL B 1 454 ? 13.828 39.906 2.736 1 81.44 454 VAL B O 1
ATOM 7392 N N . SER B 1 455 ? 15.867 40 1.778 1 86.19 455 SER B N 1
ATOM 7393 C CA . SER B 1 455 ? 15.359 40.5 0.507 1 86.19 455 SER B CA 1
ATOM 7394 C C . SER B 1 455 ? 14.891 39.344 -0.39 1 86.19 455 SER B C 1
ATOM 7396 O O . SER B 1 455 ? 14.016 39.531 -1.239 1 86.19 455 SER B O 1
ATOM 7398 N N . GLU B 1 456 ? 15.453 38.188 -0.161 1 92.62 456 GLU B N 1
ATOM 7399 C CA . GLU B 1 456 ? 15.156 37.062 -1.009 1 92.62 456 GLU B CA 1
ATOM 7400 C C . GLU B 1 456 ? 14.766 35.844 -0.174 1 92.62 456 GLU B C 1
ATOM 7402 O O . GLU B 1 456 ? 15.312 34.75 -0.363 1 92.62 456 GLU B O 1
ATOM 7407 N N . ARG B 1 457 ? 13.766 35.969 0.551 1 92.44 457 ARG B N 1
ATOM 7408 C CA . ARG B 1 457 ? 13.391 34.969 1.546 1 92.44 457 ARG B CA 1
ATOM 7409 C C . ARG B 1 457 ? 13.008 33.656 0.881 1 92.44 457 ARG B C 1
ATOM 7411 O O . ARG B 1 457 ? 13.453 32.594 1.306 1 92.44 457 ARG B O 1
ATOM 7418 N N . LYS B 1 458 ? 12.219 33.688 -0.247 1 95.5 458 LYS B N 1
ATOM 7419 C CA . LYS B 1 458 ? 11.766 32.5 -0.944 1 95.5 458 LYS B CA 1
ATOM 7420 C C . LYS B 1 458 ? 12.945 31.734 -1.543 1 95.5 458 LYS B C 1
ATOM 7422 O O . LYS B 1 458 ? 13.039 30.516 -1.393 1 95.5 458 LYS B O 1
ATOM 7427 N N . LEU B 1 459 ? 13.773 32.5 -2.16 1 96.5 459 LEU B N 1
ATOM 7428 C CA . LEU B 1 459 ? 14.961 31.906 -2.771 1 96.5 459 LEU B CA 1
ATOM 7429 C C . LEU B 1 459 ? 15.867 31.297 -1.71 1 96.5 459 LEU B C 1
ATOM 7431 O O . LEU B 1 459 ? 16.375 30.188 -1.881 1 96.5 459 LEU B O 1
ATOM 7435 N N . TYR B 1 460 ? 16.031 32.031 -0.623 1 96.56 460 TYR B N 1
ATOM 7436 C CA . TYR B 1 460 ? 16.922 31.562 0.446 1 96.56 460 TYR B CA 1
ATOM 7437 C C . TYR B 1 460 ? 16.453 30.219 0.99 1 96.56 460 TYR B C 1
ATOM 7439 O O . TYR B 1 460 ? 17.234 29.266 1.048 1 96.56 460 TYR B O 1
ATOM 7447 N N . HIS B 1 461 ? 15.227 30.125 1.413 1 97.31 461 HIS B N 1
ATOM 7448 C CA . HIS B 1 461 ? 14.727 28.906 2.053 1 97.31 461 HIS B CA 1
ATOM 7449 C C . HIS B 1 461 ? 14.625 27.766 1.058 1 97.31 461 HIS B C 1
ATOM 7451 O O . HIS B 1 461 ? 14.82 26.594 1.424 1 97.31 461 HIS B O 1
ATOM 7457 N N . SER B 1 462 ? 14.352 28.047 -0.271 1 97.88 462 SER B N 1
ATOM 7458 C CA . SER B 1 462 ? 14.359 27 -1.292 1 97.88 462 SER B CA 1
ATOM 7459 C C . SER B 1 462 ? 15.766 26.438 -1.49 1 97.88 462 SER B C 1
ATOM 7461 O O . SER B 1 462 ? 15.938 25.234 -1.697 1 97.88 462 SER B O 1
ATOM 7463 N N . LEU B 1 463 ? 16.734 27.359 -1.417 1 97.56 463 LEU B N 1
ATOM 7464 C CA . LEU B 1 463 ? 18.125 26.938 -1.583 1 97.56 463 LEU B CA 1
ATOM 7465 C C . LEU B 1 463 ? 18.578 26.125 -0.385 1 97.56 463 LEU B C 1
ATOM 7467 O O . LEU B 1 463 ? 19.328 25.141 -0.542 1 97.56 463 LEU B O 1
ATOM 7471 N N . VAL B 1 464 ? 18.156 26.547 0.809 1 98 464 VAL B N 1
ATOM 7472 C CA . VAL B 1 464 ? 18.5 25.766 1.999 1 98 464 VAL B CA 1
ATOM 7473 C C . VAL B 1 464 ? 17.969 24.344 1.865 1 98 464 VAL B C 1
ATOM 7475 O O . VAL B 1 464 ? 18.688 23.375 2.146 1 98 464 VAL B O 1
ATOM 7478 N N . LEU B 1 465 ? 16.703 24.203 1.436 1 98.38 465 LEU B N 1
ATOM 7479 C CA . LEU B 1 465 ? 16.094 22.891 1.242 1 98.38 465 LEU B CA 1
ATOM 7480 C C . LEU B 1 465 ? 16.844 22.094 0.188 1 98.38 465 LEU B C 1
ATOM 7482 O O . LEU B 1 465 ? 17.203 20.938 0.425 1 98.38 465 LEU B O 1
ATOM 7486 N N . ARG B 1 466 ? 17.094 22.719 -0.93 1 98 466 ARG B N 1
ATOM 7487 C CA . ARG B 1 466 ? 17.766 22.094 -2.055 1 98 466 ARG B CA 1
ATOM 7488 C C . ARG B 1 466 ? 19.156 21.609 -1.653 1 98 466 ARG B C 1
ATOM 7490 O O . ARG B 1 466 ? 19.5 20.453 -1.884 1 98 466 ARG B O 1
ATOM 7497 N N . VAL B 1 467 ? 19.922 22.469 -1.058 1 98.06 467 VAL B N 1
ATOM 7498 C CA . VAL B 1 467 ? 21.297 22.141 -0.672 1 98.06 467 VAL B CA 1
ATOM 7499 C C . VAL B 1 467 ? 21.297 21.031 0.379 1 98.06 467 VAL B C 1
ATOM 7501 O O . VAL B 1 467 ? 22.109 20.109 0.316 1 98.06 467 VAL B O 1
ATOM 7504 N N . SER B 1 468 ? 20.422 21.141 1.35 1 98.31 468 SER B N 1
ATOM 7505 C CA . SER B 1 468 ? 20.344 20.125 2.396 1 98.31 468 SER B CA 1
ATOM 7506 C C . SER B 1 468 ? 20.047 18.75 1.813 1 98.31 468 SER B C 1
ATOM 7508 O O . SER B 1 468 ? 20.656 17.766 2.201 1 98.31 468 SER B O 1
ATOM 7510 N N . GLU B 1 469 ? 19.078 18.672 0.92 1 98.5 469 GLU B N 1
ATOM 7511 C CA . GLU B 1 469 ? 18.703 17.406 0.3 1 98.5 469 GLU B CA 1
ATOM 7512 C C . GLU B 1 469 ? 19.859 16.828 -0.523 1 98.5 469 GLU B C 1
ATOM 7514 O O . GLU B 1 469 ? 20.156 15.641 -0.457 1 98.5 469 GLU B O 1
ATOM 7519 N N . ARG B 1 470 ? 20.5 17.672 -1.3 1 98.19 470 ARG B N 1
ATOM 7520 C CA . ARG B 1 470 ? 21.594 17.219 -2.156 1 98.19 470 ARG B CA 1
ATOM 7521 C C . ARG B 1 470 ? 22.797 16.766 -1.327 1 98.19 470 ARG B C 1
ATOM 7523 O O . ARG B 1 470 ? 23.531 15.859 -1.726 1 98.19 470 ARG B O 1
ATOM 7530 N N . LYS B 1 471 ? 23.031 17.406 -0.18 1 98.19 471 LYS B N 1
ATOM 7531 C CA . LYS B 1 471 ? 24.078 16.953 0.733 1 98.19 471 LYS B CA 1
ATOM 7532 C C . LYS B 1 471 ? 23.781 15.547 1.259 1 98.19 471 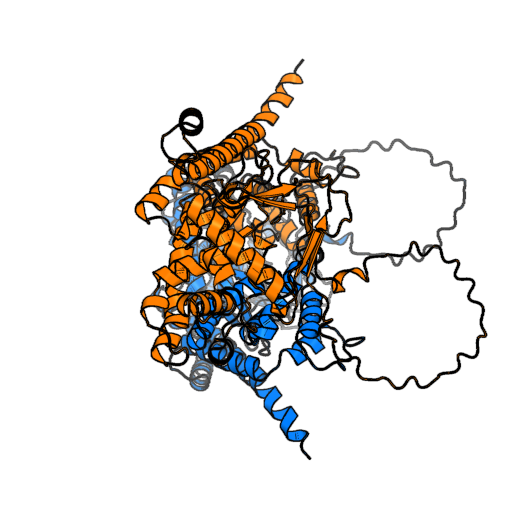LYS B C 1
ATOM 7534 O O . LYS B 1 471 ? 24.688 14.75 1.464 1 98.19 471 LYS B O 1
ATOM 7539 N N . ILE B 1 472 ? 22.547 15.266 1.482 1 98.56 472 ILE B N 1
ATOM 7540 C CA . ILE B 1 472 ? 22.141 13.938 1.922 1 98.56 472 ILE B CA 1
ATOM 7541 C C . ILE B 1 472 ? 22.484 12.914 0.834 1 98.56 472 ILE B C 1
ATOM 7543 O O . ILE B 1 472 ? 22.984 11.828 1.125 1 98.56 472 ILE B O 1
ATOM 7547 N N . LEU B 1 473 ? 22.172 13.25 -0.399 1 98.31 473 LEU B N 1
ATOM 7548 C CA . LEU B 1 473 ? 22.484 12.359 -1.511 1 98.31 473 LEU B CA 1
ATOM 7549 C C . LEU B 1 473 ? 23.984 12.133 -1.615 1 98.31 473 LEU B C 1
ATOM 7551 O O . LEU B 1 473 ? 24.438 11.031 -1.94 1 98.31 473 LEU B O 1
ATOM 7555 N N . TYR B 1 474 ? 24.734 13.203 -1.357 1 97.44 474 TYR B N 1
ATOM 7556 C CA . TYR B 1 474 ? 26.188 13.078 -1.315 1 97.44 474 TYR B CA 1
ATOM 7557 C C . TYR B 1 474 ? 26.609 12.094 -0.237 1 97.44 474 TYR B C 1
ATOM 7559 O O . TYR B 1 474 ? 27.484 11.25 -0.468 1 97.44 474 TYR B O 1
ATOM 7567 N N . ARG B 1 475 ? 26.062 12.172 0.913 1 97.62 475 ARG B N 1
ATOM 7568 C CA . ARG B 1 475 ? 26.391 11.258 2.008 1 97.62 475 ARG B CA 1
ATOM 7569 C C . ARG B 1 475 ? 25.938 9.836 1.683 1 97.62 475 ARG B C 1
ATOM 7571 O O . ARG B 1 475 ? 26.562 8.867 2.105 1 97.62 475 ARG B O 1
ATOM 7578 N N . LEU B 1 476 ? 24.812 9.742 0.984 1 97.75 476 LEU B N 1
ATOM 7579 C CA . LEU B 1 476 ? 24.359 8.43 0.533 1 97.75 476 LEU B CA 1
ATOM 7580 C C . LEU B 1 476 ? 25.406 7.785 -0.372 1 97.75 476 LEU B C 1
ATOM 7582 O O . LEU B 1 476 ? 25.688 6.59 -0.252 1 97.75 476 LEU B O 1
ATOM 7586 N N . ARG B 1 477 ? 26 8.555 -1.271 1 97.06 477 ARG B N 1
ATOM 7587 C CA . ARG B 1 477 ? 27.047 8.055 -2.145 1 97.06 477 ARG B CA 1
ATOM 7588 C C . ARG B 1 477 ? 28.266 7.609 -1.335 1 97.06 477 ARG B C 1
ATOM 7590 O O . ARG B 1 477 ? 28.891 6.594 -1.653 1 97.06 477 ARG B O 1
ATOM 7597 N N . LYS B 1 478 ? 28.547 8.328 -0.354 1 95.62 478 LYS B N 1
ATOM 7598 C CA . LYS B 1 478 ? 29.656 7.965 0.521 1 95.62 478 LYS B CA 1
ATOM 7599 C C . LYS B 1 478 ? 29.359 6.66 1.261 1 95.62 478 LYS B C 1
ATOM 7601 O O . LYS B 1 478 ? 30.25 5.812 1.4 1 95.62 478 LYS B O 1
ATOM 7606 N N . TYR B 1 479 ? 28.203 6.59 1.737 1 94.06 479 TYR B N 1
ATOM 7607 C CA . TYR B 1 479 ? 27.766 5.355 2.383 1 94.06 479 TYR B CA 1
ATOM 7608 C C . TYR B 1 479 ? 27.938 4.164 1.452 1 94.06 479 TYR B C 1
ATOM 7610 O O . TYR B 1 479 ? 28.453 3.119 1.857 1 94.06 479 TYR B O 1
ATOM 7618 N N . ALA B 1 480 ? 27.484 4.289 0.266 1 94.31 480 ALA B N 1
ATOM 7619 C CA . ALA B 1 480 ? 27.547 3.213 -0.721 1 94.31 480 ALA B CA 1
ATOM 7620 C C . ALA B 1 480 ? 28.984 2.881 -1.089 1 94.31 480 ALA B C 1
ATOM 7622 O O . ALA B 1 480 ? 29.312 1.73 -1.391 1 94.31 480 ALA B O 1
ATOM 7623 N N . SER B 1 481 ? 29.875 3.838 -1.005 1 90.88 481 SER B N 1
ATOM 7624 C CA . SER B 1 481 ? 31.266 3.656 -1.417 1 90.88 481 SER B CA 1
ATOM 7625 C C . SER B 1 481 ? 32.125 3.176 -0.255 1 90.88 481 SER B C 1
ATOM 7627 O O . SER B 1 481 ? 33.281 2.773 -0.453 1 90.88 481 SER B O 1
ATOM 7629 N N . SER B 1 482 ? 31.781 3.299 0.966 1 81.06 482 SER B N 1
ATOM 7630 C CA . SER B 1 482 ? 32.594 2.969 2.131 1 81.06 482 SER B CA 1
ATOM 7631 C C . SER B 1 482 ? 32.875 1.475 2.193 1 81.06 482 SER B C 1
ATOM 7633 O O . SER B 1 482 ? 33.906 1.059 2.77 1 81.06 482 SER B O 1
ATOM 7635 N N . ARG B 1 483 ? 32.125 0.527 1.826 1 63.56 483 ARG B N 1
ATOM 7636 C CA . ARG B 1 483 ? 32.469 -0.89 1.885 1 63.56 483 ARG B CA 1
ATOM 7637 C C . ARG B 1 483 ? 33.625 -1.212 0.946 1 63.56 483 ARG B C 1
ATOM 7639 O O . ARG B 1 483 ? 34.406 -2.127 1.209 1 63.56 483 ARG B O 1
ATOM 7646 N N . SER B 1 484 ? 33.781 -0.691 -0.24 1 53.5 484 SER B N 1
ATOM 7647 C CA . SER B 1 484 ? 34.906 -1.031 -1.124 1 53.5 484 SER B CA 1
ATOM 7648 C C . SER B 1 484 ? 36.25 -0.792 -0.442 1 53.5 484 SER B C 1
ATOM 7650 O O . SER B 1 484 ? 37.219 -1.481 -0.729 1 53.5 484 SER B O 1
ATOM 7652 N N . LYS B 1 485 ? 36.438 -0.009 0.555 1 47.44 485 LYS B N 1
ATOM 7653 C CA . LYS B 1 485 ? 37.719 0.222 1.181 1 47.44 485 LYS B CA 1
ATOM 7654 C C . LYS B 1 485 ? 38 -0.807 2.273 1 47.44 485 LYS B C 1
ATOM 7656 O O . LYS B 1 485 ? 39.156 -1.003 2.674 1 47.44 485 LYS B O 1
ATOM 7661 N N . THR B 1 486 ? 37.156 -1.313 2.881 1 41.84 486 THR B N 1
ATOM 7662 C CA . THR B 1 486 ? 37.5 -2.262 3.941 1 41.84 486 THR B CA 1
ATOM 7663 C C . THR B 1 486 ? 38.031 -3.564 3.359 1 41.84 486 THR B C 1
ATOM 7665 O O . THR B 1 486 ? 38.812 -4.254 3.996 1 41.84 486 THR B O 1
ATOM 7668 N N . LYS B 1 487 ? 37.781 -4.027 2.193 1 44.78 487 LYS B N 1
ATOM 7669 C CA . LYS B 1 487 ? 38.406 -5.211 1.627 1 44.78 487 LYS B CA 1
ATOM 7670 C C . LYS B 1 487 ? 39.812 -4.898 1.159 1 44.78 487 LYS B C 1
ATOM 7672 O O . LYS B 1 487 ? 40.656 -5.801 1.05 1 44.78 487 LYS B O 1
ATOM 7677 N N . LYS B 1 488 ? 40.281 -3.777 0.66 1 40.75 488 LYS B N 1
ATOM 7678 C CA . LYS B 1 488 ? 41.656 -3.539 0.264 1 40.75 488 LYS B CA 1
ATOM 7679 C C . LYS B 1 488 ? 42.594 -3.498 1.481 1 40.75 488 LYS B C 1
ATOM 7681 O O . LYS B 1 488 ? 43.812 -3.615 1.348 1 40.75 488 LYS B O 1
ATOM 7686 N N . ARG B 1 489 ? 42.219 -3.098 2.559 1 37.22 489 ARG B N 1
ATOM 7687 C CA . ARG B 1 489 ? 43.188 -3.035 3.654 1 37.22 489 ARG B CA 1
ATOM 7688 C C . ARG B 1 489 ? 43.5 -4.43 4.188 1 37.22 489 ARG B C 1
ATOM 7690 O O . ARG B 1 489 ? 44.375 -4.59 5.047 1 37.22 489 ARG B O 1
ATOM 7697 N N . LYS B 1 490 ? 42.656 -5.188 3.861 1 38.03 490 LYS B N 1
ATOM 7698 C CA . LYS B 1 490 ? 43.031 -6.445 4.504 1 38.03 490 LYS B CA 1
ATOM 7699 C C . LYS B 1 490 ? 44 -7.227 3.65 1 38.03 490 LYS B C 1
ATOM 7701 O O . LYS B 1 490 ? 44.312 -8.383 3.945 1 38.03 490 LYS B O 1
ATOM 7706 N N . HIS B 1 491 ? 44.156 -6.727 2.439 1 29.91 491 HIS B N 1
ATOM 7707 C CA . HIS B 1 491 ? 45.281 -7.402 1.824 1 29.91 491 HIS B CA 1
ATOM 7708 C C . HIS B 1 491 ? 46.594 -6.809 2.301 1 29.91 491 HIS B C 1
ATOM 7710 O O . HIS B 1 491 ? 46.906 -5.648 2.02 1 29.91 491 HIS B O 1
ATOM 7716 N N . PRO B 1 492 ? 47.094 -7.172 3.486 1 30.45 492 PRO B N 1
ATOM 7717 C CA . PRO B 1 492 ? 48.531 -6.953 3.564 1 30.45 492 PRO B CA 1
ATOM 7718 C C . PRO B 1 492 ? 49.312 -7.641 2.434 1 30.45 492 PRO B C 1
ATOM 7720 O O . PRO B 1 492 ? 48.875 -8.672 1.923 1 30.45 492 PRO B O 1
#

InterPro domains:
  IPR001214 SET domain [PS50280] (107-274)
  IPR011383 N-lysine methyltransferase SETD6 [PIRSF011771] (6-482)
  IPR046341 SET domain superfamily [SSF82199] (8-292)
  IPR050600 SETD3/SETD6 methyltransferase [PTHR13271] (8-463)

pLDDT: mean 83.23, std 21.26, range [17.98, 98.56]

Radius of gyration: 34.89 Å; Cα contacts (8 Å, |Δi|>4): 1417; chains: 2; bounding box: 91×104×92 Å

Secondary structure (DSSP, 8-state):
--HHHHHHHHHHHHHHHHHTT-EE-TTEEEE--STT--EEEESS-B-TT-EEEEE-GGGSB-TTTSTTHHHHHHTT--HHHHHHHHHHHHHHHGGGSTTHHHHHHS-SS---GGGS-HHHHHHHTTTSTTHHHHHHHHHHHHHHIIIIIHHHHHTT-S---GGGGSHHHHHHHHHHHHHHEEEEETTTEEEE-TTGGGSPB-TT---EEEEEGGGGSTT---------------------------------PPEEEEE-S-B-TT-B--B---S--HHHHHHHHS---TT-TT--EEEEHHHHHHHHHHHS-HHHHHHHHHHHHHTT---EEETTEEEEEEPTTSPBPHHHHHHHHHHHS-HHHHHHHHHHHHHHHTSS---HHHHHHHHHHHH---S---TTSS-HHHHHHHHT--HHHHHHHHHHHHHHHGGG-S--HHHHHHHHHH--TTT-HHHHHHHHHHHHHHHHHHHHHHHHHHHHHHHHTT--/--HHHHHHHHHHHHHHHHHTT-EE-TTEEEE--STT--EEEESS-B-TT-EEEEE-GGGSB-TTTSTTHHHHHHTT--HHHHHHHHHHHHHHHGGGSTTHHHHHHS-SS---GGGS-HHHHHHHTTTSTTHHHHHHHHHHHHHHIIIIIHHHHHTT-S---GGGGSHHHHHHHHHHHHHHEEEEETTTEEEE-TTGGGSPB-TT---EEEEEGGGGSTT---------------------------------PPEEEEE-S-B-TTPBPPB---S--HHHHHHHHS---TT-TT--EEEEHHHHHHHHHHHS-HHHHHHHHHHHHHTT---EEETTEEEEEEPTTSPBPHHHHHHHHHHH--HHHHHHHHHHHHHHHTSS---HHHHHHHHHHHH---S---TTSS-HHHHHHHHT--HHHHHHHHHHHHHHHGGG-S--HHHHHHHHHH--TTT-HHHHHHHHHHHHHHHHHHHHHHHHHHHHHHHHTT--

Foldseek 3Di:
DPQVVLVVLVVLVVVLCVVQVKDFAPQWDWDQNDPVAIFIFGQAKDDFFDFGIWFFPLLWQFCCNAPCVVVCVVLPHDDLLSQLVSLLLLVQCAPNHSCNSQNVSDDQAFQFLLLPDPVLSCQLQFLFPCNVVSVVVNVVLVVCLVVRVVVSVVVCSSVGDVVSSDSNSSNRSSLCQLAQWDQADPVRGITHTGPVSSAAADAVDAFKEKDDVVVPPPPPPPPPPDPPDPDDDDPPPPPPPPPPPPPPPPVSGTITIGTRHMDHRGGTHHDHPDQAALSSCRNRHNFHDFPRQADKDKQFPVLLLVLLVVVDPNVLSVVLVVLLVLLPDFADDDDPTGIWIQGLLQRTDVSLLVSLVSSPDDPVLNVQLVVVSVVCSPPPPSPVLVNLVVSCVSRVPDPPDPPPDDPSPVVSVVVSLDLSSLVSLLVSLVVSLPSSDDDDLVVLVVVLVVDDCVPCVSSNSSSSSVSSHNVSSVSNNVSSVVVVPVVVVPPD/DPQVVLVVLVVLVVVLCVVQVKDFAPQWDWHQNDPVAIFIFGQAKDDFFDFGIWAFPLLWQFCCNAPCVVLCVVLPHDDLLSQLVSLLLQVQCAPNHSCNSQNVSDDQAFQFLLLPDPVLSCQLQFLFPCNVVSVVVNVVLVVCLVVRVVVSVVVCSSVGDVVSSDSNSSNRSSLCQLAQWDQADPVRGITHTGPVSSAAADAVDAFKEKDDVVVPPDPPPPPPPDDPPPDDDDPPPPPPPPPPPPPPPPVSGTITIGTRHMDHRGDTHHDHPDQAALSSCRNRHNFHDFPRQADKDKQFPVLLLVLLVVPDPNVLSVVLVVLLVLLPDFADDDDPTGIWIQGLLQDTDVSLLVSLVSSPDDPVLNVQLVVVSVVCSPPPPSPVLVNLVVSCVSRVPDPPPPPPDDPSPVVSVVVSLDLSSLVSLLVSLVVSLPSSDDDDLVVLVVVLVVDDCSVCVSSNSSSSSVSSHNVSSVSNNVSSCVVVPVVVVVPD